Protein 8OXW (pdb70)

Foldseek 3Di:
DWKAWDAKAQVQCVQCVVQVNNLAPDPFREHAAQAKGKMKIAIPWAADPQKWKKKKKADFDDGDVVLQRIDIETADCDDDAAWYKDFPDDDTRMTIIIIHGRLLHFWAKMWMKMWMCGPNDIDIGTRGMHTYFHGLCDPPHQLPDPDPLLCCQQQVDQKFWDWDDFPVDIDIAIEGLPLRFPCNLVLLRVLLCQFPVCVVPVHVSRSCNSDCFSSLQSLLFQLECPPGQHQADEDLPLDQPPAADQQFHRYQVCSSVVCVVVVNHYHGHHDFVNSARNSSSSCSNRPFRKFKKKWAFFKADDPLQLEFEWEAALLWHTDPDDPIFTFRMGMWMWTFGADPPPDHVQGGTFTWGSGQRDDFPNGRTWDRHRLQCQQQLVQVDDDDNSRVNSRAWGKYWYWYADVVVRDIDTFDIHRQRHTPQIWTADRPHRDTDGCSVSNYPHPPDPSRVVSSVVNSVVRDDDDDPDDQKDKEKAWDDAFAQQAKTKIKIKIWGQDQAKWKKKKRKWKFAGRRRRHTFGTQDIDIDIDIYHNGDMDIDMDIGGSVSCQVGHGLQQKMKMWMWMDTPPDGIDIYIDIDHGDYFDKEKDWPDAAAAQDKTKMKIKTWAQHQAKWAQKKKWKDKPQWARDIDIDGFHIAHHRGMDIDMDITHGHDADWIKMKMFIDTPRHGTDIYMDTHGYHD/DKAKAKDFADEEEAQAKTKMKIAIDDDQLLQFKKFKWWAAPPGDIHTAKIAGSPRPDIDGDPVQPPFKDWDADNVRNMIMIIGGRDAQVPFTFMKIFTFPDGPDPDGDGPDIHPGGGHGYAPDDADAWDKDWQAWDPPQDAVAKTKIKIKTDFGDDDDKDKDKPVPPDDPQKDWDDWDQDSNRGIITMIMGMGGSVCQVPDWIWMWMADVSVRDIDIDTHHHDPD/DWAWAWDQADEEAAQAKDKIKIATGDDALLPWKKWKWWDAPPDDIDTQDTRQFDGDPPHDPQWTKHADRVRSMIMIMGGRDDQVSQTKMKMWTADVPDIYIYPIYGYGHDDDDFDAKDKDWDWADVVQVVVQWTKIKIKIDDGPPQTKDKFKDQQNHTDDPQKDKDRWDADPVRHTMIMMMHIDGPCSQQPTQKMKIWIADPNDIDMDIDHPVPVD

Structure (mmCIF, N/CA/C/O backbone):
data_8OXW
#
_entry.id   8OXW
#
_cell.length_a   81.505
_cell.length_b   93.488
_cell.length_c   90.644
_cell.angle_alpha   90.000
_cell.angle_beta   92.632
_cell.angle_gamma   90.000
#
_symmetry.space_group_name_H-M   'P 1 21 1'
#
loop_
_entity.id
_entity.type
_entity.pdbx_description
1 polymer 'Protein-glutamine gamma-glutamyltransferase E 27 kDa non-catalytic chain'
2 polymer 'Antibody fab fragment heavy chain'
3 polymer 'Antibody fab fragment light chain'
4 non-polymer 1,2-ETHANEDIOL
5 non-polymer 'CALCIUM ION'
6 non-polymer 'CHLORIDE ION'
7 water water
#
loop_
_atom_site.group_PDB
_atom_site.id
_atom_site.type_symbol
_atom_site.label_atom_id
_atom_site.label_alt_id
_atom_site.label_comp_id
_atom_site.label_asym_id
_atom_site.label_entity_id
_atom_site.label_seq_id
_atom_site.pdbx_PDB_ins_code
_atom_site.Cartn_x
_atom_site.Cartn_y
_atom_site.Cartn_z
_atom_site.occupancy
_atom_site.B_iso_or_equiv
_atom_site.auth_seq_id
_atom_site.auth_comp_id
_atom_site.auth_asym_id
_atom_site.auth_atom_id
_atom_site.pdbx_PDB_model_num
ATOM 1 N N . ALA A 1 2 ? -26.741 19.859 15.595 1.000 77.914 2 ALA A N 1
ATOM 2 C CA . ALA A 1 2 ? -25.793 20.694 16.375 1.000 84.053 2 ALA A CA 1
ATOM 3 C C . ALA A 1 2 ? -24.789 21.387 15.437 1.000 82.488 2 ALA A C 1
ATOM 4 O O . ALA A 1 2 ? -24.831 21.237 14.211 1.000 66.929 2 ALA A O 1
ATOM 11 N N . ALA A 1 3 ? -23.885 22.198 16.011 1.000 86.444 3 ALA A N 1
ATOM 12 C CA . ALA A 1 3 ? -22.642 22.510 15.314 1.000 76.885 3 ALA A CA 1
ATOM 13 C C . ALA A 1 3 ? -21.879 21.189 15.158 1.000 60.787 3 ALA A C 1
ATOM 14 O O . ALA A 1 3 ? -22.144 20.220 15.885 1.000 48.572 3 ALA A O 1
ATOM 21 N N . LEU A 1 4 ? -21.009 21.097 14.152 1.000 59.129 4 LEU A N 1
ATOM 22 C CA . LEU A 1 4 ? -20.245 19.871 14.003 1.000 56.889 4 LEU A CA 1
ATOM 23 C C . LEU A 1 4 ? -19.379 19.700 15.251 1.000 49.803 4 LEU A C 1
ATOM 24 O O . LEU A 1 4 ? -18.696 20.642 15.639 1.000 55.168 4 LEU A O 1
ATOM 40 N N . GLY A 1 5 ? -19.471 18.534 15.898 1.000 44.095 5 GLY A N 1
ATOM 41 C CA . GLY A 1 5 ? -18.621 18.189 17.022 1.000 49.213 5 GLY A CA 1
ATOM 42 C C . GLY A 1 5 ? -18.197 16.727 16.972 1.000 47.351 5 GLY A C 1
ATOM 43 O O . GLY A 1 5 ? -18.865 15.908 16.359 1.000 49.311 5 GLY A O 1
ATOM 47 N N . VAL A 1 6 ? -17.060 16.410 17.606 1.000 48.181 6 VAL A N 1
ATOM 48 C CA . VAL A 1 6 ? -16.531 15.056 17.549 1.000 44.670 6 VAL A CA 1
ATOM 49 C C . VAL A 1 6 ? -17.104 14.308 18.727 1.000 40.198 6 VAL A C 1
ATOM 50 O O . VAL A 1 6 ? -17.111 14.827 19.841 1.000 46.396 6 VAL A O 1
ATOM 63 N N . GLN A 1 7 ? -17.527 13.072 18.482 1.000 39.366 7 GLN A N 1
ATOM 64 C CA . GLN A 1 7 ? -18.125 12.270 19.530 1.000 45.457 7 GLN A CA 1
ATOM 65 C C . GLN A 1 7 ? -17.100 11.321 20.120 1.000 50.427 7 GLN A C 1
ATOM 66 O O . GLN A 1 7 ? -17.001 11.246 21.345 1.000 42.410 7 GLN A O 1
ATOM 80 N N . SER A 1 8 ? -16.400 10.554 19.255 1.000 42.940 8 SER A N 1
ATOM 81 C CA . SER A 1 8 ? -15.387 9.630 19.744 1.000 34.553 8 SER A CA 1
ATOM 82 C C . SER A 1 8 ? -14.258 9.424 18.736 1.000 38.820 8 SER A C 1
ATOM 83 O O . SER A 1 8 ? -14.384 9.809 17.574 1.000 33.738 8 SER A O 1
ATOM 91 N N . ILE A 1 9 ? -13.125 8.892 19.235 1.000 38.902 9 ILE A N 1
ATOM 92 C CA . ILE A 1 9 ? -11.969 8.626 18.381 1.000 38.928 9 ILE A CA 1
ATOM 93 C C . ILE A 1 9 ? -11.519 7.214 18.683 1.000 34.904 9 ILE A C 1
ATOM 94 O O . ILE A 1 9 ? -11.404 6.822 19.834 1.000 39.639 9 ILE A O 1
ATOM 110 N N . ASN A 1 10 ? -11.254 6.459 17.638 1.000 35.020 10 ASN A N 1
ATOM 111 C CA . ASN A 1 10 ? -10.611 5.171 17.750 1.000 35.956 10 ASN A CA 1
ATOM 112 C C . ASN A 1 10 ? -9.191 5.303 17.182 1.000 38.238 10 ASN A C 1
ATOM 113 O O . ASN A 1 10 ? -8.992 5.563 15.968 1.000 30.626 10 ASN A O 1
ATOM 124 N N . TRP A 1 11 ? -8.191 5.062 18.066 1.000 31.330 11 TRP A N 1
ATOM 125 C CA . TRP A 1 11 ? -6.792 5.167 17.673 1.000 29.802 11 TRP A CA 1
ATOM 126 C C . TRP A 1 11 ? -6.232 3.940 16.988 1.000 30.029 11 TRP A C 1
ATOM 127 O O . TRP A 1 11 ? -5.058 3.952 16.591 1.000 30.084 11 TRP A O 1
ATOM 148 N N . GLN A 1 12 ? -7.001 2.843 16.972 1.000 27.434 12 GLN A N 1
ATOM 149 C CA . GLN A 1 12 ? -6.524 1.606 16.396 1.000 27.358 12 GLN A CA 1
ATOM 150 C C . GLN A 1 12 ? -5.073 1.327 16.810 1.000 27.299 12 GLN A C 1
ATOM 151 O O . GLN A 1 12 ? -4.220 0.863 16.031 1.000 24.872 12 GLN A O 1
ATOM 165 N N . THR A 1 13 ? -4.887 1.342 18.129 1.000 27.248 13 THR A N 1
ATOM 166 C CA . THR A 1 13 ? -3.561 1.314 18.731 1.000 25.340 13 THR A CA 1
ATOM 167 C C . THR A 1 13 ? -2.791 0.064 18.346 1.000 26.072 13 THR A C 1
ATOM 168 O O . THR A 1 13 ? -1.616 0.111 17.959 1.000 27.252 13 THR A O 1
ATOM 179 N N . ALA A 1 14 ? -3.401 -1.113 18.500 1.000 24.069 14 ALA A N 1
ATOM 180 C CA . ALA A 1 14 ? -2.673 -2.338 18.298 1.000 24.945 14 ALA A CA 1
ATOM 181 C C . ALA A 1 14 ? -2.250 -2.488 16.830 1.000 26.482 14 ALA A C 1
ATOM 182 O O . ALA A 1 14 ? -1.141 -2.899 16.521 1.000 29.112 14 ALA A O 1
ATOM 189 N N . PHE A 1 15 ? -3.175 -2.163 15.899 1.000 29.108 15 PHE A N 1
ATOM 190 C CA . PHE A 1 15 ? -2.848 -2.168 14.482 1.000 28.500 15 PHE A CA 1
ATOM 191 C C . PHE A 1 15 ? -1.694 -1.201 14.184 1.000 24.483 15 PHE A C 1
ATOM 192 O O . PHE A 1 15 ? -0.773 -1.557 13.500 1.000 24.235 15 PHE A O 1
ATOM 209 N N . ASN A 1 16 ? -1.783 0.053 14.608 1.000 23.755 16 ASN A N 1
ATOM 210 C CA . ASN A 1 16 ? -0.795 1.059 14.310 1.000 22.993 16 ASN A CA 1
ATOM 211 C C . ASN A 1 16 ? 0.551 0.677 14.936 1.000 22.765 16 ASN A C 1
ATOM 212 O O . ASN A 1 16 ? 1.542 0.721 14.241 1.000 25.325 16 ASN A O 1
ATOM 223 N N . ARG A 1 17 ? 0.560 0.139 16.180 1.000 23.660 17 ARG A N 1
ATOM 224 C CA . ARG A 1 17 ? 1.817 -0.250 16.826 1.000 24.949 17 ARG A CA 1
ATOM 225 C C . ARG A 1 17 ? 2.531 -1.353 16.049 1.000 27.060 17 ARG A C 1
ATOM 226 O O . ARG A 1 17 ? 3.769 -1.366 15.914 1.000 23.583 17 ARG A O 1
ATOM 247 N N . GLN A 1 18 ? 1.760 -2.311 15.538 1.000 26.509 18 GLN A N 1
ATOM 248 C CA . GLN A 1 18 ? 2.351 -3.380 14.771 1.000 26.991 18 GLN A CA 1
ATOM 249 C C . GLN A 1 18 ? 2.969 -2.827 13.475 1.000 24.628 18 GLN A C 1
ATOM 250 O O . GLN A 1 18 ? 4.099 -3.139 13.137 1.000 24.863 18 GLN A O 1
ATOM 264 N N . ALA A 1 19 ? 2.262 -1.907 12.826 1.000 24.853 19 ALA A N 1
ATOM 265 C CA . ALA A 1 19 ? 2.778 -1.342 11.607 1.000 25.035 19 ALA A CA 1
ATOM 266 C C . ALA A 1 19 ? 4.001 -0.451 11.847 1.000 25.065 19 ALA A C 1
ATOM 267 O O . ALA A 1 19 ? 4.915 -0.417 10.991 1.000 23.827 19 ALA A O 1
ATOM 274 N N . HIS A 1 20 ? 4.015 0.212 13.023 1.000 22.751 20 HIS A N 1
ATOM 275 C CA . HIS A 1 20 ? 5.138 1.085 13.398 1.000 21.549 20 HIS A CA 1
ATOM 276 C C . HIS A 1 20 ? 6.270 0.360 14.133 1.000 22.712 20 HIS A C 1
ATOM 277 O O . HIS A 1 20 ? 7.240 1.011 14.569 1.000 23.292 20 HIS A O 1
ATOM 292 N N . HIS A 1 21 ? 6.182 -0.960 14.284 1.000 22.014 21 HIS A N 1
ATOM 293 C CA . HIS A 1 21 ? 7.246 -1.715 14.913 1.000 22.948 21 HIS A CA 1
ATOM 294 C C . HIS A 1 21 ? 7.479 -1.195 16.351 1.000 21.800 21 HIS A C 1
ATOM 295 O O . HIS A 1 21 ? 8.610 -1.076 16.782 1.000 20.286 21 HIS A O 1
ATOM 310 N N . THR A 1 22 ? 6.386 -0.914 17.056 1.000 22.593 22 THR A N 1
ATOM 311 C CA . THR A 1 22 ? 6.435 -0.459 18.432 1.000 20.799 22 THR A CA 1
ATOM 312 C C . THR A 1 22 ? 5.536 -1.355 19.273 1.000 23.065 22 THR A C 1
ATOM 313 O O . THR A 1 22 ? 5.276 -1.026 20.436 1.000 21.602 22 THR A O 1
ATOM 324 N N . ASP A 1 23 ? 5.134 -2.519 18.746 1.000 22.976 23 ASP A N 1
ATOM 325 C CA . ASP A 1 23 ? 4.156 -3.337 19.459 1.000 22.426 23 ASP A CA 1
ATOM 326 C C . ASP A 1 23 ? 4.798 -4.056 20.658 1.000 24.223 23 ASP A C 1
ATOM 327 O O . ASP A 1 23 ? 4.064 -4.583 21.485 1.000 24.905 23 ASP A O 1
ATOM 336 N N . LYS A 1 24 ? 6.134 -4.119 20.784 1.000 23.177 24 LYS A N 1
ATOM 337 C CA . LYS A 1 24 ? 6.725 -4.910 21.872 1.000 23.953 24 LYS A CA 1
ATOM 338 C C . LYS A 1 24 ? 6.699 -4.194 23.224 1.000 22.602 24 LYS A C 1
ATOM 339 O O . LYS A 1 24 ? 6.764 -4.843 24.286 1.000 20.512 24 LYS A O 1
ATOM 358 N N . PHE A 1 25 ? 6.686 -2.850 23.213 1.000 21.428 25 PHE A N 1
ATOM 359 C CA . PHE A 1 25 ? 6.688 -2.126 24.481 1.000 20.940 25 PHE A CA 1
ATOM 360 C C . PHE A 1 25 ? 5.509 -2.542 25.365 1.000 24.350 25 PHE A C 1
ATOM 361 O O . PHE A 1 25 ? 4.334 -2.550 24.950 1.000 22.903 25 PHE A O 1
ATOM 378 N N . SER A 1 26 ? 5.799 -2.807 26.638 1.000 22.861 26 SER A N 1
ATOM 379 C CA . SER A 1 26 ? 4.739 -3.058 27.590 1.000 24.414 26 SER A CA 1
ATOM 380 C C . SER A 1 26 ? 4.153 -1.718 28.002 1.000 27.107 26 SER A C 1
ATOM 381 O O . SER A 1 26 ? 4.704 -0.990 28.845 1.000 34.058 26 SER A O 1
ATOM 389 N N . SER A 1 27 ? 3.004 -1.416 27.448 1.000 26.606 27 SER A N 1
ATOM 390 C CA . SER A 1 27 ? 2.405 -0.112 27.528 1.000 28.268 27 SER A CA 1
ATOM 391 C C . SER A 1 27 ? 1.076 -0.177 26.825 1.000 26.528 27 SER A C 1
ATOM 392 O O . SER A 1 27 ? 1.000 -0.864 25.807 1.000 30.149 27 SER A O 1
ATOM 400 N N . GLN A 1 28 ? 0.203 0.661 27.314 1.000 27.638 28 GLN A N 1
ATOM 401 C CA . GLN A 1 28 ? -1.114 0.941 26.782 1.000 38.057 28 GLN A CA 1
ATOM 402 C C . GLN A 1 28 ? -1.073 2.084 25.756 1.000 31.677 28 GLN A C 1
ATOM 403 O O . GLN A 1 28 ? -2.050 2.323 25.075 1.000 39.843 28 GLN A O 1
ATOM 417 N N . GLU A 1 29 ? -0.003 2.875 25.730 1.000 27.923 29 GLU A N 1
ATOM 418 C CA . GLU A 1 29 ? -0.005 4.123 24.993 1.000 26.512 29 GLU A CA 1
ATOM 419 C C . GLU A 1 29 ? 0.122 3.851 23.490 1.000 24.054 29 GLU A C 1
ATOM 420 O O . GLU A 1 29 ? 0.524 2.777 23.071 1.000 22.521 29 GLU A O 1
ATOM 432 N N . LEU A 1 30 ? -0.275 4.877 22.719 1.000 24.923 30 LEU A N 1
ATOM 433 C CA . LEU A 1 30 ? -0.070 4.844 21.282 1.000 23.134 30 LEU A CA 1
ATOM 434 C C . LEU A 1 30 ? 1.380 5.284 21.060 1.000 20.504 30 LEU A C 1
ATOM 435 O O . LEU A 1 30 ? 1.702 6.422 21.369 1.000 23.781 30 LEU A O 1
ATOM 451 N N . ILE A 1 31 ? 2.223 4.364 20.616 1.000 19.803 31 ILE A N 1
ATOM 452 C CA . ILE A 1 31 ? 3.637 4.582 20.332 1.000 20.689 31 ILE A CA 1
ATOM 453 C C . ILE A 1 31 ? 3.820 4.438 18.823 1.000 20.877 31 ILE A C 1
ATOM 454 O O . ILE A 1 31 ? 3.518 3.417 18.221 1.000 22.253 31 ILE A O 1
ATOM 470 N N . LEU A 1 32 ? 4.361 5.497 18.228 1.000 22.502 32 LEU A N 1
ATOM 471 C CA . LEU A 1 32 ? 4.455 5.603 16.769 1.000 20.606 32 LEU A CA 1
ATOM 472 C C . LEU A 1 32 ? 5.889 5.981 16.390 1.000 21.760 32 LEU A C 1
ATOM 473 O O . LEU A 1 32 ? 6.651 6.443 17.255 1.000 18.615 32 LEU A O 1
ATOM 489 N N . ARG A 1 33 ? 6.238 5.824 15.094 1.000 20.913 33 ARG A N 1
ATOM 490 C CA . ARG A 1 33 ? 7.531 6.265 14.582 1.000 19.372 33 ARG A CA 1
ATOM 491 C C . ARG A 1 33 ? 7.323 7.367 13.553 1.000 19.968 33 ARG A C 1
ATOM 492 O O . ARG A 1 33 ? 6.334 7.439 12.826 1.000 21.185 33 ARG A O 1
ATOM 513 N N . ARG A 1 34 ? 8.196 8.371 13.581 1.000 19.906 34 ARG A N 1
ATOM 514 C CA . ARG A 1 34 ? 8.024 9.554 12.764 1.000 20.344 34 ARG A CA 1
ATOM 515 C C . ARG A 1 34 ? 8.140 9.197 11.276 1.000 20.999 34 ARG A C 1
ATOM 516 O O . ARG A 1 34 ? 8.776 8.249 10.866 1.000 20.086 34 ARG A O 1
ATOM 537 N N . GLY A 1 35 ? 7.529 10.039 10.457 1.000 21.535 35 GLY A N 1
ATOM 538 C CA . GLY A 1 35 ? 7.669 9.938 9.003 1.000 23.694 35 GLY A CA 1
ATOM 539 C C . GLY A 1 35 ? 6.782 8.873 8.366 1.000 22.580 35 GLY A C 1
ATOM 540 O O . GLY A 1 35 ? 6.894 8.603 7.159 1.000 22.508 35 GLY A O 1
ATOM 544 N N . GLN A 1 36 ? 5.902 8.293 9.159 1.000 21.556 36 GLN A N 1
ATOM 545 C CA . GLN A 1 36 ? 5.073 7.159 8.807 1.000 22.549 36 GLN A CA 1
ATOM 546 C C . GLN A 1 36 ? 3.611 7.379 9.219 1.000 23.735 36 GLN A C 1
ATOM 547 O O . GLN A 1 36 ? 3.310 7.782 10.320 1.000 24.017 36 GLN A O 1
ATOM 561 N N . ASN A 1 37 ? 2.634 7.075 8.333 1.000 21.748 37 ASN A N 1
ATOM 562 C CA . ASN A 1 37 ? 1.246 7.356 8.609 1.000 24.164 37 ASN A CA 1
ATOM 563 C C . ASN A 1 37 ? 0.674 6.385 9.646 1.000 23.377 37 ASN A C 1
ATOM 564 O O . ASN A 1 37 ? 1.128 5.232 9.773 1.000 24.299 37 ASN A O 1
ATOM 575 N N . PHE A 1 38 ? -0.358 6.877 10.339 1.000 22.294 38 PHE A N 1
ATOM 576 C CA . PHE A 1 38 ? -1.192 6.020 11.147 1.000 22.896 38 PHE A CA 1
ATOM 577 C C . PHE A 1 38 ? -2.656 6.358 10.860 1.000 23.694 38 PHE A C 1
ATOM 578 O O . PHE A 1 38 ? -2.966 7.504 10.568 1.000 28.278 38 PHE A O 1
ATOM 595 N N . GLN A 1 39 ? -3.498 5.358 11.002 1.000 23.304 39 GLN A N 1
ATOM 596 C CA . GLN A 1 39 ? -4.911 5.430 10.659 1.000 23.490 39 GLN A CA 1
ATOM 597 C C . GLN A 1 39 ? -5.752 5.464 11.933 1.000 25.641 39 GLN A C 1
ATOM 598 O O . GLN A 1 39 ? -5.591 4.594 12.789 1.000 26.392 39 GLN A O 1
ATOM 612 N N . VAL A 1 40 ? -6.692 6.436 11.982 1.000 24.986 40 VAL A N 1
ATOM 613 C CA . VAL A 1 40 ? -7.660 6.557 13.067 1.000 27.706 40 VAL A CA 1
ATOM 614 C C . VAL A 1 40 ? -9.070 6.616 12.463 1.000 31.960 40 VAL A C 1
ATOM 615 O O . VAL A 1 40 ? -9.219 6.999 11.297 1.000 29.856 40 VAL A O 1
ATOM 628 N N . LEU A 1 41 ? -10.064 6.288 13.295 1.000 30.301 41 LEU A N 1
ATOM 629 C CA . LEU A 1 41 ? -11.485 6.449 12.973 1.000 29.774 41 LEU A CA 1
ATOM 630 C C . LEU A 1 41 ? -12.085 7.489 13.923 1.000 31.997 41 LEU A C 1
ATOM 631 O O . LEU A 1 41 ? -11.920 7.415 15.149 1.000 34.754 41 LEU A O 1
ATOM 647 N N . MET A 1 42 ? -12.679 8.533 13.392 1.000 30.761 42 MET A N 1
ATOM 648 C CA . MET A 1 42 ? -13.200 9.586 14.233 1.000 30.378 42 MET A CA 1
ATOM 649 C C . MET A 1 42 ? -14.701 9.770 13.949 1.000 38.058 42 MET A C 1
ATOM 650 O O . MET A 1 42 ? -15.125 10.055 12.812 1.000 34.284 42 MET A O 1
ATOM 664 N N . ILE A 1 43 ? -15.509 9.597 15.013 1.000 34.249 43 ILE A N 1
ATOM 665 C CA . ILE A 1 43 ? -16.973 9.617 14.883 1.000 36.331 43 ILE A CA 1
ATOM 666 C C . ILE A 1 43 ? -17.500 11.001 15.269 1.000 38.836 43 ILE A C 1
ATOM 667 O O . ILE A 1 43 ? -17.260 11.496 16.392 1.000 39.011 43 ILE A O 1
ATOM 683 N N . MET A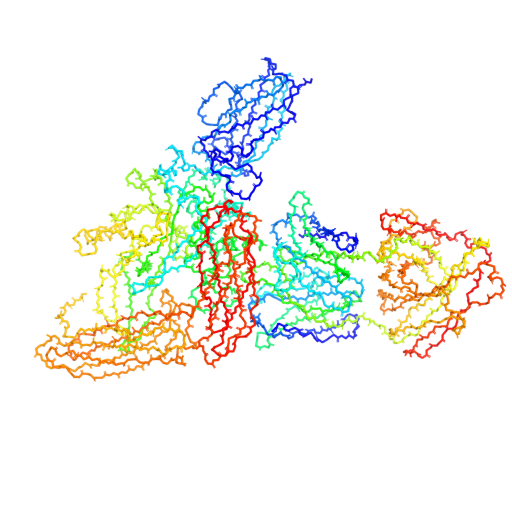 1 44 ? -18.181 11.652 14.319 1.000 34.722 44 MET A N 1
ATOM 684 C CA . MET A 1 44 ? -18.680 12.995 14.543 1.000 34.666 44 MET A CA 1
ATOM 685 C C . MET A 1 44 ? -20.186 12.910 14.904 1.000 40.016 44 MET A C 1
ATOM 686 O O . MET A 1 44 ? -20.745 11.815 14.988 1.000 41.461 44 MET A O 1
ATOM 700 N N . ASN A 1 45 ? -20.802 14.072 15.190 1.000 40.811 45 ASN A N 1
ATOM 701 C CA . ASN A 1 45 ? -22.207 14.169 15.577 1.000 44.231 45 ASN A CA 1
ATOM 702 C C . ASN A 1 45 ? -23.095 14.157 14.329 1.000 47.352 45 ASN A C 1
ATOM 703 O O . ASN A 1 45 ? -24.290 13.891 14.439 1.000 46.759 45 ASN A O 1
ATOM 714 N N . LYS A 1 46 ? -22.511 14.483 13.162 1.000 45.594 46 LYS A N 1
ATOM 715 C CA . LYS A 1 46 ? -23.208 14.476 11.882 1.000 48.784 46 LYS A CA 1
ATOM 716 C C . LYS A 1 46 ? -22.191 14.311 10.745 1.000 51.921 46 LYS A C 1
ATOM 717 O O . LYS A 1 46 ? -20.994 14.196 10.991 1.000 49.055 46 LYS A O 1
ATOM 736 N N . GLY A 1 47 ? -22.659 14.328 9.499 1.000 41.909 47 GLY A N 1
ATOM 737 C CA . GLY A 1 47 ? -21.790 14.351 8.337 1.000 47.789 47 GLY A CA 1
ATOM 738 C C . GLY A 1 47 ? -21.233 15.751 8.146 1.000 46.699 47 GLY A C 1
ATOM 739 O O . GLY A 1 47 ? -21.836 16.704 8.608 1.000 48.238 47 GLY A O 1
ATOM 743 N N . LEU A 1 48 ? -20.063 15.858 7.510 1.000 50.192 48 LEU A N 1
ATOM 744 C CA . LEU A 1 48 ? -19.432 17.159 7.313 1.000 50.664 48 LEU A CA 1
ATOM 745 C C . LEU A 1 48 ? -20.283 18.037 6.396 1.000 54.596 48 LEU A C 1
ATOM 746 O O . LEU A 1 48 ? -20.555 17.661 5.253 1.000 55.902 48 LEU A O 1
ATOM 762 N N . GLY A 1 49 ? -20.614 19.246 6.850 1.000 61.178 49 GLY A N 1
ATOM 763 C CA . GLY A 1 49 ? -21.245 20.241 5.987 1.000 65.268 49 GLY A CA 1
ATOM 764 C C . GLY A 1 49 ? -20.223 20.879 5.046 1.000 66.596 49 GLY A C 1
ATOM 765 O O . GLY A 1 49 ? -19.023 20.823 5.300 1.000 61.895 49 GLY A O 1
ATOM 769 N N . SER A 1 50 ? -20.684 21.525 3.974 1.000 66.456 50 SER A N 1
ATOM 770 C CA . SER A 1 50 ? -19.757 22.039 2.978 1.000 63.624 50 SER A CA 1
ATOM 771 C C . SER A 1 50 ? -19.209 23.409 3.389 1.000 60.958 50 SER A C 1
ATOM 772 O O . SER A 1 50 ? -18.283 23.906 2.745 1.000 68.155 50 SER A O 1
ATOM 780 N N . ASN A 1 51 ? -19.746 24.024 4.457 1.000 58.757 51 ASN A N 1
ATOM 781 C CA . ASN A 1 51 ? -19.083 25.198 5.032 1.000 74.076 51 ASN A CA 1
ATOM 782 C C . ASN A 1 51 ? -18.437 24.825 6.378 1.000 74.211 51 ASN A C 1
ATOM 783 O O . ASN A 1 51 ? -18.426 25.611 7.331 1.000 73.057 51 ASN A O 1
ATOM 794 N N . GLU A 1 52 ? -17.866 23.615 6.429 1.000 62.706 52 GLU A N 1
ATOM 795 C CA . GLU A 1 52 ? -17.324 23.052 7.658 1.000 63.684 52 GLU A CA 1
ATOM 796 C C . GLU A 1 52 ? -15.939 22.471 7.373 1.000 64.623 52 GLU A C 1
ATOM 797 O O . GLU A 1 52 ? -15.675 21.952 6.280 1.000 56.420 52 GLU A O 1
ATOM 809 N N . ARG A 1 53 ? -15.057 22.594 8.372 1.000 60.507 53 ARG A N 1
ATOM 810 C CA . ARG A 1 53 ? -13.664 22.210 8.222 1.000 59.341 53 ARG A CA 1
ATOM 811 C C . ARG A 1 53 ? -13.107 21.738 9.558 1.000 48.743 53 ARG A C 1
ATOM 812 O O . ARG A 1 53 ? -13.521 22.198 10.618 1.000 44.118 53 ARG A O 1
ATOM 833 N N . LEU A 1 54 ? -12.116 20.856 9.477 1.000 42.757 54 LEU A N 1
ATOM 834 C CA . LEU A 1 54 ? -11.413 20.395 10.658 1.000 41.474 54 LEU A CA 1
ATOM 835 C C . LEU A 1 54 ? -9.932 20.720 10.499 1.000 42.169 54 LEU A C 1
ATOM 836 O O . LEU A 1 54 ? -9.371 20.628 9.400 1.000 37.206 54 LEU A O 1
ATOM 852 N N . GLU A 1 55 ? -9.295 21.033 11.627 1.000 40.668 55 GLU A N 1
ATOM 853 C CA . GLU A 1 55 ? -7.853 21.119 11.660 1.000 38.309 55 GLU A CA 1
ATOM 854 C C . GLU A 1 55 ? -7.398 20.231 12.813 1.000 39.011 55 GLU A C 1
ATOM 855 O O . GLU A 1 55 ? -8.022 20.233 13.879 1.000 41.337 55 GLU A O 1
ATOM 867 N N . PHE A 1 56 ? -6.301 19.519 12.582 1.000 33.470 56 PHE A N 1
ATOM 868 C CA . PHE A 1 56 ? -5.598 18.852 13.671 1.000 31.536 56 PHE A CA 1
ATOM 869 C C . PHE A 1 56 ? -4.517 19.764 14.232 1.000 29.471 56 PHE A C 1
ATOM 870 O O . PHE A 1 56 ? -3.840 20.438 13.484 1.000 28.726 56 PHE A O 1
ATOM 887 N N . ILE A 1 57 ? -4.266 19.688 15.551 1.000 30.224 57 ILE A N 1
ATOM 888 C CA . ILE A 1 57 ? -3.135 20.383 16.135 1.000 30.939 57 ILE A CA 1
ATOM 889 C C . ILE A 1 57 ? -2.330 19.386 16.966 1.000 27.436 57 ILE A C 1
ATOM 890 O O . ILE A 1 57 ? -2.885 18.765 17.874 1.000 30.330 57 ILE A O 1
ATOM 906 N N . VAL A 1 58 ? -1.030 19.302 16.682 1.000 25.847 58 VAL A N 1
ATOM 907 C CA . VAL A 1 58 ? -0.152 18.483 17.498 1.000 27.256 58 VAL A CA 1
ATOM 908 C C . VAL A 1 58 ? 0.899 19.391 18.129 1.000 26.735 58 VAL A C 1
ATOM 909 O O . VAL A 1 58 ? 1.272 20.400 17.544 1.000 26.290 58 VAL A O 1
ATOM 922 N N . SER A 1 59 ? 1.312 19.026 19.357 1.000 27.249 59 SER A N 1
ATOM 923 C CA . SER A 1 59 ? 2.361 19.754 20.052 1.000 27.587 59 SER A CA 1
ATOM 924 C C . SER A 1 59 ? 3.130 18.818 20.995 1.000 24.031 59 SER A C 1
ATOM 925 O O . SER A 1 59 ? 2.624 17.810 21.488 1.000 24.111 59 SER A O 1
ATOM 933 N N . THR A 1 60 ? 4.397 19.174 21.186 1.000 26.917 60 THR A N 1
ATOM 934 C CA . THR A 1 60 ? 5.250 18.478 22.124 1.000 25.355 60 THR A CA 1
ATOM 935 C C . THR A 1 60 ? 6.016 19.514 22.923 1.000 24.727 60 THR A C 1
ATOM 936 O O . THR A 1 60 ? 6.461 20.565 22.412 1.000 24.932 60 THR A O 1
ATOM 947 N N . GLY A 1 61 ? 6.165 19.147 24.196 1.000 26.892 61 GLY A N 1
ATOM 948 C CA . GLY A 1 61 ? 6.988 19.913 25.120 1.000 24.747 61 GLY A CA 1
ATOM 949 C C . GLY A 1 61 ? 6.234 21.113 25.700 1.000 24.013 61 GLY A C 1
ATOM 950 O O . GLY A 1 61 ? 5.071 21.376 25.361 1.000 24.420 61 GLY A O 1
ATOM 954 N N . PRO A 1 62 ? 6.873 21.900 26.596 1.000 25.025 62 PRO A N 1
ATOM 955 C CA . PRO A 1 62 ? 6.202 23.003 27.297 1.000 25.435 62 PRO A CA 1
ATOM 956 C C . PRO A 1 62 ? 6.021 24.319 26.539 1.000 26.683 62 PRO A C 1
ATOM 957 O O . PRO A 1 62 ? 5.231 25.156 27.008 1.000 27.577 62 PRO A O 1
ATOM 968 N N . TYR A 1 63 ? 6.751 24.521 25.427 1.000 25.653 63 TYR A N 1
ATOM 969 C CA . TYR A 1 63 ? 6.792 25.765 24.682 1.000 27.349 63 TYR A CA 1
ATOM 970 C C . TYR A 1 63 ? 6.668 25.466 23.172 1.000 28.825 63 TYR A C 1
ATOM 971 O O . TYR A 1 63 ? 7.536 25.790 22.360 1.000 29.890 63 TYR A O 1
ATOM 989 N N . PRO A 1 64 ? 5.550 24.863 22.742 1.000 29.749 64 PRO A N 1
ATOM 990 C CA . PRO A 1 64 ? 5.412 24.418 21.356 1.000 30.960 64 PRO A CA 1
ATOM 991 C C . PRO A 1 64 ? 5.328 25.602 20.397 1.000 33.016 64 PRO A C 1
ATOM 992 O O . PRO A 1 64 ? 4.796 26.614 20.768 1.000 35.070 64 PRO A O 1
ATOM 1003 N N . SER A 1 65 ? 5.973 25.498 19.228 1.000 31.564 65 SER A N 1
ATOM 1004 C CA . SER A 1 65 ? 6.163 26.581 18.269 1.000 32.568 65 SER A CA 1
ATOM 1005 C C . SER A 1 65 ? 6.135 25.961 16.871 1.0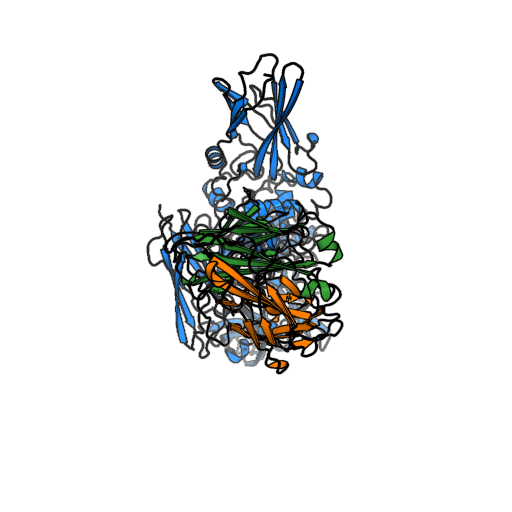00 31.558 65 SER A C 1
ATOM 1006 O O . SER A 1 65 ? 6.803 24.973 16.626 1.000 26.027 65 SER A O 1
ATOM 1014 N N . GLU A 1 66 ? 5.309 26.520 15.971 1.000 31.185 66 GLU A N 1
ATOM 1015 C CA . GLU A 1 66 ? 5.226 26.048 14.602 1.000 30.748 66 GLU A CA 1
ATOM 1016 C C . GLU A 1 66 ? 6.554 26.204 13.900 1.000 31.264 66 GLU A C 1
ATOM 1017 O O . GLU A 1 66 ? 6.975 25.283 13.189 1.000 35.144 66 GLU A O 1
ATOM 1029 N N . SER A 1 67 ? 7.250 27.324 14.114 1.000 30.910 67 SER A N 1
ATOM 1030 C CA . SER A 1 67 ? 8.503 27.523 13.417 1.000 35.171 67 SER A CA 1
ATOM 1031 C C . SER A 1 67 ? 9.585 26.562 13.892 1.000 36.441 67 SER A C 1
ATOM 1032 O O . SER A 1 67 ? 10.437 26.174 13.097 1.000 39.184 67 SER A O 1
ATOM 1040 N N . ALA A 1 68 ? 9.565 26.183 15.177 1.000 33.359 68 ALA A N 1
ATOM 1041 C CA . ALA A 1 68 ? 10.546 25.232 15.684 1.000 33.634 68 ALA A CA 1
ATOM 1042 C C . ALA A 1 68 ? 10.108 23.797 15.408 1.000 30.772 68 ALA A C 1
ATOM 1043 O O . ALA A 1 68 ? 10.826 22.896 15.816 1.000 31.560 68 ALA A O 1
ATOM 1050 N N . MET A 1 69 ? 8.927 23.616 14.794 1.000 30.155 69 MET A N 1
ATOM 1051 C CA . MET A 1 69 ? 8.321 22.325 14.458 1.000 30.747 69 MET A CA 1
ATOM 1052 C C . MET A 1 69 ? 7.980 21.476 15.697 1.000 28.516 69 MET A C 1
ATOM 1053 O O . MET A 1 69 ? 7.820 20.261 15.615 1.000 24.499 69 MET A O 1
ATOM 1067 N N . THR A 1 70 ? 7.692 22.132 16.836 1.000 25.104 70 THR A N 1
ATOM 1068 C CA . THR A 1 70 ? 7.173 21.421 17.985 1.000 25.243 70 THR A CA 1
ATOM 1069 C C . THR A 1 70 ? 5.692 21.681 18.140 1.000 28.441 70 THR A C 1
ATOM 1070 O O . THR A 1 70 ? 5.087 21.198 19.099 1.000 27.216 70 THR A O 1
ATOM 1081 N N . LYS A 1 71 ? 5.102 22.377 17.148 1.000 28.089 71 LYS A N 1
ATOM 1082 C CA . LYS A 1 71 ? 3.659 22.465 17.007 1.000 28.341 71 LYS A CA 1
ATOM 1083 C C . LYS A 1 71 ? 3.362 22.412 15.516 1.000 27.407 71 LYS A C 1
ATOM 1084 O O . LYS A 1 71 ? 4.147 22.926 14.723 1.000 26.917 71 LYS A O 1
ATOM 1103 N N . ALA A 1 72 ? 2.285 21.738 15.166 1.000 26.005 72 ALA A N 1
ATOM 1104 C CA . ALA A 1 72 ? 1.829 21.769 13.795 1.000 29.610 72 ALA A CA 1
ATOM 1105 C C . ALA A 1 72 ? 0.311 21.845 13.798 1.000 29.445 72 ALA A C 1
ATOM 1106 O O . ALA A 1 72 ? -0.372 21.185 14.606 1.000 29.330 72 ALA A O 1
ATOM 1113 N N . VAL A 1 73 ? -0.189 22.618 12.815 1.000 34.124 73 VAL A N 1
ATOM 1114 C CA . VAL A 1 73 ? -1.612 22.816 12.589 1.000 34.108 73 VAL A CA 1
ATOM 1115 C C . VAL A 1 73 ? -1.868 22.425 11.137 1.000 30.423 73 VAL A C 1
ATOM 1116 O O . VAL A 1 73 ? -1.273 23.017 10.244 1.000 29.602 73 VAL A O 1
ATOM 1129 N N . PHE A 1 74 ? -2.723 21.422 10.912 1.000 31.027 74 PHE A N 1
ATOM 1130 C CA . PHE A 1 74 ? -2.857 20.869 9.566 1.000 32.009 74 PHE A CA 1
ATOM 1131 C C . PHE A 1 74 ? -4.306 20.479 9.294 1.000 33.304 74 PHE A C 1
ATOM 1132 O O . PHE A 1 74 ? -5.014 19.971 10.156 1.000 30.749 74 PHE A O 1
ATOM 1149 N N . PRO A 1 75 ? -4.829 20.828 8.095 1.000 36.204 75 PRO A N 1
ATOM 1150 C CA . PRO A 1 75 ? -6.248 20.614 7.822 1.000 38.611 75 PRO A CA 1
ATOM 1151 C C . PRO A 1 75 ? -6.444 19.150 7.476 1.000 35.223 75 PRO A C 1
ATOM 1152 O O . PRO A 1 75 ? -5.508 18.486 7.026 1.000 36.377 75 PRO A O 1
ATOM 1163 N N . LEU A 1 76 ? -7.663 18.666 7.705 1.000 37.262 76 LEU A N 1
ATOM 1164 C CA . LEU A 1 76 ? -8.085 17.395 7.162 1.000 37.776 76 LEU A CA 1
ATOM 1165 C C . LEU A 1 76 ? -8.361 17.574 5.706 1.000 44.105 76 LEU A C 1
ATOM 1166 O O . LEU A 1 76 ? -9.375 18.164 5.380 1.000 45.589 76 LEU A O 1
ATOM 1182 N N . SER A 1 77 ? -7.499 17.056 4.846 1.000 49.219 77 SER A N 1
ATOM 1183 C CA . SER A 1 77 ? -7.579 17.408 3.440 1.000 56.711 77 SER A CA 1
ATOM 1184 C C . SER A 1 77 ? -7.764 16.151 2.582 1.000 69.842 77 SER A C 1
ATOM 1185 O O . SER A 1 77 ? -8.127 15.058 3.060 1.000 47.724 77 SER A O 1
ATOM 1193 N N . ASN A 1 78 ? -7.587 16.356 1.272 1.000 90.379 78 ASN A N 1
ATOM 1194 C CA . ASN A 1 78 ? -7.551 15.270 0.307 1.000 95.196 78 ASN A CA 1
ATOM 1195 C C . ASN A 1 78 ? -6.077 14.904 0.068 1.000 79.034 78 ASN A C 1
ATOM 1196 O O . ASN A 1 78 ? -5.794 13.863 -0.509 1.000 76.442 78 ASN A O 1
ATOM 1207 N N . GLY A 1 79 ? -5.138 15.728 0.566 1.000 70.544 79 GLY A N 1
ATOM 1208 C CA . GLY A 1 79 ? -3.756 15.659 0.126 1.000 71.221 79 GLY A CA 1
ATOM 1209 C C . GLY A 1 79 ? -2.753 15.721 1.276 1.000 88.725 79 GLY A C 1
ATOM 1210 O O . GLY A 1 79 ? -3.059 16.219 2.365 1.000 101.330 79 GLY A O 1
ATOM 1214 N N . SER A 1 80 ? -1.563 15.171 0.987 1.000 89.949 80 SER A N 1
ATOM 1215 C CA . SER A 1 80 ? -0.353 15.305 1.785 1.000 89.314 80 SER A CA 1
ATOM 1216 C C . SER A 1 80 ? 0.525 16.410 1.186 1.000 97.910 80 SER A C 1
ATOM 1217 O O . SER A 1 80 ? 0.757 16.429 -0.021 1.000 94.388 80 SER A O 1
ATOM 1225 N N . SER A 1 81 ? 1.015 17.333 2.024 1.000 108.117 81 SER A N 1
ATOM 1226 C CA . SER A 1 81 ? 1.640 18.557 1.536 1.000 105.949 81 SER A CA 1
ATOM 1227 C C . SER A 1 81 ? 2.920 18.861 2.317 1.000 104.971 81 SER A C 1
ATOM 1228 O O . SER A 1 81 ? 3.089 19.973 2.816 1.000 109.104 81 SER A O 1
ATOM 1236 N N . GLY A 1 82 ? 3.823 17.868 2.401 1.000 89.451 82 GLY A N 1
ATOM 1237 C CA . GLY A 1 82 ? 4.954 17.910 3.321 1.000 80.973 82 GLY A CA 1
ATOM 1238 C C . GLY A 1 82 ? 4.480 17.913 4.779 1.000 76.146 82 GLY A C 1
ATOM 1239 O O . GLY A 1 82 ? 3.295 17.670 5.028 1.000 74.536 82 GLY A O 1
ATOM 1243 N N . GLY A 1 83 ? 5.403 18.188 5.729 1.000 54.182 83 GLY A N 1
ATOM 1244 C CA . GLY A 1 83 ? 5.049 18.393 7.122 1.000 37.334 83 GLY A CA 1
ATOM 1245 C C . GLY A 1 83 ? 4.139 17.291 7.659 1.000 30.322 83 GLY A C 1
ATOM 1246 O O . GLY A 1 83 ? 4.214 16.110 7.297 1.000 34.344 83 GLY A O 1
ATOM 1250 N N . TRP A 1 84 ? 3.295 17.688 8.589 1.000 27.387 84 TRP A N 1
ATOM 1251 C CA . TRP A 1 84 ? 2.242 16.845 9.108 1.000 27.096 84 TRP A CA 1
ATOM 1252 C C . TRP A 1 84 ? 1.055 16.929 8.144 1.000 29.891 84 TRP A C 1
ATOM 1253 O O . TRP A 1 84 ? 0.789 18.032 7.625 1.000 32.887 84 TRP A O 1
ATOM 1274 N N . SER A 1 85 ? 0.282 15.850 8.063 1.000 28.098 85 SER A N 1
ATOM 1275 C CA . SER A 1 85 ? -0.897 15.837 7.205 1.000 29.719 85 SER A CA 1
ATOM 1276 C C . SER A 1 85 ? -1.935 14.876 7.733 1.000 30.166 85 SER A C 1
ATOM 1277 O O . SER A 1 85 ? -1.650 13.991 8.532 1.000 26.199 85 SER A O 1
ATOM 1285 N N . ALA A 1 86 ? -3.187 15.084 7.292 1.000 30.752 86 ALA A N 1
ATOM 1286 C CA . ALA A 1 86 ? -4.331 14.235 7.603 1.000 27.947 86 ALA A CA 1
ATOM 1287 C C . ALA A 1 86 ? -5.136 14.101 6.321 1.000 31.892 86 ALA A C 1
ATOM 1288 O O . ALA A 1 86 ? -5.544 15.125 5.784 1.000 35.089 86 ALA A O 1
ATOM 1295 N N . VAL A 1 87 ? -5.314 12.869 5.879 1.000 29.541 87 VAL A N 1
ATOM 1296 C CA . VAL A 1 87 ? -6.076 12.569 4.672 1.000 30.545 87 VAL A CA 1
ATOM 1297 C C . VAL A 1 87 ? -7.343 11.816 5.054 1.000 26.351 87 VAL A C 1
ATOM 1298 O O . VAL A 1 87 ? -7.300 10.755 5.712 1.000 25.693 87 VAL A O 1
ATOM 1311 N N . LEU A 1 88 ? -8.479 12.353 4.588 1.000 27.280 88 LEU A N 1
ATOM 1312 C CA . LEU A 1 88 ? -9.740 11.677 4.783 1.000 26.945 88 LEU A CA 1
ATOM 1313 C C . LEU A 1 88 ? -9.752 10.548 3.773 1.000 29.420 88 LEU A C 1
ATOM 1314 O O . LEU A 1 88 ? -9.821 10.812 2.562 1.000 29.148 88 LEU A O 1
ATOM 1330 N N . GLN A 1 89 ? -9.653 9.324 4.265 1.000 28.046 89 GLN A N 1
ATOM 1331 C CA . GLN A 1 89 ? -9.674 8.171 3.382 1.000 27.954 89 GLN A CA 1
ATOM 1332 C C . GLN A 1 89 ? -11.097 7.717 3.041 1.00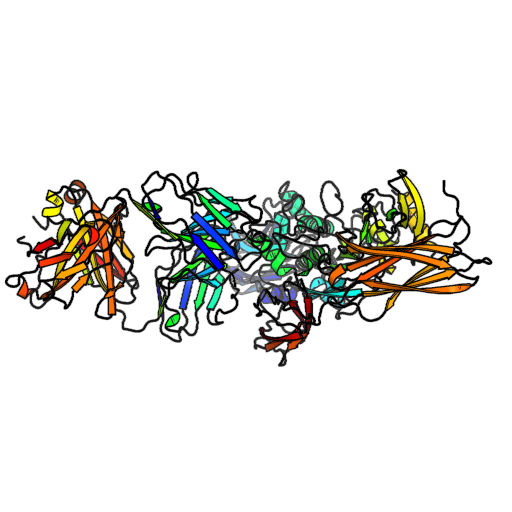0 32.900 89 GLN A C 1
ATOM 1333 O O . GLN A 1 89 ? -11.308 7.164 1.967 1.000 33.255 89 GLN A O 1
ATOM 1347 N N . ALA A 1 90 ? -12.050 7.896 3.967 1.000 28.243 90 ALA A N 1
ATOM 1348 C CA . ALA A 1 90 ? -13.437 7.510 3.700 1.000 31.235 90 ALA A CA 1
ATOM 1349 C C . ALA A 1 90 ? -14.359 8.156 4.734 1.000 31.818 90 ALA A C 1
ATOM 1350 O O . ALA A 1 90 ? -13.965 8.355 5.889 1.000 28.408 90 ALA A O 1
ATOM 1357 N N . SER A 1 91 ? -15.579 8.489 4.297 1.000 31.644 91 SER A N 1
ATOM 1358 C CA . SER A 1 91 ? -16.702 8.862 5.136 1.000 33.356 91 SER A CA 1
ATOM 1359 C C . SER A 1 91 ? -17.719 7.739 5.055 1.000 37.785 91 SER A C 1
ATOM 1360 O O . SER A 1 91 ? -18.029 7.266 3.955 1.000 35.661 91 SER A O 1
ATOM 1368 N N . ASN A 1 92 ? -18.289 7.385 6.195 1.000 34.948 92 ASN A N 1
ATOM 1369 C CA . ASN A 1 92 ? -19.348 6.402 6.248 1.000 37.132 92 ASN A CA 1
ATOM 1370 C C . ASN A 1 92 ? -20.230 6.811 7.405 1.000 38.559 92 ASN A C 1
ATOM 1371 O O . ASN A 1 92 ? -19.763 6.783 8.530 1.000 34.922 92 ASN A O 1
ATOM 1382 N N . GLY A 1 93 ? -21.432 7.309 7.107 1.000 36.795 93 GLY A N 1
ATOM 1383 C CA . GLY A 1 93 ? -22.252 7.926 8.121 1.000 38.574 93 GLY A CA 1
ATOM 1384 C C . GLY A 1 93 ? -21.622 9.184 8.721 1.000 41.894 93 GLY A C 1
ATOM 1385 O O . GLY A 1 93 ? -21.281 10.157 8.028 1.000 38.641 93 GLY A O 1
ATOM 1389 N N . ASN A 1 94 ? -21.462 9.148 10.036 1.000 36.293 94 ASN A N 1
ATOM 1390 C CA . ASN A 1 94 ? -20.749 10.208 10.706 1.000 41.155 94 ASN A CA 1
ATOM 1391 C C . ASN A 1 94 ? -19.286 9.828 10.993 1.000 35.131 94 ASN A C 1
ATOM 1392 O O . ASN A 1 94 ? -18.591 10.687 11.491 1.000 38.903 94 ASN A O 1
ATOM 1403 N N . THR A 1 95 ? -18.843 8.618 10.645 1.000 33.647 95 THR A N 1
ATOM 1404 C CA . THR A 1 95 ? -17.460 8.161 10.858 1.000 36.294 95 THR A CA 1
ATOM 1405 C C . THR A 1 95 ? -16.481 8.571 9.752 1.000 36.927 95 THR A C 1
ATOM 1406 O O . THR A 1 95 ? -16.706 8.246 8.579 1.000 33.882 95 THR A O 1
ATOM 1417 N N . LEU A 1 96 ? -15.347 9.205 10.154 1.000 32.473 96 LEU A N 1
ATOM 1418 C CA . LEU A 1 96 ? -14.255 9.521 9.251 1.000 29.224 96 LEU A CA 1
ATOM 1419 C C . LEU A 1 96 ? -13.109 8.538 9.435 1.000 31.425 96 LEU A C 1
ATOM 1420 O O . LEU A 1 96 ? -12.682 8.282 10.569 1.000 30.259 96 LEU A O 1
ATOM 1436 N N . THR A 1 97 ? -12.612 7.952 8.335 1.000 29.739 97 THR A N 1
ATOM 1437 C CA . THR A 1 97 ? -11.414 7.135 8.343 1.000 30.745 97 THR A CA 1
ATOM 1438 C C . THR A 1 97 ? -10.272 8.029 7.896 1.000 30.490 97 THR A C 1
ATOM 1439 O O . THR A 1 97 ? -10.310 8.563 6.783 1.000 29.361 97 THR A O 1
ATOM 1450 N N . ILE A 1 98 ? -9.258 8.187 8.763 1.000 27.667 98 ILE A N 1
ATOM 1451 C CA . ILE A 1 98 ? -8.279 9.246 8.592 1.000 29.402 98 ILE A CA 1
ATOM 1452 C C . ILE A 1 98 ? -6.872 8.686 8.734 1.000 26.718 98 ILE A C 1
ATOM 1453 O O . ILE A 1 98 ? -6.639 7.934 9.665 1.000 29.153 98 ILE A O 1
ATOM 1469 N N . SER A 1 99 ? -6.000 9.023 7.774 1.000 24.781 99 SER A N 1
ATOM 1470 C CA . SER A 1 99 ? -4.598 8.672 7.773 1.000 24.613 99 SER A CA 1
ATOM 1471 C C . SER A 1 99 ? -3.788 9.915 8.140 1.000 25.293 99 SER A C 1
ATOM 1472 O O . SER A 1 99 ? -3.801 10.891 7.377 1.000 23.320 99 SER A O 1
ATOM 1480 N N . ILE A 1 100 ? -3.105 9.912 9.309 1.000 23.400 100 ILE A N 1
ATOM 1481 C CA . ILE A 1 100 ? -2.315 11.057 9.767 1.000 24.462 100 ILE A CA 1
ATOM 1482 C C . ILE A 1 100 ? -0.827 10.733 9.630 1.000 22.893 100 ILE A C 1
ATOM 1483 O O . ILE A 1 100 ? -0.430 9.616 9.870 1.000 20.862 100 ILE A O 1
ATOM 1499 N N A SER A 1 101 ? -0.009 11.724 9.284 0.500 25.070 101 SER A N 1
ATOM 1500 N N B SER A 1 101 ? -0.023 11.683 9.118 0.500 25.416 101 SER A N 1
ATOM 1501 C CA A SER A 1 101 ? 1.405 11.427 9.161 0.500 22.603 101 SER A CA 1
ATOM 1502 C CA B SER A 1 101 ? 1.421 11.484 8.998 0.500 23.169 101 SER A CA 1
ATOM 1503 C C A SER A 1 101 ? 2.227 12.633 9.572 0.500 23.441 101 SER A C 1
ATOM 1504 C C B SER A 1 101 ? 2.133 12.614 9.720 0.500 23.213 101 SER A C 1
ATOM 1505 O O A SER A 1 101 ? 1.827 13.798 9.442 0.500 25.452 101 SER A O 1
ATOM 1506 O O B SER A 1 101 ? 1.553 13.706 9.900 0.500 22.123 101 SER A O 1
ATOM 1521 N N . SER A 1 102 ? 3.363 12.287 10.169 1.000 22.945 102 SER A N 1
ATOM 1522 C CA . SER A 1 102 ? 4.321 13.236 10.668 1.000 23.532 102 SER A CA 1
ATOM 1523 C C . SER A 1 102 ? 5.483 13.282 9.692 1.000 24.257 102 SER A C 1
ATOM 1524 O O . SER A 1 102 ? 5.763 12.336 8.966 1.000 23.718 102 SER A O 1
ATOM 1532 N N . PRO A 1 103 ? 6.288 14.345 9.738 1.000 24.232 103 PRO A N 1
ATOM 1533 C CA . PRO A 1 103 ? 7.491 14.413 8.917 1.000 26.033 103 PRO A CA 1
ATOM 1534 C C . PRO A 1 103 ? 8.649 13.620 9.525 1.000 26.424 103 PRO A C 1
ATOM 1535 O O . PRO A 1 103 ? 8.710 13.355 10.729 1.000 24.084 103 PRO A O 1
ATOM 1546 N N . ALA A 1 104 ? 9.525 13.160 8.649 1.000 24.189 104 ALA A N 1
ATOM 1547 C CA . ALA A 1 104 ? 10.648 12.335 9.037 1.000 24.003 104 ALA A CA 1
ATOM 1548 C C . ALA A 1 104 ? 11.629 13.104 9.915 1.000 22.923 104 ALA A C 1
ATOM 1549 O O . ALA A 1 104 ? 12.478 12.484 10.535 1.000 23.318 104 ALA A O 1
ATOM 1556 N N . SER A 1 105 ? 11.534 14.437 9.893 1.000 23.796 105 SER A N 1
ATOM 1557 C CA . SER A 1 105 ? 12.377 15.323 10.665 1.000 24.722 105 SER A CA 1
ATOM 1558 C C . SER A 1 105 ? 11.651 15.771 11.956 1.000 24.548 105 SER A C 1
ATOM 1559 O O . SER A 1 105 ? 12.114 16.692 12.642 1.000 27.570 105 SER A O 1
ATOM 1567 N N . ALA A 1 106 ? 10.512 15.162 12.316 1.000 24.166 106 ALA A N 1
ATOM 1568 C CA . ALA A 1 106 ? 9.806 15.562 13.538 1.000 24.332 106 ALA A CA 1
ATOM 1569 C C . ALA A 1 106 ? 10.644 15.319 14.795 1.000 23.916 106 ALA A C 1
ATOM 1570 O O . ALA A 1 106 ? 11.330 14.300 14.902 1.000 24.550 106 ALA A O 1
ATOM 1577 N N . PRO A 1 107 ? 10.538 16.204 15.825 1.000 24.558 107 PRO A N 1
ATOM 1578 C CA . PRO A 1 107 ? 11.144 15.901 17.129 1.000 24.761 107 PRO A CA 1
ATOM 1579 C C . PRO A 1 107 ? 10.478 14.682 17.754 1.000 21.543 107 PRO A C 1
ATOM 1580 O O . PRO A 1 107 ? 9.236 14.565 17.728 1.000 22.916 107 PRO A O 1
ATOM 1591 N N . ILE A 1 108 ? 11.298 13.829 18.389 1.000 20.432 108 ILE A N 1
ATOM 1592 C CA . ILE A 1 108 ? 10.734 12.702 19.102 1.000 21.286 108 ILE A CA 1
ATOM 1593 C C . ILE A 1 108 ? 10.213 13.149 20.471 1.000 20.902 108 ILE A C 1
ATOM 1594 O O . ILE A 1 108 ? 10.546 14.251 20.970 1.000 22.214 108 ILE A O 1
ATOM 1610 N N . GLY A 1 109 ? 9.307 12.346 20.999 1.000 21.063 109 GLY A N 1
ATOM 1611 C CA . GLY A 1 109 ? 8.810 12.571 22.355 1.000 21.376 109 GLY A CA 1
ATOM 1612 C C . GLY A 1 109 ? 7.315 12.389 22.468 1.000 22.455 109 GLY A C 1
ATOM 1613 O O . GLY A 1 109 ? 6.666 11.815 21.586 1.000 22.716 109 GLY A O 1
ATOM 1617 N N . ARG A 1 110 ? 6.765 12.883 23.592 1.000 19.375 110 ARG A N 1
ATOM 1618 C CA . ARG A 1 110 ? 5.338 12.813 23.809 1.000 22.653 110 ARG A CA 1
ATOM 1619 C C . ARG A 1 110 ? 4.629 14.016 23.210 1.000 21.903 110 ARG A C 1
ATOM 1620 O O . ARG A 1 110 ? 5.070 15.177 23.361 1.000 23.585 110 ARG A O 1
ATOM 1641 N N . TYR A 1 111 ? 3.548 13.723 22.478 1.000 20.924 111 TYR A N 1
ATOM 1642 C CA . TYR A 1 111 ? 2.761 14.724 21.818 1.000 22.559 111 TYR A CA 1
ATOM 1643 C C . TYR A 1 111 ? 1.322 14.700 22.346 1.000 22.189 111 TYR A C 1
ATOM 1644 O O . TYR A 1 111 ? 0.873 13.663 22.799 1.000 21.596 111 TYR A O 1
ATOM 1662 N N . THR A 1 112 ? 0.649 15.873 22.352 1.000 23.903 112 THR A N 1
ATOM 1663 C CA . THR A 1 112 ? -0.801 15.986 22.488 1.000 26.724 112 THR A CA 1
ATOM 1664 C C . THR A 1 112 ? -1.403 16.297 21.104 1.000 26.641 112 THR A C 1
ATOM 1665 O O . THR A 1 112 ? -0.790 17.050 20.334 1.000 26.718 112 THR A O 1
ATOM 1676 N N . MET A 1 113 ? -2.579 15.745 20.846 1.000 27.988 113 MET A N 1
ATOM 1677 C CA . MET A 1 113 ? -3.330 16.011 19.611 1.000 28.793 113 MET A CA 1
ATOM 1678 C C . MET A 1 113 ? -4.683 16.611 19.971 1.000 27.787 113 MET A C 1
ATOM 1679 O O . MET A 1 113 ? -5.376 16.056 20.813 1.000 28.836 113 MET A O 1
ATOM 1693 N N . ALA A 1 114 ? -5.000 17.750 19.352 1.000 29.472 114 ALA A N 1
ATOM 1694 C CA . ALA A 1 114 ? -6.311 18.362 19.489 1.000 29.326 114 ALA A CA 1
ATOM 1695 C C . ALA A 1 114 ? -6.941 18.494 18.116 1.000 32.998 114 ALA A C 1
ATOM 1696 O O . ALA A 1 114 ? -6.215 18.457 17.111 1.000 28.869 114 ALA A O 1
ATOM 1703 N N . LEU A 1 115 ? -8.284 18.681 18.111 1.000 33.326 115 LEU A N 1
ATOM 1704 C CA . LEU A 1 115 ? -9.071 18.958 16.911 1.000 32.681 115 LEU A CA 1
ATOM 1705 C C . LEU A 1 115 ? -9.762 20.312 17.078 1.000 41.854 115 LEU A C 1
ATOM 1706 O O . LEU A 1 115 ? -10.387 20.586 18.106 1.000 38.144 115 LEU A O 1
ATOM 1722 N N . GLN A 1 116 ? -9.606 21.144 16.047 1.000 40.879 116 GLN A N 1
ATOM 1723 C CA . GLN A 1 116 ? -10.221 22.456 15.944 1.000 46.010 116 GLN A CA 1
ATOM 1724 C C . GLN A 1 116 ? -11.306 22.370 14.856 1.000 41.947 116 GLN A C 1
ATOM 1725 O O . GLN A 1 116 ? -11.016 21.914 13.755 1.000 41.924 116 GLN A O 1
ATOM 1739 N N . ILE A 1 117 ? -12.551 22.735 15.191 1.000 44.395 117 ILE A N 1
ATOM 1740 C CA . ILE A 1 117 ? -13.684 22.634 14.282 1.000 48.425 117 ILE A CA 1
ATOM 1741 C C . ILE A 1 117 ? -14.203 24.034 13.926 1.000 50.952 117 ILE A C 1
ATOM 1742 O O . ILE A 1 117 ? -14.435 24.884 14.786 1.000 43.049 117 ILE A O 1
ATOM 1758 N N . PHE A 1 118 ? -14.341 24.276 12.620 1.000 51.072 118 PHE A N 1
ATOM 1759 C CA . PHE A 1 118 ? -14.954 25.489 12.102 1.000 61.461 118 PHE A CA 1
ATOM 1760 C C . PHE A 1 118 ? -16.346 25.120 11.610 1.000 56.592 118 PHE A C 1
ATOM 1761 O O . PHE A 1 118 ? -16.464 24.287 10.716 1.000 54.698 118 PHE A O 1
ATOM 1778 N N . SER A 1 119 ? -17.385 25.693 12.230 1.000 68.740 119 SER A N 1
ATOM 1779 C CA . SER A 1 119 ? -18.760 25.272 11.965 1.000 70.822 119 SER A CA 1
ATOM 1780 C C . SER A 1 119 ? -19.746 26.355 12.379 1.000 69.067 119 SER A C 1
ATOM 1781 O O . SER A 1 119 ? -19.779 26.737 13.548 1.000 67.125 119 SER A O 1
ATOM 1789 N N . GLN A 1 120 ? -20.587 26.767 11.419 1.000 72.824 120 GLN A N 1
ATOM 1790 C CA . GLN A 1 120 ? -21.618 27.764 11.663 1.000 68.042 120 GLN A CA 1
ATOM 1791 C C . GLN A 1 120 ? -20.951 29.066 12.100 1.000 62.210 120 GLN A C 1
ATOM 1792 O O . GLN A 1 120 ? -21.325 29.617 13.125 1.000 61.803 120 GLN A O 1
ATOM 1806 N N . GLY A 1 121 ? -19.885 29.481 11.395 1.000 69.705 121 GLY A N 1
ATOM 1807 C CA . GLY A 1 121 ? -19.135 30.682 11.748 1.000 77.567 121 GLY A CA 1
ATOM 1808 C C . GLY A 1 121 ? -18.272 30.576 13.018 1.000 76.079 121 GLY A C 1
ATOM 1809 O O . GLY A 1 121 ? -17.454 31.463 13.272 1.000 78.212 121 GLY A O 1
ATOM 1813 N N . GLY A 1 122 ? -18.436 29.507 13.810 1.000 63.090 122 GLY A N 1
ATOM 1814 C CA . GLY A 1 122 ? -17.782 29.376 15.106 1.000 64.970 122 GLY A CA 1
ATOM 1815 C C . GLY A 1 122 ? -16.489 28.556 15.013 1.000 63.961 122 GLY A C 1
ATOM 1816 O O . GLY A 1 122 ? -16.259 27.856 14.024 1.000 60.290 122 GLY A O 1
ATOM 1820 N N . ILE A 1 123 ? -15.623 28.684 16.031 1.000 64.887 123 ILE A N 1
ATOM 1821 C CA . ILE A 1 123 ? -14.444 27.833 16.173 1.000 58.969 123 ILE A CA 1
ATOM 1822 C C . ILE A 1 123 ? -14.477 27.186 17.555 1.000 57.115 123 ILE A C 1
ATOM 1823 O O . ILE A 1 123 ? -14.613 27.888 18.557 1.000 57.974 123 ILE A O 1
ATOM 1839 N N . SER A 1 124 ? -14.407 25.839 17.608 1.000 55.404 124 SER A N 1
ATOM 1840 C CA . SER A 1 124 ? -14.214 25.115 18.864 1.000 50.739 124 SER A CA 1
ATOM 1841 C C . SER A 1 124 ? -12.953 24.246 18.787 1.000 49.489 124 SER A C 1
ATOM 1842 O O . SER A 1 124 ? -12.479 23.946 17.696 1.000 48.876 124 SER A O 1
ATOM 1850 N N . SER A 1 125 ? -12.415 23.853 19.945 1.000 54.177 125 SER A N 1
ATOM 1851 C CA . SER A 1 125 ? -11.194 23.051 20.060 1.000 54.637 125 SER A CA 1
ATOM 1852 C C . SER A 1 125 ? -11.420 21.986 21.120 1.000 48.831 125 SER A C 1
ATOM 1853 O O . SER A 1 125 ? -11.959 22.329 22.158 1.000 48.948 125 SER A O 1
ATOM 1861 N N . VAL A 1 126 ? -11.013 20.736 20.855 1.000 40.497 126 VAL A N 1
ATOM 1862 C CA . VAL A 1 126 ? -11.142 19.635 21.799 1.000 41.393 126 VAL A CA 1
ATOM 1863 C C . VAL A 1 126 ? -9.853 18.780 21.793 1.000 39.467 126 VAL A C 1
ATOM 1864 O O . VAL A 1 126 ? -9.366 18.370 20.742 1.000 33.705 126 VAL A O 1
ATOM 1877 N N . LYS A 1 127 ? -9.247 18.549 22.964 1.000 37.565 127 LYS A N 1
ATOM 1878 C CA . LYS A 1 127 ? -8.149 17.587 23.088 1.000 38.009 127 LYS A CA 1
ATOM 1879 C C . LYS A 1 127 ? -8.624 16.183 22.688 1.000 32.969 127 LYS A C 1
ATOM 1880 O O . LYS A 1 127 ? -9.616 15.666 23.211 1.000 30.327 127 LYS A O 1
ATOM 1899 N N . LEU A 1 128 ? -7.948 15.563 21.710 1.000 28.157 128 LEU A N 1
ATOM 1900 C CA . LEU A 1 128 ? -8.251 14.197 21.297 1.000 29.344 128 LEU A CA 1
ATOM 1901 C C . LEU A 1 128 ? -7.506 13.136 22.102 1.000 32.465 128 LEU A C 1
ATOM 1902 O O . LEU A 1 128 ? -8.036 12.064 22.381 1.000 31.662 128 LEU A O 1
ATOM 1918 N N . GLY A 1 129 ? -6.194 13.353 22.318 1.000 32.230 129 GLY A N 1
ATOM 1919 C CA . GLY A 1 129 ? -5.412 12.357 23.038 1.000 32.125 129 GLY A CA 1
ATOM 1920 C C . GLY A 1 129 ? -3.917 12.642 22.955 1.000 28.576 129 GLY A C 1
ATOM 1921 O O . GLY A 1 129 ? -3.520 13.781 22.657 1.000 29.013 129 GLY A O 1
ATOM 1925 N N . THR A 1 130 ? -3.107 11.648 23.327 1.000 27.527 130 THR A N 1
ATOM 1926 C CA . THR A 1 130 ? -1.662 11.866 23.365 1.000 25.857 130 THR A CA 1
ATOM 1927 C C . THR A 1 130 ? -0.995 10.666 22.709 1.000 27.464 130 THR A C 1
ATOM 1928 O O . THR A 1 130 ? -1.572 9.577 22.673 1.000 25.803 130 THR A O 1
ATOM 1939 N N . PHE A 1 131 ? 0.262 10.833 22.279 1.000 24.973 131 PHE A N 1
ATOM 1940 C CA . PHE A 1 131 ? 0.964 9.698 21.721 1.000 25.886 131 PHE A CA 1
ATOM 1941 C C . PHE A 1 131 ? 2.459 9.925 21.941 1.000 23.728 131 PHE A C 1
ATOM 1942 O O . PHE A 1 131 ? 2.882 11.031 22.300 1.000 25.007 131 PHE A O 1
ATOM 1959 N N . ILE A 1 132 ? 3.222 8.868 21.726 1.000 21.907 132 ILE A N 1
ATOM 1960 C CA . ILE A 1 132 ? 4.691 8.962 21.750 1.000 20.496 132 ILE A CA 1
ATOM 1961 C C . ILE A 1 132 ? 5.177 8.764 20.307 1.000 20.933 132 ILE A C 1
ATOM 1962 O O . ILE A 1 132 ? 4.699 7.843 19.631 1.000 20.787 132 ILE A O 1
ATOM 1978 N N . LEU A 1 133 ? 6.115 9.622 19.877 1.000 20.167 133 LEU A N 1
ATOM 1979 C CA . LEU A 1 133 ? 6.729 9.526 18.561 1.000 19.394 133 LEU A CA 1
ATOM 1980 C C . LEU A 1 133 ? 8.209 9.260 18.707 1.000 20.484 133 LEU A C 1
ATOM 1981 O O . LEU A 1 133 ? 8.892 9.996 19.420 1.000 22.768 133 LEU A O 1
ATOM 1997 N N . LEU A 1 134 ? 8.706 8.201 18.073 1.000 20.540 134 LEU A N 1
ATOM 1998 C CA . LEU A 1 134 ? 10.088 7.802 18.161 1.000 18.050 134 LEU A CA 1
ATOM 1999 C C . LEU A 1 134 ? 10.820 7.934 16.813 1.000 19.891 134 LEU A C 1
ATOM 2000 O O . LEU A 1 134 ? 10.216 8.161 15.784 1.000 18.727 134 LEU A O 1
ATOM 2016 N N . PHE A 1 135 ? 12.140 7.697 16.822 1.000 19.828 135 PHE A N 1
ATOM 2017 C CA . PHE A 1 135 ? 12.889 7.643 15.582 1.000 20.018 135 PHE A CA 1
ATOM 2018 C C . PHE A 1 135 ? 12.494 6.402 14.774 1.000 20.916 135 PHE A C 1
ATOM 2019 O O . PHE A 1 135 ? 11.977 5.426 15.315 1.000 22.628 135 PHE A O 1
ATOM 2036 N N . ASN A 1 136 ? 12.740 6.444 13.449 1.000 20.902 136 ASN A N 1
ATOM 2037 C CA . ASN A 1 136 ? 12.199 5.431 12.555 1.000 18.869 136 ASN A CA 1
ATOM 2038 C C . ASN A 1 136 ? 13.299 4.792 11.718 1.000 22.855 136 ASN A C 1
ATOM 2039 O O . ASN A 1 136 ? 13.511 5.157 10.568 1.000 23.310 136 ASN A O 1
ATOM 2050 N N . PRO A 1 137 ? 13.999 3.777 12.260 1.000 22.277 137 PRO A N 1
ATOM 2051 C CA . PRO A 1 137 ? 15.039 3.070 11.519 1.000 23.661 137 PRO A CA 1
ATOM 2052 C C . PRO A 1 137 ? 14.577 2.195 10.342 1.000 23.722 137 PRO A C 1
ATOM 2053 O O . PRO A 1 137 ? 15.433 1.727 9.591 1.000 24.171 137 PRO A O 1
ATOM 2064 N N . TRP A 1 138 ? 13.255 2.122 10.133 1.000 23.667 138 TRP A N 1
ATOM 2065 C CA . TRP A 1 138 ? 12.659 1.371 9.036 1.000 25.329 138 TRP A CA 1
ATOM 2066 C C . TRP A 1 138 ? 12.485 2.292 7.824 1.000 26.797 138 TRP A C 1
ATOM 2067 O O . TRP A 1 138 ? 12.178 1.837 6.718 1.000 26.763 138 TRP A O 1
ATOM 2088 N N . LEU A 1 139 ? 12.578 3.610 8.023 1.000 25.441 139 LEU A N 1
ATOM 2089 C CA . LEU A 1 139 ? 12.170 4.596 7.020 1.000 24.556 139 LEU A CA 1
ATOM 2090 C C . LEU A 1 139 ? 13.375 5.160 6.289 1.000 23.800 139 LEU A C 1
ATOM 2091 O O . LEU A 1 139 ? 14.234 5.805 6.878 1.000 22.572 139 LEU A O 1
ATOM 2107 N N . ASN A 1 140 ? 13.383 5.066 4.950 1.000 23.599 140 ASN A N 1
ATOM 2108 C CA . ASN A 1 140 ? 14.606 5.269 4.210 1.000 25.555 140 ASN A CA 1
ATOM 2109 C C . ASN A 1 140 ? 15.075 6.707 4.348 1.000 25.404 140 ASN A C 1
ATOM 2110 O O . ASN A 1 140 ? 16.281 6.948 4.281 1.000 28.187 140 ASN A O 1
ATOM 2121 N N . VAL A 1 141 ? 14.138 7.651 4.560 1.000 25.409 141 VAL A N 1
ATOM 2122 C CA . VAL A 1 141 ? 14.564 9.053 4.662 1.000 26.805 141 VAL A CA 1
ATOM 2123 C C . VAL A 1 141 ? 14.858 9.494 6.115 1.000 27.161 141 VAL A C 1
ATOM 2124 O O . VAL A 1 141 ? 15.219 10.639 6.353 1.000 27.351 141 VAL A O 1
ATOM 2137 N N . ASP A 1 142 ? 14.682 8.627 7.093 1.000 25.086 142 ASP A N 1
ATOM 2138 C CA . ASP A 1 142 ? 15.033 8.980 8.473 1.000 24.676 142 ASP A CA 1
ATOM 2139 C C . ASP A 1 142 ? 16.555 8.923 8.622 1.000 26.765 142 ASP A C 1
ATOM 2140 O O . ASP A 1 142 ? 17.226 8.038 8.085 1.000 24.364 142 ASP A O 1
ATOM 2149 N N . SER A 1 143 ? 17.118 9.913 9.331 1.000 24.814 143 SER A N 1
ATOM 2150 C CA . SER A 1 143 ? 18.559 9.898 9.609 1.000 24.368 143 SER A CA 1
ATOM 2151 C C . SER A 1 143 ? 19.021 8.611 10.274 1.000 25.036 143 SER A C 1
ATOM 2152 O O . SER A 1 143 ? 20.202 8.266 10.152 1.000 24.374 143 SER A O 1
ATOM 2160 N N . VAL A 1 144 ? 18.156 7.906 11.011 1.000 22.816 144 VAL A N 1
ATOM 2161 C CA . VAL A 1 144 ? 18.613 6.701 11.684 1.000 20.527 144 VAL A CA 1
ATOM 2162 C C . VAL A 1 144 ? 18.354 5.454 10.845 1.000 23.451 144 VAL A C 1
ATOM 2163 O O . VAL A 1 144 ? 18.471 4.335 11.308 1.000 20.947 144 VAL A O 1
ATOM 2176 N N . PHE A 1 145 ? 17.975 5.629 9.581 1.000 26.091 145 PHE A N 1
ATOM 2177 C CA . PHE A 1 145 ? 17.581 4.513 8.740 1.000 24.565 145 PHE A CA 1
ATOM 2178 C C . PHE A 1 145 ? 18.653 3.441 8.755 1.000 22.097 145 PHE A C 1
ATOM 2179 O O . PHE A 1 145 ? 19.835 3.730 8.609 1.000 24.824 145 PHE A O 1
ATOM 2196 N N . MET A 1 146 ? 18.218 2.191 8.925 1.000 23.559 146 MET A N 1
ATOM 2197 C CA . MET A 1 146 ? 19.085 1.038 8.869 1.000 24.531 146 MET A CA 1
ATOM 2198 C C . MET A 1 146 ? 18.395 0.024 7.966 1.000 26.172 146 MET A C 1
ATOM 2199 O O . MET A 1 146 ? 17.369 -0.535 8.333 1.000 24.510 146 MET A O 1
ATOM 2213 N N . GLY A 1 147 ? 18.953 -0.221 6.786 1.000 29.169 147 GLY A N 1
ATOM 2214 C CA . GLY A 1 147 ? 18.204 -0.905 5.736 1.000 33.209 147 GLY A CA 1
ATOM 2215 C C . GLY A 1 147 ? 18.108 -2.430 5.900 1.000 33.961 147 GLY A C 1
ATOM 2216 O O . GLY A 1 147 ? 17.208 -3.085 5.402 1.000 36.981 147 GLY A O 1
ATOM 2220 N N . ASN A 1 148 ? 19.040 -3.027 6.585 1.000 30.718 148 ASN A N 1
ATOM 2221 C CA . ASN A 1 148 ? 19.082 -4.475 6.692 1.000 29.772 148 ASN A CA 1
ATOM 2222 C C . ASN A 1 148 ? 18.137 -4.960 7.778 1.000 34.713 148 ASN A C 1
ATOM 2223 O O . ASN A 1 148 ? 18.267 -4.487 8.915 1.000 30.881 148 ASN A O 1
ATOM 2234 N N . HIS A 1 149 ? 17.220 -5.901 7.458 1.000 30.537 149 HIS A N 1
ATOM 2235 C CA . HIS A 1 149 ? 16.192 -6.375 8.379 1.000 33.230 149 HIS A CA 1
ATOM 2236 C C . HIS A 1 149 ? 16.817 -7.027 9.617 1.000 34.135 149 HIS A C 1
ATOM 2237 O O . HIS A 1 149 ? 16.478 -6.670 10.762 1.000 30.988 149 HIS A O 1
ATOM 2252 N N . ALA A 1 150 ? 17.780 -7.927 9.382 1.000 31.322 150 ALA A N 1
ATOM 2253 C CA . ALA A 1 150 ? 18.347 -8.726 10.465 1.000 36.005 150 ALA A CA 1
ATOM 2254 C C . ALA A 1 150 ? 19.080 -7.833 11.470 1.000 30.389 150 ALA A C 1
ATOM 2255 O O . ALA A 1 150 ? 19.041 -8.100 12.671 1.000 27.938 150 ALA A O 1
ATOM 2262 N N . GLU A 1 151 ? 19.830 -6.871 10.947 1.000 30.934 151 GLU A N 1
ATOM 2263 C CA . GLU A 1 151 ? 20.590 -5.927 11.746 1.000 32.509 151 GLU A CA 1
ATOM 2264 C C . GLU A 1 151 ? 19.634 -5.011 12.526 1.000 32.941 151 GLU A C 1
ATOM 2265 O O . GLU A 1 151 ? 19.900 -4.757 13.691 1.000 27.035 151 GLU A O 1
ATOM 2277 N N . ARG A 1 152 ? 18.558 -4.474 11.916 1.000 31.229 152 ARG A N 1
ATOM 2278 C CA . ARG A 1 152 ? 17.570 -3.720 12.686 1.000 28.848 152 ARG A CA 1
ATOM 2279 C C . ARG A 1 152 ? 16.994 -4.518 13.837 1.000 28.994 152 ARG A C 1
ATOM 2280 O O . ARG A 1 152 ? 16.817 -3.971 14.946 1.000 30.289 152 ARG A O 1
ATOM 2301 N N . GLU A 1 153 ? 16.704 -5.804 13.591 1.000 24.126 153 GLU A N 1
ATOM 2302 C CA . GLU A 1 153 ? 16.214 -6.691 14.643 1.000 26.945 153 GLU A CA 1
ATOM 2303 C C . GLU A 1 153 ? 17.227 -6.755 15.805 1.000 26.955 153 GLU A C 1
ATOM 2304 O O . GLU A 1 153 ? 16.810 -6.768 16.969 1.000 28.565 153 GLU A O 1
ATOM 2316 N N . GLU A 1 154 ? 18.517 -6.854 15.510 1.000 26.824 154 GLU A N 1
ATOM 2317 C CA . GLU A 1 154 ? 19.495 -6.942 16.589 1.000 24.999 154 GLU A CA 1
ATOM 2318 C C . GLU A 1 154 ? 19.601 -5.575 17.276 1.000 27.269 154 GLU A C 1
ATOM 2319 O O . GLU A 1 154 ? 19.592 -5.505 18.503 1.000 25.297 154 GLU A O 1
ATOM 2331 N N . TYR A 1 155 ? 19.801 -4.521 16.473 1.000 22.556 155 TYR A N 1
ATOM 2332 C CA . TYR A 1 155 ? 20.254 -3.266 16.987 1.000 23.106 155 TYR A CA 1
ATOM 2333 C C . TYR A 1 155 ? 19.136 -2.331 17.492 1.000 22.190 155 TYR A C 1
ATOM 2334 O O . TYR A 1 155 ? 19.442 -1.313 18.115 1.000 21.926 155 TYR A O 1
ATOM 2352 N N . VAL A 1 156 ? 17.876 -2.707 17.283 1.000 23.352 156 VAL A N 1
ATOM 2353 C CA . VAL A 1 156 ? 16.719 -1.977 17.781 1.000 22.071 156 VAL A CA 1
ATOM 2354 C C . VAL A 1 156 ? 15.844 -2.886 18.612 1.000 23.540 156 VAL A C 1
ATOM 2355 O O . VAL A 1 156 ? 15.385 -2.493 19.684 1.000 24.396 156 VAL A O 1
ATOM 2368 N N . GLN A 1 157 ? 15.525 -4.086 18.108 1.000 22.464 157 GLN A N 1
ATOM 2369 C CA . GLN A 1 157 ? 14.462 -4.894 18.680 1.000 23.379 157 GLN A CA 1
ATOM 2370 C C . GLN A 1 157 ? 14.930 -5.902 19.725 1.000 21.970 157 GLN A C 1
ATOM 2371 O O . GLN A 1 157 ? 14.069 -6.443 20.431 1.000 24.729 157 GLN A O 1
ATOM 2385 N N . GLU A 1 158 ? 16.216 -6.146 19.868 1.000 22.938 158 GLU A N 1
ATOM 2386 C CA . GLU A 1 158 ? 16.672 -7.189 20.786 1.000 23.424 158 GLU A CA 1
ATOM 2387 C C . GLU A 1 158 ? 16.878 -6.569 22.184 1.000 23.172 158 GLU A C 1
ATOM 2388 O O . GLU A 1 158 ? 17.565 -5.541 22.329 1.000 21.233 158 GLU A O 1
ATOM 2400 N N . ASP A 1 159 ? 16.262 -7.200 23.187 1.000 21.928 159 ASP A N 1
ATOM 2401 C CA . ASP A 1 159 ? 16.272 -6.689 24.567 1.000 22.371 159 ASP A CA 1
ATOM 2402 C C . ASP A 1 159 ? 17.174 -7.510 25.480 1.000 26.421 159 ASP A C 1
ATOM 2403 O O . ASP A 1 159 ? 17.284 -7.160 26.668 1.000 23.735 159 ASP A O 1
ATOM 2412 N N . ALA A 1 160 ? 17.902 -8.507 24.919 1.000 24.438 160 ALA A N 1
ATOM 2413 C CA . ALA A 1 160 ? 18.935 -9.215 25.672 1.000 25.888 160 ALA A CA 1
ATOM 2414 C C . ALA A 1 160 ? 20.252 -9.114 24.919 1.000 23.293 160 ALA A C 1
ATOM 2415 O O . ALA A 1 160 ? 20.267 -9.191 23.689 1.000 25.894 160 ALA A O 1
ATOM 2422 N N . GLY A 1 161 ? 21.389 -8.957 25.635 1.000 25.481 161 GLY A N 1
ATOM 2423 C CA . GLY A 1 161 ? 22.654 -8.841 24.955 1.000 23.390 161 GLY A CA 1
ATOM 2424 C C . GLY A 1 161 ? 23.811 -9.420 25.764 1.000 23.732 161 GLY A C 1
ATOM 2425 O O . GLY A 1 161 ? 23.617 -10.034 26.811 1.000 26.944 161 GLY A O 1
ATOM 2429 N N . ILE A 1 162 ? 24.986 -9.179 25.232 1.000 23.245 162 ILE A N 1
ATOM 2430 C CA . ILE A 1 162 ? 26.229 -9.778 25.703 1.000 28.201 162 ILE A CA 1
ATOM 2431 C C . ILE A 1 162 ? 27.223 -8.638 25.685 1.000 28.635 162 ILE A C 1
ATOM 2432 O O . ILE A 1 162 ? 27.204 -7.920 24.689 1.000 27.032 162 ILE A O 1
ATOM 2448 N N . ILE A 1 163 ? 28.064 -8.509 26.736 1.000 25.055 163 ILE A N 1
ATOM 2449 C CA . ILE A 1 163 ? 29.122 -7.520 26.795 1.000 23.355 163 ILE A CA 1
ATOM 2450 C C . ILE A 1 163 ? 30.426 -8.269 27.104 1.000 25.933 163 ILE A C 1
ATOM 2451 O O . ILE A 1 163 ? 30.466 -9.082 28.015 1.000 28.548 163 ILE A O 1
ATOM 2467 N N . PHE A 1 164 ? 31.417 -8.090 26.242 1.000 25.641 164 PHE A N 1
ATOM 2468 C CA . PHE A 1 164 ? 32.689 -8.766 26.359 1.000 28.164 164 PHE A CA 1
ATOM 2469 C C . PHE A 1 164 ? 33.442 -8.058 27.480 1.000 28.472 164 PHE A C 1
ATOM 2470 O O . PHE A 1 164 ? 33.469 -6.823 27.533 1.000 30.079 164 PHE A O 1
ATOM 2487 N N . VAL A 1 165 ? 34.134 -8.867 28.316 1.000 30.052 165 VAL A N 1
ATOM 2488 C CA . VAL A 1 165 ? 34.893 -8.343 29.434 1.000 29.840 165 VAL A CA 1
ATOM 2489 C C . VAL A 1 165 ? 36.176 -9.192 29.541 1.000 31.558 165 VAL A C 1
ATOM 2490 O O . VAL A 1 165 ? 36.443 -10.021 28.676 1.000 29.974 165 VAL A O 1
ATOM 2503 N N . GLY A 1 166 ? 36.925 -9.010 30.615 1.000 36.405 166 GLY A N 1
ATOM 2504 C CA . GLY A 1 166 ? 38.120 -9.804 30.873 1.000 36.370 166 GLY A CA 1
ATOM 2505 C C . GLY A 1 166 ? 39.382 -8.988 30.581 1.000 36.559 166 GLY A C 1
ATOM 2506 O O . GLY A 1 166 ? 39.553 -7.865 31.065 1.000 36.491 166 GLY A O 1
ATOM 2510 N N . SER A 1 167 ? 40.252 -9.575 29.744 1.000 36.862 167 SER A N 1
ATOM 2511 C CA . SER A 1 167 ? 41.504 -8.960 29.328 1.000 35.742 167 SER A CA 1
ATOM 2512 C C . SER A 1 167 ? 41.888 -9.561 27.983 1.000 34.213 167 SER A C 1
ATOM 2513 O O . SER A 1 167 ? 41.287 -10.559 27.546 1.000 39.014 167 SER A O 1
ATOM 2521 N N . THR A 1 168 ? 42.929 -8.998 27.383 1.000 34.099 168 THR A N 1
ATOM 2522 C CA . THR A 1 168 ? 43.515 -9.606 26.205 1.000 39.234 168 THR A CA 1
ATOM 2523 C C . THR A 1 168 ? 43.984 -11.049 26.417 1.000 43.856 168 THR A C 1
ATOM 2524 O O . THR A 1 168 ? 44.178 -11.732 25.425 1.000 45.282 168 THR A O 1
ATOM 2535 N N . ASN A 1 169 ? 44.179 -11.535 27.654 1.000 38.565 169 ASN A N 1
ATOM 2536 C CA . ASN A 1 169 ? 44.638 -12.906 27.816 1.000 38.653 169 ASN A CA 1
ATOM 2537 C C . ASN A 1 169 ? 43.452 -13.851 27.867 1.000 43.998 169 ASN A C 1
ATOM 2538 O O . ASN A 1 169 ? 43.589 -15.011 27.481 1.000 44.107 169 ASN A O 1
ATOM 2549 N N . ARG A 1 170 ? 42.309 -13.353 28.369 1.000 40.288 170 ARG A N 1
ATOM 2550 C CA . ARG A 1 170 ? 41.122 -14.182 28.478 1.000 46.249 170 ARG A CA 1
ATOM 2551 C C . ARG A 1 170 ? 39.868 -13.319 28.349 1.000 38.606 170 ARG A C 1
ATOM 2552 O O . ARG A 1 170 ? 39.521 -12.613 29.300 1.000 35.729 170 ARG A O 1
ATOM 2573 N N . ILE A 1 171 ? 39.221 -13.378 27.175 1.000 38.003 171 ILE A N 1
ATOM 2574 C CA . ILE A 1 171 ? 38.063 -12.553 26.897 1.000 31.506 171 ILE A CA 1
ATOM 2575 C C . ILE A 1 171 ? 36.869 -13.320 27.400 1.000 36.316 171 ILE A C 1
ATOM 2576 O O . ILE A 1 171 ? 36.665 -14.459 27.024 1.000 40.387 171 ILE A O 1
ATOM 2592 N N . GLY A 1 172 ? 36.067 -12.695 28.254 1.000 31.804 172 GLY A N 1
ATOM 2593 C CA . GLY A 1 172 ? 34.882 -13.389 28.714 1.000 35.673 172 GLY A CA 1
ATOM 2594 C C . GLY A 1 172 ? 33.657 -12.560 28.357 1.000 32.211 172 GLY A C 1
ATOM 2595 O O . GLY A 1 172 ? 33.774 -11.599 27.600 1.000 31.192 172 GLY A O 1
ATOM 2599 N N . MET A 1 173 ? 32.509 -12.981 28.869 1.000 32.794 173 MET A N 1
ATOM 2600 C CA . MET A 1 173 ? 31.305 -12.248 28.540 1.000 34.150 173 MET A CA 1
ATOM 2601 C C . MET A 1 173 ? 30.369 -12.261 29.740 1.000 34.900 173 MET A C 1
ATOM 2602 O O . MET A 1 173 ? 30.388 -13.201 30.519 1.000 33.193 173 MET A O 1
ATOM 2616 N N . ILE A 1 174 ? 29.535 -11.216 29.843 1.000 32.030 174 ILE A N 1
ATOM 2617 C CA . ILE A 1 174 ? 28.394 -11.203 30.734 1.000 31.336 174 ILE A CA 1
ATOM 2618 C C . ILE A 1 174 ? 27.173 -10.945 29.864 1.000 28.550 174 ILE A C 1
ATOM 2619 O O . ILE A 1 174 ? 27.228 -10.220 28.875 1.000 26.096 174 ILE A O 1
ATOM 2635 N N . GLY A 1 175 ? 26.069 -11.536 30.295 1.000 29.167 175 GLY A N 1
ATOM 2636 C CA . GLY A 1 175 ? 24.772 -11.156 29.766 1.000 29.854 175 GLY A CA 1
ATOM 2637 C C . GLY A 1 175 ? 24.336 -9.814 30.335 1.000 27.524 175 GLY A C 1
ATOM 2638 O O . GLY A 1 175 ? 24.726 -9.424 31.439 1.000 25.010 175 GLY A O 1
ATOM 2642 N N . TRP A 1 176 ? 23.452 -9.129 29.587 1.000 27.458 176 TRP A N 1
ATOM 2643 C CA . TRP A 1 176 ? 22.875 -7.883 30.038 1.000 25.919 176 TRP A CA 1
ATOM 2644 C C . TRP A 1 176 ? 21.424 -7.863 29.573 1.000 23.574 176 TRP A C 1
ATOM 2645 O O . TRP A 1 176 ? 21.155 -8.120 28.395 1.000 23.709 176 TRP A O 1
ATOM 2666 N N . ASN A 1 177 ? 20.501 -7.593 30.502 1.000 21.361 177 ASN A N 1
ATOM 2667 C CA . ASN A 1 177 ? 19.104 -7.374 30.160 1.000 20.060 177 ASN A CA 1
ATOM 2668 C C . ASN A 1 177 ? 18.886 -5.885 29.840 1.000 20.277 177 ASN A C 1
ATOM 2669 O O . ASN A 1 177 ? 18.782 -5.047 30.739 1.000 18.744 177 ASN A O 1
ATOM 2680 N N . PHE A 1 178 ? 18.896 -5.531 28.562 1.000 20.716 178 PHE A N 1
ATOM 2681 C CA . PHE A 1 178 ? 18.567 -4.174 28.159 1.000 22.937 178 PHE A CA 1
ATOM 2682 C C . PHE A 1 178 ? 17.167 -3.761 28.589 1.000 19.333 178 PHE A C 1
ATOM 2683 O O . PHE A 1 178 ? 16.939 -2.612 29.006 1.000 20.132 178 PHE A O 1
ATOM 2700 N N . GLY A 1 179 ? 16.205 -4.649 28.362 1.000 18.824 179 GLY A N 1
ATOM 2701 C CA . GLY A 1 179 ? 14.827 -4.531 28.812 1.000 18.980 179 GLY A CA 1
ATOM 2702 C C . GLY A 1 179 ? 14.086 -3.266 28.383 1.000 19.665 179 GLY A C 1
ATOM 2703 O O . GLY A 1 179 ? 13.267 -2.717 29.141 1.000 21.271 179 GLY A O 1
ATOM 2707 N N . GLN A 1 180 ? 14.345 -2.830 27.153 1.000 19.769 180 GLN A N 1
ATOM 2708 C CA . GLN A 1 180 ? 13.679 -1.649 26.648 1.000 18.829 180 GLN A CA 1
ATOM 2709 C C . GLN A 1 180 ? 12.181 -1.786 26.568 1.000 20.481 180 GLN A C 1
ATOM 2710 O O . GLN A 1 180 ? 11.544 -0.743 26.520 1.000 22.141 180 GLN A O 1
ATOM 2724 N N . PHE A 1 181 ? 11.604 -2.992 26.572 1.000 19.990 181 PHE A N 1
ATOM 2725 C CA . PHE A 1 181 ? 10.156 -3.172 26.437 1.000 21.320 181 PHE A CA 1
ATOM 2726 C C . PHE A 1 181 ? 9.475 -3.290 27.780 1.000 19.296 181 PHE A C 1
ATOM 2727 O O . PHE A 1 181 ? 8.246 -3.453 27.842 1.000 19.845 181 PHE A O 1
ATOM 2744 N N . GLU A 1 182 ? 10.274 -3.297 28.842 1.000 20.621 182 GLU A N 1
ATOM 2745 C CA . GLU A 1 182 ? 9.681 -3.567 30.134 1.000 20.368 182 GLU A CA 1
ATOM 2746 C C . GLU A 1 182 ? 8.884 -2.355 30.623 1.000 20.440 182 GLU A C 1
ATOM 2747 O O . GLU A 1 182 ? 9.132 -1.203 30.231 1.000 20.252 182 GLU A O 1
ATOM 2759 N N . GLU A 1 183 ? 7.966 -2.632 31.566 1.000 22.185 183 GLU A N 1
ATOM 2760 C CA . GLU A 1 183 ? 7.044 -1.623 32.071 1.000 21.893 183 GLU A CA 1
ATOM 2761 C C . GLU A 1 183 ? 7.771 -0.362 32.549 1.000 19.939 183 GLU A C 1
ATOM 2762 O O . GLU A 1 183 ? 8.762 -0.460 33.253 1.000 21.474 183 GLU A O 1
ATOM 2774 N N . ASP A 1 184 ? 7.348 0.790 32.026 1.000 22.248 184 ASP A N 1
ATOM 2775 C CA . ASP A 1 184 ? 7.825 2.138 32.367 1.000 24.250 184 ASP A CA 1
ATOM 2776 C C . ASP A 1 184 ? 9.191 2.450 31.753 1.000 19.575 184 ASP A C 1
ATOM 2777 O O . ASP A 1 184 ? 9.619 3.607 31.836 1.000 19.523 184 ASP A O 1
ATOM 2786 N N . ILE A 1 185 ? 9.898 1.511 31.117 1.000 19.368 185 ILE A N 1
ATOM 2787 C CA . ILE A 1 185 ? 11.265 1.837 30.714 1.000 19.993 185 ILE A CA 1
ATOM 2788 C C . ILE A 1 185 ? 11.290 2.878 29.576 1.000 19.692 185 ILE A C 1
ATOM 2789 O O . ILE A 1 185 ? 12.121 3.818 29.642 1.000 18.698 185 ILE A O 1
ATOM 2805 N N . LEU A 1 186 ? 10.425 2.691 28.538 1.000 19.418 186 LEU A N 1
ATOM 2806 C CA . LEU A 1 186 ? 10.383 3.705 27.501 1.000 18.282 186 LEU A CA 1
ATOM 2807 C C . LEU A 1 186 ? 10.024 5.070 28.107 1.000 18.019 186 LEU A C 1
ATOM 2808 O O . LEU A 1 186 ? 10.653 6.068 27.790 1.000 19.491 186 LEU A O 1
ATOM 2824 N N . SER A 1 187 ? 9.036 5.129 28.981 1.000 20.069 187 SER A N 1
ATOM 2825 C CA . SER A 1 187 ? 8.623 6.341 29.654 1.000 20.347 187 SER A CA 1
ATOM 2826 C C . SER A 1 187 ? 9.780 6.970 30.438 1.000 19.076 187 SER A C 1
ATOM 2827 O O . SER A 1 187 ? 9.999 8.185 30.395 1.000 19.488 187 SER A O 1
ATOM 2835 N N . ILE A 1 188 ? 10.526 6.150 31.182 1.000 19.509 188 ILE A N 1
ATOM 2836 C CA . ILE A 1 188 ? 11.690 6.668 31.908 1.000 19.408 188 ILE A CA 1
ATOM 2837 C C . ILE A 1 188 ? 12.743 7.220 30.960 1.000 18.789 188 ILE A C 1
ATOM 2838 O O . ILE A 1 188 ? 13.258 8.332 31.209 1.000 18.915 188 ILE A O 1
ATOM 2854 N N . CYS A 1 189 ? 12.988 6.528 29.845 1.000 17.004 189 CYS A N 1
ATOM 2855 C CA . CYS A 1 189 ? 13.967 7.003 28.868 1.000 20.209 189 CYS A CA 1
ATOM 2856 C C . CYS A 1 189 ? 13.548 8.348 28.263 1.000 20.148 189 CYS A C 1
ATOM 2857 O O . CYS A 1 189 ? 14.400 9.231 28.081 1.000 20.043 189 CYS A O 1
ATOM 2865 N N . LEU A 1 190 ? 12.242 8.577 28.041 1.000 21.372 190 LEU A N 1
ATOM 2866 C CA . LEU A 1 190 ? 11.811 9.878 27.585 1.000 22.229 190 LEU A CA 1
ATOM 2867 C C . LEU A 1 190 ? 11.964 10.938 28.659 1.000 23.815 190 LEU A C 1
ATOM 2868 O O . LEU A 1 190 ? 12.239 12.064 28.333 1.000 24.152 190 LEU A O 1
ATOM 2884 N N . SER A 1 191 ? 11.664 10.594 29.933 1.000 22.555 191 SER A N 1
ATOM 2885 C CA . SER A 1 191 ? 11.889 11.466 31.069 1.000 23.179 191 SER A CA 1
ATOM 2886 C C . SER A 1 191 ? 13.317 11.953 31.161 1.000 21.780 191 SER A C 1
ATOM 2887 O O . SER A 1 191 ? 13.510 13.063 31.686 1.000 21.912 191 SER A O 1
ATOM 2895 N N . ILE A 1 192 ? 14.279 11.092 30.813 1.000 19.724 192 ILE A N 1
ATOM 2896 C CA . ILE A 1 192 ? 15.672 11.510 30.801 1.000 22.268 192 ILE A CA 1
ATOM 2897 C C . ILE A 1 192 ? 15.828 12.816 30.030 1.000 23.236 192 ILE A C 1
ATOM 2898 O O . ILE A 1 192 ? 16.528 13.725 30.513 1.000 21.433 192 ILE A O 1
ATOM 2914 N N . LEU A 1 193 ? 15.162 12.926 28.897 1.000 22.360 193 LEU A N 1
ATOM 2915 C CA . LEU A 1 193 ? 15.327 14.100 28.047 1.000 21.674 193 LEU A CA 1
ATOM 2916 C C . LEU A 1 193 ? 14.762 15.346 28.709 1.000 24.142 193 LEU A C 1
ATOM 2917 O O . LEU A 1 193 ? 15.253 16.471 28.449 1.000 23.244 193 LEU A O 1
ATOM 2933 N N . ASP A 1 194 ? 13.699 15.157 29.514 1.000 23.401 194 ASP A N 1
ATOM 2934 C CA . ASP A 1 194 ? 13.057 16.222 30.238 1.000 24.769 194 ASP A CA 1
ATOM 2935 C C . ASP A 1 194 ? 13.796 16.651 31.512 1.000 24.450 194 ASP A C 1
ATOM 2936 O O . ASP A 1 194 ? 13.252 17.450 32.292 1.000 24.692 194 ASP A O 1
ATOM 2945 N N . ARG A 1 195 ? 14.935 16.065 31.788 1.000 22.686 195 ARG A N 1
ATOM 2946 C CA . ARG A 1 195 ? 15.686 16.361 32.990 1.000 24.737 195 ARG A CA 1
ATOM 2947 C C . ARG A 1 195 ? 17.130 16.786 32.725 1.000 21.916 195 ARG A C 1
ATOM 2948 O O . ARG A 1 195 ? 17.845 17.024 33.678 1.000 20.577 195 ARG A O 1
ATOM 2969 N N . SER A 1 196 ? 17.587 16.884 31.468 1.000 21.869 196 SER A N 1
ATOM 2970 C CA . SER A 1 196 ? 18.937 17.276 31.192 1.000 23.501 196 SER A CA 1
ATOM 2971 C C . SER A 1 196 ? 19.198 18.730 31.616 1.000 25.839 196 SER A C 1
ATOM 2972 O O . SER A 1 196 ? 18.284 19.525 31.710 1.000 23.391 196 SER A O 1
ATOM 2980 N N . LEU A 1 197 ? 20.474 19.094 31.760 1.000 23.626 197 LEU A N 1
ATOM 2981 C CA . LEU A 1 197 ? 20.787 20.503 31.941 1.000 26.002 197 LEU A CA 1
ATOM 2982 C C . LEU A 1 197 ? 20.255 21.335 30.763 1.000 27.644 197 LEU A C 1
ATOM 2983 O O . LEU A 1 197 ? 19.845 22.444 30.992 1.000 26.812 197 LEU A O 1
ATOM 2999 N N A ASN A 1 198 ? 20.266 20.798 29.526 0.500 24.001 198 ASN A N 1
ATOM 3000 N N B ASN A 1 198 ? 20.280 20.784 29.533 0.500 26.167 198 ASN A N 1
ATOM 3001 C CA A ASN A 1 198 ? 19.807 21.575 28.381 0.500 24.895 198 ASN A CA 1
ATOM 3002 C CA B ASN A 1 198 ? 19.803 21.517 28.370 0.500 29.011 198 ASN A CA 1
ATOM 3003 C C A ASN A 1 198 ? 18.313 21.874 28.519 0.500 25.856 198 ASN A C 1
ATOM 3004 C C B ASN A 1 198 ? 18.332 21.871 28.558 0.500 28.118 198 ASN A C 1
ATOM 3005 O O A ASN A 1 198 ? 17.844 22.985 28.222 0.500 25.459 198 ASN A O 1
ATOM 3006 O O B ASN A 1 198 ? 17.907 23.013 28.336 0.500 28.481 198 ASN A O 1
ATOM 3027 N N . PHE A 1 199 ? 17.535 20.872 28.930 1.000 22.978 199 PHE A N 1
ATOM 3028 C CA . PHE A 1 199 ? 16.096 21.067 29.067 1.000 22.962 199 PHE A CA 1
ATOM 3029 C C . PHE A 1 199 ? 15.779 22.095 30.160 1.000 25.082 199 PHE A C 1
ATOM 3030 O O . PHE A 1 199 ? 14.837 22.910 30.067 1.000 25.642 199 PHE A O 1
ATOM 3047 N N . ARG A 1 200 ? 16.497 21.986 31.279 1.000 24.345 200 ARG A N 1
ATOM 3048 C CA . ARG A 1 200 ? 16.287 22.903 32.401 1.000 24.292 200 ARG A CA 1
ATOM 3049 C C . ARG A 1 200 ? 16.624 24.348 32.022 1.000 27.159 200 ARG A C 1
ATOM 3050 O O . ARG A 1 200 ? 15.977 25.285 32.463 1.000 29.980 200 ARG A O 1
ATOM 3071 N N A ARG A 1 201 ? 17.644 24.524 31.194 0.500 28.363 201 ARG A N 1
ATOM 3072 N N B ARG A 1 201 ? 17.615 24.531 31.174 0.500 27.136 201 ARG A N 1
ATOM 3073 C CA A ARG A 1 201 ? 18.131 25.838 30.790 0.500 30.799 201 ARG A CA 1
ATOM 3074 C CA B ARG A 1 201 ? 18.093 25.860 30.830 0.500 28.659 201 ARG A CA 1
ATOM 3075 C C A ARG A 1 201 ? 17.162 26.481 29.802 0.500 29.849 201 ARG A C 1
ATOM 3076 C C B ARG A 1 201 ? 17.181 26.496 29.784 0.500 28.683 201 ARG A C 1
ATOM 3077 O O A ARG A 1 201 ? 16.794 27.660 29.933 0.500 27.228 201 ARG A O 1
ATOM 3078 O O B ARG A 1 201 ? 16.859 27.692 29.866 0.500 26.094 201 ARG A O 1
ATOM 3119 N N . ASP A 1 202 ? 16.771 25.686 28.797 1.000 27.873 202 ASP A N 1
ATOM 3120 C CA . ASP A 1 202 ? 15.967 26.181 27.677 1.000 26.071 202 ASP A CA 1
ATOM 3121 C C . ASP A 1 202 ? 15.201 25.013 27.058 1.000 24.846 202 ASP A C 1
ATOM 3122 O O . ASP A 1 202 ? 15.648 24.442 26.063 1.000 24.840 202 ASP A O 1
ATOM 3131 N N . ALA A 1 203 ? 14.035 24.725 27.622 1.000 25.522 203 ALA A N 1
ATOM 3132 C CA . ALA A 1 203 ? 13.212 23.605 27.189 1.000 25.388 203 ALA A CA 1
ATOM 3133 C C . ALA A 1 203 ? 12.801 23.723 25.725 1.000 26.941 203 ALA A C 1
ATOM 3134 O O . ALA A 1 203 ? 12.787 22.707 25.013 1.000 24.951 203 ALA A O 1
ATOM 3141 N N . ALA A 1 204 ? 12.552 24.963 25.274 1.000 24.585 204 ALA A N 1
ATOM 3142 C CA . ALA A 1 204 ? 12.015 25.146 23.922 1.000 27.051 204 ALA A CA 1
ATOM 3143 C C . ALA A 1 204 ? 13.029 24.670 22.901 1.000 25.890 204 ALA A C 1
ATOM 3144 O O . ALA A 1 204 ? 12.649 23.975 21.957 1.000 24.731 204 ALA A O 1
ATOM 3151 N N . THR A 1 205 ? 14.303 25.056 23.103 1.000 25.660 205 THR A N 1
ATOM 3152 C CA . THR A 1 205 ? 15.371 24.703 22.181 1.000 26.777 205 THR A CA 1
ATOM 3153 C C . THR A 1 205 ? 15.692 23.214 22.281 1.000 28.153 205 THR A C 1
ATOM 3154 O O . THR A 1 205 ? 15.955 22.565 21.271 1.000 24.189 205 THR A O 1
ATOM 3165 N N . ASP A 1 206 ? 15.683 22.698 23.517 1.000 24.545 206 ASP A N 1
ATOM 3166 C CA . ASP A 1 206 ? 15.977 21.290 23.724 1.000 24.822 206 ASP A CA 1
ATOM 3167 C C . ASP A 1 206 ? 14.957 20.439 22.988 1.000 24.480 206 ASP A C 1
ATOM 3168 O O . ASP A 1 206 ? 15.290 19.499 22.264 1.000 24.359 206 ASP A O 1
ATOM 3177 N N . VAL A 1 207 ? 13.679 20.775 23.167 1.000 23.515 207 VAL A N 1
ATOM 3178 C CA . VAL A 1 207 ? 12.676 19.927 22.551 1.000 21.254 207 VAL A CA 1
ATOM 3179 C C . VAL A 1 207 ? 12.790 19.973 21.040 1.000 23.015 207 VAL A C 1
ATOM 3180 O O . VAL A 1 207 ? 12.564 18.963 20.381 1.000 22.251 207 VAL A O 1
ATOM 3193 N N . ALA A 1 208 ? 12.946 21.183 20.472 1.000 26.108 208 ALA A N 1
ATOM 3194 C CA . ALA A 1 208 ? 13.124 21.350 19.038 1.000 26.697 208 ALA A CA 1
ATOM 3195 C C . ALA A 1 208 ? 14.287 20.500 18.487 1.000 28.503 208 ALA A C 1
ATOM 3196 O O . ALA A 1 208 ? 14.227 20.038 17.353 1.000 26.970 208 ALA A O 1
ATOM 3203 N N . SER A 1 209 ? 15.372 20.341 19.264 1.000 24.647 209 SER A N 1
ATOM 3204 C CA . SER A 1 209 ? 16.585 19.611 18.934 1.000 24.842 209 SER A CA 1
ATOM 3205 C C . SER A 1 209 ? 16.405 18.090 19.005 1.000 22.098 209 SER A C 1
ATOM 3206 O O . SER A 1 209 ? 17.283 17.360 18.569 1.000 23.110 209 SER A O 1
ATOM 3214 N N . ARG A 1 210 ? 15.262 17.604 19.512 1.000 22.010 210 ARG A N 1
ATOM 3215 C CA . ARG A 1 210 ? 14.984 16.166 19.625 1.000 22.973 210 ARG A CA 1
ATOM 3216 C C . ARG A 1 210 ? 14.583 15.525 18.299 1.000 23.583 210 ARG A C 1
ATOM 3217 O O . ARG A 1 210 ? 14.412 14.312 18.229 1.000 24.473 210 ARG A O 1
ATOM 3238 N N . ASN A 1 211 ? 14.610 16.312 17.229 1.000 24.833 211 ASN A N 1
ATOM 3239 C CA . ASN A 1 211 ? 14.619 15.751 15.880 1.000 25.223 211 ASN A CA 1
ATOM 3240 C C . ASN A 1 211 ? 15.951 15.160 15.444 1.000 24.198 211 ASN A C 1
ATOM 3241 O O . ASN A 1 211 ? 16.015 14.468 14.401 1.000 24.890 211 ASN A O 1
ATOM 3252 N N . ASP A 1 212 ? 17.013 15.419 16.197 1.000 23.413 212 ASP A N 1
ATOM 3253 C CA . ASP A 1 212 ? 18.374 15.116 15.769 1.000 21.776 212 ASP A CA 1
ATOM 3254 C C . ASP A 1 212 ? 18.991 13.990 16.593 1.000 24.538 212 ASP A C 1
ATOM 3255 O O . ASP A 1 212 ? 19.200 14.146 17.782 1.000 23.854 212 ASP A O 1
ATOM 3264 N N . PRO A 1 213 ? 19.263 12.810 16.031 1.000 22.035 213 PRO A N 1
ATOM 3265 C CA . PRO A 1 213 ? 19.869 11.736 16.792 1.000 22.279 213 PRO A CA 1
ATOM 3266 C C . PRO A 1 213 ? 21.275 12.076 17.301 1.000 24.438 213 PRO A C 1
ATOM 3267 O O . PRO A 1 213 ? 21.679 11.557 18.354 1.000 19.881 213 PRO A O 1
ATOM 3278 N N . LYS A 1 214 ? 21.986 13.009 16.644 1.000 22.330 214 LYS A N 1
ATOM 3279 C CA . LYS A 1 214 ? 23.276 13.429 17.181 1.000 25.048 214 LYS A CA 1
ATOM 3280 C C . LYS A 1 214 ? 23.071 14.075 18.557 1.000 22.964 214 LYS A C 1
ATOM 3281 O O . LYS A 1 214 ? 23.846 13.862 19.493 1.000 23.347 214 LYS A O 1
ATOM 3300 N N . TYR A 1 215 ? 22.077 14.945 18.622 1.000 21.614 215 TYR A N 1
ATOM 3301 C CA . TYR A 1 215 ? 21.760 15.702 19.818 1.000 24.872 215 TYR A CA 1
ATOM 3302 C C . TYR A 1 215 ? 21.220 14.775 20.921 1.000 25.763 215 TYR A C 1
ATOM 3303 O O . TYR A 1 215 ? 21.642 14.835 22.057 1.000 24.251 215 TYR A O 1
ATOM 3321 N N . VAL A 1 216 ? 20.238 13.932 20.591 1.000 23.011 216 VAL A N 1
ATOM 3322 C CA . VAL A 1 216 ? 19.657 13.045 21.598 1.000 23.072 216 VAL A CA 1
ATOM 3323 C C . VAL A 1 216 ? 20.732 12.109 22.131 1.000 21.746 216 VAL A C 1
ATOM 3324 O O . VAL A 1 216 ? 20.828 11.848 23.345 1.000 21.706 216 VAL A O 1
ATOM 3337 N N . GLY A 1 217 ? 21.568 11.631 21.224 1.000 19.920 217 GLY A N 1
ATOM 3338 C CA . GLY A 1 217 ? 22.641 10.721 21.594 1.000 18.008 217 GLY A CA 1
ATOM 3339 C C . GLY A 1 217 ? 23.641 11.357 22.553 1.000 19.517 217 GLY A C 1
ATOM 3340 O O . GLY A 1 217 ? 24.032 10.771 23.575 1.000 21.575 217 GLY A O 1
ATOM 3344 N N . ARG A 1 218 ? 24.004 12.625 22.293 1.000 22.525 218 ARG A N 1
ATOM 3345 C CA . ARG A 1 218 ? 24.975 13.321 23.131 1.000 22.449 218 ARG A CA 1
ATOM 3346 C C . ARG A 1 218 ? 24.345 13.613 24.517 1.000 23.828 218 ARG A C 1
ATOM 3347 O O . ARG A 1 218 ? 25.038 13.499 25.516 1.000 23.128 218 ARG A O 1
ATOM 3368 N N . VAL A 1 219 ? 23.043 13.982 24.562 1.000 21.617 219 VAL A N 1
ATOM 3369 C CA . VAL A 1 219 ? 22.284 14.262 25.792 1.000 21.897 219 VAL A CA 1
ATOM 3370 C C . VAL A 1 219 ? 22.260 12.990 26.641 1.000 21.437 219 VAL A C 1
ATOM 3371 O O . VAL A 1 219 ? 22.578 13.021 27.854 1.000 20.381 219 VAL A O 1
ATOM 3384 N N . LEU A 1 220 ? 22.018 11.853 25.989 1.000 19.823 220 LEU A N 1
ATOM 3385 C CA . LEU A 1 220 ? 21.987 10.626 26.747 1.000 19.355 220 LEU A CA 1
ATOM 3386 C C . LEU A 1 220 ? 23.365 10.273 27.288 1.000 22.020 220 LEU A C 1
ATOM 3387 O O . LEU A 1 220 ? 23.433 9.748 28.410 1.000 21.720 220 LEU A O 1
ATOM 3403 N N . SER A 1 221 ? 24.447 10.527 26.536 1.000 22.023 221 SER A N 1
ATOM 3404 C CA . SER A 1 221 ? 25.794 10.267 27.021 1.000 21.590 221 SER A CA 1
ATOM 3405 C C . SER A 1 221 ? 26.056 11.077 28.295 1.000 23.455 221 SER A C 1
ATOM 3406 O O . SER A 1 221 ? 26.812 10.636 29.128 1.000 23.658 221 SER A O 1
ATOM 3414 N N . ALA A 1 222 ? 25.493 12.256 28.453 1.000 21.774 222 ALA A N 1
ATOM 3415 C CA . ALA A 1 222 ? 25.618 13.007 29.697 1.000 23.170 222 ALA A CA 1
ATOM 3416 C C . ALA A 1 222 ? 24.679 12.453 30.766 1.000 23.117 222 ALA A C 1
ATOM 3417 O O . ALA A 1 222 ? 25.092 12.298 31.918 1.000 22.824 222 ALA A O 1
ATOM 3424 N N . MET A 1 223 ? 23.385 12.209 30.432 1.000 20.217 223 MET A N 1
ATOM 3425 C CA . MET A 1 223 ? 22.363 12.027 31.445 1.000 18.880 223 MET A CA 1
ATOM 3426 C C . MET A 1 223 ? 22.393 10.637 32.063 1.000 20.839 223 MET A C 1
ATOM 3427 O O . MET A 1 223 ? 21.863 10.451 33.167 1.000 20.142 223 MET A O 1
ATOM 3441 N N . ILE A 1 224 ? 23.081 9.706 31.424 1.000 18.568 224 ILE A N 1
ATOM 3442 C CA . ILE A 1 224 ? 23.216 8.379 32.004 1.000 20.219 224 ILE A CA 1
ATOM 3443 C C . ILE A 1 224 ? 24.249 8.378 33.140 1.000 20.340 224 ILE A C 1
ATOM 3444 O O . ILE A 1 224 ? 24.160 7.526 34.031 1.000 21.591 224 ILE A O 1
ATOM 3460 N N . ASN A 1 225 ? 25.097 9.400 33.215 1.000 22.076 225 ASN A N 1
ATOM 3461 C CA . ASN A 1 225 ? 25.961 9.522 34.385 1.000 22.070 225 ASN A CA 1
ATOM 3462 C C . ASN A 1 225 ? 25.432 10.593 35.331 1.000 22.220 225 ASN A C 1
ATOM 3463 O O . ASN A 1 225 ? 24.826 11.566 34.895 1.000 22.318 225 ASN A O 1
ATOM 3474 N N . SER A 1 226 ? 25.658 10.383 36.645 1.000 20.914 226 SER A N 1
ATOM 3475 C CA . SER A 1 226 ? 25.159 11.255 37.715 1.000 21.896 226 SER A CA 1
ATOM 3476 C C . SER A 1 226 ? 25.809 12.635 37.679 1.000 22.821 226 SER A C 1
ATOM 3477 O O . SER A 1 226 ? 25.214 13.590 38.130 1.000 23.624 226 SER A O 1
ATOM 3485 N N . ASN A 1 227 ? 27.057 12.693 37.233 1.000 25.378 227 ASN A N 1
ATOM 3486 C CA . ASN A 1 227 ? 27.840 13.928 37.267 1.000 26.670 227 ASN A CA 1
ATOM 3487 C C . ASN A 1 227 ? 27.111 15.076 36.589 1.000 27.850 227 ASN A C 1
ATOM 3488 O O . ASN A 1 227 ? 26.557 14.862 35.521 1.000 22.489 227 ASN A O 1
ATOM 3499 N N . ASP A 1 228 ? 27.100 16.266 37.209 1.000 23.178 228 ASP A N 1
ATOM 3500 C CA . ASP A 1 228 ? 26.592 17.504 36.672 1.000 24.377 228 ASP A CA 1
ATOM 3501 C C . ASP A 1 228 ? 25.086 17.640 36.839 1.000 25.894 228 ASP A C 1
ATOM 3502 O O . ASP A 1 228 ? 24.646 18.767 36.845 1.000 25.030 228 ASP A O 1
ATOM 3511 N N . ASP A 1 229 ? 24.298 16.557 36.725 1.000 21.719 229 ASP A N 1
ATOM 3512 C CA . ASP A 1 229 ? 22.896 16.699 36.392 1.000 21.555 229 ASP A CA 1
ATOM 3513 C C . ASP A 1 229 ? 21.985 15.735 37.175 1.000 23.084 229 ASP A C 1
ATOM 3514 O O . ASP A 1 229 ? 20.787 15.624 36.887 1.000 25.233 229 ASP A O 1
ATOM 3523 N N . ASN A 1 230 ? 22.512 15.070 38.192 1.000 24.325 230 ASN A N 1
ATOM 3524 C CA . ASN A 1 230 ? 21.823 13.983 38.897 1.000 25.845 230 ASN A CA 1
ATOM 3525 C C . ASN A 1 230 ? 21.251 12.923 37.947 1.000 24.297 230 ASN A C 1
ATOM 3526 O O . ASN A 1 230 ? 20.118 12.466 38.085 1.000 24.050 230 ASN A O 1
ATOM 3537 N N . GLY A 1 231 ? 22.007 12.626 36.913 1.000 22.655 231 GLY A N 1
ATOM 3538 C CA . GLY A 1 231 ? 21.578 11.591 36.017 1.000 20.621 231 GLY A CA 1
ATOM 3539 C C . GLY A 1 231 ? 21.702 10.216 36.650 1.000 23.434 231 GLY A C 1
ATOM 3540 O O . GLY A 1 231 ? 21.750 10.082 37.876 1.000 22.014 231 GLY A O 1
ATOM 3544 N N . VAL A 1 232 ? 21.613 9.189 35.798 1.000 22.162 232 VAL A N 1
ATOM 3545 C CA . VAL A 1 232 ? 21.111 7.876 36.223 1.000 21.762 232 VAL A CA 1
ATOM 3546 C C . VAL A 1 232 ? 22.067 7.201 37.212 1.000 22.001 232 VAL A C 1
ATOM 3547 O O . VAL A 1 232 ? 21.574 6.632 38.176 1.000 19.697 232 VAL A O 1
ATOM 3560 N N . LEU A 1 233 ? 23.358 7.088 36.857 1.000 21.116 233 LEU A N 1
ATOM 3561 C CA . LEU A 1 233 ? 24.307 6.198 37.509 1.000 21.832 233 LEU A CA 1
ATOM 3562 C C . LEU A 1 233 ? 25.498 6.968 38.068 1.000 24.436 233 LEU A C 1
ATOM 3563 O O . LEU A 1 233 ? 26.172 7.678 37.352 1.000 21.917 233 LEU A O 1
ATOM 3579 N N . ALA A 1 234 ? 25.823 6.662 39.326 1.000 22.311 234 ALA A N 1
ATOM 3580 C CA . ALA A 1 234 ? 27.003 7.176 40.022 1.000 24.860 234 ALA A CA 1
ATOM 3581 C C . ALA A 1 234 ? 28.147 6.180 39.877 1.000 22.868 234 ALA A C 1
ATOM 3582 O O . ALA A 1 234 ? 28.055 4.991 40.223 1.000 24.407 234 ALA A O 1
ATOM 3589 N N . GLY A 1 235 ? 29.219 6.665 39.251 1.000 22.242 235 GLY A N 1
ATOM 3590 C CA . GLY A 1 235 ? 30.388 5.835 39.010 1.000 22.648 235 GLY A CA 1
ATOM 3591 C C . GLY A 1 235 ? 31.227 5.600 40.278 1.000 23.899 235 GLY A C 1
ATOM 3592 O O . GLY A 1 235 ? 31.293 6.497 41.093 1.000 26.119 235 GLY A O 1
ATOM 3596 N N . ASN A 1 236 ? 31.900 4.440 40.362 1.000 25.037 236 ASN A N 1
ATOM 3597 C CA . ASN A 1 236 ? 32.805 4.148 41.474 1.000 24.999 236 ASN A CA 1
ATOM 3598 C C . ASN A 1 236 ? 33.784 3.069 41.058 1.000 24.998 236 ASN A C 1
ATOM 3599 O O . ASN A 1 236 ? 33.374 1.955 40.785 1.000 24.113 236 ASN A O 1
ATOM 3610 N N . TRP A 1 237 ? 35.092 3.412 41.021 1.000 22.886 237 TRP A N 1
ATOM 3611 C CA . TRP A 1 237 ? 36.141 2.480 40.688 1.000 24.474 237 TRP A CA 1
ATOM 3612 C C . TRP A 1 237 ? 37.115 2.359 41.874 1.000 29.982 237 TRP A C 1
ATOM 3613 O O . TRP A 1 237 ? 38.247 2.004 41.659 1.000 30.006 237 TRP A O 1
ATOM 3634 N N . SER A 1 238 ? 36.632 2.556 43.111 1.000 31.324 238 SER A N 1
ATOM 3635 C CA . SER A 1 238 ? 37.497 2.617 44.304 1.000 29.143 238 SER A CA 1
ATOM 3636 C C . SER A 1 238 ? 37.757 1.242 44.923 1.000 33.575 238 SER A C 1
ATOM 3637 O O . SER A 1 238 ? 38.713 1.024 45.652 1.000 35.594 238 SER A O 1
ATOM 3645 N N . GLY A 1 239 ? 36.971 0.252 44.597 1.000 27.082 239 GLY A N 1
ATOM 3646 C CA . GLY A 1 239 ? 36.959 -1.032 45.272 1.000 27.948 239 GLY A CA 1
ATOM 3647 C C . GLY A 1 239 ? 36.191 -1.048 46.598 1.000 28.865 239 GLY A C 1
ATOM 3648 O O . GLY A 1 239 ? 36.034 -2.114 47.192 1.000 34.532 239 GLY A O 1
ATOM 3652 N N . THR A 1 240 ? 35.674 0.099 46.991 1.000 26.790 240 THR A N 1
ATOM 3653 C CA . THR A 1 240 ? 34.815 0.212 48.153 1.000 31.351 240 THR A CA 1
ATOM 3654 C C . THR A 1 240 ? 33.431 0.727 47.707 1.000 24.145 240 THR A C 1
ATOM 3655 O O . THR A 1 240 ? 33.306 1.882 47.310 1.000 29.072 240 THR A O 1
ATOM 3666 N N . TYR A 1 241 ? 32.419 -0.103 47.896 1.000 23.778 241 TYR A N 1
ATOM 3667 C CA . TYR A 1 241 ? 31.071 0.186 47.368 1.000 24.775 241 TYR A CA 1
ATOM 3668 C C . TYR A 1 241 ? 30.062 0.283 48.506 1.000 26.127 241 TYR A C 1
ATOM 3669 O O . TYR A 1 241 ? 28.870 0.119 48.298 1.000 24.248 241 TYR A O 1
ATOM 3687 N N . THR A 1 242 ? 30.517 0.727 49.680 1.000 26.546 242 THR A N 1
ATOM 3688 C CA . THR A 1 242 ? 29.600 1.021 50.780 1.000 28.823 242 THR A CA 1
ATOM 3689 C C . THR A 1 242 ? 28.509 2.012 50.342 1.000 25.028 242 THR A C 1
ATOM 3690 O O . THR A 1 242 ? 28.775 3.043 49.727 1.000 25.171 242 THR A O 1
ATOM 3701 N N . GLY A 1 243 ? 27.277 1.719 50.756 1.000 24.261 243 GLY A N 1
ATOM 3702 C CA . GLY A 1 243 ? 26.125 2.531 50.424 1.000 24.944 243 GLY A CA 1
ATOM 3703 C C . GLY A 1 243 ? 25.461 2.153 49.083 1.000 24.442 243 GLY A C 1
ATOM 3704 O O . GLY A 1 243 ? 24.459 2.769 48.737 1.000 25.118 243 GLY A O 1
ATOM 3708 N N . GLY A 1 244 ? 25.972 1.135 48.394 1.000 25.442 244 GLY A N 1
ATOM 3709 C CA . GLY A 1 244 ? 25.380 0.712 47.132 1.000 27.243 244 GLY A CA 1
ATOM 3710 C C . GLY A 1 244 ? 25.760 -0.698 46.706 1.000 25.856 244 GLY A C 1
ATOM 3711 O O . GLY A 1 244 ? 26.255 -1.530 47.483 1.000 24.731 244 GLY A O 1
ATOM 3715 N N . ARG A 1 245 ? 25.384 -1.015 45.471 1.000 22.702 245 ARG A N 1
ATOM 3716 C CA A ARG A 1 245 ? 25.672 -2.305 44.885 0.500 22.678 245 ARG A CA 1
ATOM 3717 C CA B ARG A 1 245 ? 25.675 -2.310 44.894 0.500 24.926 245 ARG A CA 1
ATOM 3718 C C . ARG A 1 245 ? 27.074 -2.228 44.324 1.000 23.422 245 ARG A C 1
ATOM 3719 O O . ARG A 1 245 ? 27.470 -1.188 43.743 1.000 24.305 245 ARG A O 1
ATOM 3759 N N . ASP A 1 246 ? 27.813 -3.330 44.519 1.000 24.302 246 ASP A N 1
ATOM 3760 C CA . ASP A 1 246 ? 29.017 -3.621 43.775 1.000 23.673 246 ASP A CA 1
ATOM 3761 C C . ASP A 1 246 ? 28.641 -3.473 42.291 1.000 24.049 246 ASP A C 1
ATOM 3762 O O . ASP A 1 246 ? 27.696 -4.128 41.854 1.000 24.183 246 ASP A O 1
ATOM 3771 N N . PRO A 1 247 ? 29.337 -2.630 41.494 1.000 22.480 247 PRO A N 1
ATOM 3772 C CA . PRO A 1 247 ? 29.072 -2.526 40.051 1.000 22.054 247 PRO A CA 1
ATOM 3773 C C . PRO A 1 247 ? 28.930 -3.847 39.303 1.000 24.290 247 PRO A C 1
ATOM 3774 O O . PRO A 1 247 ? 28.076 -3.972 38.443 1.000 24.002 247 PRO A O 1
ATOM 3785 N N . ARG A 1 248 ? 29.658 -4.907 39.717 1.000 22.734 248 ARG A N 1
ATOM 3786 C CA . ARG A 1 248 ? 29.523 -6.197 39.052 1.000 23.248 248 ARG A CA 1
ATOM 3787 C C . ARG A 1 248 ? 28.227 -6.939 39.366 1.000 23.622 248 ARG A C 1
ATOM 3788 O O . ARG A 1 248 ? 27.941 -7.932 38.707 1.000 26.855 248 ARG A O 1
ATOM 3809 N N . SER A 1 249 ? 27.449 -6.534 40.357 1.000 22.222 249 SER A N 1
ATOM 3810 C CA . SER A 1 249 ? 26.292 -7.355 40.670 1.000 24.466 249 SER A CA 1
ATOM 3811 C C . SER A 1 249 ? 25.093 -7.094 39.725 1.000 22.145 249 SER A C 1
ATOM 3812 O O . SER A 1 249 ? 24.273 -7.977 39.619 1.000 22.172 249 SER A O 1
ATOM 3820 N N . TRP A 1 250 ? 24.976 -5.896 39.120 1.000 20.508 250 TRP A N 1
ATOM 3821 C CA . TRP A 1 250 ? 23.900 -5.590 38.220 1.000 19.712 250 TRP A CA 1
ATOM 3822 C C . TRP A 1 250 ? 23.901 -6.647 37.109 1.000 20.894 250 TRP A C 1
ATOM 3823 O O . TRP A 1 250 ? 24.967 -7.019 36.633 1.000 23.729 250 TRP A O 1
ATOM 3844 N N . ASN A 1 251 ? 22.689 -6.968 36.598 1.000 22.290 251 ASN A N 1
ATOM 3845 C CA . ASN A 1 251 ? 22.496 -7.805 35.439 1.000 21.906 251 ASN A CA 1
ATOM 3846 C C . ASN A 1 251 ? 21.703 -7.098 34.309 1.000 22.409 251 ASN A C 1
ATOM 3847 O O . ASN A 1 251 ? 21.524 -7.657 33.219 1.000 23.262 251 ASN A O 1
ATOM 3858 N N . GLY A 1 252 ? 21.288 -5.856 34.507 1.000 22.664 252 GLY A N 1
ATOM 3859 C CA . GLY A 1 252 ? 20.650 -5.144 33.421 1.000 22.225 252 GLY A CA 1
ATOM 3860 C C . GLY A 1 252 ? 20.369 -3.691 33.712 1.000 21.569 252 GLY A C 1
ATOM 3861 O O . GLY A 1 252 ? 20.730 -3.164 34.762 1.000 21.303 252 GLY A O 1
ATOM 3865 N N . SER A 1 253 ? 19.662 -3.053 32.756 1.000 20.655 253 SER A N 1
ATOM 3866 C CA . SER A 1 253 ? 19.386 -1.641 32.807 1.000 21.445 253 SER A CA 1
ATOM 3867 C C . SER A 1 253 ? 18.069 -1.338 33.509 1.000 22.030 253 SER A C 1
ATOM 3868 O O . SER A 1 253 ? 17.804 -0.166 33.832 1.000 19.590 253 SER A O 1
ATOM 3876 N N . VAL A 1 254 ? 17.193 -2.348 33.590 1.000 19.783 254 VAL A N 1
ATOM 3877 C CA . VAL A 1 254 ? 15.825 -2.157 34.050 1.000 19.523 254 VAL A CA 1
ATOM 3878 C C . VAL A 1 254 ? 15.758 -1.630 35.473 1.000 19.782 254 VAL A C 1
ATOM 3879 O O . VAL A 1 254 ? 15.070 -0.624 35.735 1.000 18.973 254 VAL A O 1
ATOM 3892 N N . GLU A 1 255 ? 16.396 -2.348 36.406 1.000 19.092 255 GLU A N 1
ATOM 3893 C CA . GLU A 1 255 ? 16.323 -1.942 37.805 1.000 21.580 255 GLU A CA 1
ATOM 3894 C C . GLU A 1 255 ? 17.051 -0.621 38.049 1.000 21.109 255 GLU A C 1
ATOM 3895 O O . GLU A 1 255 ? 16.622 0.141 38.907 1.000 22.048 255 GLU A O 1
ATOM 3907 N N . ILE A 1 256 ? 18.108 -0.351 37.284 1.000 19.017 256 ILE A N 1
ATOM 3908 C CA . ILE A 1 256 ? 18.854 0.901 37.379 1.000 20.898 256 ILE A CA 1
ATOM 3909 C C . ILE A 1 256 ? 17.929 2.059 37.018 1.000 20.823 256 ILE A C 1
ATOM 3910 O O . ILE A 1 256 ? 17.837 3.032 37.775 1.000 19.948 256 ILE A O 1
ATOM 3926 N N . LEU A 1 257 ? 17.297 1.965 35.856 1.000 18.607 257 LEU A N 1
ATOM 3927 C CA . LEU A 1 257 ? 16.446 3.072 35.405 1.000 18.882 257 LEU A CA 1
ATOM 3928 C C . LEU A 1 257 ? 15.239 3.235 36.331 1.000 18.945 257 LEU A C 1
ATOM 3929 O O . LEU A 1 257 ? 14.874 4.372 36.654 1.000 19.408 257 LEU A O 1
ATOM 3945 N N . LYS A 1 258 ? 14.582 2.154 36.738 1.000 17.501 258 LYS A N 1
ATOM 3946 C CA . LYS A 1 258 ? 13.473 2.237 37.698 1.000 20.320 258 LYS A CA 1
ATOM 3947 C C . LYS A 1 258 ? 13.910 2.807 39.038 1.000 18.335 258 LYS A C 1
ATOM 3948 O O . LYS A 1 258 ? 13.212 3.646 39.602 1.000 19.475 258 LYS A O 1
ATOM 3967 N N . ASN A 1 259 ? 15.040 2.339 39.541 1.000 18.628 259 ASN A N 1
ATOM 3968 C CA . ASN A 1 259 ? 15.558 2.834 40.822 1.000 19.355 259 ASN A CA 1
ATOM 3969 C C . ASN A 1 259 ? 15.863 4.340 40.762 1.000 20.716 259 ASN A C 1
ATOM 3970 O O . ASN A 1 259 ? 15.609 5.064 41.719 1.000 19.647 259 ASN A O 1
ATOM 3981 N N . TRP A 1 260 ? 16.355 4.817 39.627 1.000 18.516 260 TRP A N 1
ATOM 3982 C CA . TRP A 1 260 ? 16.549 6.247 39.417 1.000 18.885 260 TRP A CA 1
ATOM 3983 C C . TRP A 1 260 ? 15.238 7.008 39.472 1.000 19.245 260 TRP A C 1
ATOM 3984 O O . TRP A 1 260 ? 15.040 7.961 40.238 1.000 20.874 260 TRP A O 1
ATOM 4005 N N . LYS A 1 261 ? 14.310 6.620 38.636 1.000 17.641 261 LYS A N 1
ATOM 4006 C CA . LYS A 1 261 ? 13.047 7.314 38.617 1.000 19.463 261 LYS A CA 1
ATOM 4007 C C . LYS A 1 261 ? 12.386 7.304 40.002 1.000 19.308 261 LYS A C 1
ATOM 4008 O O . LYS A 1 261 ? 11.991 8.352 40.495 1.000 19.332 261 LYS A O 1
ATOM 4027 N N . LYS A 1 262 ? 12.318 6.140 40.644 1.000 19.580 262 LYS A N 1
ATOM 4028 C CA . LYS A 1 262 ? 11.438 5.994 41.824 1.000 19.490 262 LYS A CA 1
ATOM 4029 C C . LYS A 1 262 ? 11.999 6.689 43.066 1.000 20.242 262 LYS A C 1
ATOM 4030 O O . LYS A 1 262 ? 11.270 6.949 44.054 1.000 22.437 262 LYS A O 1
ATOM 4049 N N . SER A 1 263 ? 13.313 6.934 43.065 1.000 19.455 263 SER A N 1
ATOM 4050 C CA . SER A 1 263 ? 14.017 7.670 44.085 1.000 20.653 263 SER A CA 1
ATOM 4051 C C . SER A 1 263 ? 13.862 9.173 43.917 1.000 22.838 263 SER A C 1
ATOM 4052 O O . SER A 1 263 ? 14.542 9.937 44.624 1.000 23.265 263 SER A O 1
ATOM 4060 N N . GLY A 1 264 ? 13.000 9.599 43.007 1.000 21.971 264 GLY A N 1
ATOM 4061 C CA . GLY A 1 264 ? 12.915 11.006 42.662 1.000 24.479 264 GLY A CA 1
ATOM 4062 C C . GLY A 1 264 ? 14.062 11.470 41.775 1.000 23.264 264 GLY A C 1
ATOM 4063 O O . GLY A 1 264 ? 14.474 12.620 41.901 1.000 21.895 264 GLY A O 1
ATOM 4067 N N . PHE A 1 265 ? 14.575 10.574 40.894 1.000 20.373 265 PHE A N 1
ATOM 4068 C CA . PHE A 1 265 ? 15.568 10.932 39.897 1.000 22.912 265 PHE A CA 1
ATOM 4069 C C . PHE A 1 265 ? 16.894 11.234 40.589 1.000 22.535 265 PHE A C 1
ATOM 4070 O O . PHE A 1 265 ? 17.565 12.221 40.305 1.000 25.454 265 PHE A O 1
ATOM 4087 N N . SER A 1 266 ? 17.231 10.387 41.562 1.000 22.649 266 SER A N 1
ATOM 4088 C CA . SER A 1 266 ? 18.470 10.536 42.309 1.000 21.554 266 SER A CA 1
ATOM 4089 C C . SER A 1 266 ? 19.423 9.433 41.855 1.000 20.551 266 SER A C 1
ATOM 4090 O O . SER A 1 266 ? 18.992 8.304 41.570 1.000 19.648 266 SER A O 1
ATOM 4098 N N . PRO A 1 267 ? 20.751 9.701 41.734 1.000 21.588 267 PRO A N 1
ATOM 4099 C CA . PRO A 1 267 ? 21.716 8.737 41.178 1.000 19.895 267 PRO A CA 1
ATOM 4100 C C . PRO A 1 267 ? 21.680 7.370 41.853 1.000 22.264 267 PRO A C 1
ATOM 4101 O O . PRO A 1 267 ? 21.510 7.248 43.078 1.000 20.162 267 PRO A O 1
ATOM 4112 N N . VAL A 1 268 ? 21.780 6.317 41.035 1.000 19.874 268 VAL A N 1
ATOM 4113 C CA . VAL A 1 268 ? 21.917 4.937 41.485 1.000 19.681 268 VAL A CA 1
ATOM 4114 C C . VAL A 1 268 ? 23.374 4.537 41.704 1.000 18.246 268 VAL A C 1
ATOM 4115 O O . VAL A 1 268 ? 24.283 4.835 40.918 1.000 21.222 268 VAL A O 1
ATOM 4128 N N . ARG A 1 269 ? 23.609 3.846 42.820 1.000 19.878 269 ARG A N 1
ATOM 4129 C CA . ARG A 1 269 ? 24.966 3.552 43.308 1.000 20.357 269 ARG A CA 1
ATOM 4130 C C . ARG A 1 269 ? 25.204 2.047 43.271 1.000 19.404 269 ARG A C 1
ATOM 4131 O O . ARG A 1 269 ? 24.487 1.294 43.951 1.000 21.805 269 ARG A O 1
ATOM 4152 N N . TYR A 1 270 ? 26.202 1.553 42.539 1.000 21.964 270 TYR A N 1
ATOM 4153 C CA . TYR A 1 270 ? 27.236 2.241 41.762 1.000 20.762 270 TYR A CA 1
ATOM 4154 C C . TYR A 1 270 ? 27.423 1.554 40.410 1.000 19.976 270 TYR A C 1
ATOM 4155 O O . TYR A 1 270 ? 27.129 0.360 40.266 1.000 22.962 270 TYR A O 1
ATOM 4173 N N . GLY A 1 271 ? 27.948 2.306 39.455 1.000 20.972 271 GLY A N 1
ATOM 4174 C CA . GLY A 1 271 ? 28.280 1.780 38.120 1.000 21.819 271 GLY A CA 1
ATOM 4175 C C . GLY A 1 271 ? 29.783 1.760 37.771 1.000 24.945 271 GLY A C 1
ATOM 4176 O O . GLY A 1 271 ? 30.547 2.580 38.325 1.000 23.093 271 GLY A O 1
ATOM 4180 N N . GLN A 1 272 ? 30.162 0.800 36.882 1.000 22.173 272 GLN A N 1
ATOM 4181 C CA . GLN A 1 272 ? 31.371 0.897 36.075 1.000 23.229 272 GLN A CA 1
ATOM 4182 C C . GLN A 1 272 ? 30.992 0.827 34.597 1.000 22.905 272 GLN A C 1
ATOM 4183 O O . GLN A 1 272 ? 29.794 0.892 34.256 1.000 21.547 272 GLN A O 1
ATOM 4197 N N . CYS A 1 273 ? 32.018 0.850 33.709 1.000 23.630 273 CYS A N 1
ATOM 4198 C CA . CYS A 1 273 ? 31.781 1.322 32.325 1.000 23.383 273 CYS A CA 1
ATOM 4199 C C . CYS A 1 273 ? 30.736 0.496 31.594 1.000 21.937 273 CYS A C 1
ATOM 4200 O O . CYS A 1 273 ? 29.920 1.079 30.853 1.000 23.427 273 CYS A O 1
ATOM 4208 N N . TRP A 1 274 ? 30.688 -0.824 31.801 1.000 24.113 274 TRP A N 1
ATOM 4209 C CA . TRP A 1 274 ? 29.746 -1.702 31.106 1.000 22.500 274 TRP A CA 1
ATOM 4210 C C . TRP A 1 274 ? 28.325 -1.438 31.587 1.000 22.384 274 TRP A C 1
ATOM 4211 O O . TRP A 1 274 ? 27.355 -1.715 30.854 1.000 23.571 274 TRP A O 1
ATOM 4232 N N . VAL A 1 275 ? 28.201 -0.981 32.847 1.000 20.544 275 VAL A N 1
ATOM 4233 C CA . VAL A 1 275 ? 26.935 -0.599 33.418 1.000 20.808 275 VAL A CA 1
ATOM 4234 C C . VAL A 1 275 ? 26.398 0.687 32.777 1.000 19.872 275 VAL A C 1
ATOM 4235 O O . VAL A 1 275 ? 25.231 0.764 32.322 1.000 23.529 275 VAL A O 1
ATOM 4248 N N . PHE A 1 276 ? 27.243 1.703 32.641 1.000 20.300 276 PHE A N 1
ATOM 4249 C CA . PHE A 1 276 ? 26.859 2.866 31.876 1.000 21.167 276 PHE A CA 1
ATOM 4250 C C . PHE A 1 276 ? 26.433 2.463 30.445 1.000 20.405 276 PHE A C 1
ATOM 4251 O O . PHE A 1 276 ? 25.425 2.977 29.890 1.000 20.477 276 PHE A O 1
ATOM 4268 N N . ALA A 1 277 ? 27.266 1.621 29.804 1.000 20.218 277 ALA A N 1
ATOM 4269 C CA . ALA A 1 277 ? 27.016 1.276 28.399 1.000 23.961 277 ALA A CA 1
ATOM 4270 C C . ALA A 1 277 ? 25.717 0.491 28.243 1.000 24.059 277 ALA A C 1
ATOM 4271 O O . ALA A 1 277 ? 24.972 0.706 27.276 1.000 21.110 277 ALA A O 1
ATOM 4278 N N . GLY A 1 278 ? 25.495 -0.508 29.140 1.000 20.709 278 GLY A N 1
ATOM 4279 C CA . GLY A 1 278 ? 24.278 -1.267 29.031 1.000 21.431 278 GLY A CA 1
ATOM 4280 C C . GLY A 1 278 ? 23.065 -0.347 29.107 1.000 20.229 278 GLY A C 1
ATOM 4281 O O . GLY A 1 278 ? 22.043 -0.531 28.427 1.000 21.098 278 GLY A O 1
ATOM 4285 N N . THR A 1 279 ? 23.128 0.596 30.066 1.000 20.486 279 THR A N 1
ATOM 4286 C CA . THR A 1 279 ? 22.031 1.512 30.339 1.000 19.496 279 THR A CA 1
ATOM 4287 C C . THR A 1 279 ? 21.833 2.496 29.172 1.000 18.705 279 THR A C 1
ATOM 4288 O O . THR A 1 279 ? 20.690 2.738 28.699 1.000 20.460 279 THR A O 1
ATOM 4299 N N . LEU A 1 280 ? 22.923 3.050 28.631 1.000 20.147 280 LEU A N 1
ATOM 4300 C CA . LEU A 1 280 ? 22.852 3.890 27.449 1.000 21.466 280 LEU A CA 1
ATOM 4301 C C . LEU A 1 280 ? 22.274 3.097 26.256 1.000 21.660 280 LEU A C 1
ATOM 4302 O O . LEU A 1 280 ? 21.441 3.635 25.518 1.000 21.013 280 LEU A O 1
ATOM 4318 N N . ASN A 1 281 ? 22.626 1.798 26.159 1.000 21.767 281 ASN A N 1
ATOM 4319 C CA . ASN A 1 281 ? 22.138 0.979 25.064 1.000 23.389 281 ASN A CA 1
ATOM 4320 C C . ASN A 1 281 ? 20.611 0.882 25.137 1.000 22.881 281 ASN A C 1
ATOM 4321 O O . ASN A 1 281 ? 19.878 0.953 24.131 1.000 20.679 281 ASN A O 1
ATOM 4332 N N . THR A 1 282 ? 20.086 0.726 26.362 1.000 20.704 282 THR A N 1
ATOM 4333 C CA . THR A 1 282 ? 18.653 0.594 26.547 1.000 17.702 282 THR A CA 1
ATOM 4334 C C . THR A 1 282 ? 17.992 1.863 26.041 1.000 16.917 282 THR A C 1
ATOM 4335 O O . THR A 1 282 ? 16.935 1.825 25.383 1.000 18.777 282 THR A O 1
ATOM 4346 N N . ALA A 1 283 ? 18.531 3.015 26.483 1.000 17.407 283 ALA A N 1
ATOM 4347 C CA . ALA A 1 283 ? 17.887 4.260 26.126 1.000 18.846 283 ALA A CA 1
ATOM 4348 C C . ALA A 1 283 ? 17.881 4.466 24.612 1.000 18.394 283 ALA A C 1
ATOM 4349 O O . ALA A 1 283 ? 16.849 4.918 24.066 1.000 18.576 283 ALA A O 1
ATOM 4356 N N . LEU A 1 284 ? 19.058 4.254 23.987 1.000 19.433 284 LEU A N 1
ATOM 4357 C CA . LEU A 1 284 ? 19.139 4.400 22.527 1.000 19.412 284 LEU A CA 1
ATOM 4358 C C . LEU A 1 284 ? 18.121 3.476 21.845 1.000 18.436 284 LEU A C 1
ATOM 4359 O O . LEU A 1 284 ? 17.372 3.910 20.947 1.000 19.891 284 LEU A O 1
ATOM 4375 N N . ARG A 1 285 ? 18.173 2.164 22.124 1.000 21.083 285 ARG A N 1
ATOM 4376 C CA . ARG A 1 285 ? 17.215 1.281 21.455 1.000 21.039 285 ARG A CA 1
ATOM 4377 C C . ARG A 1 285 ? 15.756 1.662 21.715 1.000 20.707 285 ARG A C 1
ATOM 4378 O O . ARG A 1 285 ? 14.934 1.527 20.806 1.000 20.047 285 ARG A O 1
ATOM 4399 N N A SER A 1 286 ? 15.413 2.087 22.952 0.500 18.669 286 SER A N 1
ATOM 4400 N N B SER A 1 286 ? 15.413 2.053 22.965 0.500 19.105 286 SER A N 1
ATOM 4401 C CA A SER A 1 286 ? 14.041 2.436 23.262 0.500 18.337 286 SER A CA 1
ATOM 4402 C CA B SER A 1 286 ? 14.070 2.496 23.291 0.500 19.122 286 SER A CA 1
ATOM 4403 C C A SER A 1 286 ? 13.574 3.618 22.416 0.500 19.105 286 SER A C 1
ATOM 4404 C C B SER A 1 286 ? 13.596 3.587 22.346 0.500 19.666 286 SER A C 1
ATOM 4405 O O A SER A 1 286 ? 12.387 3.690 22.054 0.500 18.619 286 SER A O 1
ATOM 4406 O O B SER A 1 286 ? 12.428 3.599 21.911 0.500 19.521 286 SER A O 1
ATOM 4421 N N . LEU A 1 287 ? 14.474 4.573 22.127 1.000 19.144 287 LEU A N 1
ATOM 4422 C CA . LEU A 1 287 ? 14.061 5.767 21.424 1.000 19.154 287 LEU A CA 1
ATOM 4423 C C . LEU A 1 287 ? 14.131 5.580 19.911 1.000 19.451 287 LEU A C 1
ATOM 4424 O O . LEU A 1 287 ? 13.633 6.426 19.137 1.000 21.856 287 LEU A O 1
ATOM 4440 N N . GLY A 1 288 ? 14.741 4.484 19.514 1.000 19.745 288 GLY A N 1
ATOM 4441 C CA . GLY A 1 288 ? 14.807 4.103 18.110 1.000 20.772 288 GLY A CA 1
ATOM 4442 C C . GLY A 1 288 ? 16.089 4.484 17.385 1.000 21.776 288 GLY A C 1
ATOM 4443 O O . GLY A 1 288 ? 16.102 4.483 16.132 1.000 23.173 288 GLY A O 1
ATOM 4447 N N . ILE A 1 289 ? 17.172 4.813 18.101 1.000 20.304 289 ILE A N 1
ATOM 4448 C CA . ILE A 1 289 ? 18.499 4.871 17.502 1.000 20.330 289 ILE A CA 1
ATOM 4449 C C . ILE A 1 289 ? 19.165 3.498 17.548 1.000 24.176 289 ILE A C 1
ATOM 4450 O O . ILE A 1 289 ? 19.429 2.969 18.627 1.000 19.855 289 ILE A O 1
ATOM 4466 N N . PRO A 1 290 ? 19.425 2.825 16.394 1.000 20.967 290 PRO A N 1
ATOM 4467 C CA . PRO A 1 290 ? 20.007 1.481 16.404 1.000 20.289 290 PRO A CA 1
ATOM 4468 C C . PRO A 1 290 ? 21.339 1.604 17.117 1.000 20.890 290 PRO A C 1
ATOM 4469 O O . PRO A 1 290 ? 21.997 2.617 16.932 1.000 22.314 290 PRO A O 1
ATOM 4480 N N . SER A 1 291 ? 21.673 0.670 18.032 1.000 21.746 291 SER A N 1
ATOM 4481 C CA . SER A 1 291 ? 22.868 0.859 18.825 1.000 20.644 291 SER A CA 1
ATOM 4482 C C . SER A 1 291 ? 23.394 -0.500 19.200 1.000 20.638 291 SER A C 1
ATOM 4483 O O . SER A 1 291 ? 22.649 -1.474 19.271 1.000 23.307 291 SER A O 1
ATOM 4491 N N . ARG A 1 292 ? 24.648 -0.480 19.649 1.000 22.671 292 ARG A N 1
ATOM 4492 C CA . ARG A 1 292 ? 25.274 -1.674 20.170 1.000 22.996 292 ARG A CA 1
ATOM 4493 C C . ARG A 1 292 ? 26.377 -1.287 21.131 1.000 22.817 292 ARG A C 1
ATOM 4494 O O . ARG A 1 292 ? 26.756 -0.114 21.216 1.000 22.793 292 ARG A O 1
ATOM 4515 N N . VAL A 1 293 ? 26.852 -2.330 21.836 1.000 23.710 293 VAL A N 1
ATOM 4516 C CA . VAL A 1 293 ? 27.830 -2.151 22.908 1.000 25.841 293 VAL A CA 1
ATOM 4517 C C . VAL A 1 293 ? 29.191 -2.634 22.371 1.000 25.780 293 VAL A C 1
ATOM 4518 O O . VAL A 1 293 ? 29.333 -3.803 21.941 1.000 27.269 293 VAL A O 1
ATOM 4531 N N . ILE A 1 294 ? 30.199 -1.797 22.609 1.000 24.376 294 ILE A N 1
ATOM 4532 C CA . ILE A 1 294 ? 31.561 -2.076 22.182 1.000 25.718 294 ILE A CA 1
ATOM 4533 C C . ILE A 1 294 ? 32.462 -2.220 23.423 1.000 26.372 294 ILE A C 1
ATOM 4534 O O . ILE A 1 294 ? 32.471 -1.311 24.270 1.000 26.034 294 ILE A O 1
ATOM 4550 N N . THR A 1 295 ? 33.349 -3.231 23.400 1.000 24.376 295 THR A N 1
ATOM 4551 C CA . THR A 1 295 ? 34.404 -3.349 24.382 1.000 24.679 295 THR A CA 1
ATOM 4552 C C . THR A 1 295 ? 35.777 -3.235 23.683 1.000 30.426 295 THR A C 1
ATOM 4553 O O . THR A 1 295 ? 36.065 -3.947 22.716 1.000 29.113 295 THR A O 1
ATOM 4564 N N . ASN A 1 296 ? 36.602 -2.290 24.161 1.000 29.749 296 ASN A N 1
ATOM 4565 C CA . ASN A 1 296 ? 37.977 -2.105 23.755 1.000 30.571 296 ASN A CA 1
ATOM 4566 C C . ASN A 1 296 ? 38.911 -2.683 24.832 1.000 30.152 296 ASN A C 1
ATOM 4567 O O . ASN A 1 296 ? 38.829 -2.249 25.961 1.000 27.948 296 ASN A O 1
ATOM 4578 N N . PHE A 1 297 ? 39.796 -3.643 24.496 1.000 30.802 297 PHE A N 1
ATOM 4579 C CA . PHE A 1 297 ? 40.772 -4.150 25.469 1.000 29.094 297 PHE A CA 1
ATOM 4580 C C . PHE A 1 297 ? 42.040 -3.325 25.411 1.000 29.957 297 PHE A C 1
ATOM 4581 O O . PHE A 1 297 ? 42.410 -2.852 24.333 1.000 31.588 297 PHE A O 1
ATOM 4598 N N . ASN A 1 298 ? 42.739 -3.222 26.558 1.000 32.738 298 ASN A N 1
ATOM 4599 C CA . ASN A 1 298 ? 43.811 -2.253 26.747 1.000 31.657 298 ASN A CA 1
ATOM 4600 C C . ASN A 1 298 ? 43.408 -0.876 26.232 1.000 32.180 298 ASN A C 1
ATOM 4601 O O . ASN A 1 298 ? 43.934 -0.391 25.226 1.000 35.751 298 ASN A O 1
ATOM 4612 N N . SER A 1 299 ? 42.573 -0.175 27.009 1.000 33.412 299 SER A N 1
ATOM 4613 C CA . SER A 1 299 ? 41.933 1.065 26.559 1.000 31.763 299 SER A CA 1
ATOM 4614 C C . SER A 1 299 ? 42.565 2.251 27.265 1.000 29.187 299 SER A C 1
ATOM 4615 O O . SER A 1 299 ? 42.585 2.334 28.496 1.000 31.578 299 SER A O 1
ATOM 4623 N N . ALA A 1 300 ? 43.025 3.215 26.501 1.000 31.767 300 ALA A N 1
ATOM 4624 C CA . ALA A 1 300 ? 43.880 4.259 27.032 1.000 30.375 300 ALA A CA 1
ATOM 4625 C C . ALA A 1 300 ? 43.080 5.474 27.417 1.000 33.739 300 ALA A C 1
ATOM 4626 O O . ALA A 1 300 ? 42.229 5.921 26.614 1.000 31.757 300 ALA A O 1
ATOM 4633 N N . HIS A 1 301 ? 43.335 5.969 28.638 1.000 28.310 301 HIS A N 1
ATOM 4634 C CA . HIS A 1 301 ? 42.830 7.277 29.043 1.000 29.327 301 HIS A CA 1
ATOM 4635 C C . HIS A 1 301 ? 43.905 8.344 28.947 1.000 33.020 301 HIS A C 1
ATOM 4636 O O . HIS A 1 301 ? 44.819 8.470 29.796 1.000 38.284 301 HIS A O 1
ATOM 4651 N N . ASP A 1 302 ? 43.786 9.094 27.867 1.000 38.220 302 ASP A N 1
ATOM 4652 C CA . ASP A 1 302 ? 44.661 10.207 27.576 1.000 38.866 302 ASP A CA 1
ATOM 4653 C C . ASP A 1 302 ? 43.998 11.454 28.121 1.000 36.996 302 ASP A C 1
ATOM 4654 O O . ASP A 1 302 ? 42.897 11.765 27.724 1.000 46.457 302 ASP A O 1
ATOM 4663 N N . THR A 1 303 ? 44.691 12.160 29.016 1.000 43.682 303 THR A N 1
ATOM 4664 C CA . THR A 1 303 ? 44.141 13.311 29.703 1.000 39.556 303 THR A CA 1
ATOM 4665 C C . THR A 1 303 ? 44.724 14.609 29.182 1.000 45.401 303 THR A C 1
ATOM 4666 O O . THR A 1 303 ? 44.225 15.663 29.575 1.000 47.125 303 THR A O 1
ATOM 4677 N N . ASP A 1 304 ? 45.767 14.528 28.333 1.000 45.668 304 ASP A N 1
ATOM 4678 C CA . ASP A 1 304 ? 46.488 15.724 27.917 1.000 47.407 304 ASP A CA 1
ATOM 4679 C C . ASP A 1 304 ? 46.688 15.718 26.402 1.000 52.016 304 ASP A C 1
ATOM 4680 O O . ASP A 1 304 ? 47.642 16.315 25.907 1.000 53.277 304 ASP A O 1
ATOM 4689 N N . ARG A 1 305 ? 45.793 15.050 25.656 1.000 49.504 305 ARG A N 1
ATOM 4690 C CA . ARG A 1 305 ? 45.669 15.307 24.235 1.000 54.814 305 ARG A CA 1
ATOM 4691 C C . ARG A 1 305 ? 47.024 15.197 23.527 1.000 52.998 305 ARG A C 1
ATOM 4692 O O . ARG A 1 305 ? 47.414 16.095 22.790 1.000 52.242 305 ARG A O 1
ATOM 4713 N N . ASN A 1 306 ? 47.742 14.093 23.695 1.000 43.241 306 ASN A N 1
ATOM 4714 C CA . ASN A 1 306 ? 48.912 13.880 22.858 1.000 45.806 306 ASN A CA 1
ATOM 4715 C C . ASN A 1 306 ? 48.996 12.430 22.385 1.000 43.213 306 ASN A C 1
ATOM 4716 O O . ASN A 1 306 ? 50.044 12.039 21.924 1.000 40.721 306 ASN A O 1
ATOM 4727 N N . LEU A 1 307 ? 47.943 11.628 22.536 1.000 39.436 307 LEU A N 1
ATOM 4728 C CA . LEU A 1 307 ? 47.885 10.272 21.982 1.000 37.711 307 LEU A CA 1
ATOM 4729 C C . LEU A 1 307 ? 49.020 9.381 22.475 1.000 34.426 307 LEU A C 1
ATOM 4730 O O . LEU A 1 307 ? 49.342 8.365 21.876 1.000 32.189 307 LEU A O 1
ATOM 4746 N N . SER A 1 308 ? 49.483 9.661 23.684 1.000 35.577 308 SER A N 1
ATOM 4747 C CA . SER A 1 308 ? 50.473 8.804 24.305 1.000 35.760 308 SER A CA 1
ATOM 4748 C C . SER A 1 308 ? 50.025 8.662 25.735 1.000 35.257 308 SER A C 1
ATOM 4749 O O . SER A 1 308 ? 49.626 9.673 26.271 1.000 38.497 308 SER A O 1
ATOM 4757 N N . VAL A 1 309 ? 50.109 7.485 26.361 1.000 32.003 309 VAL A N 1
ATOM 4758 C CA . VAL A 1 309 ? 49.876 7.390 27.798 1.000 39.387 309 VAL A CA 1
ATOM 4759 C C . VAL A 1 309 ? 51.156 6.887 28.484 1.000 40.133 309 VAL A C 1
ATOM 4760 O O . VAL A 1 309 ? 51.831 6.036 27.929 1.000 38.349 309 VAL A O 1
ATOM 4773 N N . ASP A 1 310 ? 51.361 7.319 29.726 1.000 38.941 310 ASP A N 1
ATOM 4774 C CA . ASP A 1 310 ? 52.495 6.922 30.566 1.000 44.514 310 ASP A CA 1
ATOM 4775 C C . ASP A 1 310 ? 52.101 5.908 31.650 1.000 41.884 310 ASP A C 1
ATOM 4776 O O . ASP A 1 310 ? 51.112 6.114 32.376 1.000 46.191 310 ASP A O 1
ATOM 4785 N N . VAL A 1 311 ? 52.914 4.845 31.790 1.000 33.749 311 VAL A N 1
ATOM 4786 C CA . VAL A 1 311 ? 52.762 3.915 32.889 1.000 34.075 311 VAL A CA 1
ATOM 4787 C C . VAL A 1 311 ? 54.131 3.845 33.570 1.000 35.926 311 VAL A C 1
ATOM 4788 O O . VAL A 1 311 ? 55.133 3.945 32.894 1.000 37.654 311 VAL A O 1
ATOM 4801 N N . TYR A 1 312 ? 54.122 3.640 34.880 1.000 35.595 312 TYR A N 1
ATOM 4802 C CA . TYR A 1 312 ? 55.310 3.791 35.700 1.000 40.459 312 TYR A CA 1
ATOM 4803 C C . TYR A 1 312 ? 55.474 2.594 36.622 1.000 42.743 312 TYR A C 1
ATOM 4804 O O . TYR A 1 312 ? 54.491 2.138 37.202 1.000 33.150 312 TYR A O 1
ATOM 4822 N N . TYR A 1 313 ? 56.745 2.160 36.765 1.000 37.050 313 TYR A N 1
ATOM 4823 C CA . TYR A 1 313 ? 57.143 1.138 37.696 1.000 38.430 313 TYR A CA 1
ATOM 4824 C C . TYR A 1 313 ? 58.311 1.675 38.533 1.000 38.068 313 TYR A C 1
ATOM 4825 O O . TYR A 1 313 ? 58.961 2.609 38.069 1.000 36.355 313 TYR A O 1
ATOM 4843 N N . ASP A 1 314 ? 58.504 1.163 39.765 1.000 35.730 314 ASP A N 1
ATOM 4844 C CA . ASP A 1 314 ? 59.740 1.449 40.531 1.000 32.058 314 ASP A CA 1
ATOM 4845 C C . ASP A 1 314 ? 60.742 0.321 40.255 1.000 35.917 314 ASP A C 1
ATOM 4846 O O . ASP A 1 314 ? 60.417 -0.718 39.698 1.000 35.902 314 ASP A O 1
ATOM 4855 N N . PRO A 1 315 ? 62.044 0.454 40.610 1.000 40.867 315 PRO A N 1
ATOM 4856 C CA . PRO A 1 315 ? 62.989 -0.642 40.344 1.000 39.054 315 PRO A CA 1
ATOM 4857 C C . PRO A 1 315 ? 62.699 -1.957 41.068 1.000 41.038 315 PRO A C 1
ATOM 4858 O O . PRO A 1 315 ? 63.221 -2.984 40.640 1.000 41.232 315 PRO A O 1
ATOM 4869 N N . MET A 1 316 ? 61.855 -1.924 42.116 1.000 41.601 316 MET A N 1
ATOM 4870 C CA . MET A 1 316 ? 61.477 -3.120 42.862 1.000 42.445 316 MET A CA 1
ATOM 4871 C C . MET A 1 316 ? 60.266 -3.812 42.214 1.000 43.043 316 MET A C 1
ATOM 4872 O O . MET A 1 316 ? 59.882 -4.896 42.664 1.000 40.323 316 MET A O 1
ATOM 4886 N N . GLY A 1 317 ? 59.752 -3.279 41.081 1.000 38.466 317 GLY A N 1
ATOM 4887 C CA . GLY A 1 317 ? 58.680 -3.939 40.345 1.000 40.416 317 GLY A CA 1
ATOM 4888 C C . GLY A 1 317 ? 57.262 -3.612 40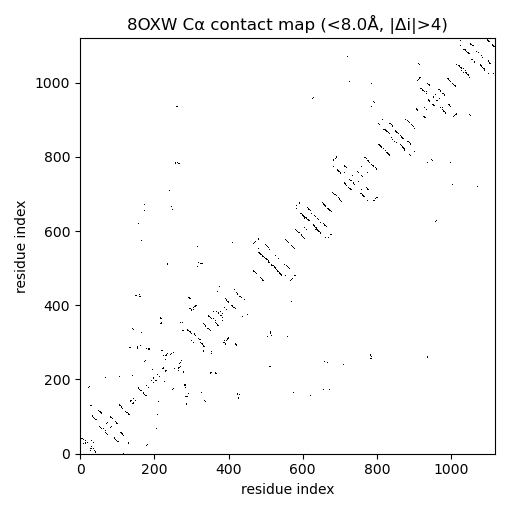.837 1.000 38.647 317 GLY A C 1
ATOM 4889 O O . GLY A 1 317 ? 56.298 -4.333 40.509 1.000 39.970 317 GLY A O 1
ATOM 4893 N N . ASN A 1 318 ? 57.122 -2.509 41.596 1.000 35.753 318 ASN A N 1
ATOM 4894 C CA . ASN A 1 318 ? 55.808 -1.997 41.946 1.000 39.941 318 ASN A CA 1
ATOM 4895 C C . ASN A 1 318 ? 55.243 -1.161 40.808 1.000 39.788 318 ASN A C 1
ATOM 4896 O O . ASN A 1 318 ? 55.858 -0.185 40.390 1.000 36.056 318 ASN A O 1
ATOM 4907 N N . PRO A 1 319 ? 53.974 -1.393 40.400 1.000 37.456 319 PRO A N 1
ATOM 4908 C CA . PRO A 1 319 ? 53.293 -0.406 39.572 1.000 37.769 319 PRO A CA 1
ATOM 4909 C C . PRO A 1 319 ? 53.156 0.873 40.388 1.000 34.724 319 PRO A C 1
ATOM 4910 O O . PRO A 1 319 ? 52.945 0.790 41.588 1.000 36.915 319 PRO A O 1
ATOM 4921 N N . LEU A 1 320 ? 53.237 2.045 39.738 1.000 35.536 320 LEU A N 1
ATOM 4922 C CA . LEU A 1 320 ? 53.044 3.284 40.466 1.000 38.526 320 LEU A CA 1
ATOM 4923 C C . LEU A 1 320 ? 51.801 4.001 39.944 1.000 46.193 320 LEU A C 1
ATOM 4924 O O . LEU A 1 320 ? 51.605 4.105 38.732 1.000 45.857 320 LEU A O 1
ATOM 4940 N N . ASP A 1 321 ? 51.007 4.557 40.868 1.000 53.206 321 ASP A N 1
ATOM 4941 C CA . ASP A 1 321 ? 49.943 5.480 40.495 1.000 55.257 321 ASP A CA 1
ATOM 4942 C C . ASP A 1 321 ? 50.570 6.849 40.303 1.000 46.167 321 ASP A C 1
ATOM 4943 O O . ASP A 1 321 ? 50.720 7.588 41.269 1.000 58.225 321 ASP A O 1
ATOM 4952 N N . LYS A 1 322 ? 50.895 7.203 39.058 1.000 41.896 322 LYS A N 1
ATOM 4953 C CA . LYS A 1 322 ? 51.607 8.444 38.805 1.000 50.221 322 LYS A CA 1
ATOM 4954 C C . LYS A 1 322 ? 51.231 8.918 37.416 1.000 48.116 322 LYS A C 1
ATOM 4955 O O . LYS A 1 322 ? 51.188 8.093 36.518 1.000 45.832 322 LYS A O 1
ATOM 4974 N N . GLY A 1 323 ? 50.973 10.225 37.276 1.000 49.400 323 GLY A N 1
ATOM 4975 C CA . GLY A 1 323 ? 50.435 10.787 36.049 1.000 55.098 323 GLY A CA 1
ATOM 4976 C C . GLY A 1 323 ? 48.932 10.521 35.901 1.000 53.194 323 GLY A C 1
ATOM 4977 O O . GLY A 1 323 ? 48.455 9.436 36.243 1.000 47.184 323 GLY A O 1
ATOM 4981 N N . SER A 1 324 ? 48.206 11.516 35.376 1.000 55.273 324 SER A N 1
ATOM 4982 C CA . SER A 1 324 ? 46.750 11.439 35.232 1.000 56.720 324 SER A CA 1
ATOM 4983 C C . SER A 1 324 ? 46.273 10.355 34.255 1.000 48.570 324 SER A C 1
ATOM 4984 O O . SER A 1 324 ? 45.112 9.932 34.310 1.000 44.048 324 SER A O 1
ATOM 4992 N N . ASP A 1 325 ? 47.148 9.938 33.337 1.000 43.291 325 ASP A N 1
ATOM 4993 C CA . ASP A 1 325 ? 46.772 9.016 32.269 1.000 38.535 325 ASP A CA 1
ATOM 4994 C C . ASP A 1 325 ? 46.684 7.607 32.852 1.000 39.157 325 ASP A C 1
ATOM 4995 O O . ASP A 1 325 ? 47.220 7.357 33.944 1.000 40.258 325 ASP A O 1
ATOM 5004 N N . SER A 1 326 ? 46.049 6.679 32.133 1.000 38.139 326 SER A N 1
ATOM 5005 C CA . SER A 1 326 ? 45.921 5.305 32.598 1.000 32.262 326 SER A CA 1
ATOM 5006 C C . SER A 1 326 ? 45.606 4.391 31.441 1.000 31.034 326 SER A C 1
ATOM 5007 O O . SER A 1 326 ? 45.318 4.814 30.344 1.000 34.726 326 SER A O 1
ATOM 5015 N N . VAL A 1 327 ? 45.665 3.092 31.720 1.000 36.745 327 VAL A N 1
ATOM 5016 C CA . VAL A 1 327 ? 45.345 2.101 30.739 1.000 35.730 327 VAL A CA 1
ATOM 5017 C C . VAL A 1 327 ? 44.449 1.133 31.471 1.000 37.596 327 VAL A C 1
ATOM 5018 O O . VAL A 1 327 ? 44.911 0.539 32.436 1.000 35.723 327 VAL A O 1
ATOM 5031 N N . TRP A 1 328 ? 43.227 0.929 30.937 1.000 30.975 328 TRP A N 1
ATOM 5032 C CA . TRP A 1 328 ? 42.268 0.002 31.508 1.000 28.280 328 TRP A CA 1
ATOM 5033 C C . TRP A 1 328 ? 42.423 -1.370 30.856 1.000 27.616 328 TRP A C 1
ATOM 5034 O O . TRP A 1 328 ? 42.571 -1.487 29.644 1.000 32.859 328 TRP A O 1
ATOM 5055 N N . ASN A 1 329 ? 42.262 -2.455 31.613 1.000 26.682 329 ASN A N 1
ATOM 5056 C CA . ASN A 1 329 ? 42.178 -3.776 30.987 1.000 32.544 329 ASN A CA 1
ATOM 5057 C C . ASN A 1 329 ? 41.117 -3.878 29.892 1.000 31.049 329 ASN A C 1
ATOM 5058 O O . ASN A 1 329 ? 41.297 -4.568 28.869 1.000 27.650 329 ASN A O 1
ATOM 5069 N N . PHE A 1 330 ? 39.996 -3.196 30.113 1.000 27.528 330 PHE A N 1
ATOM 5070 C CA . PHE A 1 330 ? 39.035 -2.968 29.024 1.000 26.658 330 PHE A CA 1
ATOM 5071 C C . PHE A 1 330 ? 38.243 -1.735 29.346 1.000 26.551 330 PHE A C 1
ATOM 5072 O O . PHE A 1 330 ? 38.128 -1.354 30.531 1.000 26.130 330 PHE A O 1
ATOM 5089 N N . HIS A 1 331 ? 37.589 -1.179 28.306 1.000 28.347 331 HIS A N 1
ATOM 5090 C CA . HIS A 1 331 ? 36.610 -0.140 28.519 1.000 27.408 331 HIS A CA 1
ATOM 5091 C C . HIS A 1 331 ? 35.468 -0.366 27.528 1.000 25.935 331 HIS A C 1
ATOM 5092 O O . HIS A 1 331 ? 35.741 -0.709 26.384 1.000 26.058 331 HIS A O 1
ATOM 5107 N N . VAL A 1 332 ? 34.239 -0.195 28.007 1.000 25.097 332 VAL A N 1
ATOM 5108 C CA . VAL A 1 332 ? 33.031 -0.420 27.247 1.000 22.359 332 VAL A CA 1
ATOM 5109 C C . VAL A 1 332 ? 32.384 0.930 26.919 1.000 27.318 332 VAL A C 1
ATOM 5110 O O . VAL A 1 332 ? 32.245 1.842 27.773 1.000 25.421 332 VAL A O 1
ATOM 5123 N N . TRP A 1 333 ? 31.902 1.026 25.676 1.000 25.314 333 TRP A N 1
ATOM 5124 C CA . TRP A 1 333 ? 31.088 2.163 25.273 1.000 24.076 333 TRP A CA 1
ATOM 5125 C C . TRP A 1 333 ? 30.028 1.719 24.264 1.000 21.077 333 TRP A C 1
ATOM 5126 O O . TRP A 1 333 ? 29.755 0.525 24.143 1.000 23.881 333 TRP A O 1
ATOM 5147 N N . ASN A 1 334 ? 29.455 2.658 23.567 1.000 23.159 334 ASN A N 1
ATOM 5148 C CA . ASN A 1 334 ? 28.384 2.361 22.617 1.000 23.721 334 ASN A CA 1
ATOM 5149 C C . ASN A 1 334 ? 28.685 2.936 21.230 1.000 22.743 334 ASN A C 1
ATOM 5150 O O . ASN A 1 334 ? 29.337 3.975 21.063 1.000 21.195 334 ASN A O 1
ATOM 5161 N N . GLU A 1 335 ? 27.961 2.344 20.251 1.000 22.505 335 GLU A N 1
ATOM 5162 C CA . GLU A 1 335 ? 27.771 2.952 18.966 1.000 22.089 335 GLU A CA 1
ATOM 5163 C C . GLU A 1 335 ? 26.285 3.125 18.669 1.000 20.078 335 GLU A C 1
ATOM 5164 O O . GLU A 1 335 ? 25.519 2.168 18.840 1.000 22.723 335 GLU A O 1
ATOM 5176 N N . GLY A 1 336 ? 25.966 4.297 18.162 1.000 22.644 336 GLY A N 1
ATOM 5177 C CA . GLY A 1 336 ? 24.663 4.603 17.560 1.000 23.102 336 GLY A CA 1
ATOM 5178 C C . GLY A 1 336 ? 24.734 4.720 16.032 1.000 22.383 336 GLY A C 1
ATOM 5179 O O . GLY A 1 336 ? 25.776 5.100 15.476 1.000 24.228 336 GLY A O 1
ATOM 5183 N N . TRP A 1 337 ? 23.657 4.340 15.352 1.000 22.622 337 TRP A N 1
ATOM 5184 C CA . TRP A 1 337 ? 23.623 4.351 13.877 1.000 24.773 337 TRP A CA 1
ATOM 5185 C C . TRP A 1 337 ? 22.852 5.548 13.342 1.000 22.966 337 TRP A C 1
ATOM 5186 O O . TRP A 1 337 ? 21.637 5.654 13.536 1.000 22.606 337 TRP A O 1
ATOM 5207 N N . PHE A 1 338 ? 23.559 6.464 12.697 1.000 23.253 338 PHE A N 1
ATOM 5208 C CA . PHE A 1 338 ? 22.909 7.564 12.014 1.000 23.958 338 PHE A CA 1
ATOM 5209 C C . PHE A 1 338 ? 23.824 8.293 11.047 1.000 26.432 338 PHE A C 1
ATOM 5210 O O . PHE A 1 338 ? 25.066 8.240 11.102 1.000 24.104 338 PHE A O 1
ATOM 5227 N N . VAL A 1 339 ? 23.186 9.018 10.125 1.000 25.846 339 VAL A N 1
ATOM 5228 C CA . VAL A 1 339 ? 23.923 9.850 9.186 1.000 26.484 339 VAL A CA 1
ATOM 5229 C C . VAL A 1 339 ? 24.410 11.056 9.956 1.000 29.218 339 VAL A C 1
ATOM 5230 O O . VAL A 1 339 ? 23.925 11.342 11.059 1.000 27.477 339 VAL A O 1
ATOM 5243 N N . ARG A 1 340 ? 25.424 11.718 9.381 1.000 29.341 340 ARG A N 1
ATOM 5244 C CA . ARG A 1 340 ? 26.024 12.861 10.034 1.000 30.056 340 ARG A CA 1
ATOM 5245 C C . ARG A 1 340 ? 25.937 14.085 9.155 1.000 31.694 340 ARG A C 1
ATOM 5246 O O . ARG A 1 340 ? 26.903 14.383 8.416 1.000 32.894 340 ARG A O 1
ATOM 5267 N N . SER A 1 341 ? 24.827 14.808 9.274 1.000 31.320 341 SER A N 1
ATOM 5268 C CA . SER A 1 341 ? 24.581 15.903 8.364 1.000 33.552 341 SER A CA 1
ATOM 5269 C C . SER A 1 341 ? 25.616 16.991 8.607 1.000 37.183 341 SER A C 1
ATOM 5270 O O . SER A 1 341 ? 25.833 17.808 7.731 1.000 35.820 341 SER A O 1
ATOM 5278 N N . ASP A 1 342 ? 26.267 16.977 9.777 1.000 36.993 342 ASP A N 1
ATOM 5279 C CA . ASP A 1 342 ? 27.237 17.985 10.189 1.000 36.110 342 ASP A CA 1
ATOM 5280 C C . ASP A 1 342 ? 28.602 17.709 9.573 1.000 33.475 342 ASP A C 1
ATOM 5281 O O . ASP A 1 342 ? 29.429 18.600 9.529 1.000 38.121 342 ASP A O 1
ATOM 5290 N N . LEU A 1 343 ? 28.894 16.454 9.220 1.000 32.864 343 LEU A N 1
ATOM 5291 C CA . LEU A 1 343 ? 30.212 16.042 8.793 1.000 32.443 343 LEU A CA 1
ATOM 5292 C C . LEU A 1 343 ? 30.219 15.745 7.290 1.000 38.616 343 LEU A C 1
ATOM 5293 O O . LEU A 1 343 ? 31.276 15.859 6.667 1.000 38.216 343 LEU A O 1
ATOM 5309 N N . GLY A 1 344 ? 29.128 15.154 6.782 1.000 37.236 344 GLY A N 1
ATOM 5310 C CA . GLY A 1 344 ? 29.003 14.792 5.389 1.000 34.975 344 GLY A CA 1
ATOM 5311 C C . GLY A 1 344 ? 28.925 13.286 5.192 1.000 39.192 344 GLY A C 1
ATOM 5312 O O . GLY A 1 344 ? 29.002 12.464 6.130 1.000 33.713 344 GLY A O 1
ATOM 5316 N N . PRO A 1 345 ? 28.677 12.891 3.929 1.000 35.441 345 PRO A N 1
ATOM 5317 C CA . PRO A 1 345 ? 28.196 11.547 3.652 1.000 34.260 345 PRO A CA 1
ATOM 5318 C C . PRO A 1 345 ? 29.182 10.413 3.878 1.000 30.972 345 PRO A C 1
ATOM 5319 O O . PRO A 1 345 ? 28.729 9.295 4.144 1.000 42.770 345 PRO A O 1
ATOM 5330 N N . SER A 1 346 ? 30.489 10.698 3.930 1.000 29.707 346 SER A N 1
ATOM 5331 C CA . SER A 1 346 ? 31.446 9.621 4.133 1.000 33.823 346 SER A CA 1
ATOM 5332 C C . SER A 1 346 ? 31.585 9.231 5.619 1.000 35.030 346 SER A C 1
ATOM 5333 O O . SER A 1 346 ? 32.194 8.197 5.930 1.000 35.833 346 SER A O 1
ATOM 5341 N N . TYR A 1 347 ? 30.958 10.013 6.508 1.000 35.981 347 TYR A N 1
ATOM 5342 C CA . TYR A 1 347 ? 31.124 9.854 7.970 1.000 33.036 347 TYR A CA 1
ATOM 5343 C C . TYR A 1 347 ? 29.864 9.343 8.711 1.000 38.048 347 TYR A C 1
ATOM 5344 O O . TYR A 1 347 ? 29.849 9.275 9.934 1.000 32.790 347 TYR A O 1
ATOM 5362 N N . GLY A 1 348 ? 28.824 8.933 8.009 1.000 33.818 348 GLY A N 1
ATOM 5363 C CA . GLY A 1 348 ? 27.646 8.366 8.641 1.000 32.679 348 GLY A CA 1
ATOM 5364 C C . GLY A 1 348 ? 27.933 6.937 9.081 1.000 32.212 348 GLY A C 1
ATOM 5365 O O . GLY A 1 348 ? 29.079 6.476 8.975 1.000 29.769 348 GLY A O 1
ATOM 5369 N N . GLY A 1 349 ? 26.893 6.269 9.594 1.000 27.689 349 GLY A N 1
ATOM 5370 C CA . GLY A 1 349 ? 27.012 4.894 10.059 1.000 26.929 349 GLY A CA 1
ATOM 5371 C C . GLY A 1 349 ? 27.202 4.906 11.579 1.000 26.251 349 GLY A C 1
ATOM 5372 O O . GLY A 1 349 ? 26.501 5.647 12.296 1.000 24.504 349 GLY A O 1
ATOM 5376 N N . TRP A 1 350 ? 28.213 4.197 12.036 1.000 25.795 350 TRP A N 1
ATOM 5377 C CA . TRP A 1 350 ? 28.375 3.964 13.463 1.000 25.743 350 TRP A CA 1
ATOM 5378 C C . TRP A 1 350 ? 29.053 5.168 14.080 1.000 27.328 350 TRP A C 1
ATOM 5379 O O . TRP A 1 350 ? 30.071 5.680 13.568 1.000 26.245 350 TRP A O 1
ATOM 5400 N N . GLN A 1 351 ? 28.525 5.582 15.257 1.000 24.977 351 GLN A N 1
ATOM 5401 C CA . GLN A 1 351 ? 28.995 6.783 15.917 1.000 23.999 351 GLN A CA 1
ATOM 5402 C C . GLN A 1 351 ? 29.205 6.430 17.398 1.000 26.326 351 GLN A C 1
ATOM 5403 O O . GLN A 1 351 ? 28.289 5.877 18.036 1.000 24.662 351 GLN A O 1
ATOM 5417 N N . VAL A 1 352 ? 30.397 6.735 17.941 1.000 24.814 352 VAL A N 1
ATOM 5418 C CA . VAL A 1 352 ? 30.717 6.439 19.317 1.000 22.615 352 VAL A CA 1
ATOM 5419 C C . VAL A 1 352 ? 29.950 7.363 20.245 1.000 22.731 352 VAL A C 1
ATOM 5420 O O . VAL A 1 352 ? 29.920 8.575 20.088 1.000 22.688 352 VAL A O 1
ATOM 5433 N N . LEU A 1 353 ? 29.352 6.721 21.244 1.000 21.915 353 LEU A N 1
ATOM 5434 C CA . LEU A 1 353 ? 28.743 7.460 22.347 1.000 21.962 353 LEU A CA 1
ATOM 5435 C C . LEU A 1 353 ? 29.162 6.759 23.634 1.000 19.586 353 LEU A C 1
ATOM 5436 O O . LEU A 1 353 ? 29.171 5.521 23.699 1.000 24.274 353 LEU A O 1
ATOM 5452 N N . ASP A 1 354 ? 29.565 7.545 24.632 1.000 22.393 354 ASP A N 1
ATOM 5453 C CA . ASP A 1 354 ? 30.105 7.012 25.890 1.000 21.101 354 ASP A CA 1
ATOM 5454 C C . ASP A 1 354 ? 29.574 7.822 27.082 1.000 22.655 354 ASP A C 1
ATOM 5455 O O . ASP A 1 354 ? 29.861 8.998 27.252 1.000 23.068 354 ASP A O 1
ATOM 5464 N N . ALA A 1 355 ? 28.811 7.149 27.941 1.000 22.207 355 ALA A N 1
ATOM 5465 C CA . ALA A 1 355 ? 28.222 7.759 29.127 1.000 22.883 355 ALA A CA 1
ATOM 5466 C C . ALA A 1 355 ? 29.129 7.630 30.336 1.000 23.170 355 ALA A C 1
ATOM 5467 O O . ALA A 1 355 ? 28.788 8.187 31.393 1.000 22.751 355 ALA A O 1
ATOM 5474 N N . THR A 1 356 ? 30.239 6.882 30.203 1.000 23.330 356 THR A N 1
ATOM 5475 C CA . THR A 1 356 ? 31.157 6.760 31.324 1.000 22.290 356 THR A CA 1
ATOM 5476 C C . THR A 1 356 ? 31.769 8.122 31.567 1.000 23.524 356 THR A C 1
ATOM 5477 O O . THR A 1 356 ? 32.322 8.675 30.639 1.000 23.913 356 THR A O 1
ATOM 5488 N N . PRO A 1 357 ? 31.718 8.717 32.789 1.000 23.985 357 PRO A N 1
ATOM 5489 C CA . PRO A 1 357 ? 32.293 10.047 33.018 1.000 23.888 357 PRO A CA 1
ATOM 5490 C C . PRO A 1 357 ? 33.827 9.951 33.127 1.000 29.960 357 PRO A C 1
ATOM 5491 O O . PRO A 1 357 ? 34.350 9.324 34.044 1.000 29.154 357 PRO A O 1
ATOM 5502 N N . GLN A 1 358 ? 34.500 10.314 32.029 1.000 30.231 358 GLN A N 1
ATOM 5503 C CA . GLN A 1 358 ? 35.946 10.417 31.974 1.000 33.590 358 GLN A CA 1
ATOM 5504 C C . GLN A 1 358 ? 36.366 11.865 31.786 1.000 30.926 358 GLN A C 1
ATOM 5505 O O . GLN A 1 358 ? 36.994 12.427 32.669 1.000 37.333 358 GLN A O 1
ATOM 5519 N N . GLU A 1 359 ? 36.119 12.437 30.630 1.000 32.588 359 GLU A N 1
ATOM 5520 C CA . GLU A 1 359 ? 36.564 13.789 30.361 1.000 34.369 359 GLU A CA 1
ATOM 5521 C C . GLU A 1 359 ? 35.381 14.712 30.244 1.000 33.560 359 GLU A C 1
ATOM 5522 O O . GLU A 1 359 ? 34.374 14.321 29.658 1.000 35.533 359 GLU A O 1
ATOM 5534 N N . ARG A 1 360 ? 35.558 15.970 30.680 1.000 30.570 360 ARG A N 1
ATOM 5535 C CA . ARG A 1 360 ? 34.564 16.962 30.371 1.000 31.993 360 ARG A CA 1
ATOM 5536 C C . ARG A 1 360 ? 34.695 17.320 28.891 1.000 36.531 360 ARG A C 1
ATOM 5537 O O . ARG A 1 360 ? 35.793 17.250 28.342 1.000 36.302 360 ARG A O 1
ATOM 5558 N N . SER A 1 361 ? 33.550 17.599 28.270 1.000 35.272 361 SER A N 1
ATOM 5559 C CA . SER A 1 361 ? 33.418 18.021 26.880 1.000 35.486 361 SER A CA 1
ATOM 5560 C C . SER A 1 361 ? 32.435 19.186 26.880 1.000 34.315 361 SER A C 1
ATOM 5561 O O . SER A 1 361 ? 31.299 19.031 27.308 1.000 33.060 361 SER A O 1
ATOM 5569 N N . GLN A 1 362 ? 32.898 20.404 26.572 1.000 37.204 362 GLN A N 1
ATOM 5570 C CA . GLN A 1 362 ? 32.056 21.598 26.639 1.000 33.386 362 GLN A CA 1
ATOM 5571 C C . GLN A 1 362 ? 31.488 21.765 28.052 1.000 38.377 362 GLN A C 1
ATOM 5572 O O . GLN A 1 362 ? 30.343 22.166 28.256 1.000 38.360 362 GLN A O 1
ATOM 5586 N N . GLY A 1 363 ? 32.316 21.502 29.063 1.000 35.724 363 GLY A N 1
ATOM 5587 C CA . GLY A 1 363 ? 31.876 21.772 30.414 1.000 40.364 363 GLY A CA 1
ATOM 5588 C C . GLY A 1 363 ? 31.293 20.548 31.127 1.000 35.578 363 GLY A C 1
ATOM 5589 O O . GLY A 1 363 ? 31.268 20.587 32.339 1.000 34.718 363 GLY A O 1
ATOM 5593 N N . VAL A 1 364 ? 30.937 19.465 30.390 1.000 35.943 364 VAL A N 1
ATOM 5594 C CA . VAL A 1 364 ? 30.023 18.417 30.858 1.000 31.369 364 VAL A CA 1
ATOM 5595 C C . VAL A 1 364 ? 30.612 17.038 30.617 1.000 27.638 364 VAL A C 1
ATOM 5596 O O . VAL A 1 364 ? 31.307 16.838 29.595 1.000 29.102 364 VAL A O 1
ATOM 5609 N N . PHE A 1 365 ? 30.411 16.109 31.583 1.000 23.567 365 PHE A N 1
ATOM 5610 C CA . PHE A 1 365 ? 30.825 14.728 31.402 1.000 24.236 365 PHE A CA 1
ATOM 5611 C C . PHE A 1 365 ? 29.865 14.101 30.374 1.000 30.983 365 PHE A C 1
ATOM 5612 O O . PHE A 1 365 ? 28.744 13.694 30.701 1.000 24.253 365 PHE A O 1
ATOM 5629 N N . GLN A 1 366 ? 30.307 14.173 29.125 1.000 28.119 366 GLN A N 1
ATOM 5630 C CA . GLN A 1 366 ? 29.589 13.593 27.987 1.000 29.795 366 GLN A CA 1
ATOM 5631 C C . GLN A 1 366 ? 30.645 13.267 26.934 1.000 29.347 366 GLN A C 1
ATOM 5632 O O . GLN A 1 366 ? 31.796 13.673 27.084 1.000 28.362 366 GLN A O 1
ATOM 5646 N N . CYS A 1 367 ? 30.267 12.418 25.973 1.000 28.225 367 CYS A N 1
ATOM 5647 C CA . CYS A 1 367 ? 31.181 11.926 24.963 1.000 28.260 367 CYS A CA 1
ATOM 5648 C C . CYS A 1 367 ? 30.433 11.449 23.714 1.000 26.282 367 CYS A C 1
ATOM 5649 O O . CYS A 1 367 ? 29.650 10.509 23.749 1.000 23.942 367 CYS A O 1
ATOM 5657 N N . GLY A 1 368 ? 30.754 12.098 22.587 1.000 25.627 368 GLY A N 1
ATOM 5658 C CA . GLY A 1 368 ? 30.237 11.702 21.296 1.000 24.810 368 GLY A CA 1
ATOM 5659 C C . GLY A 1 368 ? 29.044 12.550 20.880 1.000 24.612 368 GLY A C 1
ATOM 5660 O O . GLY A 1 368 ? 28.616 13.430 21.617 1.000 22.236 368 GLY A O 1
ATOM 5664 N N . PRO A 1 369 ? 28.525 12.366 19.649 1.000 22.152 369 PRO A N 1
ATOM 5665 C CA . PRO A 1 369 ? 28.909 11.269 18.762 1.000 24.120 369 PRO A CA 1
ATOM 5666 C C . PRO A 1 369 ? 30.193 11.486 17.952 1.000 25.844 369 PRO A C 1
ATOM 5667 O O . PRO A 1 369 ? 30.419 12.587 17.459 1.000 25.475 369 PRO A O 1
ATOM 5678 N N . ALA A 1 370 ? 30.974 10.417 17.821 1.000 26.333 370 ALA A N 1
ATOM 5679 C CA . ALA A 1 370 ? 32.189 10.387 16.999 1.000 26.936 370 ALA A CA 1
ATOM 5680 C C . ALA A 1 370 ? 32.060 9.382 15.893 1.000 25.203 370 ALA A C 1
ATOM 5681 O O . ALA A 1 370 ? 31.918 8.182 16.150 1.000 25.834 370 ALA A O 1
ATOM 5688 N N . SER A 1 371 ? 32.264 9.841 14.644 1.000 27.614 371 SER A N 1
ATOM 5689 C CA . SER A 1 371 ? 32.285 8.899 13.534 1.000 26.692 371 SER A CA 1
ATOM 5690 C C . SER A 1 371 ? 33.351 7.822 13.690 1.000 26.159 371 SER A C 1
ATOM 5691 O O . SER A 1 371 ? 34.526 8.096 13.718 1.000 31.542 371 SER A O 1
ATOM 5699 N N . VAL A 1 372 ? 32.969 6.536 13.659 1.000 28.766 372 VAL A N 1
ATOM 5700 C CA . VAL A 1 372 ? 33.946 5.467 13.732 1.000 25.686 372 VAL A CA 1
ATOM 5701 C C . VAL A 1 372 ? 34.852 5.505 12.510 1.000 30.471 372 VAL A C 1
ATOM 5702 O O . VAL A 1 372 ? 36.081 5.271 12.645 1.000 30.092 372 VAL A O 1
ATOM 5715 N N . ILE A 1 373 ? 34.223 5.810 11.365 1.000 29.232 373 ILE A N 1
ATOM 5716 C CA . ILE A 1 373 ? 34.994 5.900 10.127 1.000 36.321 373 ILE A CA 1
ATOM 5717 C C . ILE A 1 373 ? 36.020 7.015 10.283 1.000 30.753 373 ILE A C 1
ATOM 5718 O O . ILE A 1 373 ? 37.195 6.851 9.960 1.000 35.121 373 ILE A O 1
ATOM 5734 N N . GLY A 1 374 ? 35.580 8.168 10.790 1.000 32.594 374 GLY A N 1
ATOM 5735 C CA . GLY A 1 374 ? 36.509 9.271 11.011 1.000 32.502 374 GLY A CA 1
ATOM 5736 C C . GLY A 1 374 ? 37.666 8.932 11.972 1.000 39.815 374 GLY A C 1
ATOM 5737 O O . GLY A 1 374 ? 38.813 9.365 11.814 1.000 37.749 374 GLY A O 1
ATOM 5741 N N . VAL A 1 375 ? 37.388 8.115 12.974 1.000 33.288 375 VAL A N 1
ATOM 5742 C CA . VAL A 1 375 ? 38.434 7.768 13.908 1.000 31.326 375 VAL A CA 1
ATOM 5743 C C . VAL A 1 375 ? 39.467 6.932 13.171 1.000 33.351 375 VAL A C 1
ATOM 5744 O O . VAL A 1 375 ? 40.654 7.118 13.411 1.000 34.303 375 VAL A O 1
ATOM 5757 N N . ARG A 1 376 ? 39.018 5.925 12.399 1.000 29.793 376 ARG A N 1
ATOM 5758 C CA . ARG A 1 376 ? 39.957 5.039 11.723 1.000 35.412 376 ARG A CA 1
ATOM 5759 C C . ARG A 1 376 ? 40.869 5.827 10.784 1.000 40.064 376 ARG A C 1
ATOM 5760 O O . ARG A 1 376 ? 42.018 5.421 10.648 1.000 34.377 376 ARG A O 1
ATOM 5781 N N . GLU A 1 377 ? 40.343 6.918 10.176 1.000 37.118 377 GLU A N 1
ATOM 5782 C CA . GLU A 1 377 ? 41.092 7.716 9.194 1.000 40.835 377 GLU A CA 1
ATOM 5783 C C . GLU A 1 377 ? 41.830 8.832 9.931 1.000 40.893 377 GLU A C 1
ATOM 5784 O O . GLU A 1 377 ? 42.591 9.591 9.356 1.000 43.506 377 GLU A O 1
ATOM 5796 N N . GLY A 1 378 ? 41.642 8.917 11.234 1.000 31.639 378 GLY A N 1
ATOM 5797 C CA . GLY A 1 378 ? 42.338 9.921 12.041 1.000 32.986 378 GLY A CA 1
ATOM 5798 C C . GLY A 1 378 ? 41.921 11.377 11.804 1.000 30.206 378 GLY A C 1
ATOM 5799 O O . GLY A 1 378 ? 42.651 12.295 12.170 1.000 30.459 378 GLY A O 1
ATOM 5803 N N . ASP A 1 379 ? 40.690 11.616 11.367 1.000 36.260 379 ASP A N 1
ATOM 5804 C CA . ASP A 1 379 ? 40.148 12.963 11.207 1.000 34.672 379 ASP A CA 1
ATOM 5805 C C . ASP A 1 379 ? 39.611 13.498 12.538 1.000 37.671 379 ASP A C 1
ATOM 5806 O O . ASP A 1 379 ? 38.396 13.813 12.710 1.000 35.592 379 ASP A O 1
ATOM 5815 N N . VAL A 1 380 ? 40.549 13.717 13.453 1.000 35.617 380 VAL A N 1
ATOM 5816 C CA . VAL A 1 380 ? 40.207 14.024 14.839 1.000 35.013 380 VAL A CA 1
ATOM 5817 C C . VAL A 1 380 ? 39.853 15.499 15.042 1.000 35.186 380 VAL A C 1
ATOM 5818 O O . VAL A 1 380 ? 39.458 15.846 16.134 1.000 33.500 380 VAL A O 1
ATOM 5831 N N . GLN A 1 381 ? 39.837 16.326 13.988 1.000 33.547 381 GLN A N 1
ATOM 5832 C CA . GLN A 1 381 ? 39.247 17.660 14.145 1.000 33.989 381 GLN A CA 1
ATOM 5833 C C . GLN A 1 381 ? 37.705 17.666 14.045 1.000 39.443 381 GLN A C 1
ATOM 5834 O O . GLN A 1 381 ? 37.053 18.695 14.303 1.000 32.011 381 GLN A O 1
ATOM 5848 N N . LEU A 1 382 ? 37.066 16.557 13.637 1.000 36.813 382 LEU A N 1
ATOM 5849 C CA . LEU A 1 382 ? 35.610 16.606 13.540 1.000 37.604 382 LEU A CA 1
ATOM 5850 C C . LEU A 1 382 ? 34.937 16.375 14.900 1.000 38.204 382 LEU A C 1
ATOM 5851 O O . LEU A 1 382 ? 35.434 15.512 15.627 1.000 36.732 382 LEU A O 1
ATOM 5867 N N . ASN A 1 383 ? 33.796 17.077 15.142 1.000 37.259 383 ASN A N 1
ATOM 5868 C CA . ASN A 1 383 ? 32.894 16.799 16.278 1.000 35.348 383 ASN A CA 1
ATOM 5869 C C . ASN A 1 383 ? 32.498 15.319 16.301 1.000 34.712 383 ASN A C 1
ATOM 5870 O O . ASN A 1 383 ? 32.289 14.738 15.216 1.000 34.934 383 ASN A O 1
ATOM 5881 N N . PHE A 1 384 ? 32.413 14.664 17.488 1.000 34.355 384 PHE A N 1
ATOM 5882 C CA . PHE A 1 384 ? 32.647 15.189 18.846 1.000 34.391 384 PHE A CA 1
ATOM 5883 C C . PHE A 1 384 ? 33.619 14.276 19.584 1.000 29.138 384 PHE A C 1
ATOM 5884 O O . PHE A 1 384 ? 33.581 13.062 19.396 1.000 29.864 384 PHE A O 1
ATOM 5901 N N . ASP A 1 385 ? 34.558 14.857 20.327 1.000 32.025 385 ASP A N 1
ATOM 5902 C CA . ASP A 1 385 ? 35.463 14.154 21.238 1.000 29.831 385 ASP A CA 1
ATOM 5903 C C . ASP A 1 385 ? 36.408 13.139 20.595 1.000 30.049 385 ASP A C 1
ATOM 5904 O O . ASP A 1 385 ? 36.731 12.081 21.161 1.000 31.817 385 ASP A O 1
ATOM 5913 N N . MET A 1 386 ? 36.902 13.439 19.410 1.000 26.387 386 MET A N 1
ATOM 5914 C CA . MET A 1 386 ? 37.610 12.437 18.649 1.000 29.524 386 MET A CA 1
ATOM 5915 C C . MET A 1 386 ? 39.043 12.229 19.199 1.000 26.974 386 MET A C 1
ATOM 5916 O O . MET A 1 386 ? 39.550 11.084 19.302 1.000 28.654 386 MET A O 1
ATOM 5930 N N . PRO A 1 387 ? 39.713 13.277 19.689 1.000 27.623 387 PRO A N 1
ATOM 5931 C CA . PRO A 1 387 ? 41.044 13.062 20.301 1.000 32.915 387 PRO A CA 1
ATOM 5932 C C . PRO A 1 387 ? 41.087 12.023 21.419 1.000 31.376 387 PRO A C 1
ATOM 5933 O O . PRO A 1 387 ? 41.962 11.094 21.449 1.000 31.312 387 PRO A O 1
ATOM 5944 N N . PHE A 1 388 ? 40.067 12.133 22.292 1.000 33.586 388 PHE A N 1
ATOM 5945 C CA . PHE A 1 388 ? 39.957 11.248 23.437 1.000 26.811 388 PHE A CA 1
ATOM 5946 C C . PHE A 1 388 ? 39.698 9.818 22.937 1.000 31.074 388 PHE A C 1
ATOM 5947 O O . PHE A 1 388 ? 40.410 8.871 23.298 1.000 26.311 388 PHE A O 1
ATOM 5964 N N . ILE A 1 389 ? 38.750 9.675 21.981 1.000 29.497 389 ILE A N 1
ATOM 5965 C CA . ILE A 1 389 ? 38.366 8.366 21.479 1.000 28.440 389 ILE A CA 1
ATOM 5966 C C . ILE A 1 389 ? 39.516 7.739 20.694 1.000 27.787 389 ILE A C 1
ATOM 5967 O O . ILE A 1 389 ? 39.733 6.532 20.764 1.000 29.975 389 ILE A O 1
ATOM 5983 N N . PHE A 1 390 ? 40.202 8.530 19.883 1.000 30.064 390 PHE A N 1
ATOM 5984 C CA . PHE A 1 390 ? 41.326 8.018 19.098 1.000 30.955 390 PHE A CA 1
ATOM 5985 C C . PHE A 1 390 ? 42.422 7.477 20.027 1.000 28.744 390 PHE A C 1
ATOM 5986 O O . PHE A 1 390 ? 42.921 6.357 19.878 1.000 35.231 390 PHE A O 1
ATOM 6003 N N . ALA A 1 391 ? 42.727 8.212 21.083 1.000 32.895 391 ALA A N 1
ATOM 6004 C CA . ALA A 1 391 ? 43.671 7.703 22.091 1.000 30.197 391 ALA A CA 1
ATOM 6005 C C . ALA A 1 391 ? 43.184 6.403 22.762 1.000 36.546 391 ALA A C 1
ATOM 6006 O O . ALA A 1 391 ? 43.959 5.491 23.081 1.000 30.720 391 ALA A O 1
ATOM 6013 N N . GLU A 1 392 ? 41.879 6.286 23.002 1.000 29.518 392 GLU A N 1
ATOM 6014 C CA . GLU A 1 392 ? 41.404 5.103 23.702 1.000 29.782 392 GLU A CA 1
ATOM 6015 C C . GLU A 1 392 ? 41.762 3.843 22.907 1.000 31.625 392 GLU A C 1
ATOM 6016 O O . GLU A 1 392 ? 42.189 2.848 23.487 1.000 29.985 392 GLU A O 1
ATOM 6028 N N . VAL A 1 393 ? 41.596 3.897 21.573 1.000 30.779 393 VAL A N 1
ATOM 6029 C CA . VAL A 1 393 ? 41.801 2.744 20.714 1.000 29.090 393 VAL A CA 1
ATOM 6030 C C . VAL A 1 393 ? 43.223 2.681 20.144 1.000 33.445 393 VAL A C 1
ATOM 6031 O O . VAL A 1 393 ? 43.624 1.648 19.597 1.000 35.396 393 VAL A O 1
ATOM 6044 N N . ASN A 1 394 ? 43.960 3.776 20.192 1.000 30.005 394 ASN A N 1
ATOM 6045 C CA . ASN A 1 394 ? 45.212 3.745 19.492 1.000 35.718 394 ASN A CA 1
ATOM 6046 C C . ASN A 1 394 ? 46.281 4.669 20.077 1.000 37.512 394 ASN A C 1
ATOM 6047 O O . ASN A 1 394 ? 47.173 5.033 19.332 1.000 33.293 394 ASN A O 1
ATOM 6058 N N . ALA A 1 395 ? 46.238 5.039 21.358 1.000 31.444 395 ALA A N 1
ATOM 6059 C CA . ALA A 1 395 ? 47.394 5.731 21.923 1.000 35.436 395 ALA A CA 1
ATOM 6060 C C . ALA A 1 395 ? 48.625 4.846 21.843 1.000 35.443 395 ALA A C 1
ATOM 6061 O O . ALA A 1 395 ? 48.548 3.603 21.966 1.000 33.113 395 ALA A O 1
ATOM 6068 N N . ASP A 1 396 ? 49.786 5.511 21.741 1.000 37.344 396 ASP A N 1
ATOM 6069 C CA . ASP A 1 396 ? 51.055 4.875 22.105 1.000 44.099 396 ASP A CA 1
ATOM 6070 C C . ASP A 1 396 ? 51.241 4.860 23.627 1.000 38.480 396 ASP A C 1
ATOM 6071 O O . ASP A 1 396 ? 50.740 5.727 24.341 1.000 38.876 396 ASP A O 1
ATOM 6080 N N . ARG A 1 397 ? 51.926 3.826 24.123 1.000 41.773 397 ARG A N 1
ATOM 6081 C CA . ARG A 1 397 ? 52.084 3.608 25.559 1.000 37.643 397 ARG A CA 1
ATOM 6082 C C . ARG A 1 397 ? 53.572 3.676 25.902 1.000 40.511 397 ARG A C 1
ATOM 6083 O O . ARG A 1 397 ? 54.344 2.944 25.276 1.000 44.584 397 ARG A O 1
ATOM 6104 N N . ILE A 1 398 ? 53.922 4.544 26.849 1.000 39.630 398 ILE A N 1
ATOM 6105 C CA . ILE A 1 398 ? 55.297 4.736 27.280 1.000 45.072 398 ILE A CA 1
ATOM 6106 C C . ILE A 1 398 ? 55.405 4.191 28.696 1.000 43.232 398 ILE A C 1
ATOM 6107 O O . ILE A 1 398 ? 54.617 4.584 29.550 1.000 43.240 398 ILE A O 1
ATOM 6123 N N . THR A 1 399 ? 56.405 3.323 28.901 1.000 41.311 399 THR A N 1
ATOM 6124 C CA . THR A 1 399 ? 56.728 2.738 30.171 1.000 37.544 399 THR A CA 1
ATOM 6125 C C . THR A 1 399 ? 57.949 3.466 30.745 1.000 36.387 399 THR A C 1
ATOM 6126 O O . THR A 1 399 ? 58.952 3.649 30.042 1.000 38.328 399 THR A O 1
ATOM 6137 N N . TRP A 1 400 ? 57.799 3.919 31.982 1.000 33.949 400 TRP A N 1
ATOM 6138 C CA . TRP A 1 400 ? 58.786 4.704 32.718 1.000 39.156 400 TRP A CA 1
ATOM 6139 C C . TRP A 1 400 ? 59.219 3.957 33.976 1.000 41.538 400 TRP A C 1
ATOM 6140 O O . TRP A 1 400 ? 58.372 3.351 34.616 1.000 43.118 400 TRP A O 1
ATOM 6161 N N . LEU A 1 401 ? 60.527 4.038 34.358 1.000 40.441 401 LEU A N 1
ATOM 6162 C CA . LEU A 1 401 ? 60.995 3.724 35.693 1.000 44.754 401 LEU A CA 1
ATOM 6163 C C . LEU A 1 401 ? 61.059 5.031 36.483 1.000 45.522 401 LEU A C 1
ATOM 6164 O O . LEU A 1 401 ? 61.474 6.060 35.944 1.000 39.902 401 LEU A O 1
ATOM 6180 N N . TYR A 1 402 ? 60.636 4.957 37.745 1.000 44.470 402 TYR A N 1
ATOM 6181 C CA . TYR A 1 402 ? 60.770 6.053 38.679 1.000 49.248 402 TYR A CA 1
ATOM 6182 C C . TYR A 1 402 ? 61.181 5.504 40.049 1.000 50.796 402 TYR A C 1
ATOM 6183 O O . TYR A 1 402 ? 60.634 4.496 40.540 1.000 48.344 402 TYR A O 1
ATOM 6201 N N . ASP A 1 403 ? 62.182 6.196 40.621 1.000 48.068 403 ASP A N 1
ATOM 6202 C CA . ASP A 1 403 ? 62.796 5.900 41.912 1.000 51.633 403 ASP A CA 1
ATOM 6203 C C . ASP A 1 403 ? 62.643 7.196 42.712 1.000 57.418 403 ASP A C 1
ATOM 6204 O O . ASP A 1 403 ? 63.257 8.209 42.362 1.000 54.366 403 ASP A O 1
ATOM 6213 N N . ASN A 1 404 ? 61.756 7.186 43.723 1.000 62.042 404 ASN A N 1
ATOM 6214 C CA . ASN A 1 404 ? 61.469 8.392 44.493 1.000 71.246 404 ASN A CA 1
ATOM 6215 C C . ASN A 1 404 ? 62.594 8.659 45.502 1.000 72.563 404 ASN A C 1
ATOM 6216 O O . ASN A 1 404 ? 62.617 9.721 46.121 1.000 85.172 404 ASN A O 1
ATOM 6227 N N . THR A 1 405 ? 63.530 7.709 45.667 1.000 66.775 405 THR A N 1
ATOM 6228 C CA . THR A 1 405 ? 64.687 7.940 46.529 1.000 70.943 405 THR A CA 1
ATOM 6229 C C . THR A 1 405 ? 65.633 8.945 45.878 1.000 72.981 405 THR A C 1
ATOM 6230 O O . THR A 1 405 ? 66.203 9.771 46.579 1.000 84.761 405 THR A O 1
ATOM 6241 N N . THR A 1 406 ? 65.800 8.870 44.550 1.000 71.853 406 THR A N 1
ATOM 6242 C CA . THR A 1 406 ? 66.656 9.807 43.835 1.000 64.007 406 THR A CA 1
ATOM 6243 C C . THR A 1 406 ? 65.811 10.899 43.175 1.000 69.853 406 THR A C 1
ATOM 6244 O O . THR A 1 406 ? 66.290 12.011 42.962 1.000 69.635 406 THR A O 1
ATOM 6255 N N . GLY A 1 407 ? 64.546 10.589 42.867 1.000 62.887 407 GLY A N 1
ATOM 6256 C CA . GLY A 1 407 ? 63.684 11.529 42.166 1.000 64.610 407 GLY A CA 1
ATOM 6257 C C . GLY A 1 407 ? 63.857 11.441 40.650 1.000 65.906 407 GLY A C 1
ATOM 6258 O O . GLY A 1 407 ? 63.292 12.243 39.903 1.000 70.626 407 GLY A O 1
ATOM 6262 N N . LYS A 1 408 ? 64.629 10.438 40.214 1.000 60.969 408 LYS A N 1
ATOM 6263 C CA . LYS A 1 408 ? 64.925 10.225 38.811 1.000 65.988 408 LYS A CA 1
ATOM 6264 C C . LYS A 1 408 ? 63.841 9.359 38.152 1.000 60.228 408 LYS A C 1
ATOM 6265 O O . LYS A 1 408 ? 63.483 8.299 38.666 1.000 48.873 408 LYS A O 1
ATOM 6284 N N . GLN A 1 409 ? 63.344 9.799 36.989 1.000 55.080 409 GLN A N 1
ATOM 6285 C CA . GLN A 1 409 ? 62.532 8.930 36.153 1.000 60.356 409 GLN A CA 1
ATOM 6286 C C . GLN A 1 409 ? 63.270 8.726 34.842 1.000 50.128 409 GLN A C 1
ATOM 6287 O O . GLN A 1 409 ? 63.879 9.644 34.309 1.000 44.722 409 GLN A O 1
ATOM 6301 N N . TRP A 1 410 ? 63.184 7.513 34.307 1.000 48.032 410 TRP A N 1
ATOM 6302 C CA . TRP A 1 410 ? 63.778 7.274 33.009 1.000 43.595 410 TRP A CA 1
ATOM 6303 C C . TRP A 1 410 ? 62.862 6.428 32.128 1.000 43.540 410 TRP A C 1
ATOM 6304 O O . TRP A 1 410 ? 62.022 5.668 32.613 1.000 42.347 410 TRP A O 1
ATOM 6325 N N . LYS A 1 411 ? 62.971 6.631 30.813 1.000 38.286 411 LYS A N 1
ATOM 6326 C CA . LYS A 1 411 ? 62.063 5.984 29.893 1.000 42.955 411 LYS A CA 1
ATOM 6327 C C . LYS A 1 411 ? 62.535 4.564 29.606 1.000 46.080 411 LYS A C 1
ATOM 6328 O O . LYS A 1 411 ? 63.705 4.346 29.320 1.000 44.277 411 LYS A O 1
ATOM 6347 N N . ASN A 1 412 ? 61.644 3.583 29.758 1.000 42.788 412 ASN A N 1
ATOM 6348 C CA . ASN A 1 412 ? 61.995 2.183 29.528 1.000 41.112 412 ASN A CA 1
ATOM 6349 C C . ASN A 1 412 ? 61.664 1.742 28.103 1.000 40.372 412 ASN A C 1
ATOM 6350 O O . ASN A 1 412 ? 62.478 1.139 27.406 1.000 41.664 412 ASN A O 1
ATOM 6361 N N . SER A 1 413 ? 60.443 2.029 27.621 1.000 38.213 413 SER A N 1
ATOM 6362 C CA . SER A 1 413 ? 60.038 1.451 26.345 1.000 39.683 413 SER A CA 1
ATOM 6363 C C . SER A 1 413 ? 58.831 2.202 25.841 1.000 36.012 413 SER A C 1
ATOM 6364 O O . SER A 1 413 ? 58.178 2.860 26.646 1.000 42.736 413 SER A O 1
ATOM 6372 N N . VAL A 1 414 ? 58.612 2.071 24.529 1.000 35.843 414 VAL A N 1
ATOM 6373 C CA . VAL A 1 414 ? 57.478 2.650 23.834 1.000 40.071 414 VAL A CA 1
ATOM 6374 C C . VAL A 1 414 ? 56.763 1.487 23.164 1.000 44.216 414 VAL A C 1
ATOM 6375 O O . VAL A 1 414 ? 57.449 0.660 22.540 1.000 37.827 414 VAL A O 1
ATOM 6388 N N . ASN A 1 415 ? 55.405 1.428 23.291 1.000 35.177 415 ASN A N 1
ATOM 6389 C CA . ASN A 1 415 ? 54.707 0.293 22.710 1.000 33.940 415 ASN A CA 1
ATOM 6390 C C . ASN A 1 415 ? 53.512 0.798 21.919 1.000 33.393 415 ASN A C 1
ATOM 6391 O O . ASN A 1 415 ? 52.583 1.391 22.451 1.000 36.616 415 ASN A O 1
ATOM 6402 N N . SER A 1 416 ? 53.629 0.654 20.610 1.000 35.610 416 SER A N 1
ATOM 6403 C CA . SER A 1 416 ? 52.743 1.325 19.684 1.000 34.665 416 SER A CA 1
ATOM 6404 C C . SER A 1 416 ? 51.696 0.342 19.179 1.000 33.024 416 SER A C 1
ATOM 6405 O O . SER A 1 416 ? 50.913 0.757 18.376 1.000 32.620 416 SER A O 1
ATOM 6413 N N . HIS A 1 417 ? 51.703 -0.926 19.637 1.000 39.037 417 HIS A N 1
ATOM 6414 C CA . HIS A 1 417 ? 50.766 -1.961 19.189 1.000 44.614 417 HIS A CA 1
ATOM 6415 C C . HIS A 1 417 ? 49.790 -2.407 20.301 1.000 39.917 417 HIS A C 1
ATOM 6416 O O . HIS A 1 417 ? 48.793 -3.087 20.027 1.000 37.795 417 HIS A O 1
ATOM 6431 N N . THR A 1 418 ? 50.078 -2.083 21.568 1.000 35.936 418 THR A N 1
ATOM 6432 C CA . THR A 1 418 ? 49.472 -2.765 22.709 1.000 35.822 418 THR A CA 1
ATOM 6433 C C . THR A 1 418 ? 48.076 -2.224 23.025 1.000 37.113 418 THR A C 1
ATOM 6434 O O . THR A 1 418 ? 47.209 -3.012 23.443 1.000 35.994 418 THR A O 1
ATOM 6445 N N . ILE A 1 419 ? 47.919 -0.879 22.969 1.000 31.712 419 ILE A N 1
ATOM 6446 C CA . ILE A 1 419 ? 46.620 -0.243 23.147 1.000 33.347 419 ILE A CA 1
ATOM 6447 C C . ILE A 1 419 ? 45.624 -0.595 22.030 1.000 30.734 419 ILE A C 1
ATOM 6448 O O . ILE A 1 419 ? 45.889 -0.483 20.816 1.000 30.144 419 ILE A O 1
ATOM 6464 N N . GLY A 1 420 ? 44.387 -0.919 22.441 1.000 29.822 420 GLY A N 1
ATOM 6465 C CA . GLY A 1 420 ? 43.338 -1.105 21.472 1.000 25.543 420 GLY A CA 1
ATOM 6466 C C . GLY A 1 420 ? 43.406 -2.450 20.785 1.000 28.529 420 GLY A C 1
ATOM 6467 O O . GLY A 1 420 ? 43.701 -2.519 19.594 1.000 31.579 420 GLY A O 1
ATOM 6471 N N . ARG A 1 421 ? 42.851 -3.447 21.444 1.000 32.048 421 ARG A N 1
ATOM 6472 C CA . ARG A 1 421 ? 42.934 -4.806 20.969 1.000 35.510 421 ARG A CA 1
ATOM 6473 C C . ARG A 1 421 ? 41.583 -5.502 21.159 1.000 33.278 421 ARG A C 1
ATOM 6474 O O . ARG A 1 421 ? 40.856 -5.229 22.121 1.000 30.496 421 ARG A O 1
ATOM 6495 N N . TYR A 1 422 ? 41.291 -6.436 20.260 1.000 29.988 422 TYR A N 1
ATOM 6496 C CA . TYR A 1 422 ? 40.120 -7.284 20.337 1.000 34.036 422 TYR A CA 1
ATOM 6497 C C . TYR A 1 422 ? 38.874 -6.430 20.615 1.000 32.064 422 TYR A C 1
ATOM 6498 O O . TYR A 1 422 ? 38.066 -6.826 21.432 1.000 29.732 422 TYR A O 1
ATOM 6516 N N . ILE A 1 423 ? 38.724 -5.306 19.905 1.000 30.615 423 ILE A N 1
ATOM 6517 C CA . ILE A 1 423 ? 37.492 -4.522 19.987 1.000 34.018 423 ILE A CA 1
ATOM 6518 C C . ILE A 1 423 ? 36.293 -5.358 19.520 1.000 30.939 423 ILE A C 1
ATOM 6519 O O . ILE A 1 423 ? 36.302 -5.952 18.431 1.000 30.874 423 ILE A O 1
ATOM 6535 N N . SER A 1 424 ? 35.335 -5.518 20.425 1.000 25.853 424 SER A N 1
ATOM 6536 C CA . SER A 1 424 ? 34.374 -6.608 20.334 1.000 29.453 424 SER A CA 1
ATOM 6537 C C . SER A 1 424 ? 32.942 -6.095 20.515 1.000 32.294 424 SER A C 1
ATOM 6538 O O . SER A 1 424 ? 32.671 -5.286 21.426 1.000 31.873 424 SER A O 1
ATOM 6546 N N . THR A 1 425 ? 32.040 -6.697 19.735 1.000 30.209 425 THR A N 1
ATOM 6547 C CA . THR A 1 425 ? 30.611 -6.567 19.889 1.000 27.864 425 THR A CA 1
ATOM 6548 C C . THR A 1 425 ? 29.895 -7.905 19.631 1.000 29.466 425 THR A C 1
ATOM 6549 O O . THR A 1 425 ? 30.407 -8.760 18.912 1.000 30.707 425 THR A O 1
ATOM 6560 N N . LYS A 1 426 ? 28.691 -8.065 20.224 1.000 27.005 426 LYS A N 1
ATOM 6561 C CA . LYS A 1 426 ? 27.869 -9.243 20.073 1.000 27.771 426 LYS A CA 1
ATOM 6562 C C . LYS A 1 426 ? 27.587 -9.407 18.582 1.000 30.564 426 LYS A C 1
ATOM 6563 O O . LYS A 1 426 ? 27.314 -8.424 17.890 1.000 32.289 426 LYS A O 1
ATOM 6582 N N . ALA A 1 427 ? 27.590 -10.640 18.086 1.000 28.310 427 ALA A N 1
ATOM 6583 C CA . ALA A 1 427 ? 27.193 -10.862 16.695 1.000 29.925 427 ALA A CA 1
ATOM 6584 C C . ALA A 1 427 ? 25.692 -10.652 16.557 1.000 28.597 427 ALA A C 1
ATOM 6585 O O . ALA A 1 427 ? 24.932 -10.781 17.512 1.000 30.718 427 ALA A O 1
ATOM 6592 N N . VAL A 1 428 ? 25.244 -10.424 15.327 1.000 28.951 428 VAL A N 1
ATOM 6593 C CA . VAL A 1 428 ? 23.844 -10.317 15.008 1.000 29.463 428 VAL A CA 1
ATOM 6594 C C . VAL A 1 428 ? 23.207 -11.692 15.132 1.000 33.656 428 VAL A C 1
ATOM 6595 O O . VAL A 1 428 ? 23.596 -12.615 14.434 1.000 34.311 428 VAL A O 1
ATOM 6608 N N . GLY A 1 429 ? 22.262 -11.842 16.043 1.000 30.952 429 GLY A N 1
ATOM 6609 C CA . GLY A 1 429 ? 21.445 -13.037 16.098 1.000 35.651 429 GLY A CA 1
ATOM 6610 C C . GLY A 1 429 ? 22.127 -14.195 16.836 1.000 35.323 429 GLY A C 1
ATOM 6611 O O . GLY A 1 429 ? 21.551 -15.262 16.898 1.000 37.073 429 GLY A O 1
ATOM 6615 N N . SER A 1 430 ? 23.268 -13.973 17.477 1.000 33.732 430 SER A N 1
ATOM 6616 C CA . SER A 1 430 ? 23.925 -15.029 18.259 1.000 33.480 430 SER A CA 1
ATOM 6617 C C . SER A 1 430 ? 24.792 -14.421 19.353 1.000 31.083 430 SER A C 1
ATOM 6618 O O . SER A 1 430 ? 24.959 -13.211 19.408 1.000 31.245 430 SER A O 1
ATOM 6626 N N . ASN A 1 431 ? 25.430 -15.255 20.193 1.000 31.002 431 ASN A N 1
ATOM 6627 C CA . ASN A 1 431 ? 26.335 -14.709 21.216 1.000 30.462 431 ASN A CA 1
ATOM 6628 C C . ASN A 1 431 ? 27.787 -14.734 20.797 1.000 33.691 431 ASN A C 1
ATOM 6629 O O . ASN A 1 431 ? 28.645 -14.538 21.664 1.000 32.424 431 ASN A O 1
ATOM 6640 N N . ALA A 1 432 ? 28.070 -14.941 19.487 1.000 33.526 432 ALA A N 1
ATOM 6641 C CA . ALA A 1 432 ? 29.460 -14.975 19.041 1.000 36.301 432 ALA A CA 1
ATOM 6642 C C . ALA A 1 432 ? 30.037 -13.576 19.205 1.000 33.103 432 ALA A C 1
ATOM 6643 O O . ALA A 1 432 ? 29.295 -12.587 19.147 1.000 33.122 432 ALA A O 1
ATOM 6650 N N . ARG A 1 433 ? 31.355 -13.560 19.421 1.000 30.879 433 ARG A N 1
ATOM 6651 C CA . ARG A 1 433 ? 32.145 -12.354 19.455 1.000 33.576 433 ARG A CA 1
ATOM 6652 C C . ARG A 1 433 ? 32.496 -11.903 18.055 1.000 36.134 433 ARG A C 1
ATOM 6653 O O . ARG A 1 433 ? 33.100 -12.651 17.280 1.000 32.409 433 ARG A O 1
ATOM 6674 N N A MET A 1 434 ? 32.171 -10.636 17.759 0.500 33.746 434 MET A N 1
ATOM 6675 N N B MET A 1 434 ? 32.032 -10.712 17.691 0.500 33.378 434 MET A N 1
ATOM 6676 C CA A MET A 1 434 ? 32.399 -10.012 16.462 0.500 34.297 434 MET A CA 1
ATOM 6677 C CA B MET A 1 434 ? 32.457 -10.112 16.444 0.500 34.126 434 MET A CA 1
ATOM 6678 C C A MET A 1 434 ? 33.465 -8.928 16.620 0.500 35.274 434 MET A C 1
ATOM 6679 C C B MET A 1 434 ? 33.556 -9.105 16.761 0.500 34.840 434 MET A C 1
ATOM 6680 O O A MET A 1 434 ? 33.250 -7.934 17.319 0.500 31.154 434 MET A O 1
ATOM 6681 O O B MET A 1 434 ? 33.482 -8.377 17.742 0.500 31.014 434 MET A O 1
ATOM 6708 N N . ASP A 1 435 ? 34.604 -9.117 15.935 1.000 33.571 435 ASP A N 1
ATOM 6709 C CA . ASP A 1 435 ? 35.798 -8.334 16.180 1.000 32.425 435 ASP A CA 1
ATOM 6710 C C . ASP A 1 435 ? 35.698 -7.148 15.251 1.000 29.916 435 ASP A C 1
ATOM 6711 O O . ASP A 1 435 ? 35.611 -7.345 14.047 1.000 28.419 435 ASP A O 1
ATOM 6720 N N . VAL A 1 436 ? 35.787 -5.924 15.786 1.000 29.301 436 VAL A N 1
ATOM 6721 C CA . VAL A 1 436 ? 35.592 -4.729 14.969 1.000 30.931 436 VAL A CA 1
ATOM 6722 C C . VAL A 1 436 ? 36.806 -3.814 15.079 1.000 26.297 436 VAL A C 1
ATOM 6723 O O . VAL A 1 436 ? 36.737 -2.650 14.700 1.000 29.651 436 VAL A O 1
ATOM 6736 N N . THR A 1 437 ? 37.973 -4.366 15.466 1.000 29.764 437 THR A N 1
ATOM 6737 C CA . THR A 1 437 ? 39.171 -3.554 15.551 1.000 29.977 437 THR A CA 1
ATOM 6738 C C . THR A 1 437 ? 39.483 -2.854 14.219 1.000 33.779 437 THR A C 1
ATOM 6739 O O . THR A 1 437 ? 39.923 -1.696 14.193 1.000 30.758 437 THR A O 1
ATOM 6750 N N . ASP A 1 438 ? 39.319 -3.611 13.113 1.000 33.098 438 ASP A N 1
ATOM 6751 C CA . ASP A 1 438 ? 39.645 -3.097 11.793 1.000 39.285 438 ASP A CA 1
ATOM 6752 C C . ASP A 1 438 ? 38.713 -1.976 11.329 1.000 37.706 438 ASP A C 1
ATOM 6753 O O . ASP A 1 438 ? 39.030 -1.312 10.339 1.000 36.882 438 ASP A O 1
ATOM 6762 N N . LYS A 1 439 ? 37.631 -1.695 12.081 1.000 31.503 439 LYS A N 1
ATOM 6763 C CA . LYS A 1 439 ? 36.800 -0.520 11.816 1.000 33.276 439 LYS A CA 1
ATOM 6764 C C . LYS A 1 439 ? 37.357 0.719 12.498 1.000 30.450 439 LYS A C 1
ATOM 6765 O O . LYS A 1 439 ? 37.003 1.833 12.120 1.000 30.987 439 LYS A O 1
ATOM 6784 N N . TYR A 1 440 ? 38.014 0.525 13.644 1.000 30.348 440 TYR A N 1
ATOM 6785 C CA . TYR A 1 440 ? 38.535 1.638 14.435 1.000 30.994 440 TYR A CA 1
ATOM 6786 C C . TYR A 1 440 ? 39.970 2.026 14.074 1.000 34.478 440 TYR A C 1
ATOM 6787 O O . TYR A 1 440 ? 40.388 3.165 14.303 1.000 32.447 440 TYR A O 1
ATOM 6805 N N . LYS A 1 441 ? 40.728 1.084 13.490 1.000 31.823 441 LYS A N 1
ATOM 6806 C CA . LYS A 1 441 ? 42.110 1.419 13.151 1.000 35.165 441 LYS A CA 1
ATOM 6807 C C . LYS A 1 441 ? 42.562 0.627 11.933 1.000 37.016 441 LYS A C 1
ATOM 6808 O O . LYS A 1 441 ? 42.053 -0.457 11.639 1.000 30.174 441 LYS A O 1
ATOM 6827 N N . TYR A 1 442 ? 43.563 1.158 11.245 1.000 39.121 442 TYR A N 1
ATOM 6828 C CA . TYR A 1 442 ? 44.317 0.313 10.322 1.000 40.544 442 TYR A CA 1
ATOM 6829 C C . TYR A 1 442 ? 45.136 -0.729 11.073 1.000 39.035 442 TYR A C 1
ATOM 6830 O O . TYR A 1 442 ? 45.337 -0.574 12.259 1.000 42.787 442 TYR A O 1
ATOM 6848 N N . PRO A 1 443 ? 45.625 -1.819 10.415 1.000 41.961 443 PRO A N 1
ATOM 6849 C CA . PRO A 1 443 ? 46.220 -2.945 11.155 1.000 43.140 443 PRO A CA 1
ATOM 6850 C C . PRO A 1 443 ? 47.505 -2.543 11.901 1.000 47.890 443 PRO A C 1
ATOM 6851 O O . PRO A 1 443 ? 48.284 -1.737 11.402 1.000 51.956 443 PRO A O 1
ATOM 6862 N N . GLU A 1 444 ? 47.690 -3.046 13.127 1.000 42.276 444 GLU A N 1
ATOM 6863 C CA . GLU A 1 444 ? 48.929 -2.852 13.863 1.000 40.030 444 GLU A CA 1
ATOM 6864 C C . GLU A 1 444 ? 50.047 -3.461 13.006 1.000 45.558 444 GLU A C 1
ATOM 6865 O O . GLU A 1 444 ? 49.890 -4.558 12.468 1.000 43.122 444 GLU A O 1
ATOM 6877 N N . GLY A 1 445 ? 51.093 -2.668 12.757 1.000 47.192 445 GLY A N 1
ATOM 6878 C CA . GLY A 1 445 ? 52.253 -3.164 12.031 1.000 50.825 445 GLY A CA 1
ATOM 6879 C C . GLY A 1 445 ? 52.272 -2.639 10.602 1.000 50.747 445 GLY A C 1
ATOM 6880 O O . GLY A 1 445 ? 53.280 -2.729 9.919 1.000 48.781 445 GLY A O 1
ATOM 6884 N N . SER A 1 446 ? 51.145 -2.097 10.146 1.000 45.453 446 SER A N 1
ATOM 6885 C CA . SER A 1 446 ? 51.096 -1.457 8.847 1.000 44.450 446 SER A CA 1
ATOM 6886 C C . SER A 1 446 ? 51.698 -0.044 8.898 1.000 46.667 446 SER A C 1
ATOM 6887 O O . SER A 1 446 ? 51.823 0.597 9.981 1.000 41.393 446 SER A O 1
ATOM 6895 N N . ASP A 1 447 ? 52.132 0.359 7.678 1.000 48.779 447 ASP A N 1
ATOM 6896 C CA . ASP A 1 447 ? 52.621 1.697 7.369 1.000 54.433 447 ASP A CA 1
ATOM 6897 C C . ASP A 1 447 ? 51.453 2.661 7.610 1.000 51.443 447 ASP A C 1
ATOM 6898 O O . ASP A 1 447 ? 51.620 3.701 8.257 1.000 52.114 447 ASP A O 1
ATOM 6907 N N . GLN A 1 448 ? 50.256 2.248 7.153 1.000 47.794 448 GLN A N 1
ATOM 6908 C CA . GLN A 1 448 ? 49.020 3.038 7.244 1.000 48.924 448 GLN A CA 1
ATOM 6909 C C . GLN A 1 448 ? 48.737 3.438 8.700 1.000 38.142 448 GLN A C 1
ATOM 6910 O O . GLN A 1 448 ? 48.430 4.598 8.978 1.000 39.540 448 GLN A O 1
ATOM 6924 N N . GLU A 1 449 ? 48.875 2.481 9.603 1.000 33.957 449 GLU A N 1
ATOM 6925 C CA . GLU A 1 449 ? 48.539 2.722 10.996 1.000 35.866 449 GLU A CA 1
ATOM 6926 C C . GLU A 1 449 ? 49.457 3.846 11.490 1.000 40.141 449 GLU A C 1
ATOM 6927 O O . GLU A 1 449 ? 49.029 4.702 12.232 1.000 34.915 449 GLU A O 1
ATOM 6939 N N . ARG A 1 450 ? 50.738 3.870 11.065 1.000 44.950 450 ARG A N 1
ATOM 6940 C CA . ARG A 1 450 ? 51.675 4.849 11.615 1.000 43.051 450 ARG A CA 1
ATOM 6941 C C . ARG A 1 450 ? 51.401 6.224 10.991 1.000 36.485 450 ARG A C 1
ATOM 6942 O O . ARG A 1 450 ? 51.482 7.225 11.688 1.000 37.854 450 ARG A O 1
ATOM 6963 N N . GLN A 1 451 ? 51.160 6.251 9.677 1.000 39.797 451 GLN A N 1
ATOM 6964 C CA . GLN A 1 451 ? 50.752 7.427 8.909 1.000 47.305 451 GLN A CA 1
ATOM 6965 C C . GLN A 1 451 ? 49.500 8.091 9.518 1.000 43.777 451 GLN A C 1
ATOM 6966 O O . GLN A 1 451 ? 49.423 9.310 9.780 1.000 43.310 451 GLN A O 1
ATOM 6980 N N . VAL A 1 452 ? 48.483 7.286 9.753 1.000 40.427 452 VAL A N 1
ATOM 6981 C CA . VAL A 1 452 ? 47.296 7.822 10.431 1.000 43.190 452 VAL A CA 1
ATOM 6982 C C . VAL A 1 452 ? 47.651 8.312 11.837 1.000 41.422 452 VAL A C 1
ATOM 6983 O O . VAL A 1 452 ? 47.151 9.363 12.222 1.000 42.746 452 VAL A O 1
ATOM 6996 N N . PHE A 1 453 ? 48.564 7.646 12.566 1.000 40.408 453 PHE A N 1
ATOM 6997 C CA . PHE A 1 453 ? 48.846 8.131 13.906 1.000 41.527 453 PHE A CA 1
ATOM 6998 C C . PHE A 1 453 ? 49.458 9.543 13.820 1.000 47.497 453 PHE A C 1
ATOM 6999 O O . PHE A 1 453 ? 49.057 10.452 14.562 1.000 39.051 453 PHE A O 1
ATOM 7016 N N . GLN A 1 454 ? 50.401 9.740 12.866 1.000 49.584 454 GLN A N 1
ATOM 7017 C CA . GLN A 1 454 ? 51.111 11.008 12.711 1.000 43.486 454 GLN A CA 1
ATOM 7018 C C . GLN A 1 454 ? 50.121 12.100 12.310 1.000 39.028 454 GLN A C 1
ATOM 7019 O O . GLN A 1 454 ? 50.158 13.202 12.856 1.000 39.119 454 GLN A O 1
ATOM 7033 N N . LYS A 1 455 ? 49.267 11.806 11.309 1.000 40.321 455 LYS A N 1
ATOM 7034 C CA . LYS A 1 455 ? 48.192 12.724 10.935 1.000 45.269 455 LYS A CA 1
ATOM 7035 C C . LYS A 1 455 ? 47.356 13.167 12.137 1.000 40.799 455 LYS A C 1
ATOM 7036 O O . LYS A 1 455 ? 47.154 14.368 12.381 1.000 43.396 455 LYS A O 1
ATOM 7055 N N . ALA A 1 456 ? 46.867 12.199 12.903 1.000 34.224 456 ALA A N 1
ATOM 7056 C CA . ALA A 1 456 ? 46.026 12.573 14.052 1.000 40.371 456 ALA A CA 1
ATOM 7057 C C . ALA A 1 456 ? 46.801 13.497 14.987 1.000 40.291 456 ALA A C 1
ATOM 7058 O O . ALA A 1 456 ? 46.280 14.526 15.448 1.000 37.343 456 ALA A O 1
ATOM 7065 N N . LEU A 1 457 ? 48.069 13.110 15.257 1.000 38.881 457 LEU A N 1
ATOM 7066 C CA . LEU A 1 457 ? 48.858 13.837 16.216 1.000 44.374 457 LEU A CA 1
ATOM 7067 C C . LEU A 1 457 ? 48.984 15.264 15.695 1.000 47.936 457 LEU A C 1
ATOM 7068 O O . LEU A 1 457 ? 48.790 16.228 16.452 1.000 43.193 457 LEU A O 1
ATOM 7084 N N . GLY A 1 458 ? 49.286 15.327 14.384 1.000 44.665 458 GLY A N 1
ATOM 7085 C CA . GLY A 1 458 ? 49.400 16.559 13.640 1.000 46.396 458 GLY A CA 1
ATOM 7086 C C . GLY A 1 458 ? 48.271 17.530 13.992 1.000 53.861 458 GLY A C 1
ATOM 7087 O O . GLY A 1 458 ? 48.564 18.666 14.363 1.000 50.701 458 GLY A O 1
ATOM 7091 N N . LYS A 1 459 ? 47.007 17.053 13.931 1.000 48.019 459 LYS A N 1
ATOM 7092 C CA . LYS A 1 459 ? 45.847 17.904 14.127 1.000 55.519 459 LYS A CA 1
ATOM 7093 C C . LYS A 1 459 ? 45.599 18.375 15.559 1.000 58.089 459 LYS A C 1
ATOM 7094 O O . LYS A 1 459 ? 44.731 19.227 15.746 1.000 58.924 459 LYS A O 1
ATOM 7113 N N . LEU A 1 460 ? 46.287 17.853 16.577 1.000 58.906 460 LEU A N 1
ATOM 7114 C CA . LEU A 1 460 ? 45.959 18.291 17.933 1.000 70.349 460 LEU A CA 1
ATOM 7115 C C . LEU A 1 460 ? 47.177 18.955 18.589 1.000 76.235 460 LEU A C 1
ATOM 7116 O O . LEU A 1 460 ? 47.388 20.156 18.311 1.000 73.403 460 LEU A O 1
ATOM 7132 N N . LEU A 1 474 ? 65.858 14.246 24.698 1.000 72.910 474 LEU A N 1
ATOM 7133 C CA . LEU A 1 474 ? 66.557 13.274 23.808 1.000 75.199 474 LEU A CA 1
ATOM 7134 C C . LEU A 1 474 ? 66.723 11.924 24.513 1.000 74.956 474 LEU A C 1
ATOM 7135 O O . LEU A 1 474 ? 67.183 11.862 25.658 1.000 74.353 474 LEU A O 1
ATOM 7151 N N . GLU A 1 475 ? 66.367 10.855 23.780 1.000 66.662 475 GLU A N 1
ATOM 7152 C CA . GLU A 1 475 ? 66.608 9.474 24.174 1.000 64.284 475 GLU A CA 1
ATOM 7153 C C . GLU A 1 475 ? 67.775 8.898 23.354 1.000 64.154 475 GLU A C 1
ATOM 7154 O O . GLU A 1 475 ? 68.018 9.295 22.202 1.000 50.639 475 GLU A O 1
ATOM 7166 N N . THR A 1 476 ? 68.495 7.931 23.934 1.000 56.181 476 THR A N 1
ATOM 7167 C CA . THR A 1 476 ? 69.437 7.128 23.175 1.000 61.870 476 THR A CA 1
ATOM 7168 C C . THR A 1 476 ? 68.889 5.714 23.035 1.000 60.836 476 THR A C 1
ATOM 7169 O O . THR A 1 476 ? 68.684 5.079 24.065 1.000 58.268 476 THR A O 1
ATOM 7180 N N . GLU A 1 477 ? 68.670 5.218 21.797 1.000 52.988 477 GLU A N 1
ATOM 7181 C CA . GLU A 1 477 ? 68.272 3.820 21.613 1.000 63.316 477 GLU A CA 1
ATOM 7182 C C . GLU A 1 477 ? 69.496 2.972 21.941 1.000 73.677 477 GLU A C 1
ATOM 7183 O O . GLU A 1 477 ? 70.545 3.176 21.339 1.000 73.172 477 GLU A O 1
ATOM 7195 N N . GLU A 1 478 ? 69.374 2.062 22.917 1.000 93.335 478 GLU A N 1
ATOM 7196 C CA . GLU A 1 478 ? 70.475 1.179 23.288 1.000 92.580 478 GLU A CA 1
ATOM 7197 C C . GLU A 1 478 ? 70.367 -0.095 22.443 1.000 87.798 478 GLU A C 1
ATOM 7198 O O . GLU A 1 478 ? 69.406 -0.276 21.678 1.000 73.500 478 GLU A O 1
ATOM 7210 N N . GLN A 1 479 ? 71.382 -0.959 22.575 1.000 94.010 479 GLN A N 1
ATOM 7211 C CA . GLN A 1 479 ? 71.367 -2.282 21.964 1.000 99.140 479 GLN A CA 1
ATOM 7212 C C . GLN A 1 479 ? 70.102 -3.027 22.411 1.000 88.781 479 GLN A C 1
ATOM 7213 O O . GLN A 1 479 ? 69.577 -2.783 23.502 1.000 73.450 479 GLN A O 1
ATOM 7227 N N . GLU A 1 480 ? 69.596 -3.902 21.528 1.000 78.049 480 GLU A N 1
ATOM 7228 C CA . GLU A 1 480 ? 68.620 -4.924 21.876 1.000 71.741 480 GLU A CA 1
ATOM 7229 C C . GLU A 1 480 ? 68.965 -5.509 23.264 1.000 58.333 480 GLU A C 1
ATOM 7230 O O . GLU A 1 480 ? 70.098 -5.910 23.500 1.000 49.804 480 GLU A O 1
ATOM 7242 N N . PRO A 1 481 ? 68.038 -5.562 24.260 1.000 56.844 481 PRO A N 1
ATOM 7243 C CA . PRO A 1 481 ? 68.337 -6.206 25.544 1.000 54.925 481 PRO A CA 1
ATOM 7244 C C . PRO A 1 481 ? 68.893 -7.627 25.344 1.000 56.153 481 PRO A C 1
ATOM 7245 O O . PRO A 1 481 ? 68.505 -8.344 24.398 1.000 48.661 481 PRO A O 1
ATOM 7256 N N . SER A 1 482 ? 69.832 -8.008 26.229 1.000 47.420 482 SER A N 1
ATOM 7257 C CA . SER A 1 482 ? 70.295 -9.386 26.316 1.000 48.005 482 SER A CA 1
ATOM 7258 C C . SER A 1 482 ? 69.157 -10.314 26.772 1.000 50.265 482 SER A C 1
ATOM 7259 O O . SER A 1 482 ? 68.977 -11.400 26.207 1.000 47.407 482 SER A O 1
ATOM 7267 N N . ILE A 1 483 ? 68.379 -9.853 27.771 1.000 45.255 483 ILE A N 1
ATOM 7268 C CA . ILE A 1 483 ? 67.353 -10.661 28.423 1.000 50.442 483 ILE A CA 1
ATOM 7269 C C . ILE A 1 483 ? 65.964 -10.352 27.851 1.000 47.985 483 ILE A C 1
ATOM 7270 O O . ILE A 1 483 ? 65.565 -9.190 27.743 1.000 45.570 483 ILE A O 1
ATOM 7286 N N . ILE A 1 484 ? 65.266 -11.435 27.513 1.000 48.849 484 ILE A N 1
ATOM 7287 C CA . ILE A 1 484 ? 63.847 -11.433 27.193 1.000 49.912 484 ILE A CA 1
ATOM 7288 C C . ILE A 1 484 ? 63.123 -12.282 28.235 1.000 49.889 484 ILE A C 1
ATOM 7289 O O . ILE A 1 484 ? 63.643 -13.298 28.737 1.000 42.177 484 ILE A O 1
ATOM 7305 N N . GLY A 1 485 ? 61.906 -11.847 28.564 1.000 49.855 485 GLY A N 1
ATOM 7306 C CA . GLY A 1 485 ? 61.150 -12.524 29.599 1.000 47.878 485 GLY A CA 1
ATOM 7307 C C . GLY A 1 485 ? 59.670 -12.577 29.300 1.000 43.263 485 GLY A C 1
ATOM 7308 O O . GLY A 1 485 ? 59.198 -11.780 28.512 1.000 41.092 485 GLY A O 1
ATOM 7312 N N . LYS A 1 486 ? 58.974 -13.506 29.960 1.000 46.886 486 LYS A N 1
ATOM 7313 C CA . LYS A 1 486 ? 57.524 -13.552 29.933 1.000 47.466 486 LYS A CA 1
ATOM 7314 C C . LYS A 1 486 ? 57.015 -14.412 31.090 1.000 49.799 486 LYS A C 1
ATOM 7315 O O . LYS A 1 486 ? 57.662 -15.369 31.566 1.000 45.577 486 LYS A O 1
ATOM 7334 N N . LEU A 1 487 ? 55.838 -13.996 31.571 1.000 43.343 487 LEU A N 1
ATOM 7335 C CA . LEU A 1 487 ? 55.163 -14.632 32.676 1.000 39.895 487 LEU A CA 1
ATOM 7336 C C . LEU A 1 487 ? 54.146 -15.581 32.095 1.000 51.745 487 LEU A C 1
ATOM 7337 O O . LEU A 1 487 ? 53.431 -15.187 31.181 1.000 57.788 487 LEU A O 1
ATOM 7353 N N . LYS A 1 488 ? 54.080 -16.794 32.640 1.000 50.106 488 LYS A N 1
ATOM 7354 C CA . LYS A 1 488 ? 53.153 -17.804 32.156 1.000 51.473 488 LYS A CA 1
ATOM 7355 C C . LYS A 1 488 ? 52.389 -18.372 33.346 1.000 48.986 488 LYS A C 1
ATOM 7356 O O . LYS A 1 488 ? 52.912 -18.508 34.449 1.000 44.323 488 LYS A O 1
ATOM 7375 N N . VAL A 1 489 ? 51.171 -18.806 33.087 1.000 41.123 489 VAL A N 1
ATOM 7376 C CA . VAL A 1 489 ? 50.334 -19.330 34.150 1.000 43.388 489 VAL A CA 1
ATOM 7377 C C . VAL A 1 489 ? 50.509 -20.852 34.229 1.000 45.696 489 VAL A C 1
ATOM 7378 O O . VAL A 1 489 ? 50.451 -21.519 33.201 1.000 43.380 489 VAL A O 1
ATOM 7391 N N . ALA A 1 490 ? 50.652 -21.397 35.448 1.000 44.563 490 ALA A N 1
ATOM 7392 C CA . ALA A 1 490 ? 50.726 -22.841 35.604 1.000 47.689 490 ALA A CA 1
ATOM 7393 C C . ALA A 1 490 ? 49.440 -23.344 36.240 1.000 47.459 490 ALA A C 1
ATOM 7394 O O . ALA A 1 490 ? 49.181 -23.035 37.386 1.000 45.978 490 ALA A O 1
ATOM 7401 N N . GLY A 1 491 ? 48.634 -24.099 35.490 1.000 51.600 491 GLY A N 1
ATOM 7402 C CA . GLY A 1 491 ? 47.412 -24.686 36.036 1.000 57.963 491 GLY A CA 1
ATOM 7403 C C . GLY A 1 491 ? 46.263 -23.677 36.200 1.000 59.418 491 GLY A C 1
ATOM 7404 O O . GLY A 1 491 ? 46.168 -22.706 35.452 1.000 53.713 491 GLY A O 1
ATOM 7408 N N A MET A 1 492 ? 45.366 -23.927 37.149 0.500 60.201 492 MET A N 1
ATOM 7409 N N B MET A 1 492 ? 45.447 -23.944 37.246 0.500 60.369 492 MET A N 1
ATOM 7410 C CA A MET A 1 492 ? 44.089 -23.239 37.147 0.500 54.102 492 MET A CA 1
ATOM 7411 C CA B MET A 1 492 ? 44.193 -23.273 37.591 0.500 54.477 492 MET A CA 1
ATOM 7412 C C A MET A 1 492 ? 44.184 -22.002 38.042 0.500 45.053 492 MET A C 1
ATOM 7413 C C B MET A 1 492 ? 44.450 -21.811 37.932 0.500 45.620 492 MET A C 1
ATOM 7414 O O A MET A 1 492 ? 44.937 -21.991 39.007 0.500 42.116 492 MET A O 1
ATOM 7415 O O B MET A 1 492 ? 45.506 -21.486 38.470 0.500 41.269 492 MET A O 1
ATOM 7442 N N . LEU A 1 493 ? 43.472 -20.939 37.644 1.000 39.380 493 LEU A N 1
ATOM 7443 C CA . LEU A 1 493 ? 43.308 -19.696 38.399 1.000 39.019 493 LEU A CA 1
ATOM 7444 C C . LEU A 1 493 ? 41.860 -19.651 38.876 1.000 38.251 493 LEU A C 1
ATOM 7445 O O . LEU A 1 493 ? 40.933 -19.602 38.060 1.000 38.758 493 LEU A O 1
ATOM 7461 N N . ALA A 1 494 ? 41.671 -19.749 40.173 1.000 39.433 494 ALA A N 1
ATOM 7462 C CA . ALA A 1 494 ? 40.355 -19.894 40.750 1.000 40.227 494 ALA A CA 1
ATOM 7463 C C . ALA A 1 494 ? 40.390 -19.279 42.135 1.000 42.163 494 ALA A C 1
ATOM 7464 O O . ALA A 1 494 ? 41.341 -19.559 42.889 1.000 36.485 494 ALA A O 1
ATOM 7471 N N . VAL A 1 495 ? 39.374 -18.432 42.451 1.000 33.813 495 VAL A N 1
ATOM 7472 C CA . VAL A 1 495 ? 39.345 -17.805 43.769 1.000 35.298 495 VAL A CA 1
ATOM 7473 C C . VAL A 1 495 ? 39.204 -18.931 44.778 1.000 38.522 495 VAL A C 1
ATOM 7474 O O . VAL A 1 495 ? 38.332 -19.778 44.598 1.000 39.094 495 VAL A O 1
ATOM 7487 N N . GLY A 1 496 ? 40.135 -18.994 45.746 1.000 44.432 496 GLY A N 1
ATOM 7488 C CA . GLY A 1 496 ? 40.204 -20.091 46.696 1.000 46.181 496 GLY A CA 1
ATOM 7489 C C . GLY A 1 496 ? 41.422 -21.004 46.508 1.000 49.885 496 GLY A C 1
ATOM 7490 O O . GLY A 1 496 ? 41.777 -21.744 47.426 1.000 46.471 496 GLY A O 1
ATOM 7494 N N . LYS A 1 497 ? 42.007 -20.995 45.310 1.000 47.509 497 LYS A N 1
ATOM 7495 C CA . LYS A 1 497 ? 43.154 -21.823 44.971 1.000 48.359 497 LYS A CA 1
ATOM 7496 C C . LYS A 1 497 ? 44.378 -20.929 44.893 1.000 46.633 497 LYS A C 1
ATOM 7497 O O . LYS A 1 497 ? 44.278 -19.736 44.665 1.000 42.819 497 LYS A O 1
ATOM 7516 N N . GLU A 1 498 ? 45.545 -21.516 45.121 1.000 43.237 498 GLU A N 1
ATOM 7517 C CA . GLU A 1 498 ? 46.758 -20.730 45.035 1.000 42.733 498 GLU A CA 1
ATOM 7518 C C . GLU A 1 498 ? 46.951 -20.351 43.575 1.000 37.313 498 GLU A C 1
ATOM 7519 O O . GLU A 1 498 ? 46.424 -21.002 42.673 1.000 38.895 498 GLU A O 1
ATOM 7531 N N . VAL A 1 499 ? 47.756 -19.316 43.377 1.000 37.189 499 VAL A N 1
ATOM 7532 C CA . VAL A 1 499 ? 48.209 -18.895 42.067 1.000 40.741 499 VAL A CA 1
ATOM 7533 C C . VAL A 1 499 ? 49.612 -19.429 41.830 1.000 43.296 499 VAL A C 1
ATOM 7534 O O . VAL A 1 499 ? 50.495 -19.192 42.636 1.000 47.846 499 VAL A O 1
ATOM 7547 N N . ASN A 1 500 ? 49.805 -20.075 40.686 1.000 45.075 500 ASN A N 1
ATOM 7548 C CA . ASN A 1 500 ? 51.121 -20.464 40.223 1.000 48.261 500 ASN A CA 1
ATOM 7549 C C . ASN A 1 500 ? 51.355 -19.841 38.851 1.000 45.246 500 ASN A C 1
ATOM 7550 O O . ASN A 1 500 ? 50.562 -20.047 37.918 1.000 38.673 500 ASN A O 1
ATOM 7561 N N . LEU A 1 501 ? 52.491 -19.132 38.782 1.000 42.019 501 LEU A N 1
ATOM 7562 C CA . LEU A 1 501 ? 53.058 -18.551 37.580 1.000 42.706 501 LEU A CA 1
ATOM 7563 C C . LEU A 1 501 ? 54.479 -19.073 37.415 1.000 40.918 501 LEU A C 1
ATOM 7564 O O . LEU A 1 501 ? 55.092 -19.443 38.417 1.000 40.443 501 LEU A O 1
ATOM 7580 N N . VAL A 1 502 ? 54.996 -19.027 36.177 1.000 40.211 502 VAL A N 1
ATOM 7581 C CA . VAL A 1 502 ? 56.428 -19.143 35.921 1.000 44.729 502 VAL A CA 1
ATOM 7582 C C . VAL A 1 502 ? 56.916 -17.847 35.255 1.000 43.202 502 VAL A C 1
ATOM 7583 O O . VAL A 1 502 ? 56.299 -17.359 34.306 1.000 38.235 502 VAL A O 1
ATOM 7596 N N . LEU A 1 503 ? 58.033 -17.274 35.724 1.000 39.100 503 LEU A N 1
ATOM 7597 C CA . LEU A 1 503 ? 58.735 -16.289 34.916 1.000 41.281 503 LEU A CA 1
ATOM 7598 C C . LEU A 1 503 ? 59.764 -17.035 34.079 1.000 45.378 503 LEU A C 1
ATOM 7599 O O . LEU A 1 503 ? 60.618 -17.713 34.646 1.000 40.650 503 LEU A O 1
ATOM 7615 N N . LEU A 1 504 ? 59.740 -16.818 32.758 1.000 46.353 504 LEU A N 1
ATOM 7616 C CA . LEU A 1 504 ? 60.733 -17.390 31.857 1.000 47.015 504 LEU A CA 1
ATOM 7617 C C . LEU A 1 504 ? 61.675 -16.310 31.354 1.000 47.582 504 LEU A C 1
ATOM 7618 O O . LEU A 1 504 ? 61.231 -15.389 30.690 1.000 42.749 504 LEU A O 1
ATOM 7634 N N . LEU A 1 505 ? 62.978 -16.444 31.641 1.000 49.015 505 LEU A N 1
ATOM 7635 C CA . LEU A 1 505 ? 63.977 -15.544 31.070 1.000 50.849 505 LEU A CA 1
ATOM 7636 C C . LEU A 1 505 ? 64.919 -16.313 30.148 1.000 54.480 505 LEU A C 1
ATOM 7637 O O . LEU A 1 505 ? 65.284 -17.462 30.420 1.000 51.888 505 LEU A O 1
ATOM 7653 N N . LYS A 1 506 ? 65.356 -15.600 29.106 1.000 50.041 506 LYS A N 1
ATOM 7654 C CA . LYS A 1 506 ? 66.341 -16.088 28.162 1.000 53.623 506 LYS A CA 1
ATOM 7655 C C . LYS A 1 506 ? 67.387 -15.005 27.929 1.000 50.031 506 LYS A C 1
ATOM 7656 O O . LYS A 1 506 ? 67.099 -13.806 27.884 1.000 45.505 506 LYS A O 1
ATOM 7675 N N . ASN A 1 507 ? 68.616 -15.494 27.783 1.000 49.493 507 ASN A N 1
ATOM 7676 C CA . ASN A 1 507 ? 69.776 -14.673 27.532 1.000 49.487 507 ASN A CA 1
ATOM 7677 C C . ASN A 1 507 ? 70.162 -14.841 26.066 1.000 53.920 507 ASN A C 1
ATOM 7678 O O . ASN A 1 507 ? 70.633 -15.907 25.665 1.000 54.748 507 ASN A O 1
ATOM 7689 N N . LEU A 1 508 ? 69.996 -13.771 25.289 1.000 53.583 508 LEU A N 1
ATOM 7690 C CA . LEU A 1 508 ? 70.248 -13.811 23.857 1.000 64.247 508 LEU A CA 1
ATOM 7691 C C . LEU A 1 508 ? 71.649 -13.326 23.508 1.000 59.882 508 LEU A C 1
ATOM 7692 O O . LEU A 1 508 ? 72.014 -13.414 22.339 1.000 62.234 508 LEU A O 1
ATOM 7708 N N . SER A 1 509 ? 72.394 -12.755 24.462 1.000 57.611 509 SER A N 1
ATOM 7709 C CA . SER A 1 509 ? 73.689 -12.169 24.138 1.000 60.620 509 SER A CA 1
ATOM 7710 C C . SER A 1 509 ? 74.758 -13.269 24.074 1.000 60.497 509 SER A C 1
ATOM 7711 O O . SER A 1 509 ? 74.483 -14.440 24.337 1.000 61.912 509 SER A O 1
ATOM 7719 N N . ARG A 1 510 ? 75.978 -12.875 23.702 1.000 65.222 510 ARG A N 1
ATOM 7720 C CA . ARG A 1 510 ? 77.115 -13.790 23.569 1.000 72.732 510 ARG A CA 1
ATOM 7721 C C . ARG A 1 510 ? 77.842 -14.037 24.907 1.000 62.199 510 ARG A C 1
ATOM 7722 O O . ARG A 1 510 ? 78.724 -14.894 24.999 1.000 55.926 510 ARG A O 1
ATOM 7743 N N . ASP A 1 511 ? 77.540 -13.264 25.952 1.000 53.826 511 ASP A N 1
ATOM 7744 C CA . ASP A 1 511 ? 78.222 -13.445 27.218 1.000 56.742 511 ASP A CA 1
ATOM 7745 C C . ASP A 1 511 ? 77.286 -14.159 28.193 1.000 53.283 511 ASP A C 1
ATOM 7746 O O . ASP A 1 511 ? 76.084 -14.287 27.970 1.000 56.925 511 ASP A O 1
ATOM 7755 N N A THR A 1 512 ? 77.871 -14.637 29.290 0.500 50.478 512 THR A N 1
ATOM 7756 N N B THR A 1 512 ? 77.859 -14.668 29.278 0.500 51.621 512 THR A N 1
ATOM 7757 C CA A THR A 1 512 ? 77.089 -15.043 30.441 0.500 50.178 512 THR A CA 1
ATOM 7758 C CA B THR A 1 512 ? 77.043 -15.046 30.412 0.500 51.873 512 THR A CA 1
ATOM 7759 C C A THR A 1 512 ? 76.554 -13.753 31.052 0.500 51.085 512 THR A C 1
ATOM 7760 C C B THR A 1 512 ? 76.524 -13.746 31.006 0.500 51.868 512 THR A C 1
ATOM 7761 O O A THR A 1 512 ? 77.229 -12.721 30.980 0.500 52.348 512 THR A O 1
ATOM 7762 O O B THR A 1 512 ? 77.188 -12.710 30.897 0.500 52.867 512 THR A O 1
ATOM 7783 N N . LYS A 1 513 ? 75.353 -13.824 31.634 1.000 50.261 513 LYS A N 1
ATOM 7784 C CA . LYS A 1 513 ? 74.743 -12.652 32.232 1.000 53.093 513 LYS A CA 1
ATOM 7785 C C . LYS A 1 513 ? 74.187 -13.030 33.595 1.000 47.703 513 LYS A C 1
ATOM 7786 O O . LYS A 1 513 ? 73.627 -14.111 33.751 1.000 47.914 513 LYS A O 1
ATOM 7805 N N . THR A 1 514 ? 74.307 -12.121 34.569 1.000 42.665 514 THR A N 1
ATOM 7806 C CA . THR A 1 514 ? 73.573 -12.291 35.803 1.000 45.992 514 THR A CA 1
ATOM 7807 C C . THR A 1 514 ? 72.419 -11.278 35.890 1.000 44.959 514 THR A C 1
ATOM 7808 O O . THR A 1 514 ? 72.627 -10.053 35.936 1.000 42.684 514 THR A O 1
ATOM 7819 N N . VAL A 1 515 ? 71.211 -11.837 36.019 1.000 40.183 515 VAL A N 1
ATOM 7820 C CA . VAL A 1 515 ? 69.970 -11.074 35.972 1.000 40.190 515 VAL A CA 1
ATOM 7821 C C . VAL A 1 515 ? 69.454 -10.931 37.377 1.000 36.171 515 VAL A C 1
ATOM 7822 O O . VAL A 1 515 ? 69.270 -11.951 38.058 1.000 40.240 515 VAL A O 1
ATOM 7835 N N . THR A 1 516 ? 69.299 -9.687 37.830 1.000 37.970 516 THR A N 1
ATOM 7836 C CA . THR A 1 516 ? 68.580 -9.438 39.082 1.000 36.441 516 THR A CA 1
ATOM 7837 C C . THR A 1 516 ? 67.113 -9.143 38.767 1.000 38.802 516 THR A C 1
ATOM 7838 O O . THR A 1 516 ? 66.861 -8.269 37.934 1.000 36.523 516 THR A O 1
ATOM 7849 N N . VAL A 1 517 ? 66.208 -9.837 39.491 1.000 35.130 517 VAL A N 1
ATOM 7850 C CA . VAL A 1 517 ? 64.774 -9.826 39.246 1.000 35.265 517 VAL A CA 1
ATOM 7851 C C . VAL A 1 517 ? 64.054 -9.382 40.517 1.000 36.175 517 VAL A C 1
ATOM 7852 O O . VAL A 1 517 ? 64.210 -9.992 41.574 1.000 40.739 517 VAL A O 1
ATOM 7865 N N . ASN A 1 518 ? 63.194 -8.361 40.400 1.000 33.989 518 ASN A N 1
ATOM 7866 C CA . ASN A 1 518 ? 62.362 -7.894 41.508 1.000 32.318 518 ASN A CA 1
ATOM 7867 C C . ASN A 1 518 ? 60.909 -8.018 41.039 1.000 33.018 518 ASN A C 1
ATOM 7868 O O . ASN A 1 518 ? 60.620 -7.535 39.980 1.000 35.614 518 ASN A O 1
ATOM 7879 N N . MET A 1 519 ? 60.073 -8.659 41.828 1.000 32.458 519 MET A N 1
ATOM 7880 C CA . MET A 1 519 ? 58.768 -9.123 41.417 1.000 36.844 519 MET A CA 1
ATOM 7881 C C . MET A 1 519 ? 57.728 -8.656 42.428 1.000 37.313 519 MET A C 1
ATOM 7882 O O . MET A 1 519 ? 58.006 -8.634 43.625 1.000 36.861 519 MET A O 1
ATOM 7896 N N . THR A 1 520 ? 56.517 -8.255 41.964 1.000 33.133 520 THR A N 1
ATOM 7897 C CA . THR A 1 520 ? 55.424 -7.934 42.877 1.000 31.755 520 THR A CA 1
ATOM 7898 C C . THR A 1 520 ? 54.127 -8.451 42.272 1.000 31.686 520 THR A C 1
ATOM 7899 O O . THR A 1 520 ? 54.118 -8.784 41.081 1.000 31.449 520 THR A O 1
ATOM 7910 N N . ALA A 1 521 ? 53.128 -8.560 43.146 1.000 31.895 521 ALA A N 1
ATOM 7911 C CA . ALA A 1 521 ? 51.753 -8.851 42.801 1.000 31.008 521 ALA A CA 1
ATOM 7912 C C . ALA A 1 521 ? 50.877 -7.893 43.586 1.000 36.155 521 ALA A C 1
ATOM 7913 O O . ALA A 1 521 ? 51.007 -7.759 44.799 1.000 34.673 521 ALA A O 1
ATOM 7920 N N . TRP A 1 522 ? 49.974 -7.223 42.850 1.000 32.412 522 TRP A N 1
ATOM 7921 C CA . TRP A 1 522 ? 49.102 -6.210 43.407 1.000 35.091 522 TRP A CA 1
ATOM 7922 C C . TRP A 1 522 ? 47.672 -6.548 42.990 1.000 36.410 522 TRP A C 1
ATOM 7923 O O . TRP A 1 522 ? 47.448 -6.889 41.829 1.000 36.974 522 TRP A O 1
ATOM 7944 N N . THR A 1 523 ? 46.736 -6.544 43.938 1.000 31.230 523 THR A N 1
ATOM 7945 C CA . THR A 1 523 ? 45.339 -6.611 43.502 1.000 34.367 523 THR A CA 1
ATOM 7946 C C . THR A 1 523 ? 44.977 -5.251 42.887 1.000 31.691 523 THR A C 1
ATOM 7947 O O . THR A 1 523 ? 45.535 -4.197 43.207 1.000 33.441 523 THR A O 1
ATOM 7958 N N . ILE A 1 524 ? 44.066 -5.285 41.900 1.000 32.884 524 ILE A N 1
ATOM 7959 C CA . ILE A 1 524 ? 43.745 -4.093 41.144 1.000 30.294 524 ILE A CA 1
ATOM 7960 C C . ILE A 1 524 ? 42.246 -4.163 40.782 1.000 28.853 524 ILE A C 1
ATOM 7961 O O . ILE A 1 524 ? 41.641 -5.228 40.814 1.000 30.161 524 ILE A O 1
ATOM 7977 N N . ILE A 1 525 ? 41.690 -2.989 40.592 1.000 29.567 525 ILE A N 1
ATOM 7978 C CA . ILE A 1 525 ? 40.454 -2.783 39.820 1.000 29.387 525 ILE A CA 1
ATOM 7979 C C . ILE A 1 525 ? 40.776 -2.856 38.318 1.000 30.449 525 ILE A C 1
ATOM 7980 O O . ILE A 1 525 ? 41.877 -2.480 37.889 1.000 29.393 525 ILE A O 1
ATOM 7996 N N . TYR A 1 526 ? 39.785 -3.251 37.476 1.000 30.431 526 TYR A N 1
ATOM 7997 C CA . TYR A 1 526 ? 40.065 -3.497 36.067 1.000 28.925 526 TYR A CA 1
ATOM 7998 C C . TYR A 1 526 ? 40.574 -2.242 35.328 1.000 26.517 526 TYR A C 1
ATOM 7999 O O . TYR A 1 526 ? 41.108 -2.380 34.252 1.000 31.213 526 TYR A O 1
ATOM 8017 N N . ASN A 1 527 ? 40.384 -1.036 35.852 1.000 28.703 527 ASN A N 1
ATOM 8018 C CA . ASN A 1 527 ? 40.820 0.192 35.216 1.000 31.000 527 ASN A CA 1
ATOM 8019 C C . ASN A 1 527 ? 42.272 0.560 35.557 1.000 34.543 527 ASN A C 1
ATOM 8020 O O . ASN A 1 527 ? 42.734 1.638 35.182 1.000 33.429 527 ASN A O 1
ATOM 8031 N N . GLY A 1 528 ? 42.937 -0.314 36.310 1.000 34.295 528 GLY A N 1
ATOM 8032 C CA . GLY A 1 528 ? 44.297 -0.061 36.741 1.000 37.141 528 GLY A CA 1
ATOM 8033 C C . GLY A 1 528 ? 44.449 0.478 38.166 1.000 39.543 528 GLY A C 1
ATOM 8034 O O . GLY A 1 528 ? 45.587 0.589 38.660 1.000 41.403 528 GLY A O 1
ATOM 8038 N N . THR A 1 529 ? 43.348 0.838 38.831 1.000 38.863 529 THR A N 1
ATOM 8039 C CA . THR A 1 529 ? 43.456 1.249 40.228 1.000 39.208 529 THR A CA 1
ATOM 8040 C C . THR A 1 529 ? 44.135 0.145 41.049 1.000 37.902 529 THR A C 1
ATOM 8041 O O . THR A 1 529 ? 43.694 -1.014 41.121 1.000 33.671 529 THR A O 1
ATOM 8052 N N . LEU A 1 530 ? 45.220 0.554 41.695 1.000 37.892 530 LEU A N 1
ATOM 8053 C CA . LEU A 1 530 ? 45.955 -0.300 42.590 1.000 35.681 530 LEU A CA 1
ATOM 8054 C C . LEU A 1 530 ? 45.230 -0.414 43.920 1.000 36.761 530 LEU A C 1
ATOM 8055 O O . LEU A 1 530 ? 44.910 0.589 44.512 1.000 36.169 530 LEU A O 1
ATOM 8071 N N . VAL A 1 531 ? 45.027 -1.638 44.404 1.000 34.904 531 VAL A N 1
ATOM 8072 C CA . VAL A 1 531 ? 44.349 -1.832 45.663 1.000 36.739 531 VAL A CA 1
ATOM 8073 C C . VAL A 1 531 ? 45.389 -2.115 46.754 1.000 40.225 531 VAL A C 1
ATOM 8074 O O . VAL A 1 531 ? 45.571 -1.280 47.628 1.000 41.710 531 VAL A O 1
ATOM 8087 N N . HIS A 1 532 ? 46.073 -3.274 46.693 1.000 37.260 532 HIS A N 1
ATOM 8088 C CA . HIS A 1 532 ? 47.100 -3.561 47.701 1.000 36.208 532 HIS A CA 1
ATOM 8089 C C . HIS A 1 532 ? 48.115 -4.576 47.187 1.000 35.611 532 HIS A C 1
ATOM 8090 O O . HIS A 1 532 ? 47.785 -5.505 46.450 1.000 34.053 532 HIS A O 1
ATOM 8105 N N . GLU A 1 533 ? 49.371 -4.464 47.668 1.000 41.086 533 GLU A N 1
ATOM 8106 C CA . GLU A 1 533 ? 50.370 -5.489 47.418 1.000 39.204 533 GLU A CA 1
ATOM 8107 C C . GLU A 1 533 ? 49.985 -6.776 48.132 1.000 42.633 533 GLU A C 1
ATOM 8108 O O . GLU A 1 533 ? 49.570 -6.740 49.289 1.000 48.234 533 GLU A O 1
ATOM 8120 N N . VAL A 1 534 ? 50.109 -7.921 47.474 1.000 36.080 534 VAL A N 1
ATOM 8121 C CA . VAL A 1 534 ? 49.750 -9.157 48.154 1.000 41.126 534 VAL A CA 1
ATOM 8122 C C . VAL A 1 534 ? 50.920 -10.133 48.216 1.000 40.817 534 VAL A C 1
ATOM 8123 O O . VAL A 1 534 ? 50.752 -11.163 48.847 1.000 38.766 534 VAL A O 1
ATOM 8136 N N . TRP A 1 535 ? 52.003 -9.853 47.466 1.000 39.278 535 TRP A N 1
ATOM 8137 C CA . TRP A 1 535 ? 53.152 -10.736 47.352 1.000 41.119 535 TRP A CA 1
ATOM 8138 C C . TRP A 1 535 ? 54.302 -9.994 46.686 1.000 41.413 535 TRP A C 1
ATOM 8139 O O . TRP A 1 535 ? 54.103 -9.055 45.916 1.000 36.200 535 TRP A O 1
ATOM 8160 N N . LYS A 1 536 ? 55.526 -10.391 47.051 1.000 40.140 536 LYS A N 1
ATOM 8161 C CA . LYS A 1 536 ? 56.717 -9.812 46.449 1.000 42.647 536 LYS A CA 1
ATOM 8162 C C . LYS A 1 536 ? 57.891 -10.739 46.730 1.000 40.975 536 LYS A C 1
ATOM 8163 O O . LYS A 1 536 ? 57.882 -11.383 47.760 1.000 46.488 536 LYS A O 1
ATOM 8182 N N . ASP A 1 537 ? 58.817 -10.852 45.773 1.000 42.716 537 ASP A N 1
ATOM 8183 C CA . ASP A 1 537 ? 60.020 -11.651 45.933 1.000 46.493 537 ASP A CA 1
ATOM 8184 C C . ASP A 1 537 ? 61.127 -11.045 45.085 1.000 42.333 537 ASP A C 1
ATOM 8185 O O . ASP A 1 537 ? 60.879 -10.267 44.189 1.000 36.754 537 ASP A O 1
ATOM 8194 N N . SER A 1 538 ? 62.370 -11.413 45.363 1.000 44.524 538 SER A N 1
ATOM 8195 C CA . SER A 1 538 ? 63.478 -11.102 44.458 1.000 46.445 538 SER A CA 1
ATOM 8196 C C . SER A 1 538 ? 64.220 -12.386 44.095 1.000 38.791 538 SER A C 1
ATOM 8197 O O . SER A 1 538 ? 64.237 -13.341 44.861 1.000 44.806 538 SER A O 1
ATOM 8205 N N . ALA A 1 539 ? 64.943 -12.386 42.989 1.000 44.294 539 ALA A N 1
ATOM 8206 C CA . ALA A 1 539 ? 65.684 -13.575 42.607 1.000 43.127 539 ALA A CA 1
ATOM 8207 C C . ALA A 1 539 ? 66.861 -13.139 41.754 1.000 45.888 539 ALA A C 1
ATOM 8208 O O . ALA A 1 539 ? 66.828 -12.046 41.183 1.000 43.555 539 ALA A O 1
ATOM 8215 N N . THR A 1 540 ? 67.908 -13.983 41.720 1.000 42.772 540 THR A N 1
ATOM 8216 C CA . THR A 1 540 ? 69.076 -13.743 40.878 1.000 43.589 540 THR A CA 1
ATOM 8217 C C . THR A 1 540 ? 69.324 -15.030 40.110 1.000 47.164 540 THR A C 1
ATOM 8218 O O . THR A 1 540 ? 69.248 -16.103 40.711 1.000 49.270 540 THR A O 1
ATOM 8229 N N . MET A 1 541 ? 69.540 -14.889 38.793 1.000 50.744 541 MET A N 1
ATOM 8230 C CA . MET A 1 541 ? 69.535 -15.991 37.834 1.000 55.094 541 MET A CA 1
ATOM 8231 C C . MET A 1 541 ? 70.731 -15.779 36.912 1.000 61.371 541 MET A C 1
ATOM 8232 O O . MET A 1 541 ? 70.753 -14.788 36.183 1.000 70.709 541 MET A O 1
ATOM 8246 N N . SER A 1 542 ? 71.745 -16.651 37.004 1.000 61.115 542 SER A N 1
ATOM 8247 C CA . SER A 1 542 ? 72.887 -16.624 36.091 1.000 68.643 542 SER A CA 1
ATOM 8248 C C . SER A 1 542 ? 72.560 -17.424 34.820 1.000 65.673 542 SER A C 1
ATOM 8249 O O . SER A 1 542 ? 72.029 -18.535 34.884 1.000 64.602 542 SER A O 1
ATOM 8257 N N . LEU A 1 543 ? 72.838 -16.833 33.655 1.000 58.387 543 LEU A N 1
ATOM 8258 C CA . LEU A 1 543 ? 72.381 -17.390 32.389 1.000 62.531 543 LEU A CA 1
ATOM 8259 C C . LEU A 1 543 ? 73.547 -17.392 31.411 1.000 57.092 543 LEU A C 1
ATOM 8260 O O . LEU A 1 543 ? 74.163 -16.347 31.144 1.000 48.471 543 LEU A O 1
ATOM 8276 N N . ASP A 1 544 ? 73.779 -18.586 30.862 1.000 58.249 544 ASP A N 1
ATOM 8277 C CA . ASP A 1 544 ? 74.686 -18.775 29.741 1.000 61.144 544 ASP A CA 1
ATOM 8278 C C . ASP A 1 544 ? 74.081 -18.206 28.464 1.000 49.325 544 ASP A C 1
ATOM 8279 O O . ASP A 1 544 ? 72.869 -18.023 28.375 1.000 47.176 544 ASP A O 1
ATOM 8288 N N . PRO A 1 545 ? 74.925 -17.881 27.447 1.000 57.165 545 PRO A N 1
ATOM 8289 C CA . PRO A 1 545 ? 74.435 -17.509 26.119 1.000 58.131 545 PRO A CA 1
ATOM 8290 C C . PRO A 1 545 ? 73.407 -18.556 25.684 1.000 59.147 545 PRO A C 1
ATOM 8291 O O . PRO A 1 545 ? 73.645 -19.760 25.787 1.000 54.480 545 PRO A O 1
ATOM 8302 N N . GLU A 1 546 ? 72.215 -18.062 25.335 1.000 51.086 546 GLU A N 1
ATOM 8303 C CA . GLU A 1 546 ? 71.107 -18.859 24.839 1.000 55.357 546 GLU A CA 1
ATOM 8304 C C . GLU A 1 546 ? 70.365 -19.627 25.941 1.000 58.217 546 GLU A C 1
ATOM 8305 O O . GLU A 1 546 ? 69.283 -20.137 25.662 1.000 56.858 546 GLU A O 1
ATOM 8317 N N . GLU A 1 547 ? 70.840 -19.643 27.199 1.000 58.471 547 GLU A N 1
ATOM 8318 C CA . GLU A 1 547 ? 70.121 -20.366 28.247 1.000 61.595 547 GLU A CA 1
ATOM 8319 C C . GLU A 1 547 ? 68.786 -19.684 28.596 1.000 67.760 547 GLU A C 1
ATOM 8320 O O . GLU A 1 547 ? 68.728 -18.470 28.840 1.000 58.500 547 GLU A O 1
ATOM 8332 N N . GLU A 1 548 ? 67.703 -20.482 28.573 1.000 73.564 548 GLU A N 1
ATOM 8333 C CA . GLU A 1 548 ? 66.402 -20.107 29.110 1.000 66.214 548 GLU A CA 1
ATOM 8334 C C . GLU A 1 548 ? 66.295 -20.761 30.484 1.000 65.619 548 GLU A C 1
ATOM 8335 O O . GLU A 1 548 ? 66.837 -21.847 30.661 1.000 67.810 548 GLU A O 1
ATOM 8347 N N . ALA A 1 549 ? 65.678 -20.060 31.452 1.000 60.607 549 ALA A N 1
ATOM 8348 C CA . ALA A 1 549 ? 65.431 -20.577 32.791 1.000 57.305 549 ALA A CA 1
ATOM 8349 C C . ALA A 1 549 ? 64.047 -20.150 33.282 1.000 63.913 549 ALA A C 1
ATOM 8350 O O . ALA A 1 549 ? 63.454 -19.225 32.723 1.000 56.205 549 ALA A O 1
ATOM 8357 N N . GLU A 1 550 ? 63.581 -20.831 34.348 1.000 59.322 550 GLU A N 1
ATOM 8358 C CA . GLU A 1 550 ? 62.281 -20.615 34.975 1.000 60.814 550 GLU A CA 1
ATOM 8359 C C . GLU A 1 550 ? 62.494 -20.083 36.393 1.000 60.355 550 GLU A C 1
ATOM 8360 O O . GLU A 1 550 ? 63.537 -20.323 36.994 1.000 63.882 550 GLU A O 1
ATOM 8372 N N . HIS A 1 551 ? 61.518 -19.327 36.901 1.000 47.519 551 HIS A N 1
ATOM 8373 C CA . HIS A 1 551 ? 61.417 -18.946 38.304 1.000 43.425 551 HIS A CA 1
ATOM 8374 C C . HIS A 1 551 ? 59.957 -19.097 38.723 1.000 51.422 551 HIS A C 1
ATOM 8375 O O . HIS A 1 551 ? 59.099 -18.370 38.208 1.000 48.193 551 HIS A O 1
ATOM 8390 N N . PRO A 1 552 ? 59.616 -20.079 39.589 1.000 55.146 552 PRO A N 1
ATOM 8391 C CA . PRO A 1 552 ? 58.227 -20.303 39.998 1.000 55.568 552 PRO A CA 1
ATOM 8392 C C . PRO A 1 552 ? 57.772 -19.159 40.894 1.000 49.300 552 PRO A C 1
ATOM 8393 O O . PRO A 1 552 ? 58.585 -18.624 41.649 1.000 46.701 552 PRO A O 1
ATOM 8404 N N . ILE A 1 553 ? 56.476 -18.810 40.794 1.000 43.390 553 ILE A N 1
ATOM 8405 C CA . ILE A 1 553 ? 55.823 -17.804 41.628 1.000 45.004 553 ILE A CA 1
ATOM 8406 C C . ILE A 1 553 ? 54.543 -18.442 42.163 1.000 45.717 553 ILE A C 1
ATOM 8407 O O . ILE A 1 553 ? 53.746 -18.937 41.375 1.000 48.571 553 ILE A O 1
ATOM 8423 N N . LYS A 1 554 ? 54.403 -18.431 43.497 1.000 44.999 554 LYS A N 1
ATOM 8424 C CA . LYS A 1 554 ? 53.289 -19.022 44.209 1.000 44.974 554 LYS A CA 1
ATOM 8425 C C . LYS A 1 554 ? 52.695 -17.967 45.132 1.000 43.255 554 LYS A C 1
ATOM 8426 O O . LYS A 1 554 ? 53.402 -17.399 45.944 1.000 44.064 554 LYS A O 1
ATOM 8445 N N . ILE A 1 555 ? 51.395 -17.685 44.975 1.000 42.422 555 ILE A N 1
ATOM 8446 C CA . ILE A 1 555 ? 50.669 -16.790 45.871 1.000 42.458 555 ILE A CA 1
ATOM 8447 C C . ILE A 1 555 ? 49.510 -17.605 46.429 1.000 45.448 555 ILE A C 1
ATOM 8448 O O . ILE A 1 555 ? 48.759 -18.182 45.642 1.000 42.106 555 ILE A O 1
ATOM 8464 N N . SER A 1 556 ? 49.466 -17.706 47.773 1.000 41.701 556 SER A N 1
ATOM 8465 C CA . SER A 1 556 ? 48.473 -18.499 48.487 1.000 44.343 556 SER A CA 1
ATOM 8466 C C . SER A 1 556 ? 47.151 -17.752 48.472 1.000 43.617 556 SER A C 1
ATOM 8467 O O . SER A 1 556 ? 47.158 -16.538 48.268 1.000 34.761 556 SER A O 1
ATOM 8475 N N . TYR A 1 557 ? 46.069 -18.489 48.771 1.000 49.319 557 TYR A N 1
ATOM 8476 C CA . TYR A 1 557 ? 44.755 -17.897 48.968 1.000 45.940 557 TYR A CA 1
ATOM 8477 C C . TYR A 1 557 ? 44.824 -16.896 50.109 1.000 47.251 557 TYR A C 1
ATOM 8478 O O . TYR A 1 557 ? 44.360 -15.762 49.977 1.000 40.077 557 TYR A O 1
ATOM 8496 N N . ALA A 1 558 ? 45.454 -17.308 51.217 1.000 41.719 558 ALA A N 1
ATOM 8497 C CA . ALA A 1 558 ? 45.563 -16.456 52.383 1.000 42.962 558 ALA A CA 1
ATOM 8498 C C . ALA A 1 558 ? 46.223 -15.127 52.034 1.000 38.307 558 ALA A C 1
ATOM 8499 O O . ALA A 1 558 ? 45.910 -14.101 52.622 1.000 40.958 558 ALA A O 1
ATOM 8506 N N . GLN A 1 559 ? 47.176 -15.118 51.104 1.000 40.303 559 GLN A N 1
ATOM 8507 C CA . GLN A 1 559 ? 47.889 -13.879 50.775 1.000 39.936 559 GLN A CA 1
ATOM 8508 C C . GLN A 1 559 ? 47.040 -12.864 49.970 1.000 42.701 559 GLN A C 1
ATOM 8509 O O . GLN A 1 559 ? 47.266 -11.641 50.067 1.000 41.864 559 GLN A O 1
ATOM 8523 N N . TYR A 1 560 ? 46.120 -13.351 49.118 1.000 38.631 560 TYR A N 1
ATOM 8524 C CA . TYR A 1 560 ? 45.371 -12.478 48.195 1.000 39.707 560 TYR A CA 1
ATOM 8525 C C . TYR A 1 560 ? 43.934 -12.254 48.677 1.000 39.225 560 TYR A C 1
ATOM 8526 O O . TYR A 1 560 ? 43.341 -11.235 48.352 1.000 42.289 560 TYR A O 1
ATOM 8544 N N . GLU A 1 561 ? 43.422 -13.140 49.551 1.000 42.044 561 GLU A N 1
ATOM 8545 C CA . GLU A 1 561 ? 42.004 -13.255 49.872 1.000 43.561 561 GLU A CA 1
ATOM 8546 C C . GLU A 1 561 ? 41.500 -11.923 50.399 1.000 43.101 561 GLU A C 1
ATOM 8547 O O . GLU A 1 561 ? 40.401 -11.522 50.084 1.000 44.023 561 GLU A O 1
ATOM 8559 N N . LYS A 1 562 ? 42.326 -11.208 51.147 1.000 40.282 562 LYS A N 1
ATOM 8560 C CA . LYS A 1 562 ? 41.870 -10.051 51.893 1.000 50.900 562 LYS A CA 1
ATOM 8561 C C . LYS A 1 562 ? 41.753 -8.816 50.987 1.000 47.819 562 LYS A C 1
ATOM 8562 O O . LYS A 1 562 ? 40.961 -7.918 51.258 1.000 43.270 562 LYS A O 1
ATOM 8581 N N . TYR A 1 563 ? 42.479 -8.795 49.861 1.000 42.890 563 TYR A N 1
ATOM 8582 C CA . TYR A 1 563 ? 42.567 -7.581 49.080 1.000 40.261 563 TYR A CA 1
ATOM 8583 C C . TYR A 1 563 ? 42.051 -7.753 47.655 1.000 36.069 563 TYR A C 1
ATOM 8584 O O . TYR A 1 563 ? 42.148 -6.792 46.886 1.000 33.839 563 TYR A O 1
ATOM 8602 N N . LEU A 1 564 ? 41.609 -8.973 47.296 1.000 35.158 564 LEU A N 1
ATOM 8603 C CA . LEU A 1 564 ? 41.114 -9.224 45.943 1.000 32.398 564 LEU A CA 1
ATOM 8604 C C . LEU A 1 564 ? 39.725 -8.590 45.819 1.000 31.855 564 LEU A C 1
ATOM 8605 O O . LEU A 1 564 ? 38.904 -8.797 46.693 1.000 31.046 564 LEU A O 1
ATOM 8621 N N . LYS A 1 565 ? 39.457 -7.797 44.769 1.000 32.079 565 LYS A N 1
ATOM 8622 C CA . LYS A 1 565 ? 38.112 -7.210 44.663 1.000 32.040 565 LYS A CA 1
ATOM 8623 C C . LYS A 1 565 ? 37.238 -8.036 43.727 1.000 33.209 565 LYS A C 1
ATOM 8624 O O . LYS A 1 565 ? 37.690 -9.042 43.219 1.000 30.144 565 LYS A O 1
ATOM 8643 N N . SER A 1 566 ? 36.028 -7.547 43.365 1.000 31.158 566 SER A N 1
ATOM 8644 C CA . SER A 1 566 ? 35.117 -8.336 42.544 1.000 30.886 566 SER A CA 1
ATOM 8645 C C . SER A 1 566 ? 35.661 -8.532 41.142 1.000 29.926 566 SER A C 1
ATOM 8646 O O . SER A 1 566 ? 35.283 -9.488 40.447 1.000 33.541 566 SER A O 1
ATOM 8654 N N . ASP A 1 567 ? 36.621 -7.706 40.765 1.000 27.763 567 ASP A N 1
ATOM 8655 C CA . ASP A 1 567 ? 37.293 -7.893 39.492 1.000 33.132 567 ASP A CA 1
ATOM 8656 C C . ASP A 1 567 ? 38.088 -9.207 39.401 1.000 35.486 567 ASP A C 1
ATOM 8657 O O . ASP A 1 567 ? 38.367 -9.684 38.306 1.000 33.440 567 ASP A O 1
ATOM 8666 N N . ASN A 1 568 ? 38.506 -9.758 40.541 1.000 33.044 568 ASN A N 1
ATOM 8667 C CA . ASN A 1 568 ? 39.269 -10.999 40.570 1.000 33.371 568 ASN A CA 1
ATOM 8668 C C . ASN A 1 568 ? 40.610 -10.835 39.825 1.000 35.634 568 ASN A C 1
ATOM 8669 O O . ASN A 1 568 ? 41.114 -11.825 39.267 1.000 31.939 568 ASN A O 1
ATOM 8680 N N . MET A 1 569 ? 41.193 -9.607 39.833 1.000 27.696 569 MET A N 1
ATOM 8681 C CA . MET A 1 569 ? 42.408 -9.329 39.097 1.000 31.404 569 MET A CA 1
ATOM 8682 C C . MET A 1 569 ? 43.630 -9.172 40.024 1.000 30.902 569 MET A C 1
ATOM 8683 O O . MET A 1 569 ? 43.606 -8.457 41.037 1.000 28.035 569 MET A O 1
ATOM 8697 N N . ILE A 1 570 ? 44.734 -9.801 39.604 1.000 30.536 570 ILE A N 1
ATOM 8698 C CA . ILE A 1 570 ? 46.034 -9.532 40.215 1.000 33.898 570 ILE A CA 1
ATOM 8699 C C . ILE A 1 570 ? 46.956 -9.103 39.087 1.000 28.879 570 ILE A C 1
ATOM 8700 O O . ILE A 1 570 ? 46.979 -9.702 38.019 1.000 33.041 570 ILE A O 1
ATOM 8716 N N . ARG A 1 571 ? 47.676 -8.025 39.343 1.000 30.716 571 ARG A N 1
ATOM 8717 C CA . ARG A 1 571 ? 48.720 -7.545 38.477 1.000 27.554 571 ARG A CA 1
ATOM 8718 C C . ARG A 1 571 ? 50.080 -8.069 38.983 1.000 28.898 571 ARG A C 1
ATOM 8719 O O . ARG A 1 571 ? 50.474 -7.777 40.127 1.000 30.096 571 ARG A O 1
ATOM 8740 N N . ILE A 1 572 ? 50.801 -8.800 38.107 1.000 31.264 572 ILE A N 1
ATOM 8741 C CA . ILE A 1 572 ? 52.107 -9.376 38.418 1.000 32.361 572 ILE A CA 1
ATOM 8742 C C . ILE A 1 572 ? 53.140 -8.640 37.581 1.000 31.581 572 ILE A C 1
ATOM 8743 O O . ILE A 1 572 ? 53.005 -8.544 36.353 1.000 30.125 572 ILE A O 1
ATOM 8759 N N . THR A 1 573 ? 54.291 -8.350 38.191 1.000 33.065 573 THR A N 1
ATOM 8760 C CA . THR A 1 573 ? 55.316 -7.561 37.502 1.000 32.766 573 THR A CA 1
ATOM 8761 C C . THR A 1 573 ? 56.697 -8.082 37.903 1.000 33.699 573 THR A C 1
ATOM 8762 O O . THR A 1 573 ? 56.923 -8.249 39.097 1.000 34.429 573 THR A O 1
ATOM 8773 N N . ALA A 1 574 ? 57.560 -8.314 36.901 1.000 32.801 574 ALA A N 1
ATOM 8774 C CA . ALA A 1 574 ? 58.957 -8.672 37.133 1.000 33.714 574 ALA A CA 1
ATOM 8775 C C . ALA A 1 574 ? 59.840 -7.641 36.445 1.000 32.918 574 ALA A C 1
ATOM 8776 O O . ALA A 1 574 ? 59.868 -7.550 35.217 1.000 37.928 574 ALA A O 1
ATOM 8783 N N . VAL A 1 575 ? 60.583 -6.888 37.249 1.000 35.329 575 VAL A N 1
ATOM 8784 C CA . VAL A 1 575 ? 61.539 -5.960 36.686 1.000 34.218 575 VAL A CA 1
ATOM 8785 C C . VAL A 1 575 ? 62.930 -6.604 36.724 1.000 34.334 575 VAL A C 1
ATOM 8786 O O . VAL A 1 575 ? 63.438 -6.880 37.796 1.000 38.152 575 VAL A O 1
ATOM 8799 N N . CYS A 1 576 ? 63.529 -6.816 35.556 1.000 34.172 576 CYS A N 1
ATOM 8800 C CA . CYS A 1 576 ? 64.729 -7.621 35.427 1.000 36.682 576 CYS A CA 1
ATOM 8801 C C . CYS A 1 576 ? 65.880 -6.699 35.009 1.000 36.872 576 CYS A C 1
ATOM 8802 O O . CYS A 1 576 ? 65.686 -5.861 34.127 1.000 32.497 576 CYS A O 1
ATOM 8810 N N . LYS A 1 577 ? 67.087 -6.871 35.581 1.000 36.706 577 LYS A N 1
ATOM 8811 C CA . LYS A 1 577 ? 68.192 -6.046 35.120 1.000 37.267 577 LYS A CA 1
ATOM 8812 C C . LYS A 1 577 ? 69.507 -6.829 35.125 1.000 37.713 577 LYS A C 1
ATOM 8813 O O . LYS A 1 577 ? 69.788 -7.629 36.027 1.000 38.906 577 LYS A O 1
ATOM 8832 N N . VAL A 1 578 ? 70.300 -6.588 34.077 1.000 36.989 578 VAL A N 1
ATOM 8833 C CA . VAL A 1 578 ? 71.715 -6.955 34.104 1.000 43.645 578 VAL A CA 1
ATOM 8834 C C . VAL A 1 578 ? 72.596 -5.698 34.106 1.000 44.193 578 VAL A C 1
ATOM 8835 O O . VAL A 1 578 ? 72.207 -4.645 33.620 1.000 40.570 578 VAL A O 1
ATOM 8848 N N . PRO A 1 579 ? 73.861 -5.809 34.591 1.000 48.273 579 PRO A N 1
ATOM 8849 C CA . PRO A 1 579 ? 74.794 -4.684 34.597 1.000 49.479 579 PRO A CA 1
ATOM 8850 C C . PRO A 1 579 ? 74.986 -4.071 33.218 1.000 46.538 579 PRO A C 1
ATOM 8851 O O . PRO A 1 579 ? 75.144 -4.804 32.232 1.000 43.762 579 PRO A O 1
ATOM 8862 N N . ASP A 1 580 ? 74.883 -2.728 33.160 1.000 49.865 580 ASP A N 1
ATOM 8863 C CA . ASP A 1 580 ? 75.115 -1.952 31.947 1.000 49.316 580 ASP A CA 1
ATOM 8864 C C . ASP A 1 580 ? 74.058 -2.163 30.846 1.000 56.036 580 ASP A C 1
ATOM 8865 O O . ASP A 1 580 ? 74.319 -1.896 29.664 1.000 54.089 580 ASP A O 1
ATOM 8874 N N . GLU A 1 581 ? 72.844 -2.589 31.216 1.000 45.038 581 GLU A N 1
ATOM 8875 C CA . GLU A 1 581 ? 71.733 -2.608 30.282 1.000 46.905 581 GLU A CA 1
ATOM 8876 C C . GLU A 1 581 ? 70.501 -2.099 31.010 1.000 41.355 581 GLU A C 1
ATOM 8877 O O . GLU A 1 581 ? 70.386 -2.300 32.217 1.000 43.411 581 GLU A O 1
ATOM 8889 N N . SER A 1 582 ? 69.601 -1.443 30.277 1.000 44.755 582 SER A N 1
ATOM 8890 C CA . SER A 1 582 ? 68.363 -0.936 30.869 1.000 47.442 582 SER A CA 1
ATOM 8891 C C . SER A 1 582 ? 67.501 -2.086 31.407 1.000 45.803 582 SER A C 1
ATOM 8892 O O . SER A 1 582 ? 67.606 -3.234 30.961 1.000 41.570 582 SER A O 1
ATOM 8900 N N . GLU A 1 583 ? 66.636 -1.758 32.369 1.000 40.274 583 GLU A N 1
ATOM 8901 C CA . GLU A 1 583 ? 65.678 -2.714 32.908 1.000 42.876 583 GLU A CA 1
ATOM 8902 C C . GLU A 1 583 ? 64.822 -3.338 31.812 1.000 40.887 583 GLU A C 1
ATOM 8903 O O . GLU A 1 583 ? 64.653 -2.743 30.774 1.000 35.399 583 GLU A O 1
ATOM 8915 N N . VAL A 1 584 ? 64.354 -4.569 32.035 1.000 41.593 584 VAL A N 1
ATOM 8916 C CA . VAL A 1 584 ? 63.268 -5.150 31.246 1.000 40.933 584 VAL A CA 1
ATOM 8917 C C . VAL A 1 584 ? 62.080 -5.385 32.179 1.000 39.889 584 VAL A C 1
ATOM 8918 O O . VAL A 1 584 ? 62.240 -5.927 33.265 1.000 37.798 584 VAL A O 1
ATOM 8931 N N . VAL A 1 585 ? 60.872 -4.974 31.764 1.000 38.236 585 VAL A N 1
ATOM 8932 C CA . VAL A 1 585 ? 59.694 -5.107 32.618 1.000 36.273 585 VAL A CA 1
ATOM 8933 C C . VAL A 1 585 ? 58.831 -6.179 31.985 1.000 39.036 585 VAL A C 1
ATOM 8934 O O . VAL A 1 585 ? 58.536 -6.092 30.794 1.000 37.869 585 VAL A O 1
ATOM 8947 N N . VAL A 1 586 ? 58.540 -7.220 32.742 1.000 37.898 586 VAL A N 1
ATOM 8948 C CA . VAL A 1 586 ? 57.689 -8.306 32.299 1.000 36.189 586 VAL A CA 1
ATOM 8949 C C . VAL A 1 586 ? 56.404 -8.156 33.124 1.000 36.392 586 VAL A C 1
ATOM 8950 O O . VAL A 1 586 ? 56.460 -8.068 34.339 1.000 37.486 586 VAL A O 1
ATOM 8963 N N . GLU A 1 587 ? 55.250 -8.176 32.440 1.000 37.582 587 GLU A N 1
ATOM 8964 C CA . GLU A 1 587 ? 53.946 -7.740 32.936 1.000 38.594 587 GLU A CA 1
ATOM 8965 C C . GLU A 1 587 ? 52.917 -8.829 32.630 1.000 33.257 587 GLU A C 1
ATOM 8966 O O . GLU A 1 587 ? 52.894 -9.390 31.547 1.000 33.969 587 GLU A O 1
ATOM 8978 N N . ARG A 1 588 ? 52.077 -9.169 33.574 1.000 34.599 588 ARG A N 1
ATOM 8979 C CA . ARG A 1 588 ? 50.933 -10.000 33.226 1.000 33.995 588 ARG A CA 1
ATOM 8980 C C . ARG A 1 588 ? 49.857 -9.691 34.245 1.000 36.064 588 ARG A C 1
ATOM 8981 O O . ARG A 1 588 ? 50.134 -9.664 35.434 1.000 34.549 588 ARG A O 1
ATOM 9002 N N . ASP A 1 589 ? 48.657 -9.346 33.754 1.000 33.612 589 ASP A N 1
ATOM 9003 C CA . ASP A 1 589 ? 47.438 -9.277 34.547 1.000 32.064 589 ASP A CA 1
ATOM 9004 C C . ASP A 1 589 ? 46.731 -10.640 34.459 1.000 33.172 589 ASP A C 1
ATOM 9005 O O . ASP A 1 589 ? 46.618 -11.241 33.393 1.000 33.589 589 ASP A O 1
ATOM 9014 N N . ILE A 1 590 ? 46.320 -11.177 35.597 1.000 32.118 590 ILE A N 1
ATOM 9015 C CA . ILE A 1 590 ? 45.589 -12.433 35.616 1.000 35.898 590 ILE A CA 1
ATOM 9016 C C . ILE A 1 590 ? 44.189 -12.189 36.169 1.000 33.300 590 ILE A C 1
ATOM 9017 O O . ILE A 1 590 ? 44.004 -11.294 36.981 1.000 31.954 590 ILE A O 1
ATOM 9033 N N . ILE A 1 591 ? 43.257 -13.085 35.809 1.000 31.824 591 ILE A N 1
ATOM 9034 C CA . ILE A 1 591 ? 41.916 -13.054 36.358 1.000 32.202 591 ILE A CA 1
ATOM 9035 C C . ILE A 1 591 ? 41.649 -14.428 36.917 1.000 33.333 591 ILE A C 1
ATOM 9036 O O . ILE A 1 591 ? 41.874 -15.422 36.218 1.000 33.910 591 ILE A O 1
ATOM 9052 N N . LEU A 1 592 ? 41.184 -14.473 38.157 1.000 32.047 592 LEU A N 1
ATOM 9053 C CA . LEU A 1 592 ? 40.871 -15.748 38.797 1.000 38.656 592 LEU A CA 1
ATOM 9054 C C . LEU A 1 592 ? 39.384 -16.096 38.565 1.000 40.167 592 LEU A C 1
ATOM 9055 O O . LEU A 1 592 ? 38.534 -15.247 38.773 1.000 38.411 592 LEU A O 1
ATOM 9071 N N . ASP A 1 593 ? 39.074 -17.336 38.186 1.000 36.947 593 ASP A N 1
ATOM 9072 C CA . ASP A 1 593 ? 37.705 -17.788 37.984 1.000 42.032 593 ASP A CA 1
ATOM 9073 C C . ASP A 1 593 ? 36.902 -17.778 39.288 1.000 44.125 593 ASP A C 1
ATOM 9074 O O . ASP A 1 593 ? 37.373 -18.150 40.372 1.000 36.891 593 ASP A O 1
ATOM 9083 N N . ASN A 1 594 ? 35.623 -17.406 39.169 1.000 38.426 594 ASN A N 1
ATOM 9084 C CA . ASN A 1 594 ? 34.697 -17.623 40.263 1.000 33.041 594 ASN A CA 1
ATOM 9085 C C . ASN A 1 594 ? 34.298 -19.084 40.249 1.000 30.119 594 ASN A C 1
ATOM 9086 O O . ASN A 1 594 ? 34.439 -19.774 39.251 1.000 32.277 594 ASN A O 1
ATOM 9097 N N . PRO A 1 595 ? 33.746 -19.578 41.354 1.000 31.225 595 PRO A N 1
ATOM 9098 C CA . PRO A 1 595 ? 33.193 -20.923 41.355 1.000 35.988 595 PRO A CA 1
ATOM 9099 C C . PRO A 1 595 ? 32.022 -21.001 40.377 1.000 45.137 595 PRO A C 1
ATOM 9100 O O . PRO A 1 595 ? 31.407 -19.981 40.014 1.000 35.471 595 PRO A O 1
ATOM 9111 N N . THR A 1 596 ? 31.735 -22.233 39.973 1.000 42.886 596 THR A N 1
ATOM 9112 C CA . THR A 1 596 ? 30.773 -22.468 38.931 1.000 43.720 596 THR A CA 1
ATOM 9113 C C . THR A 1 596 ? 29.386 -22.190 39.486 1.000 38.468 596 THR A C 1
ATOM 9114 O O . THR A 1 596 ? 29.050 -22.522 40.613 1.000 35.436 596 THR A O 1
ATOM 9125 N N . LEU A 1 597 ? 28.562 -21.572 38.665 1.000 36.016 597 LEU A N 1
ATOM 9126 C CA . LEU A 1 597 ? 27.201 -21.274 39.075 1.000 32.393 597 LEU A CA 1
ATOM 9127 C C . LEU A 1 597 ? 26.371 -21.637 37.867 1.000 30.513 597 LEU A C 1
ATOM 9128 O O . LEU A 1 597 ? 26.693 -21.056 36.854 1.000 31.736 597 LEU A O 1
ATOM 9144 N N . THR A 1 598 ? 25.346 -22.523 37.988 1.000 31.112 598 THR A N 1
ATOM 9145 C CA . THR A 1 598 ? 24.592 -22.951 36.830 1.000 33.801 598 THR A CA 1
ATOM 9146 C C . THR A 1 598 ? 23.097 -22.735 37.015 1.000 33.769 598 THR A C 1
ATOM 9147 O O . THR A 1 598 ? 22.561 -22.785 38.116 1.000 31.884 598 THR A O 1
ATOM 9158 N N . LEU A 1 599 ? 22.425 -22.488 35.877 1.000 30.214 599 LEU A N 1
ATOM 9159 C CA . LEU A 1 599 ? 20.990 -22.396 35.806 1.000 30.101 599 LEU A CA 1
ATOM 9160 C C . LEU A 1 599 ? 20.545 -23.475 34.840 1.000 31.470 599 LEU A C 1
ATOM 9161 O O . LEU A 1 599 ? 21.199 -23.660 33.837 1.000 31.491 599 LEU A O 1
ATOM 9177 N N . GLU A 1 600 ? 19.453 -24.170 35.141 1.000 34.834 600 GLU A N 1
ATOM 9178 C CA . GLU A 1 600 ? 18.882 -25.034 34.121 1.000 37.505 600 GLU A CA 1
ATOM 9179 C C . GLU A 1 600 ? 17.376 -24.988 34.252 1.000 37.673 600 GLU A C 1
ATOM 9180 O O . GLU A 1 600 ? 16.838 -24.796 35.348 1.000 34.823 600 GLU A O 1
ATOM 9192 N N . VAL A 1 601 ? 16.705 -25.135 33.114 1.000 32.627 601 VAL A N 1
ATOM 9193 C CA . VAL A 1 601 ? 15.262 -25.222 33.114 1.000 31.932 601 VAL A CA 1
ATOM 9194 C C . VAL A 1 601 ? 14.903 -26.699 33.147 1.000 33.596 601 VAL A C 1
ATOM 9195 O O . VAL A 1 601 ? 15.516 -27.485 32.446 1.000 33.816 601 VAL A O 1
ATOM 9208 N N . LEU A 1 602 ? 13.886 -27.081 33.902 1.000 36.269 602 LEU A N 1
ATOM 9209 C CA . LEU A 1 602 ? 13.632 -28.508 34.081 1.000 42.417 602 LEU A CA 1
ATOM 9210 C C . LEU A 1 602 ? 12.517 -29.015 33.163 1.000 42.592 602 LEU A C 1
ATOM 9211 O O . LEU A 1 602 ? 12.305 -30.217 33.115 1.000 41.235 602 LEU A O 1
ATOM 9227 N N . ASN A 1 603 ? 11.820 -28.106 32.468 1.000 40.443 603 ASN A N 1
ATOM 9228 C CA . ASN A 1 603 ? 10.829 -28.413 31.440 1.000 37.490 603 ASN A CA 1
ATOM 9229 C C . ASN A 1 603 ? 11.064 -27.491 30.240 1.000 38.046 603 ASN A C 1
ATOM 9230 O O . ASN A 1 603 ? 11.724 -26.470 30.354 1.000 38.895 603 ASN A O 1
ATOM 9241 N N . GLU A 1 604 ? 10.429 -27.759 29.098 1.000 40.826 604 GLU A N 1
ATOM 9242 C CA . GLU A 1 604 ? 10.435 -26.784 28.016 1.000 44.825 604 GLU A CA 1
ATOM 9243 C C . GLU A 1 604 ? 9.638 -25.535 28.426 1.000 38.719 604 GLU A C 1
ATOM 9244 O O . GLU A 1 604 ? 8.609 -25.623 29.086 1.000 38.664 604 GLU A O 1
ATOM 9256 N N . ALA A 1 605 ? 10.124 -24.382 28.004 1.000 40.258 605 ALA A N 1
ATOM 9257 C CA . ALA A 1 605 ? 9.475 -23.114 28.266 1.000 36.763 605 ALA A CA 1
ATOM 9258 C C . ALA A 1 605 ? 8.408 -22.876 27.211 1.000 36.010 605 ALA A C 1
ATOM 9259 O O . ALA A 1 605 ? 8.715 -22.868 26.028 1.000 40.665 605 ALA A O 1
ATOM 9266 N N . ARG A 1 606 ? 7.180 -22.639 27.666 1.000 37.992 606 ARG A N 1
ATOM 9267 C CA . ARG A 1 606 ? 6.085 -22.206 26.804 1.000 43.346 606 ARG A CA 1
ATOM 9268 C C . ARG A 1 606 ? 5.435 -20.940 27.362 1.000 38.224 606 ARG A C 1
ATOM 9269 O O . ARG A 1 606 ? 5.254 -20.844 28.571 1.000 36.329 606 ARG A O 1
ATOM 9290 N N . VAL A 1 607 ? 5.000 -20.026 26.487 1.000 40.035 607 VAL A N 1
ATOM 9291 C CA . VAL A 1 607 ? 4.400 -18.765 26.909 1.000 36.970 607 VAL A CA 1
ATOM 9292 C C . VAL A 1 607 ? 3.238 -19.037 27.842 1.000 39.858 607 VAL A C 1
ATOM 9293 O O . VAL A 1 607 ? 2.494 -19.985 27.627 1.000 43.434 607 VAL A O 1
ATOM 9306 N N . ARG A 1 608 ? 3.118 -18.193 28.869 1.000 37.099 608 ARG A N 1
ATOM 9307 C CA . ARG A 1 608 ? 2.033 -18.200 29.847 1.000 42.645 608 ARG A CA 1
ATOM 9308 C C . ARG A 1 608 ? 2.026 -19.419 30.770 1.000 42.848 608 ARG A C 1
ATOM 9309 O O . ARG A 1 608 ? 1.140 -19.540 31.623 1.000 43.205 608 ARG A O 1
ATOM 9330 N N . LYS A 1 609 ? 2.998 -20.321 30.644 1.000 41.876 609 LYS A N 1
ATOM 9331 C CA . LYS A 1 609 ? 2.994 -21.486 31.512 1.000 44.678 609 LYS A CA 1
ATOM 9332 C C . LYS A 1 609 ? 4.224 -21.461 32.408 1.000 40.712 609 LYS A C 1
ATOM 9333 O O . LYS A 1 609 ? 5.316 -21.281 31.930 1.000 34.681 609 LYS A O 1
ATOM 9352 N N . PRO A 1 610 ? 4.066 -21.739 33.709 1.000 42.610 610 PRO A N 1
ATOM 9353 C CA . PRO A 1 610 ? 5.179 -21.715 34.647 1.000 45.958 610 PRO A CA 1
ATOM 9354 C C . PRO A 1 610 ? 6.236 -22.725 34.218 1.000 46.785 610 PRO A C 1
ATOM 9355 O O . PRO A 1 610 ? 5.872 -23.735 33.637 1.000 45.170 610 PRO A O 1
ATOM 9366 N N . VAL A 1 611 ? 7.528 -22.398 34.424 1.000 41.491 611 VAL A N 1
ATOM 9367 C CA . VAL A 1 611 ? 8.645 -23.312 34.161 1.000 48.517 611 VAL A CA 1
ATOM 9368 C C . VAL A 1 611 ? 9.587 -23.228 35.355 1.000 43.606 611 VAL A C 1
ATOM 9369 O O . VAL A 1 611 ? 9.961 -22.124 35.792 1.000 35.418 611 VAL A O 1
ATOM 9382 N N . ASN A 1 612 ? 9.901 -24.409 35.906 1.000 37.734 612 ASN A N 1
ATOM 9383 C CA . ASN A 1 612 ? 10.743 -24.505 37.088 1.000 38.629 612 ASN A CA 1
ATOM 9384 C C . ASN A 1 612 ? 12.201 -24.455 36.659 1.000 33.775 612 ASN A C 1
ATOM 9385 O O . ASN A 1 612 ? 12.644 -25.158 35.758 1.000 36.426 612 ASN A O 1
ATOM 9396 N N . VAL A 1 613 ? 12.969 -23.601 37.337 1.000 32.395 613 VAL A N 1
ATOM 9397 C CA . VAL A 1 613 ? 14.367 -23.412 37.034 1.000 31.750 613 VAL A CA 1
ATOM 9398 C C . VAL A 1 613 ? 15.122 -23.906 38.259 1.000 33.842 613 VAL A C 1
ATOM 9399 O O . VAL A 1 613 ? 14.589 -23.878 39.373 1.000 36.675 613 VAL A O 1
ATOM 9412 N N . GLN A 1 614 ? 16.357 -24.301 38.019 1.000 33.182 614 GLN A N 1
ATOM 9413 C CA . GLN A 1 614 ? 17.217 -24.819 39.054 1.000 33.034 614 GLN A CA 1
ATOM 9414 C C . GLN A 1 614 ? 18.563 -24.118 38.944 1.000 31.319 614 GLN A C 1
ATOM 9415 O O . GLN A 1 614 ? 19.232 -24.156 37.907 1.000 33.767 614 GLN A O 1
ATOM 9429 N N . MET A 1 615 ? 19.012 -23.600 40.099 1.000 32.415 615 MET A N 1
ATOM 9430 C CA . MET A 1 615 ? 20.339 -23.041 40.233 1.000 32.294 615 MET A CA 1
ATOM 9431 C C . MET A 1 615 ? 21.175 -24.012 41.074 1.000 31.560 615 MET A C 1
ATOM 9432 O O . MET A 1 615 ? 20.653 -24.550 42.055 1.000 33.648 615 MET A O 1
ATOM 9446 N N . LEU A 1 616 ? 22.407 -24.250 40.647 1.000 30.288 616 LEU A N 1
ATOM 9447 C CA . LEU A 1 616 ? 23.348 -25.109 41.373 1.000 36.278 616 LEU A CA 1
ATOM 9448 C C . LEU A 1 616 ? 24.565 -24.262 41.696 1.000 35.274 616 LEU A C 1
ATOM 9449 O O . LEU A 1 616 ? 25.063 -23.542 40.861 1.000 34.861 616 LEU A O 1
ATOM 9465 N N . PHE A 1 617 ? 25.062 -24.370 42.923 1.000 34.901 617 PHE A N 1
ATOM 9466 C CA . PHE A 1 617 ? 26.279 -23.694 43.298 1.000 34.040 617 PHE A CA 1
ATOM 9467 C C . PHE A 1 617 ? 27.008 -24.545 44.349 1.000 36.535 617 PHE A C 1
ATOM 9468 O O . PHE A 1 617 ? 26.357 -25.087 45.235 1.000 37.618 617 PHE A O 1
ATOM 9485 N N . SER A 1 618 ? 28.313 -24.734 44.155 1.000 36.803 618 SER A N 1
ATOM 9486 C CA . SER A 1 618 ? 29.162 -25.502 45.069 1.000 47.347 618 SER A CA 1
ATOM 9487 C C . SER A 1 618 ? 30.191 -24.584 45.729 1.000 39.689 618 SER A C 1
ATOM 9488 O O . SER A 1 618 ? 30.984 -23.914 45.076 1.000 37.639 618 SER A O 1
ATOM 9496 N N . ASN A 1 619 ? 30.200 -24.592 47.055 1.000 40.343 619 ASN A N 1
ATOM 9497 C CA . ASN A 1 619 ? 31.181 -23.821 47.787 1.000 41.649 619 ASN A CA 1
ATOM 9498 C C . ASN A 1 619 ? 32.525 -24.529 47.704 1.000 46.009 619 ASN A C 1
ATOM 9499 O O . ASN A 1 619 ? 32.650 -25.649 48.185 1.000 47.380 619 ASN A O 1
ATOM 9510 N N . PRO A 1 620 ? 33.580 -23.932 47.114 1.000 40.749 620 PRO A N 1
ATOM 9511 C CA . PRO A 1 620 ? 34.841 -24.635 46.964 1.000 48.267 620 PRO A CA 1
ATOM 9512 C C . PRO A 1 620 ? 35.760 -24.437 48.163 1.000 50.089 620 PRO A C 1
ATOM 9513 O O . PRO A 1 620 ? 36.807 -25.081 48.224 1.000 55.154 620 PRO A O 1
ATOM 9524 N N . LEU A 1 621 ? 35.366 -23.567 49.107 1.000 44.525 621 LEU A N 1
ATOM 9525 C CA . LEU A 1 621 ? 36.255 -23.194 50.198 1.000 44.064 621 LEU A CA 1
ATOM 9526 C C . LEU A 1 621 ? 36.156 -24.267 51.282 1.000 48.217 621 LEU A C 1
ATOM 9527 O O . LEU A 1 621 ? 35.238 -25.108 51.263 1.000 48.461 621 LEU A O 1
ATOM 9543 N N . ASP A 1 622 ? 37.121 -24.233 52.223 1.000 50.591 622 ASP A N 1
ATOM 9544 C CA . ASP A 1 622 ? 37.067 -25.048 53.430 1.000 53.971 622 ASP A CA 1
ATOM 9545 C C . ASP A 1 622 ? 36.434 -24.225 54.541 1.000 55.584 622 ASP A C 1
ATOM 9546 O O . ASP A 1 622 ? 36.479 -24.621 55.702 1.000 56.254 622 ASP A O 1
ATOM 9555 N N . GLU A 1 623 ? 35.905 -23.055 54.178 1.000 52.694 623 GLU A N 1
ATOM 9556 C CA . GLU A 1 623 ? 35.151 -22.237 55.106 1.000 49.720 623 GLU A CA 1
ATOM 9557 C C . GLU A 1 623 ? 33.721 -22.105 54.595 1.000 47.809 623 GLU A C 1
ATOM 9558 O O . GLU A 1 623 ? 33.447 -22.327 53.422 1.000 39.488 623 GLU A O 1
ATOM 9570 N N . PRO A 1 624 ? 32.761 -21.816 55.487 1.000 45.432 624 PRO A N 1
ATOM 9571 C CA . PRO A 1 624 ? 31.373 -21.631 55.061 1.000 48.589 624 PRO A CA 1
ATOM 9572 C C . PRO A 1 624 ? 31.212 -20.317 54.293 1.000 41.885 624 PRO A C 1
ATOM 9573 O O . PRO A 1 624 ? 31.971 -19.379 54.519 1.000 43.666 624 PRO A O 1
ATOM 9584 N N . VAL A 1 625 ? 30.202 -20.257 53.412 1.000 40.240 625 VAL A N 1
ATOM 9585 C CA . VAL A 1 625 ? 29.826 -18.963 52.838 1.000 39.231 625 VAL A CA 1
ATOM 9586 C C . VAL A 1 625 ? 28.458 -18.550 53.358 1.000 38.542 625 VAL A C 1
ATOM 9587 O O . VAL A 1 625 ? 27.562 -19.391 53.514 1.000 38.401 625 VAL A O 1
ATOM 9600 N N . ARG A 1 626 ? 28.338 -17.256 53.672 1.000 38.457 626 ARG A N 1
ATOM 9601 C CA . ARG A 1 626 ? 27.145 -16.729 54.307 1.000 41.930 626 ARG A CA 1
ATOM 9602 C C . ARG A 1 626 ? 26.658 -15.465 53.591 1.000 39.075 626 ARG A C 1
ATOM 9603 O O . ARG A 1 626 ? 27.351 -14.931 52.713 1.000 37.745 626 ARG A O 1
ATOM 9624 N N . ASP A 1 627 ? 25.449 -15.035 53.985 1.000 35.336 627 ASP A N 1
ATOM 9625 C CA . ASP A 1 627 ? 24.782 -13.880 53.390 1.000 42.444 627 ASP A CA 1
ATOM 9626 C C . ASP A 1 627 ? 24.561 -14.151 51.885 1.000 40.492 627 ASP A C 1
ATOM 9627 O O . ASP A 1 627 ? 24.812 -13.285 51.048 1.000 38.740 627 ASP A O 1
ATOM 9636 N N . CYS A 1 628 ? 24.115 -15.368 51.561 1.000 37.768 628 CYS A N 1
ATOM 9637 C CA . CYS A 1 628 ? 24.035 -15.816 50.183 1.000 33.605 628 CYS A CA 1
ATOM 9638 C C . CYS A 1 628 ? 22.749 -15.269 49.580 1.000 31.721 628 CYS A C 1
ATOM 9639 O O . CYS A 1 628 ? 21.696 -15.518 50.126 1.000 31.910 628 CYS A O 1
ATOM 9647 N N . VAL A 1 629 ? 22.850 -14.569 48.441 1.000 36.653 629 VAL A N 1
ATOM 9648 C CA . VAL A 1 629 ? 21.680 -14.011 47.773 1.000 34.443 629 VAL A CA 1
ATOM 9649 C C . VAL A 1 629 ? 21.739 -14.369 46.286 1.000 30.114 629 VAL A C 1
ATOM 9650 O O . VAL A 1 629 ? 22.762 -14.152 45.645 1.000 31.059 629 VAL A O 1
ATOM 9663 N N . LEU A 1 630 ? 20.634 -14.923 45.755 1.000 29.611 630 LEU A N 1
ATOM 9664 C CA . LEU A 1 630 ? 20.471 -15.054 44.312 1.000 28.381 630 LEU A CA 1
ATOM 9665 C C . LEU A 1 630 ? 19.511 -13.976 43.795 1.000 28.116 630 LEU A C 1
ATOM 9666 O O . LEU A 1 630 ? 18.396 -13.897 44.313 1.000 28.787 630 LEU A O 1
ATOM 9682 N N . MET A 1 631 ? 19.993 -13.161 42.816 1.000 28.036 631 MET A N 1
ATOM 9683 C CA A MET A 1 631 ? 19.191 -12.172 42.103 0.600 29.564 631 MET A CA 1
ATOM 9684 C CA B MET A 1 631 ? 19.140 -12.228 42.116 0.400 30.875 631 MET A CA 1
ATOM 9685 C C . MET A 1 631 ? 19.024 -12.681 40.664 1.000 29.400 631 MET A C 1
ATOM 9686 O O . MET A 1 631 ? 20.020 -12.940 40.001 1.000 26.236 631 MET A O 1
ATOM 9712 N N . VAL A 1 632 ? 17.800 -12.715 40.159 1.000 26.243 632 VAL A N 1
ATOM 9713 C CA . VAL A 1 632 ? 17.510 -13.244 38.837 1.000 27.073 632 VAL A CA 1
ATOM 9714 C C . VAL A 1 632 ? 16.606 -12.271 38.051 1.000 23.323 632 VAL A C 1
ATOM 9715 O O . VAL A 1 632 ? 15.691 -11.684 38.598 1.000 25.211 632 VAL A O 1
ATOM 9728 N N . GLU A 1 633 ? 16.852 -12.163 36.755 1.000 24.223 633 GLU A N 1
ATOM 9729 C CA . GLU A 1 633 ? 15.999 -11.356 35.886 1.000 26.175 633 GLU A CA 1
ATOM 9730 C C . GLU A 1 633 ? 16.170 -11.851 34.451 1.000 26.901 633 GLU A C 1
ATOM 9731 O O . GLU A 1 633 ? 17.091 -12.591 34.153 1.000 24.827 633 GLU A O 1
ATOM 9743 N N . GLY A 1 634 ? 15.264 -11.426 33.578 1.000 22.668 634 GLY A N 1
ATOM 9744 C CA . GLY A 1 634 ? 15.389 -11.669 32.135 1.000 24.353 634 GLY A CA 1
ATOM 9745 C C . GLY A 1 634 ? 14.081 -11.266 31.453 1.000 24.686 634 GLY A C 1
ATOM 9746 O O . GLY A 1 634 ? 12.997 -11.677 31.872 1.000 24.655 634 GLY A O 1
ATOM 9750 N N . SER A 1 635 ? 14.183 -10.352 30.507 1.000 22.600 635 SER A N 1
ATOM 9751 C CA . SER A 1 635 ? 12.969 -9.835 29.884 1.000 21.925 635 SER A CA 1
ATOM 9752 C C . SER A 1 635 ? 12.265 -10.946 29.123 1.000 23.656 635 SER A C 1
ATOM 9753 O O . SER A 1 635 ? 12.881 -11.703 28.376 1.000 25.693 635 SER A O 1
ATOM 9761 N N . GLY A 1 636 ? 10.964 -10.945 29.268 1.000 23.878 636 GLY A N 1
ATOM 9762 C CA . GLY A 1 636 ? 10.109 -11.970 28.682 1.000 25.235 636 GLY A CA 1
ATOM 9763 C C . GLY A 1 636 ? 10.018 -13.257 29.525 1.000 27.849 636 GLY A C 1
ATOM 9764 O O . GLY A 1 636 ? 9.277 -14.156 29.137 1.000 29.698 636 GLY A O 1
ATOM 9768 N N . LEU A 1 637 ? 10.839 -13.388 30.583 1.000 27.091 637 LEU A N 1
ATOM 9769 C CA . LEU A 1 637 ? 10.854 -14.593 31.408 1.000 28.211 637 LEU A CA 1
ATOM 9770 C C . LEU A 1 637 ? 10.317 -14.369 32.801 1.000 30.058 637 LEU A C 1
ATOM 9771 O O . LEU A 1 637 ? 9.674 -15.255 33.336 1.000 32.506 637 LEU A O 1
ATOM 9787 N N . LEU A 1 638 ? 10.610 -13.203 33.392 1.000 28.613 638 LEU A N 1
ATOM 9788 C CA . LEU A 1 638 ? 9.965 -12.806 34.633 1.000 31.021 638 LEU A CA 1
ATOM 9789 C C . LEU A 1 638 ? 9.860 -11.286 34.666 1.000 27.026 638 LEU A C 1
ATOM 9790 O O . LEU A 1 638 ? 10.537 -10.580 33.906 1.000 25.467 638 LEU A O 1
ATOM 9806 N N . LEU A 1 639 ? 8.942 -10.848 35.516 1.000 29.806 639 LEU A N 1
ATOM 9807 C CA . LEU A 1 639 ? 8.649 -9.424 35.665 1.000 27.538 639 LEU A CA 1
ATOM 9808 C C . LEU A 1 639 ? 9.538 -8.897 36.775 1.000 26.635 639 LEU A C 1
ATOM 9809 O O . LEU A 1 639 ? 9.446 -9.298 37.936 1.000 27.720 639 LEU A O 1
ATOM 9825 N N . GLY A 1 640 ? 10.458 -8.021 36.402 1.000 25.919 640 GLY A N 1
ATOM 9826 C CA . GLY A 1 640 ? 11.364 -7.457 37.386 1.000 27.005 640 GLY A CA 1
ATOM 9827 C C . GLY A 1 640 ? 12.436 -8.443 37.838 1.000 30.193 640 GLY A C 1
ATOM 9828 O O . GLY A 1 640 ? 12.754 -9.390 37.151 1.000 29.731 640 GLY A O 1
ATOM 9832 N N . ASN A 1 641 ? 12.910 -8.230 39.046 1.000 26.163 641 ASN A N 1
ATOM 9833 C CA . ASN A 1 641 ? 14.104 -8.865 39.588 1.000 28.377 641 ASN A CA 1
ATOM 9834 C C . ASN A 1 641 ? 13.695 -9.714 40.795 1.000 27.725 641 ASN A C 1
ATOM 9835 O O . ASN A 1 641 ? 13.278 -9.178 41.788 1.000 32.238 641 ASN A O 1
ATOM 9846 N N . LEU A 1 642 ? 13.871 -11.036 40.704 1.000 27.677 642 LEU A N 1
ATOM 9847 C CA . LEU A 1 642 ? 13.583 -11.961 41.780 1.000 29.118 642 LEU A CA 1
ATOM 9848 C C . LEU A 1 642 ? 14.772 -12.029 42.729 1.000 29.970 642 LEU A C 1
ATOM 9849 O O . LEU A 1 642 ? 15.890 -12.160 42.273 1.000 29.022 642 LEU A O 1
ATOM 9865 N N . LYS A 1 643 ? 14.517 -11.946 44.048 1.000 28.792 643 LYS A N 1
ATOM 9866 C CA . LYS A 1 643 ? 15.588 -12.133 45.031 1.000 35.128 643 LYS A CA 1
ATOM 9867 C C . LYS A 1 643 ? 15.286 -13.352 45.897 1.000 31.652 643 LYS A C 1
ATOM 9868 O O . LYS A 1 643 ? 14.168 -13.529 46.367 1.000 33.781 643 LYS A O 1
ATOM 9887 N N . ILE A 1 644 ? 16.273 -14.208 46.040 1.000 29.325 644 ILE A N 1
ATOM 9888 C CA . ILE A 1 644 ? 16.119 -15.407 46.845 1.000 34.438 644 ILE A CA 1
ATOM 9889 C C . ILE A 1 644 ? 17.250 -15.436 47.867 1.000 33.479 644 ILE A C 1
ATOM 9890 O O . ILE A 1 644 ? 18.420 -15.474 47.490 1.000 34.945 644 ILE A O 1
ATOM 9906 N N . ASP A 1 645 ? 16.877 -15.497 49.155 1.000 36.436 645 ASP A N 1
ATOM 9907 C CA . ASP A 1 645 ? 17.856 -15.682 50.214 1.000 42.262 645 ASP A CA 1
ATOM 9908 C C . ASP A 1 645 ? 18.239 -17.163 50.255 1.000 37.281 645 ASP A C 1
ATOM 9909 O O . ASP A 1 645 ? 17.394 -18.037 50.173 1.000 37.678 645 ASP A O 1
ATOM 9918 N N . VAL A 1 646 ? 19.539 -17.441 50.264 1.000 33.185 646 VAL A N 1
ATOM 9919 C CA . VAL A 1 646 ? 20.010 -18.808 50.268 1.000 37.397 646 VAL A CA 1
ATOM 9920 C C . VAL A 1 646 ? 20.739 -19.042 51.604 1.000 37.648 646 VAL A C 1
ATOM 9921 O O . VAL A 1 646 ? 21.589 -18.226 51.975 1.000 37.211 646 VAL A O 1
ATOM 9934 N N . PRO A 1 647 ? 20.437 -20.147 52.332 1.000 42.530 647 PRO A N 1
ATOM 9935 C CA . PRO A 1 647 ? 21.032 -20.386 53.650 1.000 44.770 647 PRO A CA 1
ATOM 9936 C C . PRO A 1 647 ? 22.530 -20.568 53.497 1.000 45.121 647 PRO A C 1
ATOM 9937 O O . PRO A 1 647 ? 23.007 -20.952 52.433 1.000 45.962 647 PRO A O 1
ATOM 9948 N N . THR A 1 648 ? 23.243 -20.235 54.578 1.000 48.804 648 THR A N 1
ATOM 9949 C CA . THR A 1 648 ? 24.675 -20.425 54.736 1.000 45.682 648 THR A CA 1
ATOM 9950 C C . THR A 1 648 ? 25.086 -21.799 54.215 1.000 40.746 648 THR A C 1
ATOM 9951 O O . THR A 1 648 ? 24.389 -22.779 54.435 1.000 43.890 648 THR A O 1
ATOM 9962 N N . LEU A 1 649 ? 26.171 -21.850 53.439 1.000 40.626 649 LEU A N 1
ATOM 9963 C CA . LEU A 1 649 ? 26.666 -23.098 52.861 1.000 47.954 649 LEU A CA 1
ATOM 9964 C C . LEU A 1 649 ? 27.937 -23.502 53.603 1.000 43.290 649 LEU A C 1
ATOM 9965 O O . LEU A 1 649 ? 28.842 -22.680 53.694 1.000 41.828 649 LEU A O 1
ATOM 9981 N N . GLY A 1 650 ? 27.969 -24.737 54.124 1.000 43.461 650 GLY A N 1
ATOM 9982 C CA . GLY A 1 650 ? 29.146 -25.274 54.803 1.000 42.875 650 GLY A CA 1
ATOM 9983 C C . GLY A 1 650 ? 30.292 -25.467 53.824 1.000 42.676 650 GLY A C 1
ATOM 9984 O O . GLY A 1 650 ? 30.089 -25.460 52.616 1.000 41.259 650 GLY A O 1
ATOM 9988 N N . PRO A 1 651 ? 31.534 -25.723 54.285 1.000 45.947 651 PRO A N 1
ATOM 9989 C CA . PRO A 1 651 ? 32.659 -25.866 53.353 1.000 46.281 651 PRO A CA 1
ATOM 9990 C C . PRO A 1 651 ? 32.433 -27.074 52.453 1.000 43.321 651 PRO A C 1
ATOM 9991 O O . PRO A 1 651 ? 31.978 -28.114 52.916 1.000 46.556 651 PRO A O 1
ATOM 10002 N N . LYS A 1 652 ? 32.659 -26.894 51.149 1.000 47.351 652 LYS A N 1
ATOM 10003 C CA . LYS A 1 652 ? 32.529 -27.946 50.147 1.000 43.693 652 LYS A CA 1
ATOM 10004 C C . LYS A 1 652 ? 31.100 -28.468 49.955 1.000 45.034 652 LYS A C 1
ATOM 10005 O O . LYS A 1 652 ? 30.907 -29.520 49.344 1.000 52.827 652 LYS A O 1
ATOM 10024 N N . GLU A 1 653 ? 30.110 -27.712 50.421 1.000 44.248 653 GLU A N 1
ATOM 10025 C CA . GLU A 1 653 ? 28.715 -28.091 50.348 1.000 47.916 653 GLU A CA 1
ATOM 10026 C C . GLU A 1 653 ? 28.145 -27.462 49.070 1.000 52.719 653 GLU A C 1
ATOM 10027 O O . GLU A 1 653 ? 28.643 -26.438 48.608 1.000 49.845 653 GLU A O 1
ATOM 10039 N N . GLY A 1 654 ? 27.124 -28.103 48.498 1.000 51.659 654 GLY A N 1
ATOM 10040 C CA . GLY A 1 654 ? 26.437 -27.586 47.325 1.000 47.165 654 GLY A CA 1
ATOM 10041 C C . GLY A 1 654 ? 25.026 -27.128 47.670 1.000 47.637 654 GLY A C 1
ATOM 10042 O O . GLY A 1 654 ? 24.366 -27.715 48.532 1.000 48.143 654 GLY A O 1
ATOM 10046 N N . SER A 1 655 ? 24.581 -26.064 46.985 1.000 39.095 655 SER A N 1
ATOM 10047 C CA . SER A 1 655 ? 23.248 -25.521 47.114 1.000 38.459 655 SER A CA 1
ATOM 10048 C C . SER A 1 655 ? 22.434 -25.873 45.858 1.000 37.159 655 SER A C 1
ATOM 10049 O O . SER A 1 655 ? 22.949 -25.877 44.737 1.000 37.151 655 SER A O 1
ATOM 10057 N N . ARG A 1 656 ? 21.167 -26.224 46.043 1.000 38.841 656 ARG A N 1
ATOM 10058 C CA . ARG A 1 656 ? 20.246 -26.452 44.948 1.000 40.405 656 ARG A CA 1
ATOM 10059 C C . ARG A 1 656 ? 19.043 -25.586 45.262 1.000 41.914 656 ARG A C 1
ATOM 10060 O O . ARG A 1 656 ? 18.404 -25.799 46.293 1.000 42.763 656 ARG A O 1
ATOM 10081 N N . VAL A 1 657 ? 18.782 -24.583 44.394 1.000 38.046 657 VAL A N 1
ATOM 10082 C CA . VAL A 1 657 ? 17.684 -23.661 44.588 1.000 37.355 657 VAL A CA 1
ATOM 10083 C C . VAL A 1 657 ? 16.737 -23.761 43.384 1.000 38.793 657 VAL A C 1
ATOM 10084 O O . VAL A 1 657 ? 17.183 -23.724 42.242 1.000 37.211 657 VAL A O 1
ATOM 10097 N N . ARG A 1 658 ? 15.439 -23.951 43.641 1.000 37.609 658 ARG A N 1
ATOM 10098 C CA . ARG A 1 658 ? 14.472 -24.046 42.568 1.000 38.429 658 ARG A CA 1
ATOM 10099 C C . ARG A 1 658 ? 13.509 -22.871 42.685 1.000 41.588 658 ARG A C 1
ATOM 10100 O O . ARG A 1 658 ? 13.144 -22.445 43.783 1.000 45.562 658 ARG A O 1
ATOM 10121 N N . PHE A 1 659 ? 13.121 -22.331 41.531 1.000 36.383 659 PHE A N 1
ATOM 10122 C CA . PHE A 1 659 ? 12.186 -21.235 41.489 1.000 36.712 659 PHE A CA 1
ATOM 10123 C C . PHE A 1 659 ? 11.451 -21.341 40.159 1.000 32.453 659 PHE A C 1
ATOM 10124 O O . PHE A 1 659 ? 12.027 -21.875 39.210 1.000 32.844 659 PHE A O 1
ATOM 10141 N N . ASP A 1 660 ? 10.207 -20.843 40.119 1.000 34.476 660 ASP A N 1
ATOM 10142 C CA . ASP A 1 660 ? 9.436 -20.762 38.884 1.000 35.790 660 ASP A CA 1
ATOM 10143 C C . ASP A 1 660 ? 9.688 -19.443 38.152 1.000 37.318 660 ASP A C 1
ATOM 10144 O O . ASP A 1 660 ? 9.966 -18.411 38.762 1.000 36.346 660 ASP A O 1
ATOM 10153 N N . ILE A 1 661 ? 9.576 -19.467 36.828 1.000 33.961 661 ILE A N 1
ATOM 10154 C CA . ILE A 1 661 ? 9.423 -18.243 36.068 1.000 36.061 661 ILE A CA 1
ATOM 10155 C C . ILE A 1 661 ? 8.176 -18.423 35.191 1.000 35.270 661 ILE A C 1
ATOM 10156 O O . ILE A 1 661 ? 7.616 -19.518 35.133 1.000 34.009 661 ILE A O 1
ATOM 10172 N N . LEU A 1 662 ? 7.765 -17.362 34.496 1.000 33.048 662 LEU A N 1
ATOM 10173 C CA . LEU A 1 662 ? 6.520 -17.359 33.725 1.000 36.116 662 LEU A CA 1
ATOM 10174 C C . LEU A 1 662 ? 6.755 -16.650 32.388 1.000 36.621 662 LEU A C 1
ATOM 10175 O O . LEU A 1 662 ? 6.651 -15.433 32.273 1.000 39.519 662 LEU A O 1
ATOM 10191 N N . PRO A 1 663 ? 7.212 -17.371 31.347 1.000 36.002 663 PRO A N 1
ATOM 10192 C CA . PRO A 1 663 ? 7.510 -16.737 30.061 1.000 36.557 663 PRO A CA 1
ATOM 10193 C C . PRO A 1 663 ? 6.278 -15.948 29.592 1.000 39.530 663 PRO A C 1
ATOM 10194 O O . PRO A 1 663 ? 5.128 -16.348 29.862 1.000 41.462 663 PRO A O 1
ATOM 10205 N N . SER A 1 664 ? 6.539 -14.741 29.055 1.000 38.877 664 SER A N 1
ATOM 10206 C CA . SER A 1 664 ? 5.482 -13.833 28.639 1.000 37.795 664 SER A CA 1
ATOM 10207 C C . SER A 1 664 ? 5.539 -13.595 27.150 1.000 38.206 664 SER A C 1
ATOM 10208 O O . SER A 1 664 ? 4.531 -13.125 26.598 1.000 41.208 664 SER A O 1
ATOM 10216 N N A ARG A 1 665 ? 6.715 -13.766 26.545 0.500 37.385 665 ARG A N 1
ATOM 10217 N N B ARG A 1 665 ? 6.693 -13.910 26.534 0.500 36.610 665 ARG A N 1
ATOM 10218 C CA A ARG A 1 665 ? 6.868 -13.619 25.106 0.500 41.136 665 ARG A CA 1
ATOM 10219 C CA B ARG A 1 665 ? 6.982 -13.593 25.139 0.500 39.820 665 ARG A CA 1
ATOM 10220 C C A ARG A 1 665 ? 7.542 -14.902 24.652 0.500 41.922 665 ARG A C 1
ATOM 10221 C C B ARG A 1 665 ? 7.807 -14.709 24.497 0.500 41.867 665 ARG A C 1
ATOM 10222 O O A ARG A 1 665 ? 8.177 -15.566 25.483 0.500 37.006 665 ARG A O 1
ATOM 10223 O O B ARG A 1 665 ? 8.926 -14.998 24.940 0.500 35.752 665 ARG A O 1
ATOM 10264 N N . SER A 1 666 ? 7.314 -15.248 23.379 1.000 41.630 666 SER A N 1
ATOM 10265 C CA . SER A 1 666 ? 8.010 -16.333 22.693 1.000 39.673 666 SER A CA 1
ATOM 10266 C C . SER A 1 666 ? 9.207 -15.772 21.945 1.000 38.747 666 SER A C 1
ATOM 10267 O O . SER A 1 666 ? 9.257 -14.584 21.640 1.000 41.030 666 SER A O 1
ATOM 10275 N N . GLY A 1 667 ? 10.147 -16.670 21.641 1.000 33.936 667 GLY A N 1
ATOM 10276 C CA . GLY A 1 667 ? 11.420 -16.385 21.019 1.000 35.167 667 GLY A CA 1
ATOM 10277 C C . GLY A 1 667 ? 12.573 -16.802 21.956 1.000 33.497 667 GLY A C 1
ATOM 10278 O O . GLY A 1 667 ? 12.350 -17.399 22.995 1.000 38.433 667 GLY A O 1
ATOM 10282 N N . THR A 1 668 ? 13.796 -16.474 21.573 1.000 34.228 668 THR A N 1
ATOM 10283 C CA . THR A 1 668 ? 14.968 -16.791 22.358 1.000 38.262 668 THR A CA 1
ATOM 10284 C C . THR A 1 668 ? 15.197 -15.679 23.389 1.000 39.531 668 THR A C 1
ATOM 10285 O O . THR A 1 668 ? 15.367 -14.520 23.038 1.000 36.411 668 THR A O 1
ATOM 10296 N N . LYS A 1 669 ? 15.088 -16.055 24.664 1.000 33.961 669 LYS A N 1
ATOM 10297 C CA . LYS A 1 669 ? 15.166 -15.120 25.778 1.000 31.002 669 LYS A CA 1
ATOM 10298 C C . LYS A 1 669 ? 16.406 -15.491 26.585 1.000 29.887 669 LYS A C 1
ATOM 10299 O O . LYS A 1 669 ? 17.064 -16.500 26.298 1.000 28.039 669 LYS A O 1
ATOM 10318 N N . GLN A 1 670 ? 16.773 -14.597 27.505 1.000 26.750 670 GLN A N 1
ATOM 10319 C CA . GLN A 1 670 ? 18.009 -14.743 28.256 1.000 26.241 670 GLN A CA 1
ATOM 10320 C C . GLN A 1 670 ? 17.717 -14.551 29.747 1.000 25.466 670 GLN A C 1
ATOM 10321 O O . GLN A 1 670 ? 17.290 -13.490 30.181 1.000 29.577 670 GLN A O 1
ATOM 10335 N N . LEU A 1 671 ? 17.989 -15.591 30.537 1.000 25.328 671 LEU A N 1
ATOM 10336 C CA . LEU A 1 671 ? 17.894 -15.593 31.977 1.000 25.603 671 LEU A CA 1
ATOM 10337 C C . LEU A 1 671 ? 19.287 -15.345 32.540 1.000 23.966 671 LEU A C 1
ATOM 10338 O O . LEU A 1 671 ? 20.248 -16.011 32.161 1.000 26.487 671 LEU A O 1
ATOM 10354 N N . LEU A 1 672 ? 19.339 -14.409 33.513 1.000 25.295 672 LEU A N 1
ATOM 10355 C CA . LEU A 1 672 ? 20.558 -13.970 34.124 1.000 24.065 672 LEU A CA 1
ATOM 10356 C C . LEU A 1 672 ? 20.413 -14.134 35.630 1.000 25.139 672 LEU A C 1
ATOM 10357 O O . LEU A 1 672 ? 19.360 -13.894 36.200 1.000 23.436 672 LEU A O 1
ATOM 10373 N N . ALA A 1 673 ? 21.533 -14.472 36.261 1.000 25.050 673 ALA A N 1
ATOM 10374 C CA . ALA A 1 673 ? 21.546 -14.585 37.716 1.000 24.578 673 ALA A CA 1
ATOM 10375 C C . ALA A 1 673 ? 22.876 -14.079 38.250 1.000 25.183 673 ALA A C 1
ATOM 10376 O O . ALA A 1 673 ? 23.914 -14.073 37.588 1.000 28.231 673 ALA A O 1
ATOM 10383 N N . ASP A 1 674 ? 22.774 -13.511 39.445 1.000 29.338 674 ASP A N 1
ATOM 10384 C CA . ASP A 1 674 ? 23.913 -13.095 40.247 1.000 26.294 674 ASP A CA 1
ATOM 10385 C C . ASP A 1 674 ? 23.811 -13.808 41.596 1.000 27.940 674 ASP A C 1
ATOM 10386 O O . ASP A 1 674 ? 22.755 -13.776 42.240 1.000 27.019 674 ASP A O 1
ATOM 10395 N N . PHE A 1 675 ? 24.919 -14.471 41.981 1.000 29.986 675 PHE A N 1
ATOM 10396 C CA . PHE A 1 675 ? 25.051 -15.096 43.280 1.000 29.631 675 PHE A CA 1
ATOM 10397 C C . PHE A 1 675 ? 26.180 -14.350 44.006 1.000 26.952 675 PHE A C 1
ATOM 10398 O O . PHE A 1 675 ? 27.328 -14.270 43.544 1.000 30.221 675 PHE A O 1
ATOM 10415 N N . SER A 1 676 ? 25.785 -13.814 45.158 1.000 28.494 676 SER A N 1
ATOM 10416 C CA . SER A 1 676 ? 26.623 -13.011 46.022 1.000 32.366 676 SER A CA 1
ATOM 10417 C C . SER A 1 676 ? 26.600 -13.600 47.434 1.000 32.511 676 SER A C 1
ATOM 10418 O O . SER A 1 676 ? 25.572 -14.067 47.957 1.000 32.433 676 SER A O 1
ATOM 10426 N N . CYS A 1 677 ? 27.785 -13.568 48.031 1.000 31.510 677 CYS A N 1
ATOM 10427 C CA . CYS A 1 677 ? 27.957 -14.021 49.398 1.000 37.124 677 CYS A CA 1
ATOM 10428 C C . CYS A 1 677 ? 29.234 -13.374 49.939 1.000 39.589 677 CYS A C 1
ATOM 10429 O O . CYS A 1 677 ? 29.956 -12.689 49.197 1.000 37.754 677 CYS A O 1
ATOM 10437 N N . ASN A 1 678 ? 29.538 -13.628 51.226 1.000 41.983 678 ASN A N 1
ATOM 10438 C CA . ASN A 1 678 ? 30.602 -12.875 51.877 1.000 40.457 678 ASN A CA 1
ATOM 10439 C C . ASN A 1 678 ? 31.942 -13.121 51.206 1.000 36.298 678 ASN A C 1
ATOM 10440 O O . ASN A 1 678 ? 32.762 -12.218 51.123 1.000 41.113 678 ASN A O 1
ATOM 10451 N N . LYS A 1 679 ? 32.180 -14.309 50.672 1.000 35.617 679 LYS A N 1
ATOM 10452 C CA . LYS A 1 679 ? 33.472 -14.624 50.089 1.000 34.940 679 LYS A CA 1
ATOM 10453 C C . LYS A 1 679 ? 33.539 -14.465 48.560 1.000 37.886 679 LYS A C 1
ATOM 10454 O O . LYS A 1 679 ? 34.639 -14.510 48.005 1.000 35.888 679 LYS A O 1
ATOM 10473 N N . PHE A 1 680 ? 32.374 -14.384 47.877 1.000 37.429 680 PHE A N 1
ATOM 10474 C CA . PHE A 1 680 ? 32.335 -14.253 46.438 1.000 33.260 680 PHE A CA 1
ATOM 10475 C C . PHE A 1 680 ? 31.270 -13.209 46.089 1.000 34.470 680 PHE A C 1
ATOM 10476 O O . PHE A 1 680 ? 30.080 -13.495 46.091 1.000 33.740 680 PHE A O 1
ATOM 10493 N N . PRO A 1 681 ? 31.653 -11.943 45.874 1.000 31.002 681 PRO A N 1
ATOM 10494 C CA . PRO A 1 681 ? 30.736 -10.971 45.316 1.000 34.986 681 PRO A CA 1
ATOM 10495 C C . PRO A 1 681 ? 30.544 -11.332 43.830 1.000 33.608 681 PRO A C 1
ATOM 10496 O O . PRO A 1 681 ? 31.478 -11.724 43.110 1.000 41.720 681 PRO A O 1
ATOM 10507 N N . ALA A 1 682 ? 29.305 -11.235 43.428 1.000 30.375 682 ALA A N 1
ATOM 10508 C CA . ALA A 1 682 ? 28.928 -11.155 42.024 1.000 29.095 682 ALA A CA 1
ATOM 10509 C C . ALA A 1 682 ? 29.441 -12.351 41.207 1.000 28.649 682 ALA A C 1
ATOM 10510 O O . ALA A 1 682 ? 30.128 -12.161 40.225 1.000 30.566 682 ALA A O 1
ATOM 10517 N N . ILE A 1 683 ? 28.938 -13.551 41.506 1.000 29.346 683 ILE A N 1
ATOM 10518 C CA . ILE A 1 683 ? 29.118 -14.669 40.597 1.000 26.637 683 ILE A CA 1
ATOM 10519 C C . ILE A 1 683 ? 27.996 -14.606 39.570 1.000 28.894 683 ILE A C 1
ATOM 10520 O O . ILE A 1 683 ? 26.859 -14.570 39.979 1.000 27.379 683 ILE A O 1
ATOM 10536 N N . LYS A 1 684 ? 28.339 -14.797 38.288 1.000 29.555 684 LYS A N 1
ATOM 10537 C CA . LYS A 1 684 ? 27.377 -14.578 37.201 1.000 29.661 684 LYS A CA 1
ATOM 10538 C C . LYS A 1 684 ? 27.012 -15.884 36.501 1.000 29.348 684 LYS A C 1
ATOM 10539 O O . LYS A 1 684 ? 27.828 -16.770 36.300 1.000 29.531 684 LYS A O 1
ATOM 10558 N N . ALA A 1 685 ? 25.756 -16.009 36.106 1.000 28.066 685 ALA A N 1
ATOM 10559 C CA . ALA A 1 685 ? 25.321 -17.118 35.282 1.000 29.138 685 ALA A CA 1
ATOM 10560 C C . ALA A 1 685 ? 24.358 -16.547 34.240 1.000 28.592 685 ALA A C 1
ATOM 10561 O O . ALA A 1 685 ? 23.686 -15.540 34.504 1.000 27.190 685 ALA A O 1
ATOM 10568 N N . MET A 1 686 ? 24.241 -17.246 33.112 1.000 28.935 686 MET A N 1
ATOM 10569 C CA . MET A 1 686 ? 23.374 -16.850 32.008 1.000 32.098 686 MET A CA 1
ATOM 10570 C C . MET A 1 686 ? 22.858 -18.141 31.368 1.000 31.109 686 MET A C 1
ATOM 10571 O O . MET A 1 686 ? 23.622 -19.105 31.262 1.000 29.816 686 MET A O 1
ATOM 10585 N N . LEU A 1 687 ? 21.586 -18.160 30.980 1.000 27.647 687 LEU A N 1
ATOM 10586 C CA . LEU A 1 687 ? 20.969 -19.272 30.278 1.000 28.248 687 LEU A CA 1
ATOM 10587 C C . LEU A 1 687 ? 20.055 -18.753 29.164 1.000 31.909 687 LEU A C 1
ATOM 10588 O O . LEU A 1 687 ? 19.114 -17.962 29.434 1.000 29.285 687 LEU A O 1
ATOM 10604 N N . SER A 1 688 ? 20.360 -19.192 27.924 1.000 32.208 688 SER A N 1
ATOM 10605 C CA . SER A 1 688 ? 19.500 -18.890 26.788 1.000 31.578 688 SER A CA 1
ATOM 10606 C C . SER A 1 688 ? 18.301 -19.805 26.919 1.000 32.075 688 SER A C 1
ATOM 10607 O O . SER A 1 688 ? 18.491 -20.983 27.195 1.000 29.800 688 SER A O 1
ATOM 10615 N N . ILE A 1 689 ? 17.079 -19.266 26.854 1.000 27.362 689 ILE A N 1
ATOM 10616 C CA . ILE A 1 689 ? 15.880 -20.079 27.003 1.000 30.003 689 ILE A CA 1
ATOM 10617 C C . ILE A 1 689 ? 14.979 -19.849 25.783 1.000 35.522 689 ILE A C 1
ATOM 10618 O O . ILE A 1 689 ? 14.564 -18.716 25.534 1.000 31.985 689 ILE A O 1
ATOM 10634 N N . ASP A 1 690 ? 14.686 -20.920 25.042 1.000 30.993 690 ASP A N 1
ATOM 10635 C CA . ASP A 1 690 ? 13.751 -20.878 23.924 1.000 36.889 690 ASP A CA 1
ATOM 10636 C C . ASP A 1 690 ? 12.330 -20.994 24.453 1.000 35.011 690 ASP A C 1
ATOM 10637 O O . ASP A 1 690 ? 11.975 -22.028 24.995 1.000 33.492 690 ASP A O 1
ATOM 10646 N N . VAL A 1 691 ? 11.522 -19.925 24.256 1.000 32.196 691 VAL A N 1
ATOM 10647 C CA . VAL A 1 691 ? 10.147 -19.930 24.710 1.000 33.172 691 VAL A CA 1
ATOM 10648 C C . VAL A 1 691 ? 9.275 -20.245 23.501 1.000 35.919 691 VAL A C 1
ATOM 10649 O O . VAL A 1 691 ? 9.292 -19.506 22.521 1.000 32.612 691 VAL A O 1
ATOM 10662 N N . ALA A 1 692 ? 8.576 -21.378 23.578 1.000 43.554 692 ALA A N 1
ATOM 10663 C CA . ALA A 1 692 ? 7.693 -21.841 22.509 1.000 42.813 692 ALA A CA 1
ATOM 10664 C C . ALA A 1 692 ? 6.328 -21.210 22.672 1.000 45.442 692 ALA A C 1
ATOM 10665 O O . ALA A 1 692 ? 5.910 -20.934 23.794 1.000 39.770 692 ALA A O 1
ATOM 10672 N N . GLU A 1 693 ? 5.618 -21.081 21.551 1.000 52.025 693 GLU A N 1
ATOM 10673 C CA . GLU A 1 693 ? 4.224 -20.675 21.600 1.000 56.837 693 GLU A CA 1
ATOM 10674 C C . GLU A 1 693 ? 3.437 -21.799 22.282 1.000 55.330 693 GLU A C 1
ATOM 10675 O O . GLU A 1 693 ? 3.842 -22.952 22.075 1.000 58.279 693 GLU A O 1
ATOM 10688 N N . GLU B 2 1 ? 20.410 -13.860 59.854 1.000 48.199 1 GLU B N 1
ATOM 10689 C CA . GLU B 2 1 ? 19.163 -13.067 59.840 1.000 43.524 1 GLU B CA 1
ATOM 10690 C C . GLU B 2 1 ? 19.492 -11.698 60.407 1.000 40.304 1 GLU B C 1
ATOM 10691 O O . GLU B 2 1 ? 20.377 -11.555 61.251 1.000 40.287 1 GLU B O 1
ATOM 10705 N N . VAL B 2 2 ? 18.713 -10.708 59.995 1.000 37.326 2 VAL B N 1
ATOM 10706 C CA . VAL B 2 2 ? 18.821 -9.383 60.571 1.000 36.951 2 VAL B CA 1
ATOM 10707 C C . VAL B 2 2 ? 18.177 -9.339 61.941 1.000 35.046 2 VAL B C 1
ATOM 10708 O O . VAL B 2 2 ? 17.026 -9.753 62.137 1.000 37.893 2 VAL B O 1
ATOM 10721 N N . GLN B 2 3 ? 18.899 -8.778 62.900 1.000 35.897 3 GLN B N 1
ATOM 10722 C CA . GLN B 2 3 ? 18.261 -8.485 64.170 1.000 37.560 3 GLN B CA 1
ATOM 10723 C C . GLN B 2 3 ? 18.429 -7.000 64.469 1.000 32.226 3 GLN B C 1
ATOM 10724 O O . GLN B 2 3 ? 19.526 -6.473 64.297 1.000 34.999 3 GLN B O 1
ATOM 10738 N N . LEU B 2 4 ? 17.351 -6.375 64.958 1.000 30.322 4 LEU B N 1
ATOM 10739 C CA . LEU B 2 4 ? 17.348 -5.007 65.449 1.000 30.225 4 LEU B CA 1
ATOM 10740 C C . LEU B 2 4 ? 16.754 -5.008 66.852 1.000 34.030 4 LEU B C 1
ATOM 10741 O O . LEU B 2 4 ? 15.641 -5.507 67.031 1.000 34.075 4 LEU B O 1
ATOM 10757 N N . VAL B 2 5 ? 17.476 -4.461 67.834 1.000 34.081 5 VAL B N 1
ATOM 10758 C CA . VAL B 2 5 ? 17.001 -4.506 69.213 1.000 33.065 5 VAL B CA 1
ATOM 10759 C C . VAL B 2 5 ? 16.936 -3.071 69.723 1.000 34.941 5 VAL B C 1
ATOM 10760 O O . VAL B 2 5 ? 17.971 -2.446 69.938 1.000 32.807 5 VAL B O 1
ATOM 10773 N N . GLU B 2 6 ? 15.731 -2.570 70.036 1.000 33.253 6 GLU B N 1
ATOM 10774 C CA . GLU B 2 6 ? 15.603 -1.218 70.559 1.000 32.624 6 GLU B CA 1
ATOM 10775 C C . GLU B 2 6 ? 15.715 -1.230 72.098 1.000 36.460 6 GLU B C 1
ATOM 10776 O O . GLU B 2 6 ? 15.341 -2.193 72.728 1.000 35.131 6 GLU B O 1
ATOM 10788 N N . SER B 2 7 ? 16.151 -0.129 72.693 1.000 36.275 7 SER B N 1
ATOM 10789 C CA . SER B 2 7 ? 16.129 0.020 74.133 1.000 39.186 7 SER B CA 1
ATOM 10790 C C . SER B 2 7 ? 15.984 1.495 74.487 1.000 40.394 7 SER B C 1
ATOM 10791 O O . SER B 2 7 ? 16.182 2.361 73.634 1.000 40.864 7 SER B O 1
ATOM 10799 N N . GLY B 2 8 ? 15.720 1.775 75.776 1.000 38.167 8 GLY B N 1
ATOM 10800 C CA . GLY B 2 8 ? 15.792 3.126 76.302 1.000 37.837 8 GLY B CA 1
ATOM 10801 C C . GLY B 2 8 ? 14.395 3.669 76.592 1.000 38.932 8 GLY B C 1
ATOM 10802 O O . GLY B 2 8 ? 14.245 4.798 77.073 1.000 39.480 8 GLY B O 1
ATOM 10806 N N . GLY B 2 9 ? 13.381 2.862 76.252 1.000 37.347 9 GLY B N 1
ATOM 10807 C CA . GLY B 2 9 ? 11.989 3.238 76.445 1.000 40.171 9 GLY B CA 1
ATOM 10808 C C . GLY B 2 9 ? 11.659 3.358 77.939 1.000 43.443 9 GLY B C 1
ATOM 10809 O O . GLY B 2 9 ? 12.357 2.785 78.755 1.000 41.268 9 GLY B O 1
ATOM 10813 N N . GLY B 2 10 ? 10.609 4.099 78.292 1.000 43.020 10 GLY B N 1
ATOM 10814 C CA . GLY B 2 10 ? 10.182 4.140 79.688 1.000 47.212 10 GLY B CA 1
ATOM 10815 C C . GLY B 2 10 ? 9.091 5.171 79.888 1.000 46.222 10 GLY B C 1
ATOM 10816 O O . GLY B 2 10 ? 8.598 5.711 78.900 1.000 37.955 10 GLY B O 1
ATOM 10820 N N . LEU B 2 11 ? 8.689 5.383 81.166 1.000 41.246 11 LEU B N 1
ATOM 10821 C CA . LEU B 2 11 ? 7.723 6.397 81.518 1.000 40.448 11 LEU B CA 1
ATOM 10822 C C . LEU B 2 11 ? 8.476 7.690 81.682 1.000 36.893 11 LEU B C 1
ATOM 10823 O O . LEU B 2 11 ? 9.457 7.701 82.395 1.000 40.655 11 LEU B O 1
ATOM 10839 N N . VAL B 2 12 ? 7.973 8.798 81.151 1.000 38.396 12 VAL B N 1
ATOM 10840 C CA . VAL B 2 12 ? 8.695 10.049 81.347 1.000 42.491 12 VAL B CA 1
ATOM 10841 C C . VAL B 2 12 ? 7.717 11.215 81.239 1.000 38.592 12 VAL B C 1
ATOM 10842 O O . VAL B 2 12 ? 6.642 11.094 80.634 1.000 39.719 12 VAL B O 1
ATOM 10855 N N . GLN B 2 13 ? 8.092 12.353 81.847 1.000 43.809 13 GLN B N 1
ATOM 10856 C CA . GLN B 2 13 ? 7.168 13.451 82.053 1.000 43.960 13 GLN B CA 1
ATOM 10857 C C . GLN B 2 13 ? 7.233 14.435 80.903 1.000 44.195 13 GLN B C 1
ATOM 10858 O O . GLN B 2 13 ? 8.297 14.649 80.343 1.000 38.964 13 GLN B O 1
ATOM 10872 N N . PRO B 2 14 ? 6.088 15.059 80.538 1.000 44.922 14 PRO B N 1
ATOM 10873 C CA . PRO B 2 14 ? 6.048 16.031 79.454 1.000 46.557 14 PRO B CA 1
ATOM 10874 C C . PRO B 2 14 ? 7.149 17.048 79.681 1.000 49.186 14 PRO B C 1
ATOM 10875 O O . PRO B 2 14 ? 7.374 17.437 80.825 1.000 54.871 14 PRO B O 1
ATOM 10886 N N . GLY B 2 15 ? 7.852 17.414 78.595 1.000 47.383 15 GLY B N 1
ATOM 10887 C CA . GLY B 2 15 ? 8.927 18.399 78.620 1.000 44.872 15 GLY B CA 1
ATOM 10888 C C . GLY B 2 15 ? 10.301 17.788 78.884 1.000 42.056 15 GLY B C 1
ATOM 10889 O O . GLY B 2 15 ? 11.309 18.400 78.553 1.000 41.807 15 GLY B O 1
ATOM 10893 N N . ARG B 2 16 ? 10.382 16.575 79.446 1.000 43.445 16 ARG B N 1
ATOM 10894 C CA . ARG B 2 16 ? 11.691 15.954 79.672 1.000 42.011 16 ARG B CA 1
ATOM 10895 C C . ARG B 2 16 ? 12.184 15.307 78.375 1.000 48.028 16 ARG B C 1
ATOM 10896 O O . ARG B 2 16 ? 11.510 15.436 77.334 1.000 46.177 16 ARG B O 1
ATOM 10917 N N . SER B 2 17 ? 13.337 14.609 78.473 1.000 47.187 17 SER B N 1
ATOM 10918 C CA . SER B 2 17 ? 14.046 14.002 77.353 1.000 45.782 17 SER B CA 1
ATOM 10919 C C . SER B 2 17 ? 14.207 12.505 77.547 1.000 42.584 17 SER B C 1
ATOM 10920 O O . SER B 2 17 ? 14.209 12.011 78.664 1.000 41.027 17 SER B O 1
ATOM 10928 N N . LEU B 2 18 ? 14.387 11.785 76.433 1.000 37.780 18 LEU B N 1
ATOM 10929 C CA . LEU B 2 18 ? 14.646 10.358 76.482 1.000 36.170 18 LEU B CA 1
ATOM 10930 C C . LEU B 2 18 ? 15.501 9.990 75.271 1.000 42.119 18 LEU B C 1
ATOM 10931 O O . LEU B 2 18 ? 15.344 10.595 74.223 1.000 40.468 18 LEU B O 1
ATOM 10947 N N . ARG B 2 19 ? 16.436 9.053 75.429 1.000 38.369 19 ARG B N 1
ATOM 10948 C CA . ARG B 2 19 ? 17.259 8.612 74.319 1.000 39.622 19 ARG B CA 1
ATOM 10949 C C . ARG B 2 19 ? 16.973 7.148 73.988 1.000 40.541 19 ARG B C 1
ATOM 10950 O O . ARG B 2 19 ? 17.109 6.257 74.847 1.000 40.806 19 ARG B O 1
ATOM 10971 N N . LEU B 2 20 ? 16.560 6.872 72.731 1.000 34.960 20 LEU B N 1
ATOM 10972 C CA . LEU B 2 20 ? 16.390 5.494 72.311 1.000 34.081 20 LEU B CA 1
ATOM 10973 C C . LEU B 2 20 ? 17.636 5.039 71.551 1.000 30.772 20 LEU B C 1
ATOM 10974 O O . LEU B 2 20 ? 18.267 5.847 70.878 1.000 36.257 20 LEU B O 1
ATOM 10990 N N . SER B 2 21 ? 17.946 3.738 71.651 1.000 31.698 21 SER B N 1
ATOM 10991 C CA . SER B 2 21 ? 19.052 3.077 70.979 1.000 35.168 21 SER B CA 1
ATOM 10992 C C . SER B 2 21 ? 18.541 1.847 70.239 1.000 33.254 21 SER B C 1
ATOM 10993 O O . SER B 2 21 ? 17.581 1.203 70.675 1.000 37.653 21 SER B O 1
ATOM 11001 N N . CYS B 2 22 ? 19.187 1.529 69.118 1.000 34.069 22 CYS B N 1
ATOM 11002 C CA . CYS B 2 22 ? 18.840 0.338 68.369 1.000 35.604 22 CYS B CA 1
ATOM 11003 C C . CYS B 2 22 ? 20.133 -0.308 67.911 1.000 35.006 22 CYS B C 1
ATOM 11004 O O . CYS B 2 22 ? 20.906 0.328 67.215 1.000 38.511 22 CYS B O 1
ATOM 11011 N N . THR B 2 23 ? 20.343 -1.569 68.254 1.000 35.791 23 THR B N 1
ATOM 11012 C CA . THR B 2 23 ? 21.545 -2.239 67.810 1.000 38.303 23 THR B CA 1
ATOM 11013 C C . THR B 2 23 ? 21.170 -3.147 66.669 1.000 39.050 23 THR B C 1
ATOM 11014 O O . THR B 2 23 ? 20.117 -3.797 66.726 1.000 38.070 23 THR B O 1
ATOM 11025 N N . ALA B 2 24 ? 22.023 -3.134 65.645 1.000 34.219 24 ALA B N 1
ATOM 11026 C CA . ALA B 2 24 ? 21.741 -3.844 64.416 1.000 35.124 24 ALA B CA 1
ATOM 11027 C C . ALA B 2 24 ? 22.777 -4.939 64.201 1.000 36.658 24 ALA B C 1
ATOM 11028 O O . ALA B 2 24 ? 23.961 -4.742 64.505 1.000 36.531 24 ALA B O 1
ATOM 11035 N N . SER B 2 25 ? 22.339 -6.109 63.739 1.000 33.412 25 SER B N 1
ATOM 11036 C CA . SER B 2 25 ? 23.304 -7.126 63.378 1.000 36.326 25 SER B CA 1
ATOM 11037 C C . SER B 2 25 ? 22.752 -7.920 62.225 1.000 31.987 25 SER B C 1
ATOM 11038 O O . SER B 2 25 ? 21.552 -7.906 62.020 1.000 34.138 25 SER B O 1
ATOM 11046 N N . GLY B 2 26 ? 23.627 -8.607 61.495 1.000 33.339 26 GLY B N 1
ATOM 11047 C CA . GLY B 2 26 ? 23.240 -9.575 60.484 1.000 34.229 26 GLY B CA 1
ATOM 11048 C C . GLY B 2 26 ? 23.081 -8.988 59.078 1.000 31.301 26 GLY B C 1
ATOM 11049 O O . GLY B 2 26 ? 22.489 -9.625 58.207 1.000 32.590 26 GLY B O 1
ATOM 11053 N N . PHE B 2 27 ? 23.590 -7.766 58.885 1.000 30.827 27 PHE B N 1
ATOM 11054 C CA . PHE B 2 27 ? 23.709 -7.152 57.566 1.000 31.152 27 PHE B CA 1
ATOM 11055 C C . PHE B 2 27 ? 24.754 -6.053 57.641 1.000 30.052 27 PHE B C 1
ATOM 11056 O O . PHE B 2 27 ? 25.187 -5.702 58.729 1.000 31.937 27 PHE B O 1
ATOM 11073 N N . THR B 2 28 ? 25.184 -5.548 56.502 1.000 28.092 28 THR B N 1
ATOM 11074 C CA . THR B 2 28 ? 26.191 -4.491 56.509 1.000 30.870 28 THR B CA 1
ATOM 11075 C C . THR B 2 28 ? 25.488 -3.177 56.823 1.000 30.287 28 THR B C 1
ATOM 11076 O O . THR B 2 28 ? 24.870 -2.593 55.936 1.000 30.504 28 THR B O 1
ATOM 11087 N N . PHE B 2 29 ? 25.654 -2.701 58.045 1.000 29.149 29 PHE B N 1
ATOM 11088 C CA . PHE B 2 29 ? 24.908 -1.592 58.609 1.000 30.465 29 PHE B CA 1
ATOM 11089 C C . PHE B 2 29 ? 25.033 -0.344 57.737 1.000 29.136 29 PHE B C 1
ATOM 11090 O O . PHE B 2 29 ? 24.023 0.354 57.430 1.000 29.186 29 PHE B O 1
ATOM 11107 N N . ASP B 2 30 ? 26.266 -0.058 57.343 1.000 30.669 30 ASP B N 1
ATOM 11108 C CA . ASP B 2 30 ? 26.546 1.207 56.686 1.000 30.034 30 ASP B CA 1
ATOM 11109 C C . ASP B 2 30 ? 26.056 1.203 55.235 1.000 29.011 30 ASP B C 1
ATOM 11110 O O . ASP B 2 30 ? 26.251 2.219 54.541 1.000 29.546 30 ASP B O 1
ATOM 11119 N N . ASP B 2 31 ? 25.457 0.087 54.761 1.000 26.822 31 ASP B N 1
ATOM 11120 C CA . ASP B 2 31 ? 24.968 0.090 53.385 1.000 26.684 31 ASP B CA 1
ATOM 11121 C C . ASP B 2 31 ? 23.588 0.722 53.280 1.000 29.013 31 ASP B C 1
ATOM 11122 O O . ASP B 2 31 ? 23.197 1.148 52.180 1.000 26.833 31 ASP B O 1
ATOM 11131 N N . TYR B 2 32 ? 22.873 0.875 54.403 1.000 28.624 32 TYR B N 1
ATOM 11132 C CA . TYR B 2 32 ? 21.445 1.171 54.338 1.000 24.621 32 TYR B CA 1
ATOM 11133 C C . TYR B 2 32 ? 21.025 2.393 55.158 1.000 26.292 32 TYR B C 1
ATOM 11134 O O . TYR B 2 32 ? 21.532 2.704 56.270 1.000 27.946 32 TYR B O 1
ATOM 11152 N N . ALA B 2 33 ? 19.972 3.049 54.662 1.000 24.901 33 ALA B N 1
ATOM 11153 C CA . ALA B 2 33 ? 19.306 4.044 55.470 1.000 23.751 33 ALA B CA 1
ATOM 11154 C C . ALA B 2 33 ? 18.636 3.291 56.623 1.000 25.980 33 ALA B C 1
ATOM 11155 O O . ALA B 2 33 ? 18.414 2.078 56.536 1.000 23.759 33 ALA B O 1
ATOM 11162 N N . MET B 2 34 ? 18.372 4.003 57.707 1.000 26.159 34 MET B N 1
ATOM 11163 C CA . MET B 2 34 ? 17.651 3.444 58.854 1.000 25.472 34 MET B CA 1
ATOM 11164 C C . MET B 2 34 ? 16.522 4.373 59.261 1.000 24.998 34 MET B C 1
ATOM 11165 O O . MET B 2 34 ? 16.599 5.585 59.065 1.000 26.232 34 MET B O 1
ATOM 11179 N N . HIS B 2 35 ? 15.483 3.815 59.896 1.000 27.058 35 HIS B N 1
ATOM 11180 C CA . HIS B 2 35 ? 14.331 4.624 60.258 1.000 25.744 35 HIS B CA 1
ATOM 11181 C C . HIS B 2 35 ? 13.891 4.340 61.703 1.000 26.044 35 HIS B C 1
ATOM 11182 O O . HIS B 2 35 ? 14.119 3.242 62.225 1.000 23.259 35 HIS B O 1
ATOM 11197 N N . TRP B 2 36 ? 13.149 5.307 62.259 1.000 25.087 36 TRP B N 1
ATOM 11198 C CA . TRP B 2 36 ? 12.273 5.116 63.418 1.000 25.935 36 TRP B CA 1
ATOM 11199 C C . TRP B 2 36 ? 10.832 5.293 62.962 1.000 25.182 36 TRP B C 1
ATOM 11200 O O . TRP B 2 36 ? 10.528 6.271 62.277 1.000 27.188 36 TRP B O 1
ATOM 11221 N N . VAL B 2 37 ? 9.975 4.358 63.367 1.000 22.423 37 VAL B N 1
ATOM 11222 C CA . VAL B 2 37 ? 8.552 4.396 63.129 1.000 24.618 37 VAL B CA 1
ATOM 11223 C C . VAL B 2 37 ? 7.881 4.158 64.477 1.000 27.019 37 VAL B C 1
ATOM 11224 O O . VAL B 2 37 ? 8.378 3.318 65.217 1.000 29.579 37 VAL B O 1
ATOM 11237 N N . ARG B 2 38 ? 6.766 4.843 64.771 1.000 25.903 38 ARG B N 1
ATOM 11238 C CA . ARG B 2 38 ? 6.107 4.606 66.041 1.000 28.202 38 ARG B CA 1
ATOM 11239 C C . ARG B 2 38 ? 4.649 4.236 65.862 1.000 30.485 38 ARG B C 1
ATOM 11240 O O . ARG B 2 38 ? 4.028 4.459 64.809 1.000 27.618 38 ARG B O 1
ATOM 11261 N N . GLN B 2 39 ? 4.076 3.617 66.924 1.000 26.492 39 GLN B N 1
ATOM 11262 C CA . GLN B 2 39 ? 2.693 3.200 66.861 1.000 24.729 39 GLN B CA 1
ATOM 11263 C C . GLN B 2 39 ? 2.073 3.394 68.233 1.000 26.247 39 GLN B C 1
ATOM 11264 O O . GLN B 2 39 ? 2.519 2.724 69.157 1.000 30.110 39 GLN B O 1
ATOM 11278 N N . ALA B 2 40 ? 1.086 4.285 68.327 1.000 29.342 40 ALA B N 1
ATOM 11279 C CA . ALA B 2 40 ? 0.327 4.489 69.567 1.000 31.113 40 ALA B CA 1
ATOM 11280 C C . ALA B 2 40 ? -0.583 3.284 69.794 1.000 33.081 40 ALA B C 1
ATOM 11281 O O . ALA B 2 40 ? -1.083 2.633 68.868 1.000 32.755 40 ALA B O 1
ATOM 11288 N N . PRO B 2 41 ? -0.843 2.875 71.051 1.000 35.510 41 PRO B N 1
ATOM 11289 C CA . PRO B 2 41 ? -1.548 1.624 71.269 1.000 34.875 41 PRO B CA 1
ATOM 11290 C C . PRO B 2 41 ? -2.888 1.610 70.529 1.000 36.819 41 PRO B C 1
ATOM 11291 O O . PRO B 2 41 ? -3.624 2.587 70.537 1.000 35.836 41 PRO B O 1
ATOM 11302 N N . GLY B 2 42 ? -3.156 0.478 69.896 1.000 36.971 42 GLY B N 1
ATOM 11303 C CA . GLY B 2 42 ? -4.296 0.258 69.018 1.000 38.108 42 GLY B CA 1
ATOM 11304 C C . GLY B 2 42 ? -4.433 1.206 67.814 1.000 40.312 42 GLY B C 1
ATOM 11305 O O . GLY B 2 42 ? -5.474 1.106 67.170 1.000 44.278 42 GLY B O 1
ATOM 11309 N N . LYS B 2 43 ? -3.413 2.024 67.455 1.000 33.274 43 LYS B N 1
ATOM 11310 C CA . LYS B 2 43 ? -3.484 2.908 66.293 1.000 32.885 43 LYS B CA 1
ATOM 11311 C C . LYS B 2 43 ? -2.545 2.451 65.155 1.000 31.840 43 LYS B C 1
ATOM 11312 O O . LYS B 2 43 ? -2.087 1.311 65.129 1.000 31.346 43 LYS B O 1
ATOM 11331 N N . GLY B 2 44 ? -2.303 3.365 64.213 1.000 27.246 44 GLY B N 1
ATOM 11332 C CA . GLY B 2 44 ? -1.588 3.086 62.972 1.000 32.365 44 GLY B CA 1
ATOM 11333 C C . GLY B 2 44 ? -0.090 3.342 63.098 1.000 27.296 44 GLY B C 1
ATOM 11334 O O . GLY B 2 44 ? 0.389 3.835 64.124 1.000 29.664 44 GLY B O 1
ATOM 11338 N N . LEU B 2 45 ? 0.654 3.024 62.048 1.000 29.445 45 LEU B N 1
ATOM 11339 C CA . LEU B 2 45 ? 2.092 3.290 62.002 1.000 24.598 45 LEU B CA 1
ATOM 11340 C C . LEU B 2 45 ? 2.302 4.718 61.559 1.000 27.726 45 LEU B C 1
ATOM 11341 O O . LEU B 2 45 ? 1.636 5.200 60.629 1.000 29.787 45 LEU B O 1
ATOM 11357 N N . GLU B 2 46 ? 3.198 5.413 62.272 1.000 26.120 46 GLU B N 1
ATOM 11358 C CA . GLU B 2 46 ? 3.571 6.785 61.951 1.000 27.359 46 GLU B CA 1
ATOM 11359 C C . GLU B 2 46 ? 5.076 6.849 61.795 1.000 26.143 46 GLU B C 1
ATOM 11360 O O . GLU B 2 46 ? 5.854 6.736 62.764 1.000 28.202 46 GLU B O 1
ATOM 11372 N N . TRP B 2 47 ? 5.551 7.142 60.579 1.000 25.735 47 TRP B N 1
ATOM 11373 C CA . TRP B 2 47 ? 6.978 7.308 60.441 1.000 22.485 47 TRP B CA 1
ATOM 11374 C C . TRP B 2 47 ? 7.464 8.513 61.231 1.000 23.300 47 TRP B C 1
ATOM 11375 O O . TRP B 2 47 ? 6.839 9.550 61.210 1.000 26.059 47 TRP B O 1
ATOM 11396 N N . VAL B 2 48 ? 8.645 8.386 61.847 1.000 24.438 48 VAL B N 1
ATOM 11397 C CA . VAL B 2 48 ? 9.214 9.420 62.693 1.000 29.564 48 VAL B CA 1
ATOM 11398 C C . VAL B 2 48 ? 10.421 10.064 62.027 1.000 27.579 48 VAL B C 1
ATOM 11399 O O . VAL B 2 48 ? 10.471 11.298 61.965 1.000 30.068 48 VAL B O 1
ATOM 11412 N N . SER B 2 49 ? 11.406 9.259 61.599 1.000 27.236 49 SER B N 1
ATOM 11413 C CA . SER B 2 49 ? 12.664 9.806 61.090 1.000 28.775 49 SER B CA 1
ATOM 11414 C C . SER B 2 49 ? 13.457 8.788 60.261 1.000 28.020 49 SER B C 1
ATOM 11415 O O . SER B 2 49 ? 13.309 7.586 60.466 1.000 26.487 49 SER B O 1
ATOM 11423 N N . ARG B 2 50 ? 14.291 9.305 59.348 1.000 26.520 50 ARG B N 1
ATOM 11424 C CA . ARG B 2 50 ? 15.191 8.516 58.518 1.000 27.439 50 ARG B CA 1
ATOM 11425 C C . ARG B 2 50 ? 16.573 9.144 58.548 1.000 28.406 50 ARG B C 1
ATOM 11426 O O . ARG B 2 50 ? 16.712 10.372 58.545 1.000 29.265 50 ARG B O 1
ATOM 11447 N N . ILE B 2 51 ? 17.582 8.282 58.526 1.000 27.004 51 ILE B N 1
ATOM 11448 C CA . ILE B 2 51 ? 18.945 8.740 58.331 1.000 26.878 51 ILE B CA 1
ATOM 11449 C C . ILE B 2 51 ? 19.569 7.907 57.210 1.000 26.811 51 ILE B C 1
ATOM 11450 O O . ILE B 2 51 ? 19.429 6.687 57.200 1.000 27.649 51 ILE B O 1
ATOM 11466 N N . SER B 2 52 ? 20.282 8.571 56.285 1.000 27.922 52 SER B N 1
ATOM 11467 C CA . SER B 2 52 ? 20.906 7.938 55.127 1.000 30.373 52 SER B CA 1
ATOM 11468 C C . SER B 2 52 ? 22.112 7.088 55.545 1.000 29.651 52 SER B C 1
ATOM 11469 O O . SER B 2 52 ? 22.559 7.148 56.691 1.000 27.944 52 SER B O 1
ATOM 11477 N N . TRP B 2 53 ? 22.562 6.213 54.657 1.000 27.302 53 TRP B N 1
ATOM 11478 C CA . TRP B 2 53 ? 23.662 5.290 54.900 1.000 28.263 53 TRP B CA 1
ATOM 11479 C C . TRP B 2 53 ? 24.920 6.000 55.436 1.000 32.407 53 TRP B C 1
ATOM 11480 O O . TRP B 2 53 ? 25.600 5.473 56.311 1.000 32.142 53 TRP B O 1
ATOM 11501 N N . ASN B 2 54 ? 25.220 7.182 54.906 1.000 31.299 54 ASN B N 1
ATOM 11502 C CA . ASN B 2 54 ? 26.435 7.913 55.244 1.000 34.582 54 ASN B CA 1
ATOM 11503 C C . ASN B 2 54 ? 26.129 9.054 56.213 1.000 35.775 54 ASN B C 1
ATOM 11504 O O . ASN B 2 54 ? 26.954 9.942 56.370 1.000 36.471 54 ASN B O 1
ATOM 11515 N N . SER B 2 55 ? 24.911 9.078 56.768 1.000 32.608 55 SER B N 1
ATOM 11516 C CA . SER B 2 55 ? 24.455 10.096 57.711 1.000 35.447 55 SER B CA 1
ATOM 11517 C C . SER B 2 55 ? 24.350 11.495 57.121 1.000 34.741 55 SER B C 1
ATOM 11518 O O . SER B 2 55 ? 24.056 12.400 57.872 1.000 36.789 55 SER B O 1
ATOM 11526 N N . ARG B 2 56 ? 24.531 11.683 55.819 1.000 34.878 56 ARG B N 1
ATOM 11527 C CA . ARG B 2 56 ? 24.552 13.027 55.279 1.000 37.899 56 ARG B CA 1
ATOM 11528 C C . ARG B 2 56 ? 23.144 13.535 54.963 1.000 39.954 56 ARG B C 1
ATOM 11529 O O . ARG B 2 56 ? 22.950 14.739 54.916 1.000 45.013 56 ARG B O 1
ATOM 11550 N N . SER B 2 57 ? 22.138 12.665 54.812 1.000 35.302 57 SER B N 1
ATOM 11551 C CA . SER B 2 57 ? 20.779 13.129 54.584 1.000 33.507 57 SER B CA 1
ATOM 11552 C C . SER B 2 57 ? 19.832 12.591 55.674 1.000 34.023 57 SER B C 1
ATOM 11553 O O . SER B 2 57 ? 19.763 11.384 55.874 1.000 29.411 57 SER B O 1
ATOM 11561 N N . ILE B 2 58 ? 19.081 13.484 56.346 1.000 35.169 58 ILE B N 1
ATOM 11562 C CA . ILE B 2 58 ? 18.246 13.138 57.491 1.000 32.879 58 ILE B CA 1
ATOM 11563 C C . ILE B 2 58 ? 16.884 13.739 57.238 1.000 34.061 58 ILE B C 1
ATOM 11564 O O . ILE B 2 58 ? 16.819 14.801 56.645 1.000 35.431 58 ILE B O 1
ATOM 11580 N N . ALA B 2 59 ? 15.799 13.050 57.604 1.000 31.926 59 ALA B N 1
ATOM 11581 C CA . ALA B 2 59 ? 14.483 13.674 57.505 1.000 31.085 59 ALA B CA 1
ATOM 11582 C C . ALA B 2 59 ? 13.651 13.352 58.744 1.000 30.371 59 ALA B C 1
ATOM 11583 O O . ALA B 2 59 ? 13.856 12.297 59.354 1.000 28.671 59 ALA B O 1
ATOM 11590 N N . TYR B 2 60 ? 12.674 14.225 59.037 1.000 28.365 60 TYR B N 1
ATOM 11591 C CA . TYR B 2 60 ? 11.812 14.074 60.202 1.000 30.302 60 TYR B CA 1
ATOM 11592 C C . TYR B 2 60 ? 10.358 14.246 59.819 1.000 30.995 60 TYR B C 1
ATOM 11593 O O . TYR B 2 60 ? 10.035 15.081 58.981 1.000 31.226 60 TYR B O 1
ATOM 11611 N N . ALA B 2 61 ? 9.466 13.554 60.528 1.000 31.780 61 ALA B N 1
ATOM 11612 C CA . ALA B 2 61 ? 8.051 13.865 60.428 1.000 33.823 61 ALA B CA 1
ATOM 11613 C C . ALA B 2 61 ? 7.790 15.280 60.947 1.000 33.600 61 ALA B C 1
ATOM 11614 O O . ALA B 2 61 ? 8.454 15.758 61.838 1.000 31.927 61 ALA B O 1
ATOM 11621 N N . ASP B 2 62 ? 6.833 15.987 60.362 1.000 35.614 62 ASP B N 1
ATOM 11622 C CA . ASP B 2 62 ? 6.566 17.333 60.852 1.000 39.886 62 ASP B CA 1
ATOM 11623 C C . ASP B 2 62 ? 6.278 17.315 62.354 1.000 43.926 62 ASP B C 1
ATOM 11624 O O . ASP B 2 62 ? 6.665 18.259 63.048 1.000 41.041 62 ASP B O 1
ATOM 11633 N N . SER B 2 63 ? 5.634 16.229 62.847 1.000 41.133 63 SER B N 1
ATOM 11634 C CA . SER B 2 63 ? 5.127 16.167 64.218 1.000 42.524 63 SER B CA 1
ATOM 11635 C 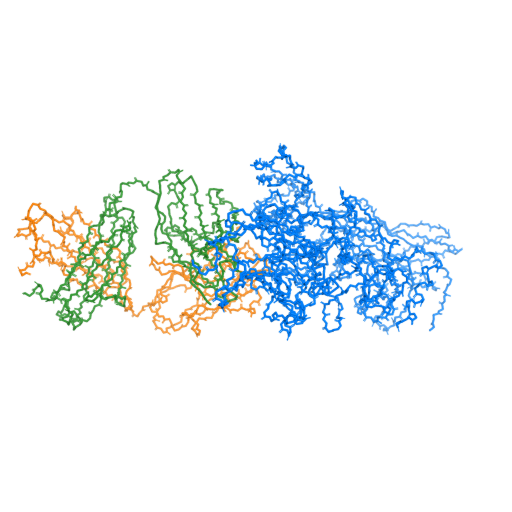C . SER B 2 63 ? 6.248 16.114 65.253 1.000 41.587 63 SER B C 1
ATOM 11636 O O . SER B 2 63 ? 5.971 16.179 66.450 1.000 42.019 63 SER B O 1
ATOM 11644 N N . VAL B 2 64 ? 7.504 15.960 64.812 1.000 38.287 64 VAL B N 1
ATOM 11645 C CA . VAL B 2 64 ? 8.623 15.781 65.728 1.000 36.865 64 VAL B CA 1
ATOM 11646 C C . VAL B 2 64 ? 9.784 16.696 65.395 1.000 35.821 64 VAL B C 1
ATOM 11647 O O . VAL B 2 64 ? 10.794 16.735 66.117 1.000 40.394 64 VAL B O 1
ATOM 11660 N N . LYS B 2 65 ? 9.651 17.439 64.303 1.000 41.794 65 LYS B N 1
ATOM 11661 C CA . LYS B 2 65 ? 10.734 18.259 63.798 1.000 48.342 65 LYS B CA 1
ATOM 11662 C C . LYS B 2 65 ? 11.092 19.328 64.827 1.000 49.798 65 LYS B C 1
ATOM 11663 O O . LYS B 2 65 ? 10.204 19.889 65.468 1.000 48.337 65 LYS B O 1
ATOM 11682 N N . GLY B 2 66 ? 12.397 19.538 65.042 1.000 51.822 66 GLY B N 1
ATOM 11683 C CA . GLY B 2 66 ? 12.871 20.473 66.060 1.000 52.471 66 GLY B CA 1
ATOM 11684 C C . GLY B 2 66 ? 13.056 19.868 67.460 1.000 51.738 66 GLY B C 1
ATOM 11685 O O . GLY B 2 66 ? 13.835 20.408 68.249 1.000 54.787 66 GLY B O 1
ATOM 11689 N N . ARG B 2 67 ? 12.307 18.796 67.788 1.000 45.595 67 ARG B N 1
ATOM 11690 C CA . ARG B 2 67 ? 12.302 18.163 69.103 1.000 39.816 67 ARG B CA 1
ATOM 11691 C C . ARG B 2 67 ? 13.148 16.887 69.115 1.000 44.337 67 ARG B C 1
ATOM 11692 O O . ARG B 2 67 ? 13.793 16.585 70.110 1.000 43.030 67 ARG B O 1
ATOM 11713 N N . PHE B 2 68 ? 13.129 16.090 68.024 1.000 42.022 68 PHE B N 1
ATOM 11714 C CA . PHE B 2 68 ? 13.857 14.826 67.995 1.000 40.330 68 PHE B CA 1
ATOM 11715 C C . PHE B 2 68 ? 15.075 14.910 67.074 1.000 36.351 68 PHE B C 1
ATOM 11716 O O . PHE B 2 68 ? 15.032 15.616 66.070 1.000 40.725 68 PHE B O 1
ATOM 11733 N N . THR B 2 69 ? 16.143 14.165 67.392 1.000 35.162 69 THR B N 1
ATOM 11734 C CA . THR B 2 69 ? 17.338 14.132 66.570 1.000 35.965 69 THR B CA 1
ATOM 11735 C C . THR B 2 69 ? 17.744 12.687 66.323 1.000 34.794 69 THR B C 1
ATOM 11736 O O . THR B 2 69 ? 17.867 11.927 67.263 1.000 32.834 69 THR B O 1
ATOM 11747 N N . ILE B 2 70 ? 17.861 12.289 65.045 1.000 33.108 70 ILE B N 1
ATOM 11748 C CA . ILE B 2 70 ? 18.331 10.939 64.736 1.000 31.287 70 ILE B CA 1
ATOM 11749 C C . ILE B 2 70 ? 19.844 10.949 64.515 1.000 29.816 70 ILE B C 1
ATOM 11750 O O . ILE B 2 70 ? 20.396 11.921 63.986 1.000 36.169 70 ILE B O 1
ATOM 11766 N N . SER B 2 71 ? 20.496 9.825 64.788 1.000 31.020 71 SER B N 1
ATOM 11767 C CA . SER B 2 71 ? 21.938 9.685 64.546 1.000 30.087 71 SER B CA 1
ATOM 11768 C C . SER B 2 71 ? 22.283 8.203 64.508 1.000 31.279 71 SER B C 1
ATOM 11769 O O . SER B 2 71 ? 21.482 7.351 64.877 1.000 30.110 71 SER B O 1
ATOM 11777 N N . ARG B 2 72 ? 23.488 7.889 64.051 1.000 30.278 72 ARG B N 1
ATOM 11778 C CA . ARG B 2 72 ? 23.926 6.511 63.993 1.000 34.795 72 ARG B CA 1
ATOM 11779 C C . ARG B 2 72 ? 25.436 6.468 64.223 1.000 32.994 72 ARG B C 1
ATOM 11780 O O . ARG B 2 72 ? 26.136 7.455 64.042 1.000 35.410 72 ARG B O 1
ATOM 11801 N N . ASP B 2 73 ? 25.933 5.269 64.540 1.000 34.902 73 ASP B N 1
ATOM 11802 C CA . ASP B 2 73 ? 27.335 5.062 64.838 1.000 35.241 73 ASP B CA 1
ATOM 11803 C C . ASP B 2 73 ? 27.768 3.747 64.222 1.000 33.274 73 ASP B C 1
ATOM 11804 O O . ASP B 2 73 ? 27.307 2.675 64.579 1.000 38.319 73 ASP B O 1
ATOM 11813 N N . SER B 2 74 ? 28.699 3.877 63.308 1.000 33.452 74 SER B N 1
ATOM 11814 C CA . SER B 2 74 ? 29.142 2.805 62.453 1.000 38.621 74 SER B CA 1
ATOM 11815 C C . SER B 2 74 ? 29.815 1.709 63.267 1.000 39.817 74 SER B C 1
ATOM 11816 O O . SER B 2 74 ? 29.481 0.535 63.125 1.000 40.781 74 SER B O 1
ATOM 11824 N N . ALA B 2 75 ? 30.760 2.096 64.138 1.000 44.854 75 ALA B N 1
ATOM 11825 C CA . ALA B 2 75 ? 31.565 1.109 64.844 1.000 39.742 75 ALA B CA 1
ATOM 11826 C C . ALA B 2 75 ? 30.710 0.326 65.830 1.000 40.673 75 ALA B C 1
ATOM 11827 O O . ALA B 2 75 ? 30.948 -0.857 66.073 1.000 46.511 75 ALA B O 1
ATOM 11834 N N . LYS B 2 76 ? 29.625 0.935 66.321 1.000 36.404 76 LYS B N 1
ATOM 11835 C CA . LYS B 2 76 ? 28.735 0.210 67.209 1.000 40.144 76 LYS B CA 1
ATOM 11836 C C . LYS B 2 76 ? 27.509 -0.398 66.520 1.000 36.948 76 LYS B C 1
ATOM 11837 O O . LYS B 2 76 ? 26.666 -1.008 67.199 1.000 39.401 76 LYS B O 1
ATOM 11856 N N . ASN B 2 77 ? 27.460 -0.280 65.186 1.000 36.191 77 ASN B N 1
ATOM 11857 C CA A ASN B 2 77 ? 26.305 -0.712 64.415 0.500 33.162 77 ASN B CA 1
ATOM 11858 C CA B ASN B 2 77 ? 26.302 -0.708 64.413 0.500 34.163 77 ASN B CA 1
ATOM 11859 C C . ASN B 2 77 ? 25.017 -0.327 65.148 1.000 30.752 77 ASN B C 1
ATOM 11860 O O . ASN B 2 77 ? 24.161 -1.198 65.346 1.000 32.581 77 ASN B O 1
ATOM 11880 N N . SER B 2 78 ? 24.857 0.970 65.514 1.000 29.880 78 SER B N 1
ATOM 11881 C CA . SER B 2 78 ? 23.699 1.409 66.281 1.000 32.958 78 SER B CA 1
ATOM 11882 C C . SER B 2 78 ? 23.025 2.653 65.718 1.000 31.950 78 SER B C 1
ATOM 11883 O O . SER B 2 78 ? 23.646 3.560 65.167 1.000 35.007 78 SER B O 1
ATOM 11891 N N . LEU B 2 79 ? 21.719 2.721 65.949 1.000 32.675 79 LEU B N 1
ATOM 11892 C CA . LEU B 2 79 ? 20.946 3.893 65.579 1.000 31.866 79 LEU B CA 1
ATOM 11893 C C . LEU B 2 79 ? 20.419 4.535 66.849 1.000 31.084 79 LEU B C 1
ATOM 11894 O O . LEU B 2 79 ? 20.050 3.794 67.770 1.000 34.917 79 LEU B O 1
ATOM 11910 N N . TYR B 2 80 ? 20.246 5.870 66.861 1.000 30.406 80 TYR B N 1
ATOM 11911 C CA . TYR B 2 80 ? 19.752 6.547 68.054 1.000 32.309 80 TYR B CA 1
ATOM 11912 C C . TYR B 2 80 ? 18.636 7.524 67.702 1.000 33.513 80 TYR B C 1
ATOM 11913 O O . TYR B 2 80 ? 18.532 8.016 66.570 1.000 33.104 80 TYR B O 1
ATOM 11931 N N . LEU B 2 81 ? 17.808 7.823 68.701 1.000 30.440 81 LEU B N 1
ATOM 11932 C CA . LEU B 2 81 ? 16.764 8.854 68.609 1.000 29.364 81 LEU B CA 1
ATOM 11933 C C . LEU B 2 81 ? 16.807 9.608 69.945 1.000 34.136 81 LEU B C 1
ATOM 11934 O O . LEU B 2 81 ? 16.502 9.006 70.977 1.000 33.223 81 LEU B O 1
ATOM 11950 N N . GLN B 2 82 ? 17.283 10.849 69.912 1.000 36.493 82 GLN B N 1
ATOM 11951 C CA . GLN B 2 82 ? 17.214 11.758 71.060 1.000 34.672 82 GLN B CA 1
ATOM 11952 C C . GLN B 2 82 ? 15.864 12.448 71.028 1.000 38.086 82 GLN B C 1
ATOM 11953 O O . GLN B 2 82 ? 15.576 13.191 70.093 1.000 37.446 82 GLN B O 1
ATOM 11967 N N A MET B 2 83 ? 15.024 12.208 72.044 0.500 36.205 83 MET B N 1
ATOM 11968 N N B MET B 2 83 ? 15.002 12.158 72.008 0.500 36.119 83 MET B N 1
ATOM 11969 C CA A MET B 2 83 ? 13.676 12.756 72.059 0.500 38.164 83 MET B CA 1
ATOM 11970 C CA B MET B 2 83 ? 13.702 12.801 72.037 0.500 38.111 83 MET B CA 1
ATOM 11971 C C A MET B 2 83 ? 13.551 13.793 73.177 0.500 40.505 83 MET B C 1
ATOM 11972 C C B MET B 2 83 ? 13.681 13.815 73.175 0.500 41.156 83 MET B C 1
ATOM 11973 O O A MET B 2 83 ? 13.537 13.410 74.336 0.500 39.110 83 MET B O 1
ATOM 11974 O O B MET B 2 83 ? 13.922 13.449 74.319 0.500 41.123 83 MET B O 1
ATOM 12001 N N . ASN B 2 84 ? 13.453 15.085 72.830 1.000 41.835 84 ASN B N 1
ATOM 12002 C CA . 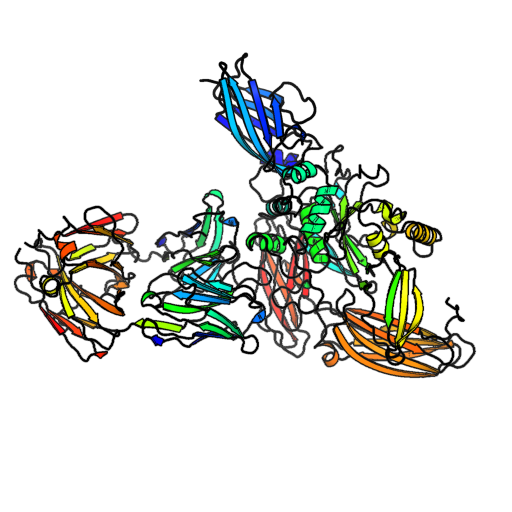ASN B 2 84 ? 13.358 16.162 73.805 1.000 44.488 84 ASN B CA 1
ATOM 12003 C C . ASN B 2 84 ? 11.949 16.743 73.723 1.000 46.634 84 ASN B C 1
ATOM 12004 O O . ASN B 2 84 ? 11.240 16.434 72.785 1.000 39.375 84 ASN B O 1
ATOM 12015 N N . SER B 2 85 ? 11.531 17.534 74.738 1.000 45.931 85 SER B N 1
ATOM 12016 C CA . SER B 2 85 ? 10.226 18.180 74.781 1.000 45.309 85 SER B CA 1
ATOM 12017 C C . SER B 2 85 ? 9.063 17.214 74.534 1.000 40.593 85 SER B C 1
ATOM 12018 O O . SER B 2 85 ? 8.101 17.550 73.859 1.000 43.130 85 SER B O 1
ATOM 12026 N N . LEU B 2 86 ? 9.071 16.065 75.208 1.000 41.382 86 LEU B N 1
ATOM 12027 C CA . LEU B 2 86 ? 8.072 15.052 74.956 1.000 38.266 86 LEU B CA 1
ATOM 12028 C C . LEU B 2 86 ? 6.700 15.554 75.343 1.000 41.434 86 LEU B C 1
ATOM 12029 O O . LEU B 2 86 ? 6.558 16.453 76.181 1.000 43.733 86 LEU B O 1
ATOM 12045 N N . ARG B 2 87 ? 5.699 14.869 74.806 1.000 38.739 87 ARG B N 1
ATOM 12046 C CA . ARG B 2 87 ? 4.310 15.232 74.984 1.000 41.024 87 ARG B CA 1
ATOM 12047 C C . ARG B 2 87 ? 3.506 13.965 75.125 1.000 39.753 87 ARG B C 1
ATOM 12048 O O . ARG B 2 87 ? 3.879 12.911 74.605 1.000 39.230 87 ARG B O 1
ATOM 12069 N N . THR B 2 88 ? 2.350 14.079 75.767 1.000 36.344 88 THR B N 1
ATOM 12070 C CA . THR B 2 88 ? 1.549 12.892 75.980 1.000 39.098 88 THR B CA 1
ATOM 12071 C C . THR B 2 88 ? 1.342 12.148 74.634 1.000 38.390 88 THR B C 1
ATOM 12072 O O . THR B 2 88 ? 1.389 10.910 74.594 1.000 36.090 88 THR B O 1
ATOM 12083 N N . GLU B 2 89 ? 1.155 12.916 73.553 1.000 41.023 89 GLU B N 1
ATOM 12084 C CA . GLU B 2 89 ? 0.931 12.401 72.194 1.000 45.318 89 GLU B CA 1
ATOM 12085 C C . GLU B 2 89 ? 2.097 11.553 71.660 1.000 42.111 89 GLU B C 1
ATOM 12086 O O . GLU B 2 89 ? 1.878 10.761 70.731 1.000 39.293 89 GLU B O 1
ATOM 12098 N N . ASP B 2 90 ? 3.321 11.773 72.185 1.000 36.863 90 ASP B N 1
ATOM 12099 C CA . ASP B 2 90 ? 4.483 10.973 71.831 1.000 37.910 90 ASP B CA 1
ATOM 12100 C C . ASP B 2 90 ? 4.432 9.552 72.395 1.000 36.834 90 ASP B C 1
ATOM 12101 O O . ASP B 2 90 ? 5.297 8.732 72.049 1.000 34.475 90 ASP B O 1
ATOM 12110 N N . THR B 2 91 ? 3.406 9.248 73.222 1.000 36.076 91 THR B N 1
ATOM 12111 C CA . THR B 2 91 ? 3.260 7.912 73.765 1.000 31.645 91 THR B CA 1
ATOM 12112 C C . THR B 2 91 ? 3.141 6.947 72.594 1.000 29.233 91 THR B C 1
ATOM 12113 O O . THR B 2 91 ? 2.222 7.095 71.807 1.000 31.452 91 THR B O 1
ATOM 12124 N N . ALA B 2 92 ? 3.978 5.905 72.552 1.000 29.710 92 ALA B N 1
ATOM 12125 C CA . ALA B 2 92 ? 3.899 4.908 71.492 1.000 31.326 92 ALA B CA 1
ATOM 12126 C C . ALA B 2 92 ? 4.930 3.821 71.724 1.000 29.727 92 ALA B C 1
ATOM 12127 O O . ALA B 2 92 ? 5.865 3.992 72.494 1.000 30.725 92 ALA B O 1
ATOM 12134 N N . LEU B 2 93 ? 4.790 2.723 70.971 1.000 30.364 93 LEU B N 1
ATOM 12135 C CA . LEU B 2 93 ? 5.871 1.794 70.755 1.000 28.854 93 LEU B CA 1
ATOM 12136 C C . LEU B 2 93 ? 6.733 2.304 69.602 1.000 30.613 93 LEU B C 1
ATOM 12137 O O . LEU B 2 93 ? 6.175 2.657 68.543 1.000 28.743 93 LEU B O 1
ATOM 12153 N N . TYR B 2 94 ? 8.045 2.389 69.852 1.000 30.216 94 TYR B N 1
ATOM 12154 C CA . TYR B 2 94 ? 9.033 2.941 68.930 1.000 29.148 94 TYR B CA 1
ATOM 12155 C C . TYR B 2 94 ? 9.829 1.805 68.336 1.000 30.905 94 TYR B C 1
ATOM 12156 O O . TYR B 2 94 ? 10.525 1.056 69.019 1.000 30.714 94 TYR B O 1
ATOM 12174 N N . TYR B 2 95 ? 9.681 1.653 67.017 1.000 28.502 95 TYR B N 1
ATOM 12175 C CA . TYR B 2 95 ? 10.337 0.594 66.265 1.000 27.900 95 TYR B CA 1
ATOM 12176 C C . TYR B 2 95 ? 11.528 1.126 65.486 1.000 26.828 95 TYR B C 1
ATOM 12177 O O . TYR B 2 95 ? 11.447 2.197 64.878 1.000 27.965 95 TYR B O 1
ATOM 12195 N N . CYS B 2 96 ? 12.620 0.377 65.505 1.000 27.629 96 CYS B N 1
ATOM 12196 C CA . CYS B 2 96 ? 13.799 0.564 64.682 1.000 28.582 96 CYS B CA 1
ATOM 12197 C C . CYS B 2 96 ? 13.581 -0.218 63.396 1.000 27.835 96 CYS B C 1
ATOM 12198 O O . CYS B 2 96 ? 13.093 -1.358 63.483 1.000 28.408 96 CYS B O 1
ATOM 12205 N N . ALA B 2 97 ? 13.897 0.372 62.201 1.000 26.740 97 ALA B N 1
ATOM 12206 C CA . ALA B 2 97 ? 13.674 -0.350 60.949 1.000 25.588 97 ALA B CA 1
ATOM 12207 C C . ALA B 2 97 ? 14.828 -0.123 59.968 1.000 25.013 97 ALA B C 1
ATOM 12208 O O . ALA B 2 97 ? 15.307 0.996 59.838 1.000 23.681 97 ALA B O 1
ATOM 12215 N N . LYS B 2 98 ? 15.301 -1.238 59.376 1.000 24.709 98 LYS B N 1
ATOM 12216 C CA . LYS B 2 98 ? 16.298 -1.266 58.325 1.000 23.585 98 LYS B CA 1
ATOM 12217 C C . LYS B 2 98 ? 15.614 -0.962 56.988 1.000 25.971 98 LYS B C 1
ATOM 12218 O O . LYS B 2 98 ? 14.545 -1.510 56.713 1.000 30.825 98 LYS B O 1
ATOM 12237 N N . ASP B 2 99 ? 16.231 -0.131 56.139 1.000 26.216 99 ASP B N 1
ATOM 12238 C CA . ASP B 2 99 ? 15.616 0.166 54.845 1.000 25.986 99 ASP B CA 1
ATOM 12239 C C . ASP B 2 99 ? 15.865 -1.038 53.936 1.000 24.876 99 ASP B C 1
ATOM 12240 O O . ASP B 2 99 ? 16.915 -1.675 54.015 1.000 26.708 99 ASP B O 1
ATOM 12249 N N . HIS B 2 100 ? 14.906 -1.321 53.064 1.000 24.704 100 HIS B N 1
ATOM 12250 C CA . HIS B 2 100 ? 14.973 -2.311 51.999 1.000 23.726 100 HIS B CA 1
ATOM 12251 C C . HIS B 2 100 ? 16.011 -1.959 50.914 1.000 25.588 100 HIS B C 1
ATOM 12252 O O . HIS B 2 100 ? 16.660 -2.846 50.365 1.000 24.328 100 HIS B O 1
ATOM 12267 N N . TYR B 2 101 ? 16.176 -0.675 50.585 1.000 25.224 101 TYR B N 1
ATOM 12268 C CA . TYR B 2 101 ? 16.826 -0.306 49.321 1.000 24.878 101 TYR B CA 1
ATOM 12269 C C . TYR B 2 101 ? 18.349 -0.229 49.482 1.000 25.612 101 TYR B C 1
ATOM 12270 O O . TYR B 2 101 ? 18.818 0.392 50.411 1.000 28.129 101 TYR B O 1
ATOM 12288 N N . LEU B 2 102 ? 19.084 -0.818 48.532 1.000 23.444 102 LEU B N 1
ATOM 12289 C CA . LEU B 2 102 ? 20.536 -0.767 48.461 1.000 23.964 102 LEU B CA 1
ATOM 12290 C C . LEU B 2 102 ? 20.971 0.017 47.229 1.000 23.349 102 LEU B C 1
ATOM 12291 O O . LEU B 2 102 ? 20.651 -0.373 46.100 1.000 21.881 102 LEU B O 1
ATOM 12307 N N . GLY B 2 103 ? 21.646 1.168 47.448 1.000 23.298 103 GLY B N 1
ATOM 12308 C CA . GLY B 2 103 ? 22.174 1.923 46.311 1.000 22.933 103 GLY B CA 1
ATOM 12309 C C . GLY B 2 103 ? 21.180 2.926 45.688 1.000 24.422 103 GLY B C 1
ATOM 12310 O O . GLY B 2 103 ? 21.504 3.493 44.642 1.000 23.086 103 GLY B O 1
ATOM 12314 N N . SER B 2 104 ? 19.970 3.115 46.248 1.000 21.959 104 SER B N 1
ATOM 12315 C CA . SER B 2 104 ? 19.124 4.206 45.775 1.000 21.837 104 SER B CA 1
ATOM 12316 C C . SER B 2 104 ? 18.349 4.845 46.911 1.000 22.334 104 SER B C 1
ATOM 12317 O O . SER B 2 104 ? 18.157 4.182 47.951 1.000 24.396 104 SER B O 1
ATOM 12325 N N . ASP B 2 105 ? 17.917 6.106 46.688 1.000 20.219 105 ASP B N 1
ATOM 12326 C CA . ASP B 2 105 ? 17.263 6.910 47.690 1.000 21.319 105 ASP B CA 1
ATOM 12327 C C . ASP B 2 105 ? 15.737 6.690 47.645 1.000 21.009 105 ASP B C 1
ATOM 12328 O O . ASP B 2 105 ? 14.966 7.639 47.604 1.000 21.865 105 ASP B O 1
ATOM 12337 N N . SER B 2 106 ? 15.301 5.430 47.695 1.000 20.444 106 SER B N 1
ATOM 12338 C CA . SER B 2 106 ? 13.921 5.081 47.918 1.000 23.479 106 SER B CA 1
ATOM 12339 C C . SER B 2 106 ? 13.814 4.520 49.334 1.000 24.960 106 SER B C 1
ATOM 12340 O O . SER B 2 106 ? 14.839 4.135 49.890 1.000 22.828 106 SER B O 1
ATOM 12348 N N . TYR B 2 107 ? 12.587 4.430 49.880 1.000 20.022 107 TYR B N 1
ATOM 12349 C CA . TYR B 2 107 ? 12.491 4.084 51.291 1.000 22.351 107 TYR B CA 1
ATOM 12350 C C . TYR B 2 107 ? 11.452 3.020 51.505 1.000 22.036 107 TYR B C 1
ATOM 12351 O O . TYR B 2 107 ? 10.306 3.195 51.095 1.000 23.495 107 TYR B O 1
ATOM 12369 N N . GLY B 2 108 ? 11.844 1.976 52.249 1.000 22.334 108 GLY B N 1
ATOM 12370 C CA . GLY B 2 108 ? 10.929 0.945 52.659 1.000 23.144 108 GLY B CA 1
ATOM 12371 C C . GLY B 2 108 ? 11.526 0.152 53.813 1.000 24.682 108 GLY B C 1
ATOM 12372 O O . GLY B 2 108 ? 12.710 0.273 54.021 1.000 26.617 108 GLY B O 1
ATOM 12376 N N . MET B 2 109 ? 10.694 -0.559 54.596 1.000 23.473 109 MET B N 1
ATOM 12377 C CA . MET B 2 109 ? 11.200 -1.082 55.877 1.000 22.372 109 MET B CA 1
ATOM 12378 C C . MET B 2 109 ? 11.225 -2.614 55.789 1.000 25.534 109 MET B C 1
ATOM 12379 O O . MET B 2 109 ? 10.196 -3.255 55.987 1.000 24.161 109 MET B O 1
ATOM 12393 N N . ASP B 2 110 ? 12.392 -3.204 55.473 1.000 22.942 110 ASP B N 1
ATOM 12394 C CA . ASP B 2 110 ? 12.474 -4.637 55.198 1.000 24.697 110 ASP B CA 1
ATOM 12395 C C . ASP B 2 110 ? 12.451 -5.468 56.483 1.000 23.481 110 ASP B C 1
ATOM 12396 O O . ASP B 2 110 ? 11.857 -6.537 56.483 1.000 26.524 110 ASP B O 1
ATOM 12405 N N . VAL B 2 111 ? 13.050 -4.932 57.537 1.000 25.229 111 VAL B N 1
ATOM 12406 C CA . VAL B 2 111 ? 13.106 -5.536 58.876 1.000 27.389 111 VAL B CA 1
ATOM 12407 C C . VAL B 2 111 ? 12.767 -4.515 59.942 1.000 25.347 111 VAL B C 1
ATOM 12408 O O . VAL B 2 111 ? 13.313 -3.414 59.969 1.000 26.484 111 VAL B O 1
ATOM 12421 N N . TRP B 2 112 ? 11.930 -4.941 60.890 1.000 26.216 112 TRP B N 1
ATOM 12422 C CA . TRP B 2 112 ? 11.556 -4.110 62.009 1.000 24.987 112 TRP B CA 1
ATOM 12423 C C . TRP B 2 112 ? 11.946 -4.819 63.325 1.000 30.889 112 TRP B C 1
ATOM 12424 O O . TRP B 2 112 ? 11.773 -6.026 63.458 1.000 28.974 112 TRP B O 1
ATOM 12445 N N . GLY B 2 113 ? 12.399 -4.056 64.304 1.000 29.037 113 GLY B N 1
ATOM 12446 C CA . GLY B 2 113 ? 12.549 -4.567 65.671 1.000 29.280 113 GLY B CA 1
ATOM 12447 C C . GLY B 2 113 ? 11.201 -4.761 66.340 1.000 30.455 113 GLY B C 1
ATOM 12448 O O . GLY B 2 113 ? 10.162 -4.421 65.781 1.000 29.458 113 GLY B O 1
ATOM 12452 N N . GLN B 2 114 ? 11.203 -5.347 67.544 1.000 30.864 114 GLN B N 1
ATOM 12453 C CA . GLN B 2 114 ? 9.984 -5.551 68.324 1.000 32.066 114 GLN B CA 1
ATOM 12454 C C . GLN B 2 114 ? 9.563 -4.267 69.053 1.000 30.008 114 GLN B C 1
ATOM 12455 O O . GLN B 2 114 ? 8.432 -4.161 69.553 1.000 34.124 114 GLN B O 1
ATOM 12469 N N . GLY B 2 115 ? 10.450 -3.282 69.078 1.000 29.136 115 GLY B N 1
ATOM 12470 C CA . GLY B 2 115 ? 10.148 -1.927 69.530 1.000 31.300 115 GLY B CA 1
ATOM 12471 C C . GLY B 2 115 ? 10.427 -1.719 71.021 1.000 34.818 115 GLY B C 1
ATOM 12472 O O . GLY B 2 115 ? 10.601 -2.677 71.780 1.000 31.855 115 GLY B O 1
ATOM 12476 N N . THR B 2 116 ? 10.499 -0.452 71.416 1.000 34.892 116 THR B N 1
ATOM 12477 C CA . THR B 2 116 ? 10.683 -0.104 72.813 1.000 36.979 116 THR B CA 1
ATOM 12478 C C . THR B 2 116 ? 9.567 0.864 73.183 1.000 40.834 116 THR B C 1
ATOM 12479 O O . THR B 2 116 ? 9.248 1.783 72.417 1.000 31.581 116 THR B O 1
ATOM 12490 N N . THR B 2 117 ? 8.958 0.624 74.361 1.000 35.510 117 THR B N 1
ATOM 12491 C CA . THR B 2 117 ? 7.740 1.331 74.739 1.000 35.666 117 THR B CA 1
ATOM 12492 C C . THR B 2 117 ? 8.043 2.662 75.414 1.000 35.912 117 THR B C 1
ATOM 12493 O O . THR B 2 117 ? 8.789 2.694 76.393 1.000 37.988 117 THR B O 1
ATOM 12504 N N . VAL B 2 118 ? 7.405 3.745 74.953 1.000 31.734 118 VAL B N 1
ATOM 12505 C CA . VAL B 2 118 ? 7.573 5.075 75.521 1.000 35.537 118 VAL B CA 1
ATOM 12506 C C . VAL B 2 118 ? 6.216 5.571 75.979 1.000 37.382 118 VAL B C 1
ATOM 12507 O O . VAL B 2 118 ? 5.303 5.677 75.169 1.000 38.635 118 VAL B O 1
ATOM 12520 N N . THR B 2 119 ? 6.064 5.824 77.295 1.000 37.152 119 THR B N 1
ATOM 12521 C CA . THR B 2 119 ? 4.827 6.384 77.836 1.000 32.604 119 THR B CA 1
ATOM 12522 C C . THR B 2 119 ? 5.156 7.775 78.364 1.000 38.735 119 THR B C 1
ATOM 12523 O O . THR B 2 119 ? 6.049 7.921 79.212 1.000 37.433 119 THR B O 1
ATOM 12534 N N . VAL B 2 120 ? 4.427 8.791 77.890 1.000 33.795 120 VAL B N 1
ATOM 12535 C CA . VAL B 2 120 ? 4.706 10.150 78.316 1.000 37.857 120 VAL B CA 1
ATOM 12536 C C . VAL B 2 120 ? 3.512 10.622 79.144 1.000 38.459 120 VAL B C 1
ATOM 12537 O O . VAL B 2 120 ? 2.415 10.745 78.606 1.000 39.817 120 VAL B O 1
ATOM 12550 N N . SER B 2 121 ? 3.733 10.913 80.441 1.000 37.055 121 SER B N 1
ATOM 12551 C CA . SER B 2 121 ? 2.664 11.293 81.356 1.000 35.319 121 SER B CA 1
ATOM 12552 C C . SER B 2 121 ? 3.264 11.993 82.571 1.000 34.808 121 SER B C 1
ATOM 12553 O O . SER B 2 121 ? 4.400 11.684 82.936 1.000 32.827 121 SER B O 1
ATOM 12561 N N . SER B 2 122 ? 2.563 13.038 83.022 1.000 36.205 122 SER B N 1
ATOM 12562 C CA . SER B 2 122 ? 2.878 13.731 84.269 1.000 41.739 122 SER B CA 1
ATOM 12563 C C . SER B 2 122 ? 2.221 13.042 85.450 1.000 40.925 122 SER B C 1
ATOM 12564 O O . SER B 2 122 ? 2.516 13.414 86.581 1.000 37.659 122 SER B O 1
ATOM 12572 N N . ALA B 2 123 ? 1.373 12.028 85.213 1.000 34.529 123 ALA B N 1
ATOM 12573 C CA . ALA B 2 123 ? 0.601 11.425 86.301 1.000 40.550 123 ALA B CA 1
ATOM 12574 C C . ALA B 2 123 ? 1.495 10.714 87.327 1.000 39.331 123 ALA B C 1
ATOM 12575 O O . ALA B 2 123 ? 2.507 10.117 86.986 1.000 34.426 123 ALA B O 1
ATOM 12582 N N . SER B 2 124 ? 1.051 10.805 88.592 1.000 40.076 124 SER B N 1
ATOM 12583 C CA . SER B 2 124 ? 1.387 9.900 89.681 1.000 40.636 124 SER B CA 1
ATOM 12584 C C . SER B 2 124 ? 0.349 8.806 89.772 1.000 34.499 124 SER B C 1
ATOM 12585 O O . SER B 2 124 ? -0.747 9.021 89.272 1.000 30.664 124 SER B O 1
ATOM 12593 N N . THR B 2 125 ? 0.650 7.758 90.552 1.000 33.310 125 THR B N 1
ATOM 12594 C CA . THR B 2 125 ? -0.318 6.724 90.876 1.000 32.508 125 THR B CA 1
ATOM 12595 C C . THR B 2 125 ? -1.584 7.380 91.405 1.000 31.511 125 THR B C 1
ATOM 12596 O O . THR B 2 125 ? -1.523 8.217 92.302 1.000 31.574 125 THR B O 1
ATOM 12607 N N . LYS B 2 126 ? -2.719 7.016 90.819 1.000 26.933 126 LYS B N 1
ATOM 12608 C CA . LYS B 2 126 ? -3.995 7.615 91.141 1.000 28.315 126 LYS B CA 1
ATOM 12609 C C . LYS B 2 126 ? -5.124 6.617 90.944 1.000 27.096 126 LYS B C 1
ATOM 12610 O O . LYS B 2 126 ? -5.296 6.040 89.870 1.000 27.054 126 LYS B O 1
ATOM 12629 N N . GLY B 2 127 ? -5.939 6.435 91.979 1.000 24.336 127 GLY B N 1
ATOM 12630 C CA . GLY B 2 127 ? -7.130 5.618 91.841 1.000 25.611 127 GLY B CA 1
ATOM 12631 C C . GLY B 2 127 ? -8.234 6.327 91.040 1.000 26.037 127 GLY B C 1
ATOM 12632 O O . GLY B 2 127 ? -8.284 7.565 90.935 1.000 27.118 127 GLY B O 1
ATOM 12636 N N . PRO B 2 128 ? -9.152 5.561 90.439 1.000 24.094 128 PRO B N 1
ATOM 12637 C CA . PRO B 2 128 ? -10.194 6.155 89.573 1.000 25.311 128 PRO B CA 1
ATOM 12638 C C . PRO B 2 128 ? -11.328 6.849 90.337 1.000 25.768 128 PRO B C 1
ATOM 12639 O O . PRO B 2 128 ? -11.582 6.588 91.500 1.000 27.328 128 PRO B O 1
ATOM 12650 N N . SER B 2 129 ? -12.088 7.680 89.605 1.000 25.569 129 SER B N 1
ATOM 12651 C CA . SER B 2 129 ? -13.400 8.105 90.007 1.000 27.165 129 SER B CA 1
ATOM 12652 C C . SER B 2 129 ? -14.402 7.358 89.138 1.000 27.436 129 SER B C 1
ATOM 12653 O O . SER B 2 129 ? -14.224 7.274 87.934 1.000 28.813 129 SER B O 1
ATOM 12661 N N . VAL B 2 130 ? -15.473 6.889 89.745 1.000 27.201 130 VAL B N 1
ATOM 12662 C CA . VAL B 2 130 ? -16.422 6.052 89.040 1.000 27.372 130 VAL B CA 1
ATOM 12663 C C . VAL B 2 130 ? -17.759 6.768 88.956 1.000 29.804 130 VAL B C 1
ATOM 12664 O O . VAL B 2 130 ? -18.267 7.294 89.920 1.000 28.693 130 VAL B O 1
ATOM 12677 N N . PHE B 2 131 ? -18.332 6.734 87.763 1.000 26.788 131 PHE B N 1
ATOM 12678 C CA . PHE B 2 131 ? -19.567 7.407 87.495 1.000 26.184 131 PHE B CA 1
ATOM 12679 C C . PHE B 2 131 ? -20.538 6.378 86.920 1.000 28.883 131 PHE B C 1
ATOM 12680 O O . PHE B 2 131 ? -20.150 5.472 86.187 1.000 26.927 131 PHE B O 1
ATOM 12697 N N . PRO B 2 132 ? -21.839 6.508 87.243 1.000 29.367 132 PRO B N 1
ATOM 12698 C CA . PRO B 2 132 ? -22.861 5.590 86.719 1.000 32.678 132 PRO B CA 1
ATOM 12699 C C . PRO B 2 132 ? -23.241 5.900 85.271 1.000 30.144 132 PRO B C 1
ATOM 12700 O O . PRO B 2 132 ? -23.369 7.065 84.893 1.000 32.135 132 PRO B O 1
ATOM 12711 N N . LEU B 2 133 ? -23.438 4.843 84.464 1.000 30.790 133 LEU B N 1
ATOM 12712 C CA . LEU B 2 133 ? -24.094 4.953 83.162 1.000 32.442 133 LEU B CA 1
ATOM 12713 C C . LEU B 2 133 ? -25.503 4.335 83.319 1.000 34.458 133 LEU B C 1
ATOM 12714 O O . LEU B 2 133 ? -25.699 3.124 83.252 1.000 31.424 133 LEU B O 1
ATOM 12730 N N . ALA B 2 134 ? -26.462 5.196 83.667 1.000 32.530 134 ALA B N 1
ATOM 12731 C CA . ALA B 2 134 ? -27.804 4.797 84.076 1.000 37.963 134 ALA B CA 1
ATOM 12732 C C . ALA B 2 134 ? -28.645 4.303 82.886 1.000 36.399 134 ALA B C 1
ATOM 12733 O O . ALA B 2 134 ? -28.621 4.891 81.809 1.000 35.338 134 ALA B O 1
ATOM 12740 N N . PRO B 2 135 ? -29.444 3.234 83.073 1.000 37.350 135 PRO B N 1
ATOM 12741 C CA . PRO B 2 135 ? -30.281 2.684 82.017 1.000 41.193 135 PRO B CA 1
ATOM 12742 C C . PRO B 2 135 ? -31.366 3.694 81.660 1.000 49.153 135 PRO B C 1
ATOM 12743 O O . PRO B 2 135 ? -31.851 4.397 82.558 1.000 41.052 135 PRO B O 1
ATOM 12754 N N . SER B 2 136 ? -31.599 3.740 80.333 1.000 70.909 136 SER B N 1
ATOM 12755 C CA . SER B 2 136 ? -32.618 4.483 79.603 1.000 78.736 136 SER B CA 1
ATOM 12756 C C . SER B 2 136 ? -33.917 4.528 80.388 1.000 75.003 136 SER B C 1
ATOM 12757 O O . SER B 2 136 ? -34.290 3.529 80.992 1.000 69.195 136 SER B O 1
ATOM 12765 N N . SER B 2 137 ? -34.583 5.692 80.312 1.000 89.735 137 SER B N 1
ATOM 12766 C CA . SER B 2 137 ? -35.982 5.853 80.681 1.000 89.254 137 SER B CA 1
ATOM 12767 C C . SER B 2 137 ? -36.856 4.887 79.884 1.000 95.638 137 SER B C 1
ATOM 12768 O O . SER B 2 137 ? -37.799 4.315 80.439 1.000 96.104 137 SER B O 1
ATOM 12776 N N . LYS B 2 138 ? -36.504 4.686 78.600 1.000 92.072 138 LYS B N 1
ATOM 12777 C CA . LYS B 2 138 ? -37.421 4.130 77.617 1.000 92.752 138 LYS B CA 1
ATOM 12778 C C . LYS B 2 138 ? -37.305 2.606 77.530 1.000 106.135 138 LYS B C 1
ATOM 12779 O O . LYS B 2 138 ? -37.302 2.039 76.432 1.000 97.547 138 LYS B O 1
ATOM 12798 N N . SER B 2 139 ? -37.289 1.950 78.702 1.000 119.436 139 SER B N 1
ATOM 12799 C CA . SER B 2 139 ? -37.054 0.517 78.807 1.000 115.830 139 SER B CA 1
ATOM 12800 C C . SER B 2 139 ? -38.327 -0.241 78.439 1.000 119.743 139 SER B C 1
ATOM 12801 O O . SER B 2 139 ? -39.155 -0.538 79.304 1.000 108.577 139 SER B O 1
ATOM 12809 N N . THR B 2 140 ? -38.466 -0.520 77.135 1.000 124.033 140 THR B N 1
ATOM 12810 C CA . THR B 2 140 ? -39.492 -1.418 76.629 1.000 128.923 140 THR B CA 1
ATOM 12811 C C . THR B 2 140 ? -39.384 -2.774 77.337 1.000 143.361 140 THR B C 1
ATOM 12812 O O . THR B 2 140 ? -38.477 -3.552 77.041 1.000 161.353 140 THR B O 1
ATOM 12823 N N . SER B 2 141 ? -40.300 -3.044 78.287 1.000 134.514 141 SER B N 1
ATOM 12824 C CA . SER B 2 141 ? -40.360 -4.334 78.968 1.000 126.573 141 SER B CA 1
ATOM 12825 C C . SER B 2 141 ? -40.821 -5.412 77.982 1.000 121.425 141 SER B C 1
ATOM 12826 O O . SER B 2 141 ? -41.584 -5.135 77.056 1.000 113.972 141 SER B O 1
ATOM 12834 N N . GLY B 2 142 ? -40.336 -6.644 78.194 1.000 111.363 142 GLY B N 1
ATOM 12835 C CA . GLY B 2 142 ? -40.224 -7.636 77.13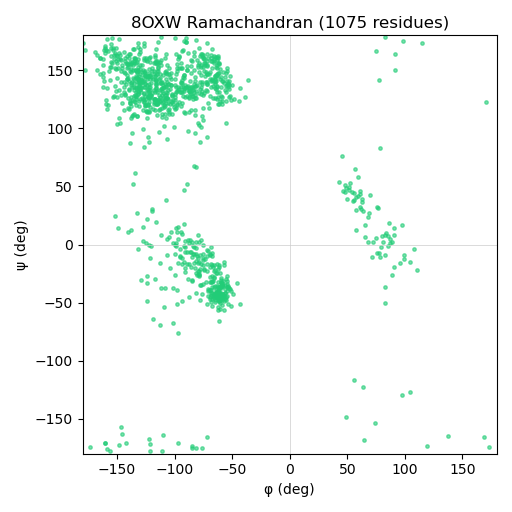5 1.000 100.513 142 GLY B CA 1
ATOM 12836 C C . GLY B 2 142 ? -39.031 -7.335 76.224 1.000 97.306 142 GLY B C 1
ATOM 12837 O O . GLY B 2 142 ? -39.086 -7.617 75.020 1.000 95.214 142 GLY B O 1
ATOM 12841 N N . GLY B 2 143 ? -37.982 -6.735 76.827 1.000 78.416 143 GLY B N 1
ATOM 12842 C CA . GLY B 2 143 ? -36.748 -6.339 76.155 1.000 69.745 143 GLY B CA 1
ATOM 12843 C C . GLY B 2 143 ? -35.598 -6.133 77.159 1.000 66.292 143 GLY B C 1
ATOM 12844 O O . GLY B 2 143 ? -35.741 -6.423 78.353 1.000 55.073 143 GLY B O 1
ATOM 12848 N N . THR B 2 144 ? -34.475 -5.584 76.665 1.000 61.088 144 THR B N 1
ATOM 12849 C CA . THR B 2 144 ? -33.237 -5.508 77.434 1.000 57.797 144 THR B CA 1
ATOM 12850 C C . THR B 2 144 ? -32.831 -4.044 77.684 1.000 53.541 144 THR B C 1
ATOM 12851 O O . THR B 2 144 ? -33.294 -3.090 77.060 1.000 44.840 144 THR B O 1
ATOM 12862 N N . ALA B 2 145 ? -31.966 -3.839 78.676 1.000 50.514 145 ALA B N 1
ATOM 12863 C CA . ALA B 2 145 ? -31.491 -2.503 78.985 1.000 46.807 145 ALA B CA 1
ATOM 12864 C C . ALA B 2 145 ? -29.983 -2.585 79.206 1.000 41.908 145 ALA B C 1
ATOM 12865 O O . ALA B 2 145 ? -29.567 -3.480 79.907 1.000 38.063 145 ALA B O 1
ATOM 12872 N N . ALA B 2 146 ? -29.196 -1.689 78.610 1.000 38.509 146 ALA B N 1
ATOM 12873 C CA . ALA B 2 146 ? -27.781 -1.588 78.988 1.000 37.235 146 ALA B CA 1
ATOM 12874 C C . ALA B 2 146 ? -27.574 -0.538 80.070 1.000 35.077 146 ALA B C 1
ATOM 12875 O O . ALA B 2 146 ? -28.195 0.524 80.096 1.000 35.721 146 ALA B O 1
ATOM 12882 N N . LEU B 2 147 ? -26.668 -0.860 81.003 1.000 34.496 147 LEU B N 1
ATOM 12883 C CA . LEU B 2 147 ? -26.246 0.061 82.033 1.000 33.004 147 LEU B CA 1
ATOM 12884 C C . LEU B 2 147 ? -24.767 -0.241 82.317 1.000 33.650 147 LEU B C 1
ATOM 12885 O O . LEU B 2 147 ? -24.259 -1.321 81.940 1.000 34.071 147 LEU B O 1
ATOM 12901 N N . GLY B 2 148 ? -24.075 0.749 82.902 1.000 31.361 148 GLY B N 1
ATOM 12902 C CA . GLY B 2 148 ? -22.631 0.615 83.047 1.000 31.391 148 GLY B CA 1
ATOM 12903 C C . GLY B 2 148 ? -22.049 1.512 84.135 1.000 29.111 148 GLY B C 1
ATOM 12904 O O . GLY B 2 148 ? -22.780 2.242 84.837 1.000 29.290 148 GLY B O 1
ATOM 12908 N N . CYS B 2 149 ? -20.715 1.433 84.192 1.000 29.113 149 CYS B N 1
ATOM 12909 C CA . CYS B 2 149 ? -19.863 2.348 84.945 1.000 29.620 149 CYS B CA 1
ATOM 12910 C C . CYS B 2 149 ? -18.792 2.953 84.049 1.000 26.979 149 CYS B C 1
ATOM 12911 O O . CYS B 2 149 ? -18.123 2.252 83.318 1.000 28.072 149 CYS B O 1
ATOM 12918 N N . LEU B 2 150 ? -18.535 4.263 84.222 1.000 25.365 150 LEU B N 1
ATOM 12919 C CA . LEU B 2 150 ? -17.443 4.950 83.591 1.000 25.226 150 LEU B CA 1
ATOM 12920 C C . LEU B 2 150 ? -16.356 5.078 84.661 1.000 27.875 150 LEU B C 1
ATOM 12921 O O . LEU B 2 150 ? -16.620 5.624 85.754 1.000 24.467 150 LEU B O 1
ATOM 12937 N N . VAL B 2 151 ? -15.186 4.510 84.356 1.000 26.950 151 VAL B N 1
ATOM 12938 C CA . VAL B 2 151 ? -14.105 4.452 85.326 1.000 27.163 151 VAL B CA 1
ATOM 12939 C C . VAL B 2 151 ? -13.034 5.410 84.857 1.000 26.839 151 VAL B C 1
ATOM 12940 O O . VAL B 2 151 ? -12.327 5.176 83.877 1.000 26.202 151 VAL B O 1
ATOM 12953 N N . LYS B 2 152 ? -12.992 6.571 85.485 1.000 24.252 152 LYS B N 1
ATOM 12954 C CA . LYS B 2 152 ? -12.266 7.686 84.937 1.000 25.753 152 LYS B CA 1
ATOM 12955 C C . LYS B 2 152 ? -10.943 7.993 85.674 1.000 25.155 152 LYS B C 1
ATOM 12956 O O . LYS B 2 152 ? -10.878 8.020 86.902 1.000 24.203 152 LYS B O 1
ATOM 12975 N N . ASP B 2 153 ? -9.960 8.454 84.916 1.000 23.882 153 ASP B N 1
ATOM 12976 C CA . ASP B 2 153 ? -8.795 9.184 85.403 1.000 26.171 153 ASP B CA 1
ATOM 12977 C C . ASP B 2 153 ? -7.987 8.363 86.403 1.000 27.353 153 ASP B C 1
ATOM 12978 O O . ASP B 2 153 ? -7.776 8.832 87.523 1.000 28.365 153 ASP B O 1
ATOM 12987 N N . TYR B 2 154 ? -7.516 7.175 86.005 1.000 25.926 154 TYR B N 1
ATOM 12988 C CA . TYR B 2 154 ? -6.587 6.416 86.808 1.000 25.171 154 TYR B CA 1
ATOM 12989 C C . TYR B 2 154 ? -5.225 6.194 86.158 1.000 26.745 154 TYR B C 1
ATOM 12990 O O . TYR B 2 154 ? -5.020 6.374 84.966 1.000 28.075 154 TYR B O 1
ATOM 13008 N N . PHE B 2 155 ? -4.262 5.814 87.001 1.000 26.062 155 PHE B N 1
ATOM 13009 C CA . PHE B 2 155 ? -2.872 5.711 86.594 1.000 25.582 155 PHE B CA 1
ATOM 13010 C C . PHE B 2 155 ? -2.151 4.850 87.619 1.000 28.851 155 PHE B C 1
ATOM 13011 O O . PHE B 2 155 ? -2.327 5.086 88.845 1.000 27.735 155 PHE B O 1
ATOM 13028 N N . PRO B 2 156 ? -1.299 3.882 87.199 1.000 29.047 156 PRO B N 1
ATOM 13029 C CA . PRO B 2 156 ? -1.173 3.385 85.819 1.000 31.648 156 PRO B CA 1
ATOM 13030 C C . PRO B 2 156 ? -2.217 2.315 85.569 1.000 27.328 156 PRO B C 1
ATOM 13031 O O . PRO B 2 156 ? -3.083 2.112 86.393 1.000 27.568 156 PRO B O 1
ATOM 13042 N N . GLU B 2 157 ? -2.154 1.666 84.399 1.000 29.444 157 GLU B N 1
ATOM 13043 C CA . GLU B 2 157 ? -2.982 0.500 84.158 1.000 31.102 157 GLU B CA 1
ATOM 13044 C C . GLU B 2 157 ? -2.571 -0.639 85.078 1.000 28.863 157 GLU B C 1
ATOM 13045 O O . GLU B 2 157 ? -1.428 -0.685 85.499 1.000 30.606 157 GLU B O 1
ATOM 13057 N N . PRO B 2 158 ? -3.419 -1.650 85.336 1.000 30.925 158 PRO B N 1
ATOM 13058 C CA . PRO B 2 158 ? -4.786 -1.722 84.807 1.000 28.412 158 PRO B CA 1
ATOM 13059 C C . PRO B 2 158 ? -5.850 -1.572 85.884 1.000 31.337 158 PRO B C 1
ATOM 13060 O O . PRO B 2 158 ? -5.525 -1.472 87.063 1.000 28.673 158 PRO B O 1
ATOM 13071 N N . VAL B 2 159 ? -7.114 -1.607 85.462 1.000 29.204 159 VAL B N 1
ATOM 13072 C CA . VAL B 2 159 ? -8.280 -1.669 86.327 1.000 30.302 159 VAL B CA 1
ATOM 13073 C C . VAL B 2 159 ? -9.009 -2.956 85.934 1.000 34.207 159 VAL B C 1
ATOM 13074 O O . VAL B 2 159 ? -9.065 -3.274 84.744 1.000 33.327 159 VAL B O 1
ATOM 13087 N N . THR B 2 160 ? -9.612 -3.660 86.883 1.000 31.735 160 THR B N 1
ATOM 13088 C CA . THR B 2 160 ? -10.558 -4.731 86.559 1.000 34.955 160 THR B CA 1
ATOM 13089 C C . THR B 2 160 ? -11.891 -4.412 87.221 1.000 31.117 160 THR B C 1
ATOM 13090 O O . THR B 2 160 ? -11.980 -3.602 88.143 1.000 30.125 160 THR B O 1
ATOM 13101 N N . VAL B 2 161 ? -12.956 -4.893 86.588 1.000 30.192 161 VAL B N 1
ATOM 13102 C CA . VAL B 2 161 ? -14.290 -4.541 86.990 1.000 30.858 161 VAL B CA 1
ATOM 13103 C C . VAL B 2 161 ? -15.096 -5.820 87.106 1.000 33.805 161 VAL B C 1
ATOM 13104 O O . VAL B 2 161 ? -15.076 -6.636 86.205 1.000 36.229 161 VAL B O 1
ATOM 13117 N N . SER B 2 162 ? -15.888 -5.937 88.170 1.000 34.848 162 SER B N 1
ATOM 13118 C CA . SER B 2 162 ? -16.844 -7.012 88.254 1.000 35.583 162 SER B CA 1
ATOM 13119 C C . SER B 2 162 ? -18.184 -6.350 88.530 1.000 35.743 162 SER B C 1
ATOM 13120 O O . SER B 2 162 ? -18.237 -5.135 88.788 1.000 34.413 162 SER B O 1
ATOM 13128 N N . TRP B 2 163 ? -19.247 -7.150 88.457 1.000 34.625 163 TRP B N 1
ATOM 13129 C CA . TRP B 2 163 ? -20.583 -6.681 88.807 1.000 34.496 163 TRP B CA 1
ATOM 13130 C C . TRP B 2 163 ? -21.237 -7.501 89.915 1.000 34.125 163 TRP B C 1
ATOM 13131 O O . TRP B 2 163 ? -21.164 -8.710 89.883 1.000 36.685 163 TRP B O 1
ATOM 13152 N N . ASN B 2 164 ? -21.906 -6.850 90.869 1.000 40.999 164 ASN B N 1
ATOM 13153 C CA . ASN B 2 164 ? -22.563 -7.562 91.963 1.000 45.614 164 ASN B CA 1
ATOM 13154 C C . ASN B 2 164 ? -21.620 -8.641 92.557 1.000 48.791 164 ASN B C 1
ATOM 13155 O O . ASN B 2 164 ? -21.984 -9.810 92.698 1.000 47.120 164 ASN B O 1
ATOM 13166 N N . SER B 2 165 ? -20.356 -8.249 92.792 1.000 48.577 165 SER B N 1
ATOM 13167 C CA . SER B 2 165 ? -19.291 -9.046 93.407 1.000 50.654 165 SER B CA 1
ATOM 13168 C C . SER B 2 165 ? -19.061 -10.379 92.698 1.000 49.670 165 SER B C 1
ATOM 13169 O O . SER B 2 165 ? -18.748 -11.383 93.335 1.000 52.969 165 SER B O 1
ATOM 13177 N N . GLY B 2 166 ? -19.160 -10.384 91.370 1.000 44.103 166 GLY B N 1
ATOM 13178 C CA . GLY B 2 166 ? -19.003 -11.597 90.582 1.000 42.862 166 GLY B CA 1
ATOM 13179 C C . GLY B 2 166 ? -20.283 -12.421 90.429 1.000 42.719 166 GLY B C 1
ATOM 13180 O O . GLY B 2 166 ? -20.251 -13.455 89.777 1.000 46.650 166 GLY B O 1
ATOM 13184 N N . ALA B 2 167 ? -21.405 -11.989 91.030 1.000 48.142 167 ALA B N 1
ATOM 13185 C CA . ALA B 2 167 ? -22.671 -12.699 90.859 1.000 53.790 167 ALA B CA 1
ATOM 13186 C C . ALA B 2 167 ? -23.268 -12.441 89.471 1.000 56.189 167 ALA B C 1
ATOM 13187 O O . ALA B 2 167 ? -24.082 -13.233 89.014 1.000 54.530 167 ALA B O 1
ATOM 13194 N N . LEU B 2 168 ? -22.877 -11.345 88.801 1.000 49.264 168 LEU B N 1
ATOM 13195 C CA . LEU B 2 168 ? -23.425 -11.008 87.494 1.000 45.311 168 LEU B CA 1
ATOM 13196 C C . LEU B 2 168 ? -22.312 -11.082 86.454 1.000 44.498 168 LEU B C 1
ATOM 13197 O O . LEU B 2 168 ? -21.418 -10.238 86.476 1.000 44.401 168 LEU B O 1
ATOM 13213 N N . THR B 2 169 ? -22.367 -12.063 85.550 1.000 41.466 169 THR B N 1
ATOM 13214 C CA . THR B 2 169 ? -21.338 -12.231 84.519 1.000 45.866 169 THR B CA 1
ATOM 13215 C C . THR B 2 169 ? -21.922 -12.226 83.095 1.000 47.936 169 THR B C 1
ATOM 13216 O O . THR B 2 169 ? -21.287 -11.765 82.119 1.000 41.507 169 THR B O 1
ATOM 13227 N N . SER B 2 170 ? -23.145 -12.757 82.964 1.000 48.327 170 SER B N 1
ATOM 13228 C CA . SER B 2 170 ? -23.813 -12.818 81.674 1.000 47.270 170 SER B CA 1
ATOM 13229 C C . SER B 2 170 ? -24.034 -11.412 81.113 1.000 42.596 170 SER B C 1
ATOM 13230 O O . SER B 2 170 ? -24.517 -10.521 81.789 1.000 45.674 170 SER B O 1
ATOM 13238 N N . GLY B 2 171 ? -23.665 -11.207 79.857 1.000 44.565 171 GLY B N 1
ATOM 13239 C CA . GLY B 2 171 ? -23.829 -9.930 79.184 1.000 47.096 171 GLY B CA 1
ATOM 13240 C C . GLY B 2 171 ? -22.832 -8.840 79.612 1.000 44.799 171 GLY B C 1
ATOM 13241 O O . GLY B 2 171 ? -22.988 -7.701 79.167 1.000 42.720 171 GLY B O 1
ATOM 13245 N N . VAL B 2 172 ? -21.834 -9.170 80.462 1.000 38.622 172 VAL B N 1
ATOM 13246 C CA . VAL B 2 172 ? -20.865 -8.177 80.926 1.000 39.552 172 VAL B CA 1
ATOM 13247 C C . VAL B 2 172 ? -19.792 -7.987 79.847 1.000 36.688 172 VAL B C 1
ATOM 13248 O O . VAL B 2 172 ? -19.272 -8.946 79.279 1.000 33.740 172 VAL B O 1
ATOM 13261 N N . HIS B 2 173 ? -19.427 -6.727 79.594 1.000 35.236 173 HIS B N 1
ATOM 13262 C CA . HIS B 2 173 ? -18.221 -6.456 78.826 1.000 32.847 173 HIS B CA 1
ATOM 13263 C C . HIS B 2 173 ? -17.471 -5.253 79.405 1.000 32.448 173 HIS B C 1
ATOM 13264 O O . HIS B 2 173 ? -18.024 -4.153 79.561 1.000 31.557 173 HIS B O 1
ATOM 13279 N N . THR B 2 174 ? -16.190 -5.484 79.706 1.000 29.093 174 THR B N 1
ATOM 13280 C CA . THR B 2 174 ? -15.308 -4.454 80.187 1.000 28.717 174 THR B CA 1
ATOM 13281 C C . THR B 2 174 ? -14.349 -4.148 79.062 1.000 32.847 174 THR B C 1
ATOM 13282 O O . THR B 2 174 ? -13.663 -5.027 78.556 1.000 31.393 174 THR B O 1
ATOM 13293 N N . PHE B 2 175 ? -14.320 -2.869 78.692 1.000 28.904 175 PHE B N 1
ATOM 13294 C CA . PHE B 2 175 ? -13.618 -2.409 77.527 1.000 29.175 175 PHE B CA 1
ATOM 13295 C C . PHE B 2 175 ? -12.173 -2.142 77.869 1.000 30.469 175 PHE B C 1
ATOM 13296 O O . PHE B 2 175 ? -11.824 -1.934 79.022 1.000 29.816 175 PHE B O 1
ATOM 13313 N N . PRO B 2 176 ? -11.286 -2.137 76.860 1.000 31.405 176 PRO B N 1
ATOM 13314 C CA . PRO B 2 176 ? -9.926 -1.611 77.030 1.000 29.630 176 PRO B CA 1
ATOM 13315 C C . PRO B 2 176 ? -9.957 -0.129 77.381 1.000 28.821 176 PRO B C 1
ATOM 13316 O O . PRO B 2 176 ? -10.923 0.569 77.125 1.000 27.738 176 PRO B O 1
ATOM 13327 N N . ALA B 2 177 ? -8.843 0.346 77.946 1.000 25.959 177 ALA B N 1
ATOM 13328 C CA . ALA B 2 177 ? -8.758 1.714 78.368 1.000 27.213 177 ALA B CA 1
ATOM 13329 C C . ALA B 2 177 ? -8.353 2.604 77.227 1.000 29.227 177 ALA B C 1
ATOM 13330 O O . ALA B 2 177 ? -7.727 2.142 76.260 1.000 28.405 177 ALA B O 1
ATOM 13337 N N . VAL B 2 178 ? -8.674 3.886 77.372 1.000 29.215 178 VAL B N 1
ATOM 13338 C CA . VAL B 2 178 ? -8.065 4.902 76.531 1.000 29.341 178 VAL B CA 1
ATOM 13339 C C . VAL B 2 178 ? -7.084 5.698 77.388 1.000 35.951 178 VAL B C 1
ATOM 13340 O O . VAL B 2 178 ? -7.345 5.931 78.579 1.000 29.342 178 VAL B O 1
ATOM 13353 N N . LEU B 2 179 ? -6.015 6.208 76.742 1.000 29.633 179 LEU B N 1
ATOM 13354 C CA . LEU B 2 179 ? -5.134 7.147 77.413 1.000 35.671 179 LEU B CA 1
ATOM 13355 C C . LEU B 2 179 ? -5.525 8.537 76.949 1.000 35.128 179 LEU B C 1
ATOM 13356 O O . LEU B 2 179 ? -5.542 8.843 75.757 1.000 34.439 179 LEU B O 1
ATOM 13372 N N . GLN B 2 180 ? -5.822 9.386 77.896 1.000 33.557 180 GLN B N 1
ATOM 13373 C CA . GLN B 2 180 ? -6.273 10.713 77.560 1.000 36.015 180 GLN B CA 1
ATOM 13374 C C . GLN B 2 180 ? -5.082 11.652 77.412 1.000 37.709 180 GLN B C 1
ATOM 13375 O O . GLN B 2 180 ? -3.969 11.361 77.866 1.000 35.795 180 GLN B O 1
ATOM 13389 N N . SER B 2 181 ? -5.342 12.814 76.803 1.000 38.163 181 SER B N 1
ATOM 13390 C CA . SER B 2 181 ? -4.308 13.823 76.609 1.000 43.239 181 SER B CA 1
ATOM 13391 C C . SER B 2 181 ? -3.767 14.332 77.943 1.000 41.605 181 SER B C 1
ATOM 13392 O O . SER B 2 181 ? -2.661 14.865 77.990 1.000 43.148 181 SER B O 1
ATOM 13400 N N . SER B 2 182 ? -4.541 14.158 79.028 1.000 38.928 182 SER B N 1
ATOM 13401 C CA . SER B 2 182 ? -4.094 14.480 80.375 1.000 38.500 182 SER B CA 1
ATOM 13402 C C . SER B 2 182 ? -2.982 13.555 80.890 1.000 36.159 182 SER B C 1
ATOM 13403 O O . SER B 2 182 ? -2.361 13.872 81.892 1.000 37.614 182 SER B O 1
ATOM 13411 N N . GLY B 2 183 ? -2.760 12.395 80.274 1.000 32.020 183 GLY B N 1
ATOM 13412 C CA . GLY B 2 183 ? -1.845 11.385 80.783 1.000 32.861 183 GLY B CA 1
ATOM 13413 C C . GLY B 2 183 ? -2.497 10.351 81.715 1.000 33.292 183 GLY B C 1
ATOM 13414 O O . GLY B 2 183 ? -1.774 9.535 82.282 1.000 36.476 183 GLY B O 1
ATOM 13418 N N . LEU B 2 184 ? -3.843 10.357 81.840 1.000 32.421 184 LEU B N 1
ATOM 13419 C CA . LEU B 2 184 ? -4.623 9.474 82.712 1.000 31.142 184 LEU B CA 1
ATOM 13420 C C . LEU B 2 184 ? -5.504 8.536 81.853 1.000 33.515 184 LEU B C 1
ATOM 13421 O O . LEU B 2 184 ? -5.967 8.933 80.781 1.000 32.188 184 LEU B O 1
ATOM 13437 N N . TYR B 2 185 ? -5.779 7.308 82.353 1.000 28.632 185 TYR B N 1
ATOM 13438 C CA . TYR B 2 185 ? -6.568 6.306 81.660 1.000 25.723 185 TYR B CA 1
ATOM 13439 C C . TYR B 2 185 ? -8.005 6.371 82.129 1.000 28.211 185 TYR B C 1
ATOM 13440 O O . TYR B 2 185 ? -8.308 6.756 83.253 1.000 27.145 185 TYR B O 1
ATOM 13458 N N . SER B 2 186 ? -8.883 5.970 81.229 1.000 25.392 186 SER B N 1
ATOM 13459 C CA . SER B 2 186 ? -10.275 5.702 81.535 1.000 25.095 186 SER B CA 1
ATOM 13460 C C . SER B 2 186 ? -10.747 4.473 80.766 1.000 27.885 186 SER B C 1
ATOM 13461 O O . SER B 2 186 ? -10.242 4.176 79.655 1.000 28.940 186 SER B O 1
ATOM 13469 N N . LEU B 2 187 ? -11.742 3.797 81.339 1.000 23.793 187 LEU B N 1
ATOM 13470 C CA . LEU B 2 187 ? -12.416 2.745 80.636 1.000 27.590 187 LEU B CA 1
ATOM 13471 C C . LEU B 2 187 ? -13.882 2.702 81.100 1.000 27.511 187 LEU B C 1
ATOM 13472 O O . LEU B 2 187 ? -14.302 3.450 82.000 1.000 29.321 187 LEU B O 1
ATOM 13488 N N . SER B 2 188 ? -14.657 1.811 80.483 1.000 25.661 188 SER B N 1
ATOM 13489 C CA . SER B 2 188 ? -16.021 1.579 80.855 1.000 24.837 188 SER B CA 1
ATOM 13490 C C . SER B 2 188 ? -16.297 0.083 80.902 1.000 23.951 188 SER B C 1
ATOM 13491 O O . SER B 2 188 ? -15.571 -0.690 80.312 1.000 25.142 188 SER B O 1
ATOM 13499 N N . SER B 2 189 ? -17.337 -0.276 81.657 1.000 25.490 189 SER B N 1
ATOM 13500 C CA . SER B 2 189 ? -17.869 -1.620 81.733 1.000 26.974 189 SER B CA 1
ATOM 13501 C C . SER B 2 189 ? -19.380 -1.522 81.551 1.000 30.368 189 SER B C 1
ATOM 13502 O O . SER B 2 189 ? -20.029 -0.650 82.126 1.000 31.948 189 SER B O 1
ATOM 13510 N N . VAL B 2 190 ? -19.938 -2.451 80.790 1.000 31.961 190 VAL B N 1
ATOM 13511 C CA . VAL B 2 190 ? -21.381 -2.428 80.484 1.000 30.589 190 VAL B CA 1
ATOM 13512 C C . VAL B 2 190 ? -21.964 -3.823 80.710 1.000 31.015 190 VAL B C 1
ATOM 13513 O O . VAL B 2 190 ? -21.198 -4.776 80.665 1.000 31.696 190 VAL B O 1
ATOM 13526 N N . VAL B 2 191 ? -23.242 -3.882 81.116 1.000 31.783 191 VAL B N 1
ATOM 13527 C CA . VAL B 2 191 ? -23.992 -5.115 81.264 1.000 35.978 191 VAL B CA 1
ATOM 13528 C C . VAL B 2 191 ? -25.387 -4.830 80.730 1.000 39.713 191 VAL B C 1
ATOM 13529 O O . VAL B 2 191 ? -25.889 -3.703 80.916 1.000 38.228 191 VAL B O 1
ATOM 13542 N N . THR B 2 192 ? -25.936 -5.841 80.022 1.000 46.278 192 THR B N 1
ATOM 13543 C CA . THR B 2 192 ? -27.259 -5.802 79.396 1.000 40.115 192 THR B CA 1
ATOM 13544 C C . THR B 2 192 ? -28.195 -6.665 80.229 1.000 42.991 192 THR B C 1
ATOM 13545 O O . THR B 2 192 ? -27.898 -7.807 80.541 1.000 44.272 192 THR B O 1
ATOM 13556 N N . VAL B 2 193 ? -29.271 -6.077 80.724 1.000 42.821 193 VAL B N 1
ATOM 13557 C CA . VAL B 2 193 ? -30.114 -6.838 81.619 1.000 48.301 193 VAL B CA 1
ATOM 13558 C C . VAL B 2 193 ? -31.565 -6.714 81.150 1.000 49.867 193 VAL B C 1
ATOM 13559 O O . VAL B 2 193 ? -31.868 -5.931 80.238 1.000 50.003 193 VAL B O 1
ATOM 13572 N N . PRO B 2 194 ? -32.465 -7.554 81.706 1.000 53.275 194 PRO B N 1
ATOM 13573 C CA . PRO B 2 194 ? -33.901 -7.433 81.468 1.000 52.353 194 PRO B CA 1
ATOM 13574 C C . PRO B 2 194 ? -34.445 -6.115 81.999 1.000 49.664 194 PRO B C 1
ATOM 13575 O O . PRO B 2 194 ? -34.175 -5.754 83.128 1.000 61.641 194 PRO B O 1
ATOM 13586 N N . SER B 2 195 ? -35.285 -5.442 81.221 1.000 56.745 195 SER B N 1
ATOM 13587 C CA . SER B 2 195 ? -35.933 -4.218 81.665 1.000 58.102 195 SER B CA 1
ATOM 13588 C C . SER B 2 195 ? -36.793 -4.414 82.909 1.000 54.850 195 SER B C 1
ATOM 13589 O O . SER B 2 195 ? -36.955 -3.480 83.706 1.000 53.618 195 SER B O 1
ATOM 13597 N N . SER B 2 196 ? -37.362 -5.617 83.071 1.000 59.028 196 SER B N 1
ATOM 13598 C CA . SER B 2 196 ? -38.245 -5.885 84.200 1.000 59.033 196 SER B CA 1
ATOM 13599 C C . SER B 2 196 ? -37.465 -5.971 85.516 1.000 61.968 196 SER B C 1
ATOM 13600 O O . SER B 2 196 ? -38.061 -5.816 86.582 1.000 63.175 196 SER B O 1
ATOM 13608 N N . SER B 2 197 ? -36.122 -6.136 85.454 1.000 62.951 197 SER B N 1
ATOM 13609 C CA . SER B 2 197 ? -35.302 -6.228 86.657 1.000 57.811 197 SER B CA 1
ATOM 13610 C C . SER B 2 197 ? -35.050 -4.849 87.285 1.000 55.885 197 SER B C 1
ATOM 13611 O O . SER B 2 197 ? -34.776 -4.741 88.470 1.000 50.335 197 SER B O 1
ATOM 13619 N N . LEU B 2 198 ? -35.184 -3.762 86.515 1.000 56.467 198 LEU B N 1
ATOM 13620 C CA . LEU B 2 198 ? -34.650 -2.477 86.946 1.000 51.206 198 LEU B CA 1
ATOM 13621 C C . LEU B 2 198 ? -35.249 -2.014 88.276 1.000 54.729 198 LEU B C 1
ATOM 13622 O O . LEU B 2 198 ? -34.571 -1.382 89.071 1.000 55.253 198 LEU B O 1
ATOM 13638 N N . GLY B 2 199 ? -36.527 -2.290 88.541 1.000 59.242 199 GLY B N 1
ATOM 13639 C CA . GLY B 2 199 ? -37.130 -1.817 89.778 1.000 57.784 199 GLY B CA 1
ATOM 13640 C C . GLY B 2 199 ? -36.704 -2.603 91.019 1.000 62.639 199 GLY B C 1
ATOM 13641 O O . GLY B 2 199 ? -36.898 -2.133 92.147 1.000 67.492 199 GLY B O 1
ATOM 13645 N N . THR B 2 200 ? -36.148 -3.812 90.841 1.000 69.984 200 THR B N 1
ATOM 13646 C CA . THR B 2 200 ? -36.058 -4.734 91.972 1.000 70.737 200 THR B CA 1
ATOM 13647 C C . THR B 2 200 ? -34.655 -5.303 92.185 1.000 67.347 200 THR B C 1
ATOM 13648 O O . THR B 2 200 ? -34.311 -5.617 93.319 1.000 72.762 200 THR B O 1
ATOM 13659 N N . GLN B 2 201 ? -33.862 -5.468 91.124 1.000 64.200 201 GLN B N 1
ATOM 13660 C CA . GLN B 2 201 ? -32.505 -5.995 91.249 1.000 62.108 201 GLN B CA 1
ATOM 13661 C C . GLN B 2 201 ? -31.521 -4.828 91.350 1.000 56.201 201 GLN B C 1
ATOM 13662 O O . GLN B 2 201 ? -31.584 -3.872 90.557 1.000 56.756 201 GLN B O 1
ATOM 13676 N N . THR B 2 202 ? -30.614 -4.892 92.336 1.000 55.973 202 THR B N 1
ATOM 13677 C CA . THR B 2 202 ? -29.623 -3.831 92.501 1.000 49.241 202 THR B CA 1
ATOM 13678 C C . THR B 2 202 ? -28.408 -4.139 91.618 1.000 45.423 202 THR B C 1
ATOM 13679 O O . THR B 2 202 ? -28.018 -5.306 91.431 1.000 38.454 202 THR B O 1
ATOM 13690 N N . TYR B 2 203 ? -27.865 -3.064 91.014 1.000 38.238 203 TYR B N 1
ATOM 13691 C CA . TYR B 2 203 ? -26.700 -3.186 90.140 1.000 37.210 203 TYR B CA 1
ATOM 13692 C C . TYR B 2 203 ? -25.567 -2.292 90.632 1.000 35.448 203 TYR B C 1
ATOM 13693 O O . TYR B 2 203 ? -25.709 -1.056 90.665 1.000 36.284 203 TYR B O 1
ATOM 13711 N N . ILE B 2 204 ? -24.436 -2.954 90.939 1.000 37.856 204 ILE B N 1
ATOM 13712 C CA . ILE B 2 204 ? -23.255 -2.326 91.520 1.000 33.196 204 ILE B CA 1
ATOM 13713 C C . ILE B 2 204 ? -22.035 -2.824 90.735 1.000 35.120 204 ILE B C 1
ATOM 13714 O O . ILE B 2 204 ? -21.815 -4.041 90.552 1.000 34.540 204 ILE B O 1
ATOM 13730 N N . CYS B 2 205 ? -21.249 -1.875 90.221 1.000 33.216 205 CYS B N 1
ATOM 13731 C CA . CYS B 2 205 ? -19.963 -2.244 89.635 1.000 33.135 205 CYS B CA 1
ATOM 13732 C C . CYS B 2 205 ? -18.919 -2.089 90.742 1.000 31.256 205 CYS B C 1
ATOM 13733 O O . CYS B 2 205 ? -19.043 -1.167 91.568 1.000 34.431 205 CYS B O 1
ATOM 13740 N N . ASN B 2 206 ? -18.022 -3.075 90.763 1.000 34.399 206 ASN B N 1
ATOM 13741 C CA . ASN B 2 206 ? -16.900 -3.192 91.685 1.000 33.745 206 ASN B CA 1
ATOM 13742 C C . ASN B 2 206 ? -15.595 -2.981 90.913 1.000 30.582 206 ASN B C 1
ATOM 13743 O O . ASN B 2 206 ? -15.220 -3.814 90.107 1.000 33.959 206 ASN B O 1
ATOM 13754 N N . VAL B 2 207 ? -14.906 -1.858 91.147 1.000 30.019 207 VAL B N 1
ATOM 13755 C CA . VAL B 2 207 ? -13.777 -1.473 90.339 1.000 29.406 207 VAL B CA 1
ATOM 13756 C C . VAL B 2 207 ? -12.524 -1.670 91.178 1.000 32.900 207 VAL B C 1
ATOM 13757 O O . VAL B 2 207 ? -12.466 -1.143 92.279 1.000 31.284 207 VAL B O 1
ATOM 13770 N N . ASN B 2 208 ? -11.529 -2.375 90.636 1.000 31.303 208 ASN B N 1
ATOM 13771 C CA . ASN B 2 208 ? -10.326 -2.687 91.382 1.000 31.437 208 ASN B CA 1
ATOM 13772 C C . ASN B 2 208 ? -9.160 -2.053 90.676 1.000 33.733 208 ASN B C 1
ATOM 13773 O O . ASN B 2 208 ? -8.949 -2.309 89.486 1.000 31.684 208 ASN B O 1
ATOM 13784 N N . HIS B 2 209 ? -8.419 -1.201 91.409 1.000 28.781 209 HIS B N 1
ATOM 13785 C CA . HIS B 2 209 ? -7.193 -0.631 90.890 1.000 26.232 209 HIS B CA 1
ATOM 13786 C C . HIS B 2 209 ? -6.035 -0.954 91.825 1.000 27.819 209 HIS B C 1
ATOM 13787 O O . HIS B 2 209 ? -5.769 -0.218 92.787 1.000 29.084 209 HIS B O 1
ATOM 13802 N N . LYS B 2 210 ? -5.338 -2.056 91.544 1.000 30.349 210 LYS B N 1
ATOM 13803 C CA . LYS B 2 210 ? -4.342 -2.558 92.489 1.000 33.741 210 LYS B CA 1
ATOM 13804 C C . LYS B 2 210 ? -3.207 -1.547 92.683 1.000 34.740 210 LYS B C 1
ATOM 13805 O O . LYS B 2 210 ? -2.659 -1.422 93.780 1.000 30.836 210 LYS B O 1
ATOM 13824 N N . PRO B 2 211 ? -2.712 -0.848 91.638 1.000 30.273 211 PRO B N 1
ATOM 13825 C CA . PRO B 2 211 ? -1.622 0.098 91.866 1.000 30.307 211 PRO B CA 1
ATOM 13826 C C . PRO B 2 211 ? -1.884 1.167 92.936 1.000 31.377 211 PRO B C 1
ATOM 13827 O O . PRO B 2 211 ? -0.907 1.582 93.589 1.000 31.113 211 PRO B O 1
ATOM 13838 N N . SER B 2 212 ? -3.159 1.583 93.143 1.000 27.401 212 SER B N 1
ATOM 13839 C CA . SER B 2 212 ? -3.498 2.573 94.159 1.000 26.544 212 SER B CA 1
ATOM 13840 C C . SER B 2 212 ? -4.030 1.892 95.420 1.000 28.426 212 SER B C 1
ATOM 13841 O O . SER B 2 212 ? -4.470 2.562 96.363 1.000 27.796 212 SER B O 1
ATOM 13849 N N . ASN B 2 213 ? -4.117 0.552 95.405 1.000 27.076 213 ASN B N 1
ATOM 13850 C CA . ASN B 2 213 ? -4.811 -0.165 96.453 1.000 28.717 213 ASN B CA 1
ATOM 13851 C C . ASN B 2 213 ? -6.178 0.473 96.700 1.000 30.829 213 ASN B C 1
ATOM 13852 O O . ASN B 2 213 ? -6.564 0.759 97.864 1.000 32.170 213 ASN B O 1
ATOM 13863 N N . THR B 2 214 ? -6.957 0.672 95.605 1.000 28.664 214 THR B N 1
ATOM 13864 C CA . THR B 2 214 ? -8.341 1.091 95.798 1.000 30.466 214 THR B CA 1
ATOM 13865 C C . THR B 2 214 ? -9.317 0.110 95.154 1.000 30.522 214 THR B C 1
ATOM 13866 O O . THR B 2 214 ? -9.083 -0.401 94.050 1.000 31.448 214 THR B O 1
ATOM 13877 N N A LYS B 2 215 ? -10.394 -0.158 95.899 0.500 30.997 215 LYS B N 1
ATOM 13878 N N B LYS B 2 215 ? -10.387 -0.179 95.899 0.500 32.119 215 LYS B N 1
ATOM 13879 C CA A LYS B 2 215 ? -11.592 -0.795 95.381 0.500 34.409 215 LYS B CA 1
ATOM 13880 C CA B LYS B 2 215 ? -11.582 -0.791 95.349 0.500 36.613 215 LYS B CA 1
ATOM 13881 C C A LYS B 2 215 ? -12.699 0.241 95.529 0.500 33.377 215 LYS B C 1
ATOM 13882 C C B LYS B 2 215 ? -12.686 0.244 95.519 0.500 34.500 215 LYS B C 1
ATOM 13883 O O A LYS B 2 215 ? -12.757 0.911 96.560 0.500 35.037 215 LYS B O 1
ATOM 13884 O O B LYS B 2 215 ? -12.731 0.912 96.552 0.500 36.203 215 LYS B O 1
ATOM 13921 N N . VAL B 2 216 ? -13.485 0.435 94.463 1.000 30.400 216 VAL B N 1
ATOM 13922 C CA . VAL B 2 216 ? -14.562 1.422 94.438 1.000 32.052 216 VAL B CA 1
ATOM 13923 C C . VAL B 2 216 ? -15.836 0.747 93.939 1.000 31.127 216 VAL B C 1
ATOM 13924 O O . VAL B 2 216 ? -15.844 0.106 92.899 1.000 38.351 216 VAL B O 1
ATOM 13937 N N . ASP B 2 217 ? -16.890 0.830 94.745 1.000 31.900 217 ASP B N 1
ATOM 13938 C CA . ASP B 2 217 ? -18.227 0.344 94.412 1.000 34.454 217 ASP B CA 1
ATOM 13939 C C . ASP B 2 217 ? -19.080 1.508 93.974 1.000 31.425 217 ASP B C 1
ATOM 13940 O O . ASP B 2 217 ? -19.026 2.605 94.567 1.000 34.099 217 ASP B O 1
ATOM 13949 N N . LYS B 2 218 ? -19.852 1.282 92.902 1.000 35.452 218 LYS B N 1
ATOM 13950 C CA . LYS B 2 218 ? -20.783 2.306 92.501 1.000 32.828 218 LYS B CA 1
ATOM 13951 C C . LYS B 2 218 ? -22.111 1.632 92.181 1.000 36.982 218 LYS B C 1
ATOM 13952 O O . LYS B 2 218 ? -22.157 0.746 91.319 1.000 34.031 218 LYS B O 1
ATOM 13971 N N . ARG B 2 219 ? -23.169 2.095 92.874 1.000 36.099 219 ARG B N 1
ATOM 13972 C CA . ARG B 2 219 ? -24.545 1.666 92.584 1.000 40.832 219 ARG B CA 1
ATOM 13973 C C . ARG B 2 219 ? -25.027 2.412 91.357 1.000 37.151 219 ARG B C 1
ATOM 13974 O O . ARG B 2 219 ? -24.840 3.628 91.260 1.000 35.042 219 ARG B O 1
ATOM 13995 N N . VAL B 2 220 ? -25.652 1.678 90.411 1.000 39.129 220 VAL B N 1
ATOM 13996 C CA . VAL B 2 220 ? -26.132 2.261 89.161 1.000 38.380 220 VAL B CA 1
ATOM 13997 C C . VAL B 2 220 ? -27.668 2.150 89.165 1.000 38.924 220 VAL B C 1
ATOM 13998 O O . VAL B 2 220 ? -28.187 1.036 89.080 1.000 31.800 220 VAL B O 1
ATOM 14011 N N A GLU B 2 221 ? -28.325 3.322 89.259 0.500 38.748 221 GLU B N 1
ATOM 14012 N N B GLU B 2 221 ? -28.367 3.275 89.291 0.500 40.080 221 GLU B N 1
ATOM 14013 C CA A GLU B 2 221 ? -29.763 3.460 89.497 0.500 39.316 221 GLU B CA 1
ATOM 14014 C CA B GLU B 2 221 ? -29.808 3.219 89.488 0.500 40.880 221 GLU B CA 1
ATOM 14015 C C A GLU B 2 221 ? -30.439 3.772 88.163 0.500 42.680 221 GLU B C 1
ATOM 14016 C C B GLU B 2 221 ? -30.498 3.838 88.280 0.500 43.517 221 GLU B C 1
ATOM 14017 O O A GLU B 2 221 ? -29.852 4.450 87.316 0.500 40.070 221 GLU B O 1
ATOM 14018 O O B GLU B 2 221 ? -30.000 4.807 87.692 0.500 38.688 221 GLU B O 1
ATOM 14041 N N . PRO B 2 222 ? -31.685 3.285 87.916 1.000 50.590 222 PRO B N 1
ATOM 14042 C CA . PRO B 2 222 ? -32.493 3.792 86.807 1.000 44.079 222 PRO B CA 1
ATOM 14043 C C . PRO B 2 222 ? -32.788 5.283 86.959 1.000 48.287 222 PRO B C 1
ATOM 14044 O O . PRO B 2 222 ? -32.932 5.783 88.079 1.000 50.039 222 PRO B O 1
ATOM 14055 N N . LYS B 2 223 ? -32.882 5.962 85.802 1.000 56.711 223 LYS B N 1
ATOM 14056 C CA . LYS B 2 223 ? -33.239 7.371 85.711 1.000 61.938 223 LYS B CA 1
ATOM 14057 C C . LYS B 2 223 ? -34.722 7.556 86.019 1.000 67.352 223 LYS B C 1
ATOM 14058 O O . LYS B 2 223 ? -35.533 6.805 85.479 1.000 57.553 223 LYS B O 1
ATOM 14077 N N . SER B 2 224 ? -35.020 8.556 86.881 1.000 82.095 224 SER B N 1
ATOM 14078 C CA . SER B 2 224 ? -36.374 9.008 87.187 1.000 95.998 224 SER B CA 1
ATOM 14079 C C . SER B 2 224 ? -37.043 9.539 85.920 1.000 100.287 224 SER B C 1
ATOM 14080 O O . SER B 2 224 ? -37.990 8.933 85.417 1.000 92.862 224 SER B O 1
ATOM 14088 N N . CYS B 2 225 ? -36.504 10.653 85.403 1.000 104.140 225 CYS B N 1
ATOM 14089 C CA . CYS B 2 225 ? -37.049 11.349 84.247 1.000 108.069 225 CYS B CA 1
ATOM 14090 C C . CYS B 2 225 ? -36.518 10.714 82.952 1.000 103.375 225 CYS B C 1
ATOM 14091 O O . CYS B 2 225 ? -35.343 11.009 82.565 1.000 90.458 225 CYS B O 1
ATOM 14100 N N . ASN C 3 1 ? 4.206 16.684 49.491 1.000 49.040 1 ASN C N 1
ATOM 14101 C CA . ASN C 3 1 ? 3.670 15.719 50.487 1.000 54.609 1 ASN C CA 1
ATOM 14102 C C . ASN C 3 1 ? 2.351 15.142 49.974 1.000 50.321 1 ASN C C 1
ATOM 14103 O O . ASN C 3 1 ? 1.714 15.648 49.041 1.000 43.485 1 ASN C O 1
ATOM 14116 N N . PHE C 3 2 ? 1.960 14.026 50.583 1.000 38.918 2 PHE C N 1
ATOM 14117 C CA . PHE C 3 2 ? 0.729 13.398 50.202 1.000 33.537 2 PHE C CA 1
ATOM 14118 C C . PHE C 3 2 ? 0.304 12.491 51.325 1.000 28.435 2 PHE C C 1
ATOM 14119 O O . PHE C 3 2 ? 1.091 12.151 52.224 1.000 30.568 2 PHE C O 1
ATOM 14136 N N . MET C 3 3 ? -0.933 12.048 51.166 1.000 27.085 3 MET C N 1
ATOM 14137 C CA . MET C 3 3 ? -1.484 11.026 52.022 1.000 27.389 3 MET C CA 1
ATOM 14138 C C . MET C 3 3 ? -1.761 9.774 51.221 1.000 24.976 3 MET C C 1
ATOM 14139 O O . MET C 3 3 ? -1.958 9.833 50.010 1.000 26.111 3 MET C O 1
ATOM 14153 N N . LEU C 3 4 ? -1.800 8.648 51.923 1.000 22.180 4 LEU C N 1
ATOM 14154 C CA . LEU C 3 4 ? -2.252 7.384 51.359 1.000 22.094 4 LEU C CA 1
ATOM 14155 C C . LEU C 3 4 ? -3.520 6.930 52.095 1.000 23.626 4 LEU C C 1
ATOM 14156 O O . LEU C 3 4 ? -3.516 6.718 53.316 1.000 24.841 4 LEU C O 1
ATOM 14172 N N . THR C 3 5 ? -4.599 6.767 51.349 1.000 24.307 5 THR C N 1
ATOM 14173 C CA . THR C 3 5 ? -5.877 6.415 51.943 1.000 24.405 5 THR C CA 1
ATOM 14174 C C . THR C 3 5 ? -6.199 4.966 51.643 1.000 20.660 5 THR C C 1
ATOM 14175 O O . THR C 3 5 ? -6.215 4.556 50.498 1.000 22.768 5 THR C O 1
ATOM 14186 N N . GLN C 3 6 ? -6.482 4.182 52.672 1.000 23.003 6 GLN C N 1
ATOM 14187 C CA . GLN C 3 6 ? -6.881 2.779 52.541 1.000 22.355 6 GLN C CA 1
ATOM 14188 C C . GLN C 3 6 ? -8.305 2.636 53.119 1.000 24.025 6 GLN C C 1
ATOM 14189 O O . GLN C 3 6 ? -8.665 3.349 54.050 1.000 24.159 6 GLN C O 1
ATOM 14203 N N . PRO C 3 7 ? -9.079 1.638 52.718 1.000 23.730 7 PRO C N 1
ATOM 14204 C CA . PRO C 3 7 ? -10.348 1.370 53.407 1.000 24.269 7 PRO C CA 1
ATOM 14205 C C . PRO C 3 7 ? -10.109 0.988 54.876 1.000 26.923 7 PRO C C 1
ATOM 14206 O O . PRO C 3 7 ? -9.118 0.367 55.205 1.000 23.618 7 PRO C O 1
ATOM 14217 N N . HIS C 3 8 ? -11.040 1.355 55.758 1.000 25.695 8 HIS C N 1
ATOM 14218 C CA . HIS C 3 8 ? -10.875 1.007 57.160 1.000 26.557 8 HIS C CA 1
ATOM 14219 C C . HIS C 3 8 ? -10.804 -0.515 57.316 1.000 22.741 8 HIS C C 1
ATOM 14220 O O . HIS C 3 8 ? -10.027 -1.019 58.104 1.000 23.211 8 HIS C O 1
ATOM 14235 N N . SER C 3 9 ? -11.661 -1.230 56.602 1.000 23.642 9 SER C N 1
ATOM 14236 C CA . SER C 3 9 ? -11.704 -2.664 56.697 1.000 24.022 9 SER C CA 1
ATOM 14237 C C . SER C 3 9 ? -12.179 -3.294 55.400 1.000 26.459 9 SER C C 1
ATOM 14238 O O . SER C 3 9 ? -12.862 -2.657 54.594 1.000 26.039 9 SER C O 1
ATOM 14246 N N . VAL C 3 10 ? -11.821 -4.563 55.228 1.000 24.128 10 VAL C N 1
ATOM 14247 C CA . VAL C 3 10 ? -12.294 -5.416 54.152 1.000 26.029 10 VAL C CA 1
ATOM 14248 C C . VAL C 3 10 ? -12.550 -6.800 54.734 1.000 27.922 10 VAL C C 1
ATOM 14249 O O . VAL C 3 10 ? -11.980 -7.152 55.777 1.000 26.874 10 VAL C O 1
ATOM 14262 N N . SER C 3 11 ? -13.352 -7.610 54.037 1.000 23.402 11 SER C N 1
ATOM 14263 C CA . SER C 3 11 ? -13.518 -8.990 54.463 1.000 24.902 11 SER C CA 1
ATOM 14264 C C . SER C 3 11 ? -13.947 -9.853 53.303 1.000 27.512 11 SER C C 1
ATOM 14265 O O . SER C 3 11 ? -14.591 -9.347 52.376 1.000 24.418 11 SER C O 1
ATOM 14273 N N . GLU C 3 12 ? -13.591 -11.133 53.418 1.000 27.273 12 GLU C N 1
ATOM 14274 C CA . GLU C 3 12 ? -13.967 -12.153 52.459 1.000 28.828 12 GLU C CA 1
ATOM 14275 C C . GLU C 3 12 ? -13.822 -13.505 53.126 1.000 31.235 12 GLU C C 1
ATOM 14276 O O . GLU C 3 12 ? -13.228 -13.615 54.198 1.000 26.153 12 GLU C O 1
ATOM 14288 N N . SER C 3 13 ? -14.423 -14.522 52.501 1.000 29.934 13 SER C N 1
ATOM 14289 C CA . SER C 3 13 ? -14.465 -15.861 53.052 1.000 27.772 13 SER C CA 1
ATOM 14290 C C . SER C 3 13 ? -13.181 -16.612 52.723 1.000 30.338 13 SER C C 1
ATOM 14291 O O . SER C 3 13 ? -12.489 -16.298 51.748 1.000 28.065 13 SER C O 1
ATOM 14299 N N . PRO C 3 14 ? -12.911 -17.716 53.454 1.000 26.334 14 PRO C N 1
ATOM 14300 C CA . PRO C 3 14 ? -11.762 -18.547 53.169 1.000 27.796 14 PRO C CA 1
ATOM 14301 C C . PRO C 3 14 ? -11.784 -19.022 51.732 1.000 30.488 14 PRO C C 1
ATOM 14302 O O . PRO C 3 14 ? -12.860 -19.370 51.261 1.000 31.565 14 PRO C O 1
ATOM 14313 N N . GLY C 3 15 ? -10.604 -19.125 51.107 1.000 29.681 15 GLY C N 1
ATOM 14314 C CA . GLY C 3 15 ? -10.505 -19.603 49.736 1.000 31.790 15 GLY C CA 1
ATOM 14315 C C . GLY C 3 15 ? -10.867 -18.575 48.662 1.000 31.687 15 GLY C C 1
ATOM 14316 O O . GLY C 3 15 ? -10.546 -18.791 47.511 1.000 34.210 15 GLY C O 1
ATOM 14320 N N . LYS C 3 16 ? -11.443 -17.425 49.021 1.000 31.801 16 LYS C N 1
ATOM 14321 C CA . LYS C 3 16 ? -11.698 -16.346 48.074 1.000 32.384 16 LYS C CA 1
ATOM 14322 C C . LYS C 3 16 ? -10.521 -15.355 47.965 1.000 30.551 16 LYS C C 1
ATOM 14323 O O . LYS C 3 16 ? -9.448 -15.576 48.526 1.000 30.901 16 LYS C O 1
ATOM 14342 N N . THR C 3 17 ? -10.687 -14.371 47.080 1.000 33.322 17 THR C N 1
ATOM 14343 C CA . THR C 3 17 ? -9.718 -13.328 46.809 1.000 30.425 17 THR C CA 1
ATOM 14344 C C . THR C 3 17 ? -10.265 -11.999 47.327 1.000 31.497 17 THR C C 1
ATOM 14345 O O . THR C 3 17 ? -11.456 -11.735 47.229 1.000 29.825 17 THR C O 1
ATOM 14356 N N . VAL C 3 18 ? -9.398 -11.177 47.938 1.000 29.263 18 VAL C N 1
ATOM 14357 C CA . VAL C 3 18 ? -9.752 -9.858 48.425 1.000 28.424 18 VAL C CA 1
ATOM 14358 C C . VAL C 3 18 ? -8.635 -8.899 48.033 1.000 27.212 18 VAL C C 1
ATOM 14359 O O . VAL C 3 18 ? -7.477 -9.317 47.903 1.000 25.871 18 VAL C O 1
ATOM 14372 N N . THR C 3 19 ? -9.014 -7.633 47.921 1.000 24.134 19 THR C N 1
ATOM 14373 C CA . THR C 3 19 ? -8.139 -6.568 47.467 1.000 27.085 19 THR C CA 1
ATOM 14374 C C . THR C 3 19 ? -8.251 -5.396 48.442 1.000 25.364 19 THR C C 1
ATOM 14375 O O . THR C 3 19 ? -9.346 -5.049 48.853 1.000 27.731 19 THR C O 1
ATOM 14386 N N . ILE C 3 20 ? -7.096 -4.859 48.861 1.000 24.602 20 ILE C N 1
ATOM 14387 C CA . ILE C 3 20 ? -6.994 -3.668 49.662 1.000 22.961 20 ILE C CA 1
ATOM 14388 C C . ILE C 3 20 ? -6.341 -2.576 48.816 1.000 25.252 20 ILE C C 1
ATOM 14389 O O . ILE C 3 20 ? -5.218 -2.748 48.373 1.000 23.957 20 ILE C O 1
ATOM 14405 N N . SER C 3 21 ? -7.018 -1.435 48.672 1.000 24.375 21 SER C N 1
ATOM 14406 C CA . SER C 3 21 ? -6.565 -0.329 47.851 1.000 24.759 21 SER C CA 1
ATOM 14407 C C . SER C 3 21 ? -5.868 0.664 48.760 1.000 27.445 21 SER C C 1
ATOM 14408 O O . SER C 3 21 ? -6.070 0.653 49.991 1.000 28.067 21 SER C O 1
ATOM 14416 N N . CYS C 3 22 ? -5.058 1.484 48.130 1.000 23.709 22 CYS C N 1
ATOM 14417 C CA . CYS C 3 22 ? -4.219 2.508 48.743 1.000 23.663 22 CYS C CA 1
ATOM 14418 C C . CYS C 3 22 ? -4.124 3.667 47.753 1.000 23.961 22 CYS C C 1
ATOM 14419 O O . CYS C 3 22 ? -3.390 3.558 46.763 1.000 24.854 22 CYS C O 1
ATOM 14426 N N . THR C 3 23 ? -4.838 4.756 48.017 1.000 23.260 23 THR C N 1
ATOM 14427 C CA . THR C 3 23 ? -4.984 5.834 47.044 1.000 25.028 23 THR C CA 1
ATOM 14428 C C . THR C 3 23 ? -4.064 6.983 47.444 1.000 26.251 23 THR C C 1
ATOM 14429 O O . THR C 3 23 ? -4.120 7.418 48.594 1.000 25.563 23 THR C O 1
ATOM 14440 N N . ARG C 3 24 ? -3.224 7.488 46.500 1.000 23.534 24 ARG C N 1
ATOM 14441 C CA . ARG C 3 24 ? -2.351 8.612 46.795 1.000 25.029 24 ARG C CA 1
ATOM 14442 C C . ARG C 3 24 ? -3.049 9.954 46.535 1.000 25.815 24 ARG C C 1
ATOM 14443 O O . ARG C 3 24 ? -3.630 10.176 45.472 1.000 28.686 24 ARG C O 1
ATOM 14464 N N . SER C 3 25 ? -2.969 10.883 47.482 1.000 27.125 25 SER C N 1
ATOM 14465 C CA . SER C 3 25 ? -3.792 12.080 47.431 1.000 28.466 25 SER C CA 1
ATOM 14466 C C . SER C 3 25 ? -3.326 13.091 46.410 1.000 31.782 25 SER C C 1
ATOM 14467 O O . SER C 3 25 ? -4.150 13.890 45.929 1.000 31.712 25 SER C O 1
ATOM 14475 N N . SER C 3 26 ? -2.006 13.181 46.203 1.000 30.060 26 SER C N 1
ATOM 14476 C CA . SER C 3 26 ? -1.458 14.063 45.208 1.000 34.013 26 SER C CA 1
ATOM 14477 C C . SER C 3 26 ? -0.089 13.538 44.768 1.000 32.610 26 SER C C 1
ATOM 14478 O O . SER C 3 26 ? 0.577 12.839 45.522 1.000 31.930 26 SER C O 1
ATOM 14486 N N . GLY C 3 27 ? 0.249 13.895 43.523 1.000 29.900 27 GLY C N 1
ATOM 14487 C CA . GLY C 3 27 ? 1.338 13.295 42.777 1.000 30.824 27 GLY C CA 1
ATOM 14488 C C . GLY C 3 27 ? 0.910 11.923 42.313 1.000 28.850 27 GLY C C 1
ATOM 14489 O O . GLY C 3 27 ? -0.081 11.426 42.807 1.000 32.992 27 GLY C O 1
ATOM 14493 N N . SER C 3 28 ? 1.658 11.339 41.395 1.000 26.187 28 SER C N 1
ATOM 14494 C CA . SER C 3 28 ? 1.331 10.071 40.761 1.000 26.703 28 SER C CA 1
ATOM 14495 C C . SER C 3 28 ? 1.787 8.923 41.652 1.000 25.163 28 SER C C 1
ATOM 14496 O O . SER C 3 28 ? 2.923 8.921 42.149 1.000 23.080 28 SER C O 1
ATOM 14504 N N . ILE C 3 29 ? 0.925 7.903 41.748 1.000 25.038 29 ILE C N 1
ATOM 14505 C CA . ILE C 3 29 ? 1.242 6.706 42.502 1.000 25.037 29 ILE C CA 1
ATOM 14506 C C . ILE C 3 29 ? 2.489 6.048 41.916 1.000 24.747 29 ILE C C 1
ATOM 14507 O O . ILE C 3 29 ? 3.325 5.455 42.629 1.000 22.521 29 ILE C O 1
ATOM 14523 N N . ASP C 3 30 ? 2.735 6.225 40.613 1.000 25.468 30 ASP C N 1
ATOM 14524 C CA . ASP C 3 30 ? 3.864 5.458 40.111 1.000 29.426 30 ASP C CA 1
ATOM 14525 C C . ASP C 3 30 ? 5.147 6.268 40.214 1.000 24.852 30 ASP C C 1
ATOM 14526 O O . ASP C 3 30 ? 6.150 5.787 39.720 1.000 25.804 30 ASP C O 1
ATOM 14535 N N . SER C 3 31 ? 5.134 7.479 40.771 1.000 21.197 31 SER C N 1
ATOM 14536 C CA . SER C 3 31 ? 6.373 8.247 40.940 1.000 22.529 31 SER C CA 1
ATOM 14537 C C . SER C 3 31 ? 7.340 7.589 41.922 1.000 21.336 31 SER C C 1
ATOM 14538 O O . SER C 3 31 ? 8.534 7.816 41.862 1.000 23.902 31 SER C O 1
ATOM 14546 N N . ASN C 3 32 ? 6.819 6.852 42.886 1.000 23.090 32 ASN C N 1
ATOM 14547 C CA . ASN C 3 32 ? 7.619 6.297 43.976 1.000 23.247 32 ASN C CA 1
ATOM 14548 C C . ASN C 3 32 ? 7.132 4.888 44.314 1.000 21.924 32 ASN C C 1
ATOM 14549 O O . ASN C 3 32 ? 5.934 4.575 44.212 1.000 22.237 32 ASN C O 1
ATOM 14560 N N . TYR C 3 33 ? 8.046 3.986 44.711 1.000 20.964 33 TYR C N 1
ATOM 14561 C CA . TYR C 3 33 ? 7.664 2.612 45.020 1.000 20.875 33 TYR C CA 1
ATOM 14562 C C . TYR C 3 33 ? 6.679 2.508 46.225 1.000 22.980 33 TYR C C 1
ATOM 14563 O O . TYR C 3 33 ? 6.677 3.305 47.170 1.000 21.832 33 TYR C O 1
ATOM 14581 N N . VAL C 3 34 ? 5.812 1.523 46.147 1.000 19.524 34 VAL C N 1
ATOM 14582 C CA . VAL C 3 34 ? 4.906 1.159 47.208 1.000 20.278 34 VAL C CA 1
ATOM 14583 C C . VAL C 3 34 ? 5.317 -0.178 47.827 1.000 22.038 34 VAL C C 1
ATOM 14584 O O . VAL C 3 34 ? 5.612 -1.173 47.133 1.000 21.477 34 VAL C O 1
ATOM 14597 N N . GLN C 3 35 ? 5.278 -0.176 49.165 1.000 20.275 35 GLN C N 1
ATOM 14598 C CA . GLN C 3 35 ? 5.401 -1.365 49.995 1.000 20.163 35 GLN C CA 1
ATOM 14599 C C . GLN C 3 35 ? 4.079 -1.658 50.705 1.000 19.807 35 GLN C C 1
ATOM 14600 O O . GLN C 3 35 ? 3.320 -0.764 51.082 1.000 20.266 35 GLN C O 1
ATOM 14614 N N . TRP C 3 36 ? 3.921 -2.928 51.024 1.000 20.739 36 TRP C N 1
ATOM 14615 C CA . TRP C 3 36 ? 2.882 -3.413 51.911 1.000 20.074 36 TRP C CA 1
ATOM 14616 C C . TRP C 3 36 ? 3.454 -4.179 53.088 1.000 21.023 36 TRP C C 1
ATOM 14617 O O . TRP C 3 36 ? 4.386 -4.975 52.895 1.000 23.680 36 TRP C O 1
ATOM 14638 N N . TYR C 3 37 ? 2.776 -4.025 54.215 1.000 21.913 37 TYR C N 1
ATOM 14639 C CA . TYR C 3 37 ? 3.145 -4.708 55.462 1.000 22.511 37 TYR C CA 1
ATOM 14640 C C . TYR C 3 37 ? 1.928 -5.373 56.086 1.000 24.454 37 TYR C C 1
ATOM 14641 O O . TYR C 3 37 ? 0.834 -4.853 55.988 1.000 21.383 37 TYR C O 1
ATOM 14659 N N . GLN C 3 38 ? 2.167 -6.542 56.723 1.000 23.953 38 GLN C N 1
ATOM 14660 C CA . GLN C 3 38 ? 1.204 -7.229 57.553 1.000 24.735 38 GLN C CA 1
ATOM 14661 C C . GLN C 3 38 ? 1.588 -7.018 59.017 1.000 25.232 38 GLN C C 1
ATOM 14662 O O . GLN C 3 38 ? 2.766 -7.108 59.353 1.000 25.551 38 GLN C O 1
ATOM 14676 N N . GLN C 3 39 ? 0.580 -6.770 59.860 1.000 26.497 39 GLN C N 1
ATOM 14677 C CA . GLN C 3 39 ? 0.812 -6.703 61.285 1.000 25.144 39 GLN C CA 1
ATOM 14678 C C . GLN C 3 39 ? -0.249 -7.508 62.048 1.000 27.317 39 GLN C C 1
ATOM 14679 O O . GLN C 3 39 ? -1.465 -7.308 61.940 1.000 26.942 39 GLN C O 1
ATOM 14693 N N . ARG C 3 40 ? 0.255 -8.500 62.798 1.000 32.289 40 ARG C N 1
ATOM 14694 C CA . ARG C 3 40 ? -0.583 -9.233 63.715 1.000 32.814 40 ARG C CA 1
ATOM 14695 C C . ARG C 3 40 ? -0.484 -8.615 65.115 1.000 35.982 40 ARG C C 1
ATOM 14696 O O . ARG C 3 40 ? 0.536 -8.067 65.511 1.000 36.967 40 ARG C O 1
ATOM 14717 N N . PRO C 3 41 ? -1.507 -8.816 65.973 1.000 41.378 41 PRO C N 1
ATOM 14718 C CA . PRO C 3 41 ? -1.549 -8.192 67.298 1.000 38.595 41 PRO C CA 1
ATOM 14719 C C . PRO C 3 41 ? -0.387 -8.700 68.140 1.000 33.587 41 PRO C C 1
ATOM 14720 O O . PRO C 3 41 ? -0.099 -9.896 68.152 1.000 39.063 41 PRO C O 1
ATOM 14731 N N . GLY C 3 42 ? 0.325 -7.770 68.762 1.000 36.348 42 GLY C N 1
ATOM 14732 C CA . GLY C 3 42 ? 1.430 -8.104 69.628 1.000 36.011 42 GLY C CA 1
ATOM 14733 C C . GLY C 3 42 ? 2.765 -8.211 68.924 1.000 42.547 42 GLY C C 1
ATOM 14734 O O . GLY C 3 42 ? 3.741 -8.509 69.585 1.000 37.028 42 GLY C O 1
ATOM 14738 N N . SER C 3 43 ? 2.801 -7.938 67.599 1.000 37.603 43 SER C N 1
ATOM 14739 C CA . SER C 3 43 ? 3.952 -8.196 66.774 1.000 34.635 43 SER C CA 1
ATOM 14740 C C . SER C 3 43 ? 4.259 -6.981 65.915 1.000 31.398 43 SER C C 1
ATOM 14741 O O . SER C 3 43 ? 3.376 -6.215 65.583 1.000 29.750 43 SER C O 1
ATOM 14749 N N . ALA C 3 44 ? 5.532 -6.802 65.645 1.000 33.295 44 ALA C N 1
ATOM 14750 C CA . ALA C 3 44 ? 6.003 -5.804 64.725 1.000 34.636 44 ALA C CA 1
ATOM 14751 C C . ALA C 3 44 ? 5.417 -6.114 63.337 1.000 28.617 44 ALA C C 1
ATOM 14752 O O . ALA C 3 44 ? 5.210 -7.280 62.969 1.000 28.671 44 ALA C O 1
ATOM 14759 N N . PRO C 3 45 ? 5.316 -5.097 62.468 1.000 25.023 45 PRO C N 1
ATOM 14760 C CA . PRO C 3 45 ? 4.951 -5.348 61.078 1.000 26.272 45 PRO C CA 1
ATOM 14761 C C . PRO C 3 45 ? 6.001 -6.200 60.394 1.000 25.315 45 PRO C C 1
ATOM 14762 O O . PRO C 3 45 ? 7.166 -6.084 60.732 1.000 27.332 45 PRO C O 1
ATOM 14773 N N . THR C 3 46 ? 5.592 -6.979 59.390 1.000 25.069 46 THR C N 1
ATOM 14774 C CA . THR C 3 46 ? 6.475 -7.632 58.446 1.000 26.204 46 THR C CA 1
ATOM 14775 C C . THR C 3 46 ? 6.121 -7.255 57.003 1.000 24.484 46 THR C C 1
ATOM 14776 O O . THR C 3 46 ? 4.963 -6.998 56.678 1.000 25.091 46 THR C O 1
ATOM 14787 N N . ILE C 3 47 ? 7.161 -7.152 56.168 1.000 24.094 47 ILE C N 1
ATOM 14788 C CA . ILE C 3 47 ? 6.963 -6.731 54.792 1.000 25.403 47 ILE C CA 1
ATOM 14789 C C . ILE C 3 47 ? 6.406 -7.896 53.953 1.000 24.462 47 ILE C C 1
ATOM 14790 O O . ILE C 3 47 ? 6.851 -9.060 54.085 1.000 26.498 47 ILE C O 1
ATOM 14806 N N . VAL C 3 48 ? 5.386 -7.606 53.115 1.000 23.721 48 VAL C N 1
ATOM 14807 C CA . VAL C 3 48 ? 4.788 -8.656 52.283 1.000 24.442 48 VAL C CA 1
ATOM 14808 C C . VAL C 3 48 ? 4.983 -8.349 50.790 1.000 25.071 48 VAL C C 1
ATOM 14809 O O . VAL C 3 48 ? 4.967 -9.314 50.011 1.000 26.544 48 VAL C O 1
ATOM 14822 N N . ILE C 3 49 ? 5.050 -7.050 50.418 1.000 23.656 49 ILE C N 1
ATOM 14823 C CA . ILE C 3 49 ? 5.381 -6.566 49.073 1.000 23.371 49 ILE C CA 1
ATOM 14824 C C . ILE C 3 49 ? 6.368 -5.416 49.151 1.000 22.838 49 ILE C C 1
ATOM 14825 O O . ILE C 3 49 ? 6.236 -4.509 49.955 1.000 22.425 49 ILE C O 1
ATOM 14841 N N . HIS C 3 50 ? 7.339 -5.414 48.241 1.000 20.565 50 HIS C N 1
ATOM 14842 C CA . HIS C 3 50 ? 8.186 -4.249 48.054 1.000 22.478 50 HIS C CA 1
ATOM 14843 C C . HIS C 3 50 ? 8.287 -3.917 46.569 1.000 22.012 50 HIS C C 1
ATOM 14844 O O . HIS C 3 50 ? 7.995 -4.772 45.712 1.000 22.519 50 HIS C O 1
ATOM 14859 N N . GLU C 3 51 ? 8.657 -2.666 46.302 1.000 21.891 51 GLU C N 1
ATOM 14860 C CA . GLU C 3 51 ? 8.861 -2.159 44.944 1.000 24.171 51 GLU C CA 1
ATOM 14861 C C . GLU C 3 51 ? 7.626 -2.407 44.081 1.000 22.976 51 GLU C C 1
ATOM 14862 O O . GLU C 3 51 ? 7.754 -2.918 42.970 1.000 20.473 51 GLU C O 1
ATOM 14874 N N . ASP C 3 52 ? 6.449 -2.112 44.620 1.000 22.455 52 ASP C N 1
ATOM 14875 C CA . ASP C 3 52 ? 5.166 -2.100 43.932 1.000 21.973 52 ASP C CA 1
ATOM 14876 C C . ASP C 3 52 ? 4.591 -3.503 43.853 1.000 21.286 52 ASP C C 1
ATOM 14877 O O . ASP C 3 52 ? 3.406 -3.709 44.127 1.000 20.797 52 ASP C O 1
ATOM 14886 N N . ASN C 3 53 ? 5.403 -4.451 43.385 1.000 23.127 53 ASN C N 1
ATOM 14887 C CA . ASN C 3 53 ? 4.879 -5.768 43.034 1.000 25.350 53 ASN C CA 1
ATOM 14888 C C . ASN C 3 53 ? 5.858 -6.943 43.227 1.000 27.779 53 ASN C C 1
ATOM 14889 O O . ASN C 3 53 ? 5.577 -8.082 42.777 1.000 27.512 53 ASN C O 1
ATOM 14900 N N . GLN C 3 54 ? 6.964 -6.740 43.957 1.000 25.970 54 GLN C N 1
ATOM 14901 C CA . GLN C 3 54 ? 7.850 -7.847 44.224 1.000 25.488 54 GLN C CA 1
ATOM 14902 C C . GLN C 3 54 ? 7.585 -8.443 45.607 1.000 29.476 54 GLN C C 1
ATOM 14903 O O . GLN C 3 54 ? 7.142 -7.800 46.545 1.000 26.347 54 GLN C O 1
ATOM 14917 N N . ARG C 3 55 ? 7.874 -9.733 45.732 1.000 31.053 55 ARG C N 1
ATOM 14918 C CA . ARG C 3 55 ? 7.541 -10.513 46.907 1.000 36.122 55 ARG C CA 1
ATOM 14919 C C . ARG C 3 55 ? 8.847 -10.850 47.627 1.000 33.969 55 ARG C C 1
ATOM 14920 O O . ARG C 3 55 ? 9.774 -11.308 47.002 1.000 39.044 55 ARG C O 1
ATOM 14941 N N . PRO C 3 56 ? 9.023 -10.566 48.924 1.000 33.147 56 PRO C N 1
ATOM 14942 C CA . PRO C 3 56 ? 10.181 -11.059 49.674 1.000 32.174 56 PRO C CA 1
ATOM 14943 C C . PRO C 3 56 ? 10.230 -12.571 49.718 1.000 36.919 56 PRO C C 1
ATOM 14944 O O . PRO C 3 56 ? 9.189 -13.217 49.612 1.000 34.209 56 PRO C O 1
ATOM 14955 N N . SER C 3 57 ? 11.453 -13.093 49.911 1.000 46.187 57 SER C N 1
ATOM 14956 C CA . SER C 3 57 ? 11.695 -14.473 50.323 1.000 47.215 57 SER C CA 1
ATOM 14957 C C . SER C 3 57 ? 10.744 -14.884 51.440 1.000 44.045 57 SER C C 1
ATOM 14958 O O . SER C 3 57 ? 10.675 -14.245 52.483 1.000 41.150 57 SER C O 1
ATOM 14966 N N . GLY C 3 58 ? 9.996 -15.954 51.210 1.000 40.511 58 GLY C N 1
ATOM 14967 C CA . GLY C 3 58 ? 9.177 -16.523 52.252 1.000 44.004 58 GLY C CA 1
ATOM 14968 C C . GLY C 3 58 ? 7.716 -16.102 52.161 1.000 39.605 58 GLY C C 1
ATOM 14969 O O . GLY C 3 58 ? 6.879 -16.582 52.907 1.000 38.656 58 GLY C O 1
ATOM 14973 N N . VAL C 3 59 ? 7.405 -15.098 51.343 1.000 34.880 59 VAL C N 1
ATOM 14974 C CA . VAL C 3 59 ? 6.011 -14.687 51.288 1.000 34.422 59 VAL C CA 1
ATOM 14975 C C . VAL C 3 59 ? 5.320 -15.583 50.275 1.000 32.376 59 VAL C C 1
ATOM 14976 O O . VAL C 3 59 ? 5.777 -15.617 49.147 1.000 35.617 59 VAL C O 1
ATOM 14989 N N . PRO C 3 60 ? 4.172 -16.217 50.590 1.000 34.408 60 PRO C N 1
ATOM 14990 C CA . PRO C 3 60 ? 3.433 -17.029 49.619 1.000 40.598 60 PRO C CA 1
ATOM 14991 C C . PRO C 3 60 ? 3.005 -16.268 48.375 1.000 41.986 60 PRO C C 1
ATOM 14992 O O . PRO C 3 60 ? 2.663 -15.074 48.455 1.000 36.460 60 PRO C O 1
ATOM 15003 N N . ASP C 3 61 ? 2.942 -16.990 47.258 1.000 40.018 61 ASP C N 1
ATOM 15004 C CA . ASP C 3 61 ? 2.631 -16.411 45.961 1.000 41.397 61 ASP C CA 1
ATOM 15005 C C . ASP C 3 61 ? 1.155 -16.008 45.892 1.000 33.726 61 ASP C C 1
ATOM 15006 O O . ASP C 3 61 ? 0.780 -15.310 44.966 1.000 39.233 61 ASP C O 1
ATOM 15015 N N . ARG C 3 62 ? 0.375 -16.316 46.938 1.000 34.861 62 ARG C N 1
ATOM 15016 C CA . ARG C 3 62 ? -1.013 -15.858 47.103 1.000 35.075 62 ARG C CA 1
ATOM 15017 C C . ARG C 3 62 ? -1.120 -14.343 47.278 1.000 30.714 62 ARG C C 1
ATOM 15018 O O . ARG C 3 62 ? -2.200 -13.779 47.104 1.000 30.668 62 ARG C O 1
ATOM 15039 N N . PHE C 3 63 ? -0.021 -13.714 47.735 1.000 27.740 63 PHE C N 1
ATOM 15040 C CA . PHE C 3 63 ? 0.055 -12.278 47.955 1.000 28.158 63 PHE C CA 1
ATOM 15041 C C . PHE C 3 63 ? 0.599 -11.574 46.705 1.000 27.903 63 PHE C C 1
ATOM 15042 O O . PHE C 3 63 ? 1.700 -11.874 46.297 1.000 29.105 63 PHE C O 1
ATOM 15059 N N . SER C 3 64 ? -0.087 -10.548 46.185 1.000 27.601 64 SER C N 1
ATOM 15060 C CA . SER C 3 64 ? 0.492 -9.876 45.023 1.000 27.466 64 SER C CA 1
ATOM 15061 C C . SER C 3 64 ? 0.246 -8.380 45.143 1.000 25.095 64 SER C C 1
ATOM 15062 O O . SER C 3 64 ? -0.688 -7.943 45.804 1.000 27.443 64 SER C O 1
ATOM 15070 N N . GLY C 3 65 ? 1.110 -7.573 44.561 1.000 24.806 65 GLY C N 1
ATOM 15071 C CA . GLY C 3 65 ? 0.846 -6.154 44.556 1.000 21.532 65 GLY C CA 1
ATOM 15072 C C . GLY C 3 65 ? 0.727 -5.612 43.159 1.000 22.939 65 GLY C C 1
ATOM 15073 O O . GLY C 3 65 ? 1.402 -6.111 42.261 1.000 23.901 65 GLY C O 1
ATOM 15077 N N . SER C 3 66 ? -0.048 -4.541 43.031 1.000 23.827 66 SER C N 1
ATOM 15078 C CA . SER C 3 66 ? -0.258 -3.898 41.758 1.000 25.592 66 SER C CA 1
ATOM 15079 C C . SER C 3 66 ? -0.362 -2.400 41.937 1.000 28.271 66 SER C C 1
ATOM 15080 O O . SER C 3 66 ? -0.585 -1.879 43.052 1.000 24.291 66 SER C O 1
ATOM 15088 N N . ILE C 3 67 ? -0.261 -1.720 40.792 1.000 25.387 67 ILE C N 1
ATOM 15089 C CA . ILE C 3 67 ? -0.440 -0.283 40.712 1.000 25.996 67 ILE C CA 1
ATOM 15090 C C . ILE C 3 67 ? -1.445 0.009 39.604 1.000 28.626 67 ILE C C 1
ATOM 15091 O O . ILE C 3 67 ? -1.346 -0.585 38.536 1.000 28.530 67 ILE C O 1
ATOM 15107 N N . ASP C 3 68 ? -2.334 0.971 39.861 1.000 25.832 68 ASP C N 1
ATOM 15108 C CA . ASP C 3 68 ? -3.330 1.424 38.894 1.000 28.022 68 ASP C CA 1
ATOM 15109 C C . ASP C 3 68 ? -3.248 2.939 38.756 1.000 28.026 68 ASP C C 1
ATOM 15110 O O . ASP C 3 68 ? -3.748 3.694 39.591 1.000 26.055 68 ASP C O 1
ATOM 15119 N N . THR C 3 69 ? -2.564 3.372 37.684 1.000 29.111 69 THR C N 1
ATOM 15120 C CA . THR C 3 69 ? -2.389 4.772 37.342 1.000 29.643 69 THR C CA 1
ATOM 15121 C C . THR C 3 69 ? -3.726 5.515 37.247 1.000 30.405 69 THR C C 1
ATOM 15122 O O . THR C 3 69 ? -3.812 6.675 37.662 1.000 30.592 69 THR C O 1
ATOM 15133 N N . SER C 3 70 ? -4.748 4.856 36.680 1.000 32.360 70 SER C N 1
ATOM 15134 C CA . SER C 3 70 ? -6.022 5.544 36.443 1.000 36.076 70 SER C CA 1
ATOM 15135 C C . SER C 3 70 ? -6.698 5.956 37.740 1.000 34.407 70 SER C C 1
ATOM 15136 O O . SER C 3 70 ? -7.292 7.021 37.796 1.000 33.915 70 SER C O 1
ATOM 15144 N N . SER C 3 71 ? -6.593 5.154 38.806 1.000 32.502 71 SER C N 1
ATOM 15145 C CA . SER C 3 71 ? -7.202 5.556 40.092 1.000 32.105 71 SER C CA 1
ATOM 15146 C C . SER C 3 71 ? -6.193 6.177 41.080 1.000 33.455 71 SER C C 1
ATOM 15147 O O . SER C 3 71 ? -6.506 6.448 42.240 1.000 28.361 71 SER C O 1
ATOM 15155 N N . ASN C 3 72 ? -4.929 6.293 40.636 1.000 28.358 72 ASN C N 1
ATOM 15156 C CA . ASN C 3 72 ? -3.808 6.774 41.427 1.000 26.591 72 ASN C CA 1
ATOM 15157 C C . ASN C 3 72 ? -3.672 5.940 42.706 1.000 24.403 72 ASN C C 1
ATOM 15158 O O . ASN C 3 72 ? -3.513 6.500 43.786 1.000 25.109 72 ASN C O 1
ATOM 15169 N N . SER C 3 73 ? -3.787 4.625 42.556 1.000 24.122 73 SER C N 1
ATOM 15170 C CA . SER C 3 73 ? -3.824 3.743 43.697 1.000 27.132 73 SER C CA 1
ATOM 15171 C C . SER C 3 73 ? -2.893 2.542 43.512 1.000 25.540 73 SER C C 1
ATOM 15172 O O . SER C 3 73 ? -2.522 2.066 42.414 1.000 26.406 73 SER C O 1
ATOM 15180 N N . ALA C 3 74 ? -2.488 1.985 44.636 1.000 24.820 74 ALA C N 1
ATOM 15181 C CA . ALA C 3 74 ? -1.860 0.685 44.675 1.000 21.844 74 ALA C CA 1
ATOM 15182 C C . ALA C 3 74 ? -2.823 -0.324 45.290 1.000 22.498 74 ALA C C 1
ATOM 15183 O O . ALA C 3 74 ? -3.701 0.072 46.062 1.000 26.054 74 ALA C O 1
ATOM 15190 N N . SER C 3 75 ? -2.589 -1.624 45.054 1.000 21.932 75 SER C N 1
ATOM 15191 C CA . SER C 3 75 ? -3.450 -2.645 45.625 1.000 22.402 75 SER C CA 1
ATOM 15192 C C . SER C 3 75 ? -2.623 -3.849 46.076 1.000 24.429 75 SER C C 1
ATOM 15193 O O . SER C 3 75 ? -1.727 -4.306 45.393 1.000 25.207 75 SER C O 1
ATOM 15201 N N . LEU C 3 76 ? -3.045 -4.413 47.200 1.000 23.900 76 LEU C N 1
ATOM 15202 C CA . LEU C 3 76 ? -2.570 -5.687 47.669 1.000 23.950 76 LEU C CA 1
ATOM 15203 C C . LEU C 3 76 ? -3.697 -6.681 47.467 1.000 26.195 76 LEU C C 1
ATOM 15204 O O . LEU C 3 76 ? -4.803 -6.413 47.917 1.000 23.819 76 LEU C O 1
ATOM 15220 N N . THR C 3 77 ? -3.414 -7.798 46.822 1.000 23.669 77 THR C N 1
ATOM 15221 C CA . THR C 3 77 ? -4.457 -8.754 46.501 1.000 23.545 77 THR C CA 1
ATOM 15222 C C . THR C 3 77 ? -4.039 -10.044 47.133 1.000 24.957 77 THR C C 1
ATOM 15223 O O . THR C 3 77 ? -2.859 -10.369 47.072 1.000 26.739 77 THR C O 1
ATOM 15234 N N . ILE C 3 78 ? -4.945 -10.658 47.894 1.000 27.061 78 ILE C N 1
ATOM 15235 C CA . ILE C 3 78 ? -4.638 -11.936 48.498 1.000 26.304 78 ILE C CA 1
ATOM 15236 C C . ILE C 3 78 ? -5.625 -12.967 47.937 1.000 29.072 78 ILE C C 1
ATOM 15237 O O . ILE C 3 78 ? -6.812 -12.829 48.226 1.000 27.516 78 ILE C O 1
ATOM 15253 N N . SER C 3 79 ? -5.110 -14.021 47.281 1.000 29.279 79 SER C N 1
ATOM 15254 C CA . SER C 3 79 ? -5.937 -15.113 46.767 1.000 31.834 79 SER C CA 1
ATOM 15255 C C . SER C 3 79 ? -5.911 -16.311 47.719 1.000 35.119 79 SER C C 1
ATOM 15256 O O . SER C 3 79 ? -5.068 -16.438 48.640 1.000 34.797 79 SER C O 1
ATOM 15264 N N . GLY C 3 80 ? -6.872 -17.218 47.524 1.000 34.545 80 GLY C N 1
ATOM 15265 C CA . GLY C 3 80 ? -6.930 -18.396 48.365 1.000 32.350 80 GLY C CA 1
ATOM 15266 C C . GLY C 3 80 ? -6.832 -18.064 49.858 1.000 30.990 80 GLY C C 1
ATOM 15267 O O . GLY C 3 80 ? -6.085 -18.743 50.577 1.000 29.735 80 GLY C O 1
ATOM 15271 N N . LEU C 3 81 ? -7.633 -17.086 50.340 1.000 29.346 81 LEU C N 1
ATOM 15272 C CA . LEU C 3 81 ? -7.516 -16.608 51.723 1.000 31.148 81 LEU C CA 1
ATOM 15273 C C . LEU C 3 81 ? -7.584 -17.770 52.694 1.000 29.877 81 LEU C C 1
ATOM 15274 O O . LEU C 3 81 ? -8.487 -18.618 52.599 1.000 28.797 81 LEU C O 1
ATOM 15290 N N . LYS C 3 82 ? -6.693 -17.694 53.671 1.000 29.042 82 LYS C N 1
ATOM 15291 C CA . LYS C 3 82 ? -6.671 -18.605 54.794 1.000 28.778 82 LYS C CA 1
ATOM 15292 C C . LYS C 3 82 ? -6.971 -17.810 56.055 1.000 26.355 82 LYS C C 1
ATOM 15293 O O . LYS C 3 82 ? -6.800 -16.558 56.107 1.000 23.834 82 LYS C O 1
ATOM 15312 N N . THR C 3 83 ? -7.431 -18.529 57.085 1.000 25.371 83 THR C N 1
ATOM 15313 C CA . THR C 3 83 ? -7.796 -17.851 58.306 1.000 26.789 83 THR C CA 1
ATOM 15314 C C . THR C 3 83 ? -6.612 -17.066 58.876 1.000 29.570 83 THR C C 1
ATOM 15315 O O . THR C 3 83 ? -6.827 -16.017 59.462 1.000 29.306 83 THR C O 1
ATOM 15326 N N . GLU C 3 84 ? -5.369 -17.525 58.670 1.000 29.831 84 GLU C N 1
ATOM 15327 C CA . GLU C 3 84 ? -4.195 -16.832 59.204 1.000 33.154 84 GLU C CA 1
ATOM 15328 C C . GLU C 3 84 ? -3.939 -15.490 58.517 1.000 29.086 84 GLU C C 1
ATOM 15329 O O . GLU C 3 84 ? -3.144 -14.697 59.038 1.000 27.792 84 GLU C O 1
ATOM 15341 N N . ASP C 3 85 ? -4.659 -15.186 57.417 1.000 25.644 85 ASP C N 1
ATOM 15342 C CA . ASP C 3 85 ? -4.386 -13.946 56.690 1.000 25.635 85 ASP C CA 1
ATOM 15343 C C . ASP C 3 85 ? -5.082 -12.793 57.382 1.000 27.602 85 ASP C C 1
ATOM 15344 O O . ASP C 3 85 ? -4.787 -11.640 57.071 1.000 25.064 85 ASP C O 1
ATOM 15353 N N . GLU C 3 86 ? -6.029 -13.126 58.297 1.000 25.617 86 GLU C N 1
ATOM 15354 C CA . GLU C 3 86 ? -6.665 -12.094 59.101 1.000 25.958 86 GLU C CA 1
ATOM 15355 C C . GLU C 3 86 ? -5.599 -11.342 59.901 1.000 24.913 86 GLU C C 1
ATOM 15356 O O . GLU C 3 86 ? -4.863 -11.938 60.692 1.000 26.516 86 GLU C O 1
ATOM 15368 N N . ALA C 3 87 ? -5.515 -10.021 59.693 1.000 24.529 87 ALA C N 1
ATOM 15369 C CA . ALA C 3 87 ? -4.434 -9.180 60.181 1.000 23.834 87 ALA C CA 1
ATOM 15370 C C . ALA C 3 87 ? -4.694 -7.738 59.759 1.000 23.060 87 ALA C C 1
ATOM 15371 O O . ALA C 3 87 ? -5.631 -7.440 58.988 1.000 23.615 87 ALA C O 1
ATOM 15378 N N . ASP C 3 88 ? -3.865 -6.807 60.247 1.000 22.383 88 ASP C N 1
ATOM 15379 C CA . ASP C 3 88 ? -3.916 -5.449 59.728 1.000 22.876 88 ASP C CA 1
ATOM 15380 C C . ASP C 3 88 ? -2.892 -5.347 58.585 1.000 24.697 88 ASP C C 1
ATOM 15381 O O . ASP C 3 88 ? -1.805 -5.965 58.653 1.000 24.863 88 ASP C O 1
ATOM 15390 N N . TYR C 3 89 ? -3.240 -4.554 57.544 1.000 21.418 89 TYR C N 1
ATOM 15391 C CA . TYR C 3 89 ? -2.290 -4.357 56.453 1.000 22.491 89 TYR C CA 1
ATOM 15392 C C . TYR C 3 89 ? -2.100 -2.877 56.189 1.000 22.167 89 TYR C C 1
ATOM 15393 O O . TYR C 3 89 ? -3.080 -2.126 56.225 1.000 21.530 89 TYR C O 1
ATOM 15411 N N . TYR C 3 90 ? -0.859 -2.480 55.924 1.000 20.443 90 TYR C N 1
ATOM 15412 C CA . TYR C 3 90 ? -0.522 -1.102 55.701 1.000 21.080 90 TYR C CA 1
ATOM 15413 C C . TYR C 3 90 ? 0.208 -0.975 54.362 1.000 21.169 90 TYR C C 1
ATOM 15414 O O . TYR C 3 90 ? 1.131 -1.713 54.100 1.000 19.602 90 TYR C O 1
ATOM 15432 N N . CYS C 3 91 ? -0.136 0.074 53.607 1.000 21.501 91 CYS C N 1
ATOM 15433 C CA . CYS C 3 91 ? 0.674 0.471 52.460 1.000 21.381 91 CYS C CA 1
ATOM 15434 C C . CYS C 3 91 ? 1.634 1.583 52.869 1.000 21.912 91 CYS C C 1
ATOM 15435 O O . CYS C 3 91 ? 1.422 2.249 53.872 1.000 20.672 91 CYS C O 1
ATOM 15442 N N . GLN C 3 92 ? 2.684 1.799 52.059 1.000 20.267 92 GLN C N 1
ATOM 15443 C CA . GLN C 3 92 ? 3.674 2.806 52.377 1.000 18.728 92 GLN C CA 1
ATOM 15444 C C . GLN C 3 92 ? 4.354 3.246 51.083 1.000 18.456 92 GLN C C 1
ATOM 15445 O O . GLN C 3 92 ? 4.750 2.414 50.287 1.000 19.451 92 GLN C O 1
ATOM 15459 N N . SER C 3 93 ? 4.633 4.539 50.989 1.000 20.073 93 SER C N 1
ATOM 15460 C CA . SER C 3 93 ? 5.465 5.081 49.932 1.000 21.266 93 SER C CA 1
ATOM 15461 C C . SER C 3 93 ? 6.243 6.250 50.517 1.000 23.369 93 SER C C 1
ATOM 15462 O O . SER C 3 93 ? 6.476 6.270 51.737 1.000 21.495 93 SER C O 1
ATOM 15470 N N . TYR C 3 94 ? 6.704 7.185 49.674 1.000 22.573 94 TYR C N 1
ATOM 15471 C CA . TYR C 3 94 ? 7.612 8.241 50.089 1.000 23.324 94 TYR C CA 1
ATOM 15472 C C . TYR C 3 94 ? 7.693 9.289 48.986 1.000 25.749 94 TYR C C 1
ATOM 15473 O O . TYR C 3 94 ? 7.306 9.002 47.861 1.000 24.522 94 TYR C O 1
ATOM 15491 N N . ASP C 3 95 ? 8.205 10.493 49.319 1.000 28.731 95 ASP C N 1
ATOM 15492 C CA . ASP C 3 95 ? 8.800 11.436 48.352 1.000 37.701 95 ASP C CA 1
ATOM 15493 C C . ASP C 3 95 ? 10.296 11.482 48.649 1.000 36.780 95 ASP C C 1
ATOM 15494 O O . ASP C 3 95 ? 10.854 10.822 49.528 1.000 34.421 95 ASP C O 1
ATOM 15503 N N . PRO C 3 96 ? 11.081 12.298 47.955 1.000 48.558 96 PRO C N 1
ATOM 15504 C CA . PRO C 3 96 ? 12.493 12.426 48.357 1.000 52.169 96 PRO C CA 1
ATOM 15505 C C . PRO C 3 96 ? 12.794 12.862 49.800 1.000 59.403 96 PRO C C 1
ATOM 15506 O O . PRO C 3 96 ? 13.896 12.671 50.288 1.000 76.510 96 PRO C O 1
ATOM 15517 N N . SER C 3 97 ? 11.837 13.391 50.542 1.000 52.205 97 SER C N 1
ATOM 15518 C CA . SER C 3 97 ? 12.068 13.504 51.972 1.000 59.260 97 SER C CA 1
ATOM 15519 C C . SER C 3 97 ? 11.406 12.311 52.691 1.000 55.753 97 SER C C 1
ATOM 15520 O O . SER C 3 97 ? 12.057 11.292 53.024 1.000 48.683 97 SER C O 1
ATOM 15528 N N . ASN C 3 98 ? 10.074 12.425 52.789 1.000 42.444 98 ASN C N 1
ATOM 15529 C CA . ASN C 3 98 ? 9.297 11.845 53.874 1.000 41.763 98 ASN C CA 1
ATOM 15530 C C . ASN C 3 98 ? 8.656 10.524 53.455 1.000 30.823 98 ASN C C 1
ATOM 15531 O O . ASN C 3 98 ? 8.307 10.354 52.293 1.000 27.462 98 ASN C O 1
ATOM 15542 N N . VAL C 3 99 ? 8.554 9.622 54.432 1.000 28.709 99 VAL C N 1
ATOM 15543 C CA . VAL C 3 99 ? 7.917 8.331 54.326 1.000 28.290 99 VAL C CA 1
ATOM 15544 C C . VAL C 3 99 ? 6.467 8.519 54.717 1.000 28.524 99 VAL C C 1
ATOM 15545 O O . VAL C 3 99 ? 6.206 9.207 55.698 1.000 28.113 99 VAL C O 1
ATOM 15558 N N . VAL C 3 100 ? 5.562 7.935 53.940 1.000 24.414 100 VAL C N 1
ATOM 15559 C CA . VAL C 3 100 ? 4.134 8.032 54.179 1.000 24.662 100 VAL C CA 1
ATOM 15560 C C . VAL C 3 100 ? 3.590 6.630 54.325 1.000 25.451 100 VAL C C 1
ATOM 15561 O O . VAL C 3 100 ? 3.744 5.802 53.425 1.000 22.399 100 VAL C O 1
ATOM 15574 N N . PHE C 3 101 ? 2.864 6.406 55.439 1.000 24.447 101 PHE C N 1
ATOM 15575 C CA . PHE C 3 101 ? 2.054 5.218 55.611 1.000 22.666 101 PHE C CA 1
ATOM 15576 C C . PHE C 3 101 ? 0.570 5.515 55.399 1.000 23.189 101 PHE C C 1
ATOM 15577 O O . PHE C 3 101 ? 0.096 6.583 55.763 1.000 22.308 101 PHE C O 1
ATOM 15594 N N . GLY C 3 102 ? -0.116 4.535 54.772 1.000 22.380 102 GLY C N 1
ATOM 15595 C CA . GLY C 3 102 ? -1.547 4.402 54.783 1.000 22.451 102 GLY C CA 1
ATOM 15596 C C . GLY C 3 102 ? -2.042 4.160 56.230 1.000 23.475 102 GLY C C 1
ATOM 15597 O O . GLY C 3 102 ? -1.252 3.833 57.122 1.000 23.278 102 GLY C O 1
ATOM 15601 N N . GLY C 3 103 ? -3.333 4.391 56.452 1.000 24.173 103 GLY C N 1
ATOM 15602 C CA . GLY C 3 103 ? -3.904 4.412 57.805 1.000 26.305 103 GLY C CA 1
ATOM 15603 C C . GLY C 3 103 ? -4.185 2.996 58.300 1.000 26.921 103 GLY C C 1
ATOM 15604 O O . GLY C 3 103 ? -4.635 2.817 59.430 1.000 26.213 103 GLY C O 1
ATOM 15608 N N . GLY C 3 104 ? -3.950 1.992 57.442 1.000 23.420 104 GLY C N 1
ATOM 15609 C CA . GLY C 3 104 ? -4.190 0.581 57.787 1.000 23.145 104 GLY C CA 1
ATOM 15610 C C . GLY C 3 104 ? -5.595 0.083 57.421 1.000 22.574 104 GLY C C 1
ATOM 15611 O O . GLY C 3 104 ? -6.559 0.865 57.472 1.000 25.619 104 GLY C O 1
ATOM 15615 N N . THR C 3 105 ? -5.706 -1.221 57.112 1.000 22.789 105 THR C N 1
ATOM 15616 C CA . THR C 3 105 ? -6.986 -1.875 56.793 1.000 24.453 105 THR C CA 1
ATOM 15617 C C . THR C 3 105 ? -7.009 -3.135 57.656 1.000 22.547 105 THR C C 1
ATOM 15618 O O . THR C 3 105 ? -6.063 -3.904 57.596 1.000 22.245 105 THR C O 1
ATOM 15629 N N A LYS C 3 106 ? -8.090 -3.348 58.411 0.500 21.749 106 LYS C N 1
ATOM 15630 N N B LYS C 3 106 ? -8.066 -3.360 58.446 0.500 22.153 106 LYS C N 1
ATOM 15631 C CA A LYS C 3 106 ? -8.321 -4.646 59.019 0.500 21.498 106 LYS C CA 1
ATOM 15632 C CA B LYS C 3 106 ? -8.234 -4.681 59.028 0.500 22.191 106 LYS C CA 1
ATOM 15633 C C A LYS C 3 106 ? -8.921 -5.596 57.984 0.500 22.658 106 LYS C C 1
ATOM 15634 C C B LYS C 3 106 ? -8.901 -5.593 58.005 0.500 23.124 106 LYS C C 1
ATOM 15635 O O A LYS C 3 106 ? -10.014 -5.362 57.451 0.500 23.590 106 LYS C O 1
ATOM 15636 O O B LYS C 3 106 ? -10.006 -5.328 57.511 0.500 24.499 106 LYS C O 1
ATOM 15673 N N . LEU C 3 107 ? -8.228 -6.695 57.731 1.000 22.711 107 LEU C N 1
ATOM 15674 C CA . LEU C 3 107 ? -8.772 -7.758 56.913 1.000 23.892 107 LEU C CA 1
ATOM 15675 C C . LEU C 3 107 ? -9.347 -8.808 57.843 1.000 25.095 107 LEU C C 1
ATOM 15676 O O . LEU C 3 107 ? -8.584 -9.414 58.590 1.000 24.567 107 LEU C O 1
ATOM 15692 N N . THR C 3 108 ? -10.665 -9.043 57.730 1.000 23.871 108 THR C N 1
ATOM 15693 C CA . THR C 3 108 ? -11.330 -10.151 58.392 1.000 25.877 108 THR C CA 1
ATOM 15694 C C . THR C 3 108 ? -11.540 -11.298 57.400 1.000 27.664 108 THR C C 1
ATOM 15695 O O . THR C 3 108 ? -12.086 -11.095 56.302 1.000 26.372 108 THR C O 1
ATOM 15706 N N . VAL C 3 109 ? -11.097 -12.498 57.761 1.000 25.454 109 VAL C N 1
ATOM 15707 C CA . VAL C 3 109 ? -11.502 -13.668 56.997 1.000 25.653 109 VAL C CA 1
ATOM 15708 C C . VAL C 3 109 ? -12.771 -14.202 57.655 1.000 26.865 109 VAL C C 1
ATOM 15709 O O . VAL C 3 109 ? -12.757 -14.599 58.808 1.000 24.829 109 VAL C O 1
ATOM 15722 N N . LEU C 3 110 ? -13.907 -14.121 56.939 1.000 26.017 110 LEU C N 1
ATOM 15723 C CA . LEU C 3 110 ? -15.211 -14.335 57.529 1.000 25.213 110 LEU C CA 1
ATOM 15724 C C . LEU C 3 110 ? -15.338 -15.756 58.065 1.000 24.407 110 LEU C C 1
ATOM 15725 O O . LEU C 3 110 ? -15.151 -16.727 57.323 1.000 24.589 110 LEU C O 1
ATOM 15741 N N . GLY C 3 111 ? -15.612 -15.870 59.387 1.000 24.765 111 GLY C N 1
ATOM 15742 C CA . GLY C 3 111 ? -15.806 -17.169 60.022 1.000 26.470 111 GLY C CA 1
ATOM 15743 C C . GLY C 3 111 ? -17.099 -17.310 60.825 1.000 23.591 111 GLY C C 1
ATOM 15744 O O . GLY C 3 111 ? -17.332 -18.364 61.404 1.000 26.827 111 GLY C O 1
ATOM 15748 N N . GLN C 3 112 ? -17.942 -16.279 60.822 1.000 24.363 112 GLN C N 1
ATOM 15749 C CA . GLN C 3 112 ? -19.214 -16.300 61.535 1.000 26.119 112 GLN C CA 1
ATOM 15750 C C . GLN C 3 112 ? -20.165 -15.331 60.830 1.000 24.760 112 GLN C C 1
ATOM 15751 O O . GLN C 3 112 ? -19.699 -14.577 59.982 1.000 24.160 112 GLN C O 1
ATOM 15765 N N . PRO C 3 113 ? -21.499 -15.292 61.128 1.000 29.55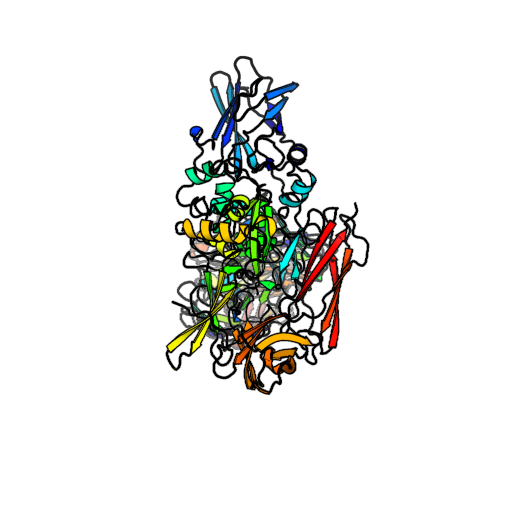2 113 PRO C N 1
ATOM 15766 C CA . PRO C 3 113 ? -22.386 -14.368 60.419 1.000 32.115 113 PRO C CA 1
ATOM 15767 C C . PRO C 3 113 ? -22.055 -12.897 60.701 1.000 32.738 113 PRO C C 1
ATOM 15768 O O . PRO C 3 113 ? -21.715 -12.543 61.838 1.000 27.678 113 PRO C O 1
ATOM 15779 N N . LYS C 3 114 ? -22.227 -12.050 59.686 1.000 30.548 114 LYS C N 1
ATOM 15780 C CA . LYS C 3 114 ? -22.159 -10.620 59.886 1.000 30.450 114 LYS C CA 1
ATOM 15781 C C . LYS C 3 114 ? -23.260 -10.240 60.871 1.000 32.281 114 LYS C C 1
ATOM 15782 O O . LYS C 3 114 ? -24.319 -10.843 60.898 1.000 27.570 114 LYS C O 1
ATOM 15801 N N . ALA C 3 115 ? -22.961 -9.271 61.756 1.000 28.298 115 ALA C N 1
ATOM 15802 C CA . ALA C 3 115 ? -23.860 -8.882 62.832 1.000 29.102 115 ALA C CA 1
ATOM 15803 C C . ALA C 3 115 ? -23.674 -7.391 63.038 1.000 29.283 115 ALA C C 1
ATOM 15804 O O . ALA C 3 115 ? -22.529 -6.937 63.146 1.000 29.113 115 ALA C O 1
ATOM 15811 N N . ALA C 3 116 ? -24.800 -6.663 62.881 1.000 28.263 116 ALA C N 1
ATOM 15812 C CA . ALA C 3 116 ? -24.902 -5.226 63.041 1.000 29.969 116 ALA C CA 1
ATOM 15813 C C . ALA C 3 116 ? -24.699 -4.829 64.485 1.000 27.834 116 ALA C C 1
ATOM 15814 O O . ALA C 3 116 ? -25.146 -5.508 65.385 1.000 25.787 116 ALA C O 1
ATOM 15821 N N . PRO C 3 117 ? -24.020 -3.710 64.761 1.000 24.759 117 PRO C N 1
ATOM 15822 C CA . PRO C 3 117 ? -23.763 -3.323 66.152 1.000 27.620 117 PRO C CA 1
ATOM 15823 C C . PRO C 3 117 ? -25.002 -2.841 66.891 1.000 28.629 117 PRO C C 1
ATOM 15824 O O . PRO C 3 117 ? -25.890 -2.180 66.324 1.000 25.897 117 PRO C O 1
ATOM 15835 N N . SER C 3 118 ? -25.051 -3.128 68.173 1.000 28.570 118 SER C N 1
ATOM 15836 C CA . SER C 3 118 ? -26.019 -2.433 69.011 1.000 29.421 118 SER C CA 1
ATOM 15837 C C . SER C 3 118 ? -25.304 -1.234 69.645 1.000 26.786 118 SER C C 1
ATOM 15838 O O . SER C 3 118 ? -24.122 -1.325 69.933 1.000 29.391 118 SER C O 1
ATOM 15846 N N . VAL C 3 119 ? -25.927 -0.058 69.670 1.000 26.838 119 VAL C N 1
ATOM 15847 C CA . VAL C 3 119 ? -25.272 1.158 70.128 1.000 26.398 119 VAL C CA 1
ATOM 15848 C C . VAL C 3 119 ? -26.080 1.765 71.259 1.000 27.581 119 VAL C C 1
ATOM 15849 O O . VAL C 3 119 ? -27.280 1.939 71.118 1.000 25.386 119 VAL C O 1
ATOM 15862 N N . THR C 3 120 ? -25.417 2.110 72.367 1.000 24.542 120 THR C N 1
ATOM 15863 C CA . THR C 3 120 ? -26.035 2.880 73.406 1.000 26.443 120 THR C CA 1
ATOM 15864 C C . THR C 3 120 ? -25.174 4.083 73.709 1.000 25.762 120 THR C C 1
ATOM 15865 O O . THR C 3 120 ? -23.978 3.942 73.979 1.000 25.643 120 THR C O 1
ATOM 15876 N N . LEU C 3 121 ? -25.809 5.239 73.718 1.000 25.255 121 LEU C N 1
ATOM 15877 C CA . LEU C 3 121 ? -25.155 6.497 73.985 1.000 26.485 121 LEU C CA 1
ATOM 15878 C C . LEU C 3 121 ? -25.644 7.017 75.319 1.000 27.794 121 LEU C C 1
ATOM 15879 O O . LEU C 3 121 ? -26.841 7.222 75.506 1.000 27.454 121 LEU C O 1
ATOM 15895 N N . PHE C 3 122 ? -24.708 7.148 76.277 1.000 26.045 122 PHE C N 1
ATOM 15896 C CA . PHE C 3 122 ? -25.040 7.663 77.603 1.000 24.879 122 PHE C CA 1
ATOM 15897 C C . PHE C 3 122 ? -24.674 9.147 77.714 1.000 25.423 122 PHE C C 1
ATOM 15898 O O . PHE C 3 122 ? -23.585 9.575 77.350 1.000 28.810 122 PHE C O 1
ATOM 15915 N N . PRO C 3 123 ? -25.556 9.987 78.280 1.000 28.622 123 PRO C N 1
ATOM 15916 C CA . PRO C 3 123 ? -25.230 11.382 78.544 1.000 30.060 123 PRO C CA 1
ATOM 15917 C C . PRO C 3 123 ? -24.376 11.446 79.799 1.000 30.156 123 PRO C C 1
ATOM 15918 O O . PRO C 3 123 ? -24.248 10.451 80.514 1.000 29.725 123 PRO C O 1
ATOM 15929 N N . PRO C 3 124 ? -23.790 12.619 80.087 1.000 33.584 124 PRO C N 1
ATOM 15930 C CA . PRO C 3 124 ? -23.004 12.787 81.316 1.000 30.099 124 PRO C CA 1
ATOM 15931 C C . PRO C 3 124 ? -23.884 12.459 82.521 1.000 29.737 124 PRO C C 1
ATOM 15932 O O . PRO C 3 124 ? -25.014 12.860 82.556 1.000 29.946 124 PRO C O 1
ATOM 15943 N N . SER C 3 125 ? -23.374 11.767 83.537 1.000 30.774 125 SER C N 1
ATOM 15944 C CA . SER C 3 125 ? -24.107 11.573 84.795 1.000 31.117 125 SER C CA 1
ATOM 15945 C C . SER C 3 125 ? -24.189 12.860 85.637 1.000 34.045 125 SER C C 1
ATOM 15946 O O . SER C 3 125 ? -23.357 13.762 85.544 1.000 33.477 125 SER C O 1
ATOM 15954 N N . SER C 3 126 ? -25.222 13.003 86.481 1.000 34.563 126 SER C N 1
ATOM 15955 C CA . SER C 3 126 ? -25.257 14.187 87.333 1.000 40.524 126 SER C CA 1
ATOM 15956 C C . SER C 3 126 ? -24.014 14.259 88.234 1.000 34.991 126 SER C C 1
ATOM 15957 O O . SER C 3 126 ? -23.485 15.340 88.492 1.000 40.389 126 SER C O 1
ATOM 15965 N N . GLU C 3 127 ? -23.489 13.108 88.661 1.000 34.459 127 GLU C N 1
ATOM 15966 C CA . GLU C 3 127 ? -22.285 13.100 89.475 1.000 36.355 127 GLU C CA 1
ATOM 15967 C C . GLU C 3 127 ? -21.127 13.766 88.755 1.000 33.027 127 GLU C C 1
ATOM 15968 O O . GLU C 3 127 ? -20.361 14.521 89.368 1.000 34.745 127 GLU C O 1
ATOM 15980 N N . GLU C 3 128 ? -20.966 13.488 87.450 1.000 35.080 128 GLU C N 1
ATOM 15981 C CA . GLU C 3 128 ? -19.833 14.043 86.731 1.000 30.217 128 GLU C CA 1
ATOM 15982 C C . GLU C 3 128 ? -20.013 15.554 86.537 1.000 31.289 128 GLU C C 1
ATOM 15983 O O . GLU C 3 128 ? -19.068 16.353 86.707 1.000 31.735 128 GLU C O 1
ATOM 15995 N N . LEU C 3 129 ? -21.229 15.931 86.153 1.000 31.796 129 LEU C N 1
ATOM 15996 C CA . LEU C 3 129 ? -21.589 17.332 86.019 1.000 39.130 129 LEU C CA 1
ATOM 15997 C C . LEU C 3 129 ? -21.385 18.050 87.365 1.000 40.706 129 LEU C C 1
ATOM 15998 O O . LEU C 3 129 ? -20.955 19.187 87.395 1.000 47.128 129 LEU C O 1
ATOM 16014 N N . GLN C 3 130 ? -21.608 17.367 88.485 1.000 37.234 130 GLN C N 1
ATOM 16015 C CA . GLN C 3 130 ? -21.368 18.018 89.759 1.000 45.613 130 GLN C CA 1
ATOM 16016 C C . GLN C 3 130 ? -19.866 18.186 90.021 1.000 46.109 130 GLN C C 1
ATOM 16017 O O . GLN C 3 130 ? -19.478 19.080 90.733 1.000 51.145 130 GLN C O 1
ATOM 16031 N N . ALA C 3 131 ? -19.008 17.379 89.393 1.000 42.238 131 ALA C N 1
ATOM 16032 C CA . ALA C 3 131 ? -17.568 17.538 89.455 1.000 41.927 131 ALA C CA 1
ATOM 16033 C C . ALA C 3 131 ? -17.036 18.410 88.320 1.000 46.249 131 ALA C C 1
ATOM 16034 O O . ALA C 3 131 ? -15.842 18.307 87.980 1.000 44.256 131 ALA C O 1
ATOM 16041 N N . ASN C 3 132 ? -17.941 19.187 87.689 1.000 41.706 132 ASN C N 1
ATOM 16042 C CA . ASN C 3 132 ? -17.575 20.137 86.653 1.000 40.278 132 ASN C CA 1
ATOM 16043 C C . ASN C 3 132 ? -16.933 19.464 85.442 1.000 38.596 132 ASN C C 1
ATOM 16044 O O . ASN C 3 132 ? -16.115 20.073 84.761 1.000 39.457 132 ASN C O 1
ATOM 16055 N N . LYS C 3 133 ? -17.344 18.226 85.124 1.000 38.435 133 LYS C N 1
ATOM 16056 C CA . LYS C 3 133 ? -16.890 17.572 83.897 1.000 39.331 133 LYS C CA 1
ATOM 16057 C C . LYS C 3 133 ? -18.093 16.978 83.166 1.000 32.717 133 LYS C C 1
ATOM 16058 O O . LYS C 3 133 ? -19.168 16.907 83.724 1.000 31.645 133 LYS C O 1
ATOM 16077 N N . ALA C 3 134 ? -17.866 16.467 81.949 1.000 34.132 134 ALA C N 1
ATOM 16078 C CA . ALA C 3 134 ? -18.927 15.897 81.132 1.000 34.505 134 ALA C CA 1
ATOM 16079 C C . ALA C 3 134 ? -18.295 14.974 80.099 1.000 31.315 134 ALA C C 1
ATOM 16080 O O . ALA C 3 134 ? -17.401 15.388 79.340 1.000 38.093 134 ALA C O 1
ATOM 16087 N N . THR C 3 135 ? -18.708 13.712 80.145 1.000 28.221 135 THR C N 1
ATOM 16088 C CA . THR C 3 135 ? -18.279 12.721 79.167 1.000 30.398 135 THR C CA 1
ATOM 16089 C C . THR C 3 135 ? -19.515 12.068 78.551 1.000 27.647 135 THR C C 1
ATOM 16090 O O . THR C 3 135 ? -20.362 11.569 79.238 1.000 29.684 135 THR C O 1
ATOM 16101 N N . LEU C 3 136 ? -19.574 12.064 77.228 1.000 26.736 136 LEU C N 1
ATOM 16102 C CA . LEU C 3 136 ? -20.549 11.259 76.508 1.000 27.913 136 LEU C CA 1
ATOM 16103 C C . LEU C 3 136 ? -19.886 9.910 76.231 1.000 23.787 136 LEU C C 1
ATOM 16104 O O . LEU C 3 136 ? -18.756 9.890 75.777 1.000 29.604 136 LEU C O 1
ATOM 16120 N N . VAL C 3 137 ? -20.601 8.818 76.469 1.000 25.122 137 VAL C N 1
ATOM 16121 C CA . VAL C 3 137 ? -20.069 7.477 76.361 1.000 23.673 137 VAL C CA 1
ATOM 16122 C C . VAL C 3 137 ? -20.939 6.692 75.375 1.000 23.852 137 VAL C C 1
ATOM 16123 O O . VAL C 3 137 ? -22.094 6.402 75.640 1.000 23.939 137 VAL C O 1
ATOM 16136 N N . CYS C 3 138 ? -20.339 6.321 74.254 1.000 23.897 138 CYS C N 1
ATOM 16137 C CA . CYS C 3 138 ? -20.976 5.553 73.205 1.000 25.022 138 CYS C CA 1
ATOM 16138 C C . CYS C 3 138 ? -20.424 4.124 73.205 1.000 25.104 138 CYS C C 1
ATOM 16139 O O . CYS C 3 138 ? -19.230 3.907 72.899 1.000 24.699 138 CYS C O 1
ATOM 16146 N N . LEU C 3 139 ? -21.254 3.162 73.634 1.000 22.016 139 LEU C N 1
ATOM 16147 C CA . LEU C 3 139 ? -20.854 1.780 73.787 1.000 25.696 139 LEU C CA 1
ATOM 16148 C C . LEU C 3 139 ? -21.467 0.955 72.671 1.000 25.256 139 LEU C C 1
ATOM 16149 O O . LEU C 3 139 ? -22.592 1.245 72.291 1.000 28.207 139 LEU C O 1
ATOM 16165 N N . ILE C 3 140 ? -20.633 0.161 72.010 1.000 23.749 140 ILE C N 1
ATOM 16166 C CA . ILE C 3 140 ? -20.954 -0.464 70.733 1.000 22.873 140 ILE C CA 1
ATOM 16167 C C . ILE C 3 140 ? -20.738 -1.955 70.894 1.000 25.138 140 ILE C C 1
ATOM 16168 O O . ILE C 3 140 ? -19.661 -2.394 71.246 1.000 26.315 140 ILE C O 1
ATOM 16184 N N . SER C 3 141 ? -21.766 -2.769 70.727 1.000 26.786 141 SER C N 1
ATOM 16185 C CA . SER C 3 141 ? -21.549 -4.187 71.008 1.000 25.898 141 SER C CA 1
ATOM 16186 C C . SER C 3 141 ? -22.148 -5.127 69.975 1.000 25.688 141 SER C C 1
ATOM 16187 O O . SER C 3 141 ? -22.989 -4.757 69.151 1.000 26.487 141 SER C O 1
ATOM 16195 N N . ASP C 3 142 ? -21.752 -6.394 70.090 1.000 25.409 142 ASP C N 1
ATOM 16196 C CA . ASP C 3 142 ? -22.368 -7.486 69.342 1.000 27.193 142 ASP C CA 1
ATOM 16197 C C . ASP C 3 142 ? -22.196 -7.338 67.817 1.000 25.705 142 ASP C C 1
ATOM 16198 O O . ASP C 3 142 ? -23.093 -7.710 67.066 1.000 28.482 142 ASP C O 1
ATOM 16207 N N . PHE C 3 143 ? -21.036 -6.887 67.322 1.000 22.996 143 PHE C N 1
ATOM 16208 C CA . PHE C 3 143 ? -20.867 -6.780 65.883 1.000 22.519 143 PHE C CA 1
ATOM 16209 C C . PHE C 3 143 ? -19.781 -7.701 65.330 1.000 24.148 143 PHE C C 1
ATOM 16210 O O . PHE C 3 143 ? -18.846 -8.155 66.004 1.000 24.316 143 PHE C O 1
ATOM 16227 N N . TYR C 3 144 ? -19.928 -7.971 64.020 1.000 21.793 144 TYR C N 1
ATOM 16228 C CA . TYR C 3 144 ? -18.954 -8.759 63.275 1.000 22.427 144 TYR C CA 1
ATOM 16229 C C . TYR C 3 144 ? -19.127 -8.425 61.794 1.000 22.743 144 TYR C C 1
ATOM 16230 O O . TYR C 3 144 ? -20.279 -8.345 61.357 1.000 25.777 144 TYR C O 1
ATOM 16248 N N . PRO C 3 145 ? -18.057 -8.192 61.022 1.000 25.127 145 PRO C N 1
ATOM 16249 C CA . PRO C 3 145 ? -16.667 -8.184 61.476 1.000 23.827 145 PRO C CA 1
ATOM 16250 C C . PRO C 3 145 ? -16.325 -7.117 62.511 1.000 25.040 145 PRO C C 1
ATOM 16251 O O . PRO C 3 145 ? -17.052 -6.120 62.663 1.000 25.421 145 PRO C O 1
ATOM 16262 N N . GLY C 3 146 ? -15.192 -7.329 63.203 1.000 26.182 146 GLY C N 1
ATOM 16263 C CA . GLY C 3 146 ? -14.777 -6.410 64.268 1.000 26.111 146 GLY C CA 1
ATOM 16264 C C . GLY C 3 146 ? -14.068 -5.138 63.765 1.000 24.660 146 GLY C C 1
ATOM 16265 O O . GLY C 3 146 ? -12.912 -4.874 64.117 1.000 24.634 146 GLY C O 1
ATOM 16269 N N . ALA C 3 147 ? -14.811 -4.288 63.063 1.000 22.991 147 ALA C N 1
ATOM 16270 C CA . ALA C 3 147 ? -14.299 -3.017 62.581 1.000 22.877 147 ALA C CA 1
ATOM 16271 C C . ALA C 3 147 ? -15.474 -2.071 62.466 1.000 23.504 147 ALA C C 1
ATOM 16272 O O . ALA C 3 147 ? -16.452 -2.395 61.808 1.000 23.989 147 ALA C O 1
ATOM 16279 N N . VAL C 3 148 ? -15.373 -0.886 63.065 1.000 23.118 148 VAL C N 1
ATOM 16280 C CA . VAL C 3 148 ? -16.363 0.145 62.883 1.000 21.594 148 VAL C CA 1
ATOM 16281 C C . VAL C 3 148 ? -15.629 1.461 62.748 1.000 24.481 148 VAL C C 1
ATOM 16282 O O . VAL C 3 148 ? -14.504 1.568 63.218 1.000 24.191 148 VAL C O 1
ATOM 16295 N N . THR C 3 149 ? -16.329 2.485 62.256 1.000 27.145 149 THR C N 1
ATOM 16296 C CA . THR C 3 149 ? -15.879 3.870 62.404 1.000 28.211 149 THR C CA 1
ATOM 16297 C C . THR C 3 149 ? -16.957 4.656 63.148 1.000 27.004 149 THR C C 1
ATOM 16298 O O . THR C 3 149 ? -18.146 4.434 62.995 1.000 27.239 149 THR C O 1
ATOM 16309 N N . VAL C 3 150 ? -16.503 5.602 63.962 1.000 25.288 150 VAL C N 1
ATOM 16310 C CA . VAL C 3 150 ? -17.350 6.342 64.865 1.000 25.358 150 VAL C CA 1
ATOM 16311 C C . VAL C 3 150 ? -17.227 7.823 64.526 1.000 28.587 150 VAL C C 1
ATOM 16312 O O . VAL C 3 150 ? -16.125 8.325 64.437 1.000 28.053 150 VAL C O 1
ATOM 16325 N N . ALA C 3 151 ? -18.361 8.488 64.290 1.000 28.870 151 ALA C N 1
ATOM 16326 C CA . ALA C 3 151 ? -18.355 9.920 64.019 1.000 31.898 151 ALA C CA 1
ATOM 16327 C C . ALA C 3 151 ? -19.221 10.585 65.083 1.000 29.846 151 ALA C C 1
ATOM 16328 O O . ALA C 3 151 ? -20.313 10.118 65.364 1.000 29.865 151 ALA C O 1
ATOM 16335 N N . TRP C 3 152 ? -18.729 11.663 65.689 1.000 27.814 152 TRP C N 1
ATOM 16336 C CA . TRP C 3 152 ? -19.514 12.393 66.659 1.000 29.578 152 TRP C CA 1
ATOM 16337 C C . TRP C 3 152 ? -20.002 13.673 65.986 1.000 29.472 152 TRP C C 1
ATOM 16338 O O . TRP C 3 152 ? -19.266 14.272 65.201 1.000 28.476 152 TRP C O 1
ATOM 16359 N N . LYS C 3 153 ? -21.193 14.067 66.399 1.000 29.948 153 LYS C N 1
ATOM 16360 C CA . LYS C 3 153 ? -21.792 15.315 66.012 1.000 30.861 153 LYS C CA 1
ATOM 16361 C C . LYS C 3 153 ? -22.196 16.105 67.254 1.000 30.311 153 LYS C C 1
ATOM 16362 O O . LYS C 3 153 ? -22.832 15.616 68.201 1.000 32.371 153 LYS C O 1
ATOM 16381 N N . ALA C 3 154 ? -21.880 17.387 67.196 1.000 31.630 154 ALA C N 1
ATOM 16382 C CA . ALA C 3 154 ? -22.472 18.410 68.055 1.000 30.418 154 ALA C CA 1
ATOM 16383 C C . ALA C 3 154 ? -23.551 19.125 67.237 1.000 29.852 154 ALA C C 1
ATOM 16384 O O . ALA C 3 154 ? -23.245 19.676 66.201 1.000 30.330 154 ALA C O 1
ATOM 16391 N N . ASP C 3 155 ? -24.827 19.065 67.665 1.000 30.857 155 ASP C N 1
ATOM 16392 C CA . ASP C 3 155 ? -25.947 19.374 66.779 1.000 34.278 155 ASP C CA 1
ATOM 16393 C C . ASP C 3 155 ? -25.820 18.463 65.547 1.000 36.939 155 ASP C C 1
ATOM 16394 O O . ASP C 3 155 ? -25.921 17.257 65.761 1.000 35.859 155 ASP C O 1
ATOM 16403 N N . SER C 3 156 ? -25.623 18.985 64.304 1.000 32.080 156 SER C N 1
ATOM 16404 C CA . SER C 3 156 ? -25.499 18.145 63.125 1.000 35.783 156 SER C CA 1
ATOM 16405 C C . SER C 3 156 ? -24.121 18.268 62.498 1.000 36.363 156 SER C C 1
ATOM 16406 O O . SER C 3 156 ? -23.897 17.834 61.367 1.000 39.834 156 SER C O 1
ATOM 16414 N N . SER C 3 157 ? -23.157 18.747 63.286 1.000 33.743 157 SER C N 1
ATOM 16415 C CA . SER C 3 157 ? -21.853 19.081 62.755 1.000 30.369 157 SER C CA 1
ATOM 16416 C C . SER C 3 157 ? -20.770 18.178 63.388 1.000 33.584 157 SER C C 1
ATOM 16417 O O . SER C 3 157 ? -20.853 17.813 64.569 1.000 33.210 157 SER C O 1
ATOM 16425 N N . PRO C 3 158 ? -19.716 17.811 62.629 1.000 30.934 158 PRO C N 1
ATOM 16426 C CA . PRO C 3 158 ? -18.643 16.957 63.139 1.000 35.317 158 PRO C CA 1
ATOM 16427 C C . PRO C 3 158 ? -17.882 17.563 64.317 1.000 36.662 158 PRO C C 1
ATOM 16428 O O . PRO C 3 158 ? -17.701 18.791 64.375 1.000 34.393 158 PRO C O 1
ATOM 16439 N N . VAL C 3 159 ? -17.408 16.679 65.223 1.000 31.735 159 VAL C N 1
ATOM 16440 C CA . VAL C 3 159 ? -16.532 17.059 66.304 1.000 32.400 159 VAL C CA 1
ATOM 16441 C C . VAL C 3 159 ? -15.531 15.926 66.507 1.000 34.714 159 VAL C C 1
ATOM 16442 O O . VAL C 3 159 ? -15.886 14.752 66.490 1.000 34.006 159 VAL C O 1
ATOM 16455 N N . LYS C 3 160 ? -14.242 16.262 66.551 1.000 31.039 160 LYS C N 1
ATOM 16456 C CA . LYS C 3 160 ? -13.236 15.228 66.735 1.000 38.288 160 LYS C CA 1
ATOM 16457 C C . LYS C 3 160 ? -12.384 15.554 67.946 1.000 39.045 160 LYS C C 1
ATOM 16458 O O . LYS C 3 160 ? -11.827 14.640 68.521 1.000 37.463 160 LYS C O 1
ATOM 16477 N N . ALA C 3 161 ? -12.233 16.828 68.330 1.000 40.841 161 ALA C N 1
ATOM 16478 C CA . ALA C 3 161 ? -11.374 17.125 69.478 1.000 43.420 161 ALA C CA 1
ATOM 16479 C C . ALA C 3 161 ? -12.042 16.591 70.742 1.000 39.645 161 ALA C C 1
ATOM 16480 O O . ALA C 3 161 ? -13.252 16.723 70.914 1.000 45.545 161 ALA C O 1
ATOM 16487 N N . GLY C 3 162 ? -11.271 15.924 71.619 1.000 38.816 162 GLY C N 1
ATOM 16488 C CA . GLY C 3 162 ? -11.848 15.376 72.838 1.000 35.204 162 GLY C CA 1
ATOM 16489 C C . GLY C 3 162 ? -12.514 14.004 72.624 1.000 34.705 162 GLY C C 1
ATOM 16490 O O . GLY C 3 162 ? -13.114 13.483 73.535 1.000 29.932 162 GLY C O 1
ATOM 16494 N N . VAL C 3 163 ? -12.331 13.380 71.453 1.000 38.643 163 VAL C N 1
ATOM 16495 C CA . VAL C 3 163 ? -12.813 12.025 71.195 1.000 35.024 163 VAL C CA 1
ATOM 16496 C C . VAL C 3 163 ? -11.697 11.016 71.442 1.000 35.453 163 VAL C C 1
ATOM 16497 O O . VAL C 3 163 ? -10.593 11.189 70.940 1.000 35.350 163 VAL C O 1
ATOM 16510 N N . GLU C 3 164 ? -12.007 9.914 72.158 1.000 32.502 164 GLU C N 1
ATOM 16511 C CA . GLU C 3 164 ? -11.103 8.785 72.215 1.000 31.000 164 GLU C CA 1
ATOM 16512 C C . GLU C 3 164 ? -11.934 7.533 71.917 1.000 31.541 164 GLU C C 1
ATOM 16513 O O . GLU C 3 164 ? -13.039 7.386 72.430 1.000 31.069 164 GLU C O 1
ATOM 16525 N N . THR C 3 165 ? -11.377 6.646 71.084 1.000 27.255 165 THR C N 1
ATOM 16526 C CA . THR C 3 165 ? -12.030 5.457 70.614 1.000 30.140 165 THR C CA 1
ATOM 16527 C C . THR C 3 165 ? -11.118 4.254 70.848 1.000 28.291 165 THR C C 1
ATOM 16528 O O . THR C 3 165 ? -9.901 4.306 70.663 1.000 33.006 165 THR C O 1
ATOM 16539 N N . THR C 3 166 ? -11.704 3.190 71.362 1.000 27.581 166 THR C N 1
ATOM 16540 C CA . THR C 3 166 ? -11.013 1.921 71.491 1.000 28.512 166 THR C CA 1
ATOM 16541 C C . THR C 3 166 ? -11.130 1.125 70.198 1.000 29.769 166 THR C C 1
ATOM 16542 O O . THR C 3 166 ? -12.178 1.138 69.542 1.000 24.697 166 THR C O 1
ATOM 16553 N N . THR C 3 167 ? -10.082 0.355 69.926 1.000 30.477 167 THR C N 1
ATOM 16554 C CA . THR C 3 167 ? -10.063 -0.645 68.852 1.000 30.827 167 THR C CA 1
ATOM 16555 C C . THR C 3 167 ? -10.944 -1.822 69.237 1.000 27.142 167 THR C C 1
ATOM 16556 O O . THR C 3 167 ? -10.991 -2.219 70.384 1.000 27.037 167 THR C O 1
ATOM 16567 N N . PRO C 3 168 ? -11.761 -2.399 68.344 1.000 26.829 168 PRO C N 1
ATOM 16568 C CA . PRO C 3 168 ? -12.699 -3.435 68.760 1.000 25.006 168 PRO C CA 1
ATOM 16569 C C . PRO C 3 168 ? -12.036 -4.631 69.392 1.000 27.192 168 PRO C C 1
ATOM 16570 O O . PRO C 3 168 ? -10.976 -5.043 68.952 1.000 28.265 168 PRO C O 1
ATOM 16581 N N . SER C 3 169 ? -12.660 -5.182 70.436 1.000 27.472 169 SER C N 1
ATOM 16582 C CA . SER C 3 169 ? -12.157 -6.440 70.968 1.000 29.692 169 SER C CA 1
ATOM 16583 C C . SER C 3 169 ? -13.330 -7.365 71.228 1.000 27.565 169 SER C C 1
ATOM 16584 O O . SER C 3 169 ? -14.499 -6.963 71.291 1.000 27.949 169 SER C O 1
ATOM 16592 N N . LYS C 3 170 ? -12.990 -8.639 71.315 1.000 28.077 170 LYS C N 1
ATOM 16593 C CA . LYS C 3 170 ? -13.951 -9.699 71.423 1.000 28.881 170 LYS C CA 1
ATOM 16594 C C . LYS C 3 170 ? -14.658 -9.676 72.750 1.000 32.457 170 LYS C C 1
ATOM 16595 O O . LYS C 3 170 ? -14.065 -9.426 73.793 1.000 36.886 170 LYS C O 1
ATOM 16614 N N . GLN C 3 171 ? -15.925 -9.996 72.675 1.000 27.615 171 GLN C N 1
ATOM 16615 C CA . GLN C 3 171 ? -16.754 -10.280 73.823 1.000 32.735 171 GLN C CA 1
ATOM 16616 C C . GLN C 3 171 ? -16.707 -11.775 74.149 1.000 33.120 171 GLN C C 1
ATOM 16617 O O . GLN C 3 171 ? -16.166 -12.546 73.373 1.000 34.794 171 GLN C O 1
ATOM 16631 N N . SER C 3 172 ? -17.334 -12.153 75.274 1.000 38.772 172 SER C N 1
ATOM 16632 C CA . SER C 3 172 ? -17.524 -13.547 75.667 1.000 44.870 172 SER C CA 1
ATOM 16633 C C . SER C 3 172 ? -18.165 -14.372 74.560 1.000 48.333 172 SER C C 1
ATOM 16634 O O . SER C 3 172 ? -17.853 -15.548 74.442 1.000 44.948 172 SER C O 1
ATOM 16642 N N . ASN C 3 173 ? -19.115 -13.768 73.815 1.000 42.057 173 ASN C N 1
ATOM 16643 C CA . ASN C 3 173 ? -19.863 -14.503 72.806 1.000 37.659 173 ASN C CA 1
ATOM 16644 C C . ASN C 3 173 ? -19.128 -14.554 71.474 1.000 36.309 173 ASN C C 1
ATOM 16645 O O . ASN C 3 173 ? -19.640 -15.072 70.499 1.000 40.042 173 ASN C O 1
ATOM 16656 N N . ASN C 3 174 ? -17.927 -13.996 71.405 1.000 35.635 174 ASN C N 1
ATOM 16657 C CA . ASN C 3 174 ? -17.071 -14.096 70.228 1.000 34.799 174 ASN C CA 1
ATOM 16658 C C . ASN C 3 174 ? -17.465 -13.079 69.154 1.000 31.423 174 ASN C C 1
ATOM 16659 O O . ASN C 3 174 ? -16.807 -12.983 68.140 1.000 33.432 174 ASN C O 1
ATOM 16670 N N . LYS C 3 175 ? -18.454 -12.214 69.396 1.000 31.287 175 LYS C N 1
ATOM 16671 C CA . LYS C 3 175 ? -18.588 -11.006 68.580 1.000 28.715 175 LYS C CA 1
ATOM 16672 C C . LYS C 3 175 ? -17.675 -9.922 69.152 1.000 31.200 175 LYS C C 1
ATOM 16673 O O . LYS C 3 175 ? -17.001 -10.178 70.151 1.000 30.236 175 LYS C O 1
ATOM 16692 N N . TYR C 3 176 ? -17.744 -8.712 68.587 1.000 27.645 176 TYR C N 1
ATOM 16693 C CA . TYR C 3 176 ? -16.899 -7.609 68.992 1.000 24.641 176 TYR C CA 1
ATOM 16694 C C . TYR C 3 176 ? -17.678 -6.485 69.688 1.000 24.944 176 TYR C C 1
ATOM 16695 O O . TYR C 3 176 ? -18.852 -6.249 69.403 1.000 26.152 176 TYR C O 1
ATOM 16713 N N . ALA C 3 177 ? -16.926 -5.683 70.456 1.000 23.658 177 ALA C N 1
ATOM 16714 C CA . ALA C 3 177 ? -17.425 -4.469 71.063 1.000 23.301 177 ALA C CA 1
ATOM 16715 C C . ALA C 3 177 ? -16.393 -3.400 70.948 1.000 23.932 177 ALA C C 1
ATOM 16716 O O . ALA C 3 177 ? -15.206 -3.679 70.812 1.000 26.701 177 ALA C O 1
ATOM 16723 N N . ALA C 3 178 ? -16.846 -2.153 71.006 1.000 23.686 178 ALA C N 1
ATOM 16724 C CA . ALA C 3 178 ? -15.957 -1.016 71.038 1.000 22.348 178 ALA C CA 1
ATOM 16725 C C . ALA C 3 178 ? -16.576 0.108 71.837 1.000 21.767 178 ALA C C 1
ATOM 16726 O O . ALA C 3 178 ? -17.790 0.139 72.033 1.000 20.895 178 ALA C O 1
ATOM 16733 N N . SER C 3 179 ? -15.728 1.084 72.208 1.000 24.161 179 SER C N 1
ATOM 16734 C CA . SER C 3 179 ? -16.192 2.214 72.977 1.000 23.428 179 SER C CA 1
ATOM 16735 C C . SER C 3 179 ? -15.644 3.499 72.387 1.000 24.348 179 SER C C 1
ATOM 16736 O O . SER C 3 179 ? -14.530 3.542 71.795 1.000 25.105 179 SER C O 1
ATOM 16744 N N . SER C 3 180 ? -16.420 4.546 72.571 1.000 23.918 180 SER C N 1
ATOM 16745 C CA . SER C 3 180 ? -15.914 5.844 72.194 1.000 26.336 180 SER C CA 1
ATOM 16746 C C . SER C 3 180 ? -16.465 6.875 73.159 1.000 26.203 180 SER C C 1
ATOM 16747 O O . SER C 3 180 ? -17.573 6.742 73.668 1.000 25.723 180 SER C O 1
ATOM 16755 N N . TYR C 3 181 ? -15.664 7.915 73.361 1.000 25.056 181 TYR C N 1
ATOM 16756 C CA . TYR C 3 181 ? -15.877 8.957 74.351 1.000 28.263 181 TYR C CA 1
ATOM 16757 C C . TYR C 3 181 ? -15.723 10.335 73.722 1.000 28.743 181 TYR C C 1
ATOM 16758 O O . TYR C 3 181 ? -14.799 10.587 72.924 1.000 31.416 181 TYR C O 1
ATOM 16776 N N . LEU C 3 182 ? -16.601 11.228 74.134 1.000 26.447 182 LEU C N 1
ATOM 16777 C CA . LEU C 3 182 ? -16.489 12.645 73.813 1.000 27.507 182 LEU C CA 1
ATOM 16778 C C . LEU C 3 182 ? -16.440 13.429 75.128 1.000 27.454 182 LEU C C 1
ATOM 16779 O O . LEU C 3 182 ? -17.417 13.478 75.873 1.000 29.764 182 LEU C O 1
ATOM 16795 N N . SER C 3 183 ? -15.295 14.058 75.397 1.000 27.118 183 SER C N 1
ATOM 16796 C CA . SER C 3 183 ? -15.131 14.884 76.583 1.000 29.687 183 SER C CA 1
ATOM 16797 C C . SER C 3 183 ? -15.594 16.305 76.293 1.000 31.667 183 SER C C 1
ATOM 16798 O O . SER C 3 183 ? -15.144 16.898 75.331 1.000 32.011 183 SER C O 1
ATOM 16806 N N . LEU C 3 184 ? -16.485 16.834 77.127 1.000 31.913 184 LEU C N 1
ATOM 16807 C CA . LEU C 3 184 ? -16.962 18.200 76.933 1.000 32.279 184 LEU C CA 1
ATOM 16808 C C . LEU C 3 184 ? -16.864 18.938 78.263 1.000 31.747 184 LEU C C 1
ATOM 16809 O O . LEU C 3 184 ? -16.952 18.318 79.308 1.000 31.712 184 LEU C O 1
ATOM 16825 N N . THR C 3 185 ? -16.940 20.270 78.202 1.000 35.164 185 THR C N 1
ATOM 16826 C CA . THR C 3 185 ? -17.246 21.076 79.380 1.000 36.090 185 THR C CA 1
ATOM 16827 C C . THR C 3 185 ? -18.729 20.942 79.653 1.000 37.563 185 THR C C 1
ATOM 16828 O O . THR C 3 185 ? -19.500 20.699 78.728 1.000 35.272 185 THR C O 1
ATOM 16839 N N . PRO C 3 186 ? -19.174 21.095 80.916 1.000 37.138 186 PRO C N 1
ATOM 16840 C CA . PRO C 3 186 ? -20.597 21.190 81.223 1.000 34.795 186 PRO C CA 1
ATOM 16841 C C . PRO C 3 186 ? -21.332 22.278 80.440 1.000 35.893 186 PRO C C 1
ATOM 16842 O O . PRO C 3 186 ? -22.484 22.070 80.018 1.000 38.324 186 PRO C O 1
ATOM 16853 N N . GLU C 3 187 ? -20.611 23.357 80.133 1.000 37.196 187 GLU C N 1
ATOM 16854 C CA . GLU C 3 187 ? -21.159 24.483 79.382 1.000 44.523 187 GLU C CA 1
ATOM 16855 C C . GLU C 3 187 ? -21.449 24.077 77.925 1.000 43.130 187 GLU C C 1
ATOM 16856 O O . GLU C 3 187 ? -22.453 24.476 77.345 1.000 40.946 187 GLU C O 1
ATOM 16868 N N . GLN C 3 188 ? -20.586 23.277 77.315 1.000 40.977 188 GLN C N 1
ATOM 16869 C CA . GLN C 3 188 ? -20.820 22.798 75.957 1.000 36.752 188 GLN C CA 1
ATOM 16870 C C . GLN C 3 188 ? -21.996 21.840 75.915 1.000 36.248 188 GLN C C 1
ATOM 16871 O O . GLN C 3 188 ? -22.862 21.944 75.050 1.000 38.793 188 GLN C O 1
ATOM 16885 N N . TRP C 3 189 ? -22.070 20.964 76.914 1.000 36.279 189 TRP C N 1
ATOM 16886 C CA . TRP C 3 189 ? -23.159 19.997 77.012 1.000 36.589 189 TRP C CA 1
ATOM 16887 C C . TRP C 3 189 ? -24.499 20.731 77.084 1.000 39.487 189 TRP C C 1
ATOM 16888 O O . TRP C 3 189 ? -25.435 20.407 76.349 1.000 36.039 189 TRP C O 1
ATOM 16909 N N . LYS C 3 190 ? -24.582 21.749 77.952 1.000 39.041 190 LYS C N 1
ATOM 16910 C CA . LYS C 3 190 ? -25.849 22.391 78.288 1.000 42.052 190 LYS C CA 1
ATOM 16911 C C . LYS C 3 190 ? -26.260 23.360 77.189 1.000 37.266 190 LYS C C 1
ATOM 16912 O O . LYS C 3 190 ? -27.447 23.624 77.043 1.000 39.674 190 LYS C O 1
ATOM 16931 N N . SER C 3 191 ? -25.277 23.818 76.402 1.000 37.375 191 SER C N 1
ATOM 16932 C CA . SER C 3 191 ? -25.380 24.790 75.316 1.000 43.192 191 SER C CA 1
ATOM 16933 C C . SER C 3 191 ? -25.926 24.265 73.999 1.000 44.329 191 SER C C 1
ATOM 16934 O O . SER C 3 191 ? -26.247 25.076 73.124 1.000 40.767 191 SER C O 1
ATOM 16942 N N . HIS C 3 192 ? -25.762 22.970 73.722 1.000 37.984 192 HIS C N 1
ATOM 16943 C CA . HIS C 3 192 ? -26.082 22.489 72.392 1.000 33.272 192 HIS C CA 1
ATOM 16944 C C . HIS C 3 192 ? -27.479 21.903 72.523 1.000 33.382 192 HIS C C 1
ATOM 16945 O O . HIS C 3 192 ? -27.839 21.450 73.607 1.000 34.822 192 HIS C O 1
ATOM 16960 N N . ARG C 3 193 ? -28.197 21.859 71.402 1.000 32.776 193 ARG C N 1
ATOM 16961 C CA . ARG C 3 193 ? -29.464 21.157 71.276 1.000 38.787 193 ARG C CA 1
ATOM 16962 C C . ARG C 3 193 ? -29.291 19.655 71.527 1.000 32.694 193 ARG C C 1
ATOM 16963 O O . ARG C 3 193 ? -30.078 19.067 72.271 1.000 32.235 193 ARG C O 1
ATOM 16984 N N . SER C 3 194 ? -28.229 19.036 70.962 1.000 32.428 194 SER C N 1
ATOM 16985 C CA . SER C 3 194 ? -28.038 17.596 71.173 1.000 30.399 194 SER C CA 1
ATOM 16986 C C . SER C 3 194 ? -26.655 17.157 70.689 1.000 29.220 194 SER C C 1
ATOM 16987 O O . SER C 3 194 ? -26.005 17.921 70.028 1.000 32.535 194 SER C O 1
ATOM 16995 N N . TYR C 3 195 ? -26.202 15.938 71.077 1.000 29.531 195 TYR C N 1
ATOM 16996 C CA . TYR C 3 195 ? -24.956 15.356 70.592 1.000 26.283 195 TYR C CA 1
ATOM 16997 C C . TYR C 3 195 ? -25.351 13.984 70.050 1.000 23.001 195 TYR C C 1
ATOM 16998 O O . TYR C 3 195 ? -26.232 13.318 70.601 1.000 24.622 195 TYR C O 1
ATOM 17016 N N . SER C 3 196 ? -24.653 13.533 69.032 1.000 24.735 196 SER C N 1
ATOM 17017 C CA . SER C 3 196 ? -24.877 12.236 68.444 1.000 27.515 196 SER C CA 1
ATOM 17018 C C . SER C 3 196 ? -23.583 11.445 68.294 1.000 27.769 196 SER C C 1
ATOM 17019 O O . SER C 3 196 ? -22.518 11.998 68.003 1.000 27.899 196 SER C O 1
ATOM 17027 N N . CYS C 3 197 ? -23.748 10.139 68.437 1.000 24.843 197 CYS C N 1
ATOM 17028 C CA . CYS C 3 197 ? -22.745 9.148 68.129 1.000 25.786 197 CYS C CA 1
ATOM 17029 C C . CYS C 3 197 ? -23.205 8.360 66.910 1.000 23.932 197 CYS C C 1
ATOM 17030 O O . CYS C 3 197 ? -24.218 7.682 67.005 1.000 24.709 197 CYS C O 1
ATOM 17037 N N . GLN C 3 198 ? -22.404 8.356 65.855 1.000 25.346 198 GLN C N 1
ATOM 17038 C CA . GLN C 3 198 ? -22.742 7.647 64.627 1.000 30.371 198 GLN C CA 1
ATOM 17039 C C . GLN C 3 198 ? -21.744 6.543 64.338 1.000 25.184 198 GLN C C 1
ATOM 17040 O O . GLN C 3 198 ? -20.543 6.772 64.191 1.000 26.280 198 GLN C O 1
ATOM 17054 N N . VAL C 3 199 ? -22.269 5.322 64.221 1.000 24.890 199 VAL C N 1
ATOM 17055 C CA . VAL C 3 199 ? -21.417 4.160 64.101 1.000 24.300 199 VAL C CA 1
ATOM 17056 C C . VAL C 3 199 ? -21.647 3.536 62.717 1.000 25.957 199 VAL C C 1
ATOM 17057 O O . VAL C 3 199 ? -22.773 3.148 62.433 1.000 26.059 199 VAL C O 1
ATOM 17070 N N . THR C 3 200 ? -20.594 3.435 61.904 1.000 25.347 200 THR C N 1
ATOM 17071 C CA . THR C 3 200 ? -20.696 2.836 60.580 1.000 25.985 200 THR C CA 1
ATOM 17072 C C . THR C 3 200 ? -20.059 1.468 60.577 1.000 26.014 200 THR C C 1
ATOM 17073 O O . THR C 3 200 ? -18.936 1.290 61.052 1.000 27.283 200 THR C O 1
ATOM 17084 N N . HIS C 3 201 ? -20.833 0.495 60.159 1.000 26.179 201 HIS C N 1
ATOM 17085 C CA . HIS C 3 201 ? -20.425 -0.894 60.177 1.000 24.432 201 HIS C CA 1
ATOM 17086 C C . HIS C 3 201 ? -20.877 -1.526 58.862 1.000 26.271 201 HIS C C 1
ATOM 17087 O O . HIS C 3 201 ? -22.056 -1.487 58.568 1.000 26.707 201 HIS C O 1
ATOM 17102 N N . GLU C 3 202 ? -19.912 -2.016 58.082 1.000 31.101 202 GLU C N 1
ATOM 17103 C CA . GLU C 3 202 ? -20.185 -2.684 56.806 1.000 33.467 202 GLU C CA 1
ATOM 17104 C C . GLU C 3 202 ? -21.100 -1.795 55.943 1.000 34.158 202 GLU C C 1
ATOM 17105 O O . GLU C 3 202 ? -22.136 -2.250 55.443 1.000 30.553 202 GLU C O 1
ATOM 17117 N N . GLY C 3 203 ? -20.695 -0.509 55.829 1.000 31.810 203 GLY C N 1
ATOM 17118 C CA . GLY C 3 203 ? -21.372 0.469 54.965 1.000 36.739 203 GLY C CA 1
ATOM 17119 C C . GLY C 3 203 ? -22.737 0.929 55.470 1.000 39.384 203 GLY C C 1
ATOM 17120 O O . GLY C 3 203 ? -23.339 1.749 54.797 1.000 44.970 203 GLY C O 1
ATOM 17124 N N . SER C 3 204 ? -23.212 0.480 56.656 1.000 32.616 204 SER C N 1
ATOM 17125 C CA . SER C 3 204 ? -24.473 0.940 57.220 1.000 33.566 204 SER C CA 1
ATOM 17126 C C . SER C 3 204 ? -24.210 1.743 58.491 1.000 37.656 204 SER C C 1
ATOM 17127 O O . SER C 3 204 ? -23.376 1.320 59.290 1.000 33.454 204 SER C O 1
ATOM 17135 N N . THR C 3 205 ? -24.983 2.819 58.724 1.000 33.844 205 THR C N 1
ATOM 17136 C CA . THR C 3 205 ? -24.760 3.694 59.874 1.000 35.969 205 THR C CA 1
ATOM 17137 C C . THR C 3 205 ? -25.905 3.569 60.875 1.000 36.667 205 THR C C 1
ATOM 17138 O O . THR C 3 205 ? -27.079 3.557 60.526 1.000 43.505 205 THR C O 1
ATOM 17149 N N . VAL C 3 206 ? -25.558 3.446 62.153 1.000 33.001 206 VAL C N 1
ATOM 17150 C CA . VAL C 3 206 ? -26.512 3.506 63.263 1.000 36.453 206 VAL C CA 1
ATOM 17151 C C . VAL C 3 206 ? -26.221 4.826 63.993 1.000 39.133 206 VAL C C 1
ATOM 17152 O O . VAL C 3 206 ? -25.059 5.110 64.299 1.000 37.476 206 VAL C O 1
ATOM 17165 N N . GLU C 3 207 ? -27.229 5.617 64.350 1.000 33.067 207 GLU C N 1
ATOM 17166 C CA . GLU C 3 207 ? -26.942 6.852 65.071 1.000 34.407 207 GLU C CA 1
ATOM 17167 C C . GLU C 3 207 ? -27.724 6.850 66.373 1.000 34.923 207 GLU C C 1
ATOM 17168 O O . GLU C 3 207 ? -28.847 6.381 66.405 1.000 34.110 207 GLU C O 1
ATOM 17180 N N . LYS C 3 208 ? -27.143 7.397 67.451 1.000 28.425 208 LYS C N 1
ATOM 17181 C CA . LYS C 3 208 ? -27.899 7.605 68.648 1.000 27.293 208 LYS C CA 1
ATOM 17182 C C . LYS C 3 208 ? -27.634 9.034 69.089 1.000 28.514 208 LYS C C 1
ATOM 17183 O O . LYS C 3 208 ? -26.547 9.566 68.780 1.000 27.513 208 LYS C O 1
ATOM 17202 N N . THR C 3 209 ? -28.624 9.611 69.798 1.000 27.804 209 THR C N 1
ATOM 17203 C CA . THR C 3 209 ? -28.661 11.034 70.131 1.000 29.137 209 THR C CA 1
ATOM 17204 C C . THR C 3 209 ? -29.102 11.287 71.560 1.000 29.965 209 THR C C 1
ATOM 17205 O O . THR C 3 209 ? -29.951 10.569 72.058 1.000 33.600 209 THR C O 1
ATOM 17216 N N . VAL C 3 210 ? -28.441 12.239 72.242 1.000 28.859 210 VAL C N 1
ATOM 17217 C CA . VAL C 3 210 ? -28.819 12.582 73.603 1.000 28.741 210 VAL C CA 1
ATOM 17218 C C . VAL C 3 210 ? -28.807 14.093 73.697 1.000 28.574 210 VAL C C 1
ATOM 17219 O O . VAL C 3 210 ? -28.128 14.769 72.911 1.000 28.374 210 VAL C O 1
ATOM 17232 N N . ALA C 3 211 ? -29.673 14.596 74.574 1.000 32.912 211 ALA C N 1
ATOM 17233 C CA . ALA C 3 211 ? -29.886 16.028 74.710 1.000 34.466 211 ALA C CA 1
ATOM 17234 C C . ALA C 3 211 ? -29.932 16.361 76.192 1.000 32.949 211 ALA C C 1
ATOM 17235 O O . ALA C 3 211 ? -30.486 15.627 77.004 1.000 36.107 211 ALA C O 1
ATOM 17242 N N . PRO C 3 212 ? -29.383 17.522 76.573 1.000 33.113 212 PRO C N 1
ATOM 17243 C CA . PRO C 3 212 ? -29.406 17.957 77.960 1.000 36.944 212 PRO C CA 1
ATOM 17244 C C . PRO C 3 212 ? -30.799 18.309 78.485 1.000 44.134 212 PRO C C 1
ATOM 17245 O O . PRO C 3 212 ? -30.936 18.505 79.675 1.000 46.871 212 PRO C O 1
ATOM 17256 N N . THR C 3 213 ? -31.815 18.380 77.611 1.000 43.595 213 THR C N 1
ATOM 17257 C CA . THR C 3 213 ? -33.186 18.633 78.041 1.000 58.924 213 THR C CA 1
ATOM 17258 C C . THR C 3 213 ? -34.002 17.345 78.132 1.000 67.667 213 THR C C 1
ATOM 17259 O O . THR C 3 213 ? -35.215 17.433 78.248 1.000 85.542 213 THR C O 1
ATOM 17270 N N . GLU C 3 214 ? -33.362 16.168 78.109 1.000 74.876 214 GLU C N 1
ATOM 17271 C CA . GLU C 3 214 ? -34.080 14.898 78.175 1.000 86.117 214 GLU C CA 1
ATOM 17272 C C . GLU C 3 214 ? -34.101 14.314 79.587 1.000 109.231 214 GLU C C 1
ATOM 17273 O O . GLU C 3 214 ? -35.081 13.682 79.987 1.000 103.586 214 GLU C O 1
ATOM 17285 N N . CYS C 3 215 ? -32.968 14.445 80.292 1.000 141.463 215 CYS C N 1
ATOM 17286 C CA . CYS C 3 215 ? -32.850 13.953 81.657 1.000 168.379 215 CYS C CA 1
ATOM 17287 C C . CYS C 3 215 ? -33.422 14.985 82.633 1.000 180.207 215 CYS C C 1
ATOM 17288 O O . CYS C 3 215 ? -33.463 14.729 83.836 1.000 203.303 215 CYS C O 1
ATOM 17296 N N . SER C 3 216 ? -33.879 16.136 82.105 1.000 170.282 216 SER C N 1
ATOM 17297 C CA . SER C 3 216 ? -34.625 17.128 82.870 1.000 154.856 216 SER C CA 1
ATOM 17298 C C . SER C 3 216 ? -36.066 16.647 83.103 1.000 151.423 216 SER C C 1
ATOM 17299 O O . SER C 3 216 ? -36.970 17.199 82.437 1.000 146.770 216 SER C O 1
#

GO terms:
  GO:0005509 calcium ion binding (F, IDA)
  GO:0005737 cytoplasm (C, IDA)
  GO:0003810 protein-glutamine gamma-glutamyltransferase activity (F, IDA)
  GO:0018149 peptide cross-linking (P, IDA)
  GO:0003810 protein-glutamine gamma-glutamyltransferase activity (F, EXP)
  GO:0005515 protein binding (F, IPI)
  GO:0005198 structural molecule activity (F, IDA)
  GO:0031234 extrinsic component of cytoplasmic side of plasma membrane (C, IDA)
  GO:0003824 catalytic activity (F, IDA)
  GO:0032991 protein-containing complex (C, IDA)
  GO:0030216 keratinocyte differentiation (P, IEP)
  GO:0016746 acyltransferase activity (F, TAS)
  GO:0030216 keratinocyte differentiation (P, TAS)
  GO:0031069 hair follicle morphogenesis (P, TAS)
  GO:0070062 extracellular exosome (C, HDA)

Nearest PDB structures (foldseek):
  8oxw-assembly1_A  TM=1.001E+00  e=0.000E+00  Homo sapiens
  8oxv-assembly1_A  TM=1.001E+00  e=0.000E+00  Homo sapiens
  1nug-assembly2_B  TM=9.981E-01  e=0.000E+00  Homo sapiens
  1l9m-assembly1_B  TM=9.969E-01  e=0.000E+00  Homo sapiens
  8oxx-assembly1_A  TM=9.590E-01  e=1.925E-91  Homo sapiens

Sequence (1120 aa):
AALGVQSINWQTAFNRQAHHTDKFSSQELILRRGQNFQVLMIMNKGLGSNERLEFIVSTGPYPSESAMTKAVFPLSNGSSGGWSAVLQASNGNTLTISISSSPASAPIGRYTMALQIFSQGGISSVKLGTFILLFNPWLNVDSVFMGNHAEREEYVQEDAGIIFVGSTNRIGMIGWNFGQFEEDILSICLSILDRSLNNFRRRDAATDVASRNDPKYVGRVLSAMINSNDDNGVLAGNWSGTYTGGRRDPRSWNGSVEILKNWKKSGFSPVRYGQCWVFAGTLNTALRSSLGIPSRVITNFNSAHDTDRNLSVDVYYDPMGNPLDKGSDSVWNFHVWNEGWFVRSDLGPSYGGWQVLDATPQERSQGVFQCGPASVIGVREGDVQLNFDMPFIFAEVNADRITWLYDNTTGKQWKNSVNSHTIGRYISTKAVGSNARMMDVTDKYKYPEGSDQERQVFQKALGKLLETEEQEPSIIGKLKVAGMMLAVGKEVNLVLLLKNLSRDTTKTVTVNMTAWTIIYNGTLVHEVWKDSATMSLDPEEEAEHPIKISYAQYEKYLKSDNMIRITAVCKVPDESEVVVERDIILDNPTLTLEVLNEARVRKPVNVQMLFSNPLDEPVRDCVLMMVEGSGLLLGNLKIDVPTLGPKEGSRVRFDILPSRRSGTKQLLADFSCNKFPAIKAMLSIDVAEEVQLVESGGGLVQPGRSLRLSCTASGFTFDDYAMHWVRQAPGKGLEWVSRISWNSRSIAYADSVKGRFTISRDSAKNNSLYLQMMNSLRTEDTALYYCAKDHYLGSDSYGMDVWGQGTTVTVSSASTKGPSVFPLAPSSKSTSGGTAALGCLVKDYFPEPVTVSWNSGALTSGVHTFPAVLQSSGLYSLSSVVTVPSSSLGTQTYICNVNHKPSNTKKVDKRVEEPKSCNFMLTQPHSVSESPGKTVTISCTRSSGSIDSNYVQWYQQRPGSAPTIVIHEDNQRPSGVPDRFSGSIDTSSNSASLTISGLKTEDEADYYCQSYDPSNVVFGGGTKKLTVLGQPKAAPSVTLFPPSSEELQANKATLVCLISDFYPGAVTVAWKADSSPVKAGVETTTPSKQSNNKYAASSYLSLTPEQWKSHRSYSCQVTHEGSTVEKTVAPTECS

Organism: Homo sapiens (NCBI:txid9606)

Radius of gyration: 37.47 Å; Cα contacts (8 Å, |Δi|>4): 3035; chains: 3; bounding box: 119×59×96 Å

Secondary structure (DSSP, 8-state):
----EEEEE--HHHHHHHTT-TTSS-SS-EEETTS-EEEEEEESSPPPTT-EEEEEEEESSS--TTTTSEEEEEEESS--SSSEEEEEEEETTEEEEEEE--TTPPPEEEEEEEEEEETTEEEEEEEEEEEEE--TTSTTSTT----HHHHIIIII--EEEEEEEETTEEEEEEEE--TTSTTHHHHHHHHHTTSHHHHH-HHHHHHHTT-HHHHHHHHHHHTBSTTT--SEEE--SS--TTS--GGG--BSHHHHHHHHHTTS--EEEE-HHHHHHHHHHHHHHHT--EEEEEEEEEEE-SSSSSEEEEEE-TTS-EE--SS-EEEEEEEEEEEEE--TTT-GGG-EEEEE--S--SEETTEE----EEHHHHHHT-TTSSS-HHHHHHHHH-EEEEEEEETTTTEEEEEEEESSSSSEEEEEEPTTSS-EEE-HHHHSSPTTSHHHHHHHHHHHHH----PPP--SEEEEEEE-S--BTTS-EEEEEEEEE-SSS-EEEEEEEEEEEE-TTS-EEEEEEEEEEEEEE-TT-EEEEEEEE-HHHHTTT--TT-EEEEEEEEE-TTS--EEEEEEEEPBPPPEEEEESS-EETTS-EEEEEEEE--SSS-B-SEEEEEE-TTTSSS-EEEEE--B-TT-EEEEEEEE---S-EEEEEEEEEEETTEEEEEEEEEEEEE-/--EEEEE---EE-TT--EEEEEEEESS-GGGS-EEEEEE-TTS-EEEEEEE-TTS--EEE-GGGTTTEEEEEETTTTEEEEEE-S--GGG-EEEEEEEES-SSSS---EEEE---EEEEE--PPPB--EEEEE---S---SSSEEEEEEEEEEEBSS--EEEEGGGTB-TT-EEPPPEE-TTS-EEEEEEEEEEGGGTTTS--EEEEEEGGGTEEEEEE-PPP--/---EE--SEEEE-TTS-EEEEEEESSS-GGGS--EEEEE-TTS--EEEEBTTTB--TT--TTEEEEEEGGGTEEEEEE-S--GGG-EEEEEEEE-SS-EEE---EEEEE--S--BPPEEEEEPPPHHHHHTT-EEEEEEEEEEBSS--EEEEEETTEEE-TTEEEPPPEE-TTS-EEEEEEEEE-HHHHHHSS-EEEEEEETTEEEEEEE-TTT--

InterPro domains:
  IPR001102 Transglutaminase, N-terminal [PF00868] (7-117)
  IPR002931 Transglutaminase-like [PF01841] (269-355)
  IPR002931 Transglutaminase-like [SM00460] (265-357)
  IPR008958 Transglutaminase, C-terminal [PF00927] (485-587)
  IPR008958 Transglutaminase, C-terminal [PF00927] (595-692)
  IPR013783 Immunoglobulin-like fold [G3DSA:2.60.40.10] (2-143)
  IPR013783 Immunoglobulin-like fold [G3DSA:2.60.40.10] (482-595)
  IPR013783 Immunoglobulin-like fold [G3DSA:2.60.40.10] (596-692)
  IPR013808 Transglutaminase, active site [PS00547] (271-288)
  IPR014756 Immunoglobulin E-set [SSF81296] (3-139)
  IPR023608 Protein-glutamine gamma-glutamyltransferase, animal [PIRSF000459] (1-692)
  IPR036238 Transglutaminase, C-terminal domain superfamily [SSF49309] (482-594)
  IPR036238 Transglutaminase, C-terminal domain superfamily [SSF49309] (594-692)
  IPR036985 Transglutaminase-like superfamily [G3DSA:3.90.260.10] (144-462)
  IPR038765 Papain-like cysteine peptidase superfamily [SSF54001] (142-459)
  IPR050779 Protein-glutamine gamma-glutamyltransferases [PTHR11590] (3-692)

Solvent-accessible surface area: 45561 Å² total; per-residue (Å²): 111,46,5,23,33,121,54,38,75,44,47,40,84,136,3,15,127,44,0,62,2,77,52,11,67,44,170,58,10,0,0,1,3,21,43,77,4,52,0,48,0,65,0,46,61,40,66,31,121,143,24,118,4,29,0,28,1,26,5,38,72,142,50,39,101,105,34,109,2,71,17,55,6,64,25,46,146,39,88,104,59,52,22,11,1,33,50,100,42,68,100,73,60,35,5,22,0,17,0,25,6,28,24,64,1,2,0,1,93,4,52,0,22,0,42,6,42,9,133,90,36,117,63,75,62,137,23,13,63,1,2,1,0,0,0,0,41,38,105,106,4,28,0,72,5,50,75,122,54,69,25,68,10,14,2,15,51,4,17,1,5,2,10,15,11,3,30,85,107,52,29,89,25,7,0,8,5,0,0,4,26,124,37,0,11,30,1,0,6,28,0,3,57,90,5,67,44,37,162,162,55,10,38,72,2,3,24,27,11,43,33,4,32,48,0,0,22,9,0,0,9,1,0,0,22,49,68,10,91,0,0,0,18,30,24,41,68,7,83,26,50,0,5,60,29,1,44,22,13,7,2,0,8,18,0,0,36,10,0,26,6,2,26,42,25,23,0,31,21,0,3,0,4,0,0,1,0,0,0,0,0,0,0,10,0,0,0,0,0,0,23,10,0,1,0,0,24,3,2,25,7,45,87,145,63,0,20,0,42,25,21,9,27,44,86,0,21,10,49,133,71,47,94,17,33,23,11,11,2,5,0,1,0,1,0,74,1,84,3,98,69,33,22,146,77,41,13,12,40,0,0,0,3,1,7,16,36,57,164,16,148,56,32,28,24,8,0,0,0,0,7,81,0,0,62,53,0,15,7,107,38,82,43,31,0,20,24,0,3,0,4,0,6,1,16,41,26,6,42,0,48,33,119,117,89,49,139,79,83,63,36,48,83,41,41,105,16,2,1,77,79,0,1,2,26,12,58,69,54,62,59,90,100,61,9,26,91,123,1,7,46,83,60,78,27,107,89,5,81,112,18,9,122,88,0,64,65,88,71,222,95,106,165,117,164,120,58,7,7,81,26,111,10,99,44,44,66,159,6,26,12,21,104,72,0,44,2,25,0,17,0,60,0,69,28,211,86,78,37,66,0,64,0,23,1,0,0,49,0,0,0,0,21,18,50,38,40,74,61,12,29,93,66,58,18,93,21,77,0,78,59,98,69,98,27,118,33,101,2,115,0,38,42,82,74,0,68,145,59,26,54,12,9,12,3,0,43,0,0,0,3,2,81,4,97,143,40,50,18,30,23,10,66,47,21,1,32,1,75,48,20,104,14,55,14,68,48,77,72,121,2,101,7,169,121,82,1,46,0,15,0,67,3,72,2,42,7,121,57,52,0,106,93,3,32,0,33,0,8,1,7,4,0,23,130,26,27,46,77,28,78,8,110,70,7,21,67,118,82,48,13,161,19,124,17,86,6,102,1,74,64,39,37,89,15,15,0,3,0,2,0,31,12,71,60,2,52,5,3,61,13,59,40,65,4,100,8,29,134,171,37,90,12,86,18,58,37,31,30,105,19,97,56,47,158,58,36,119,0,29,0,71,10,57,46,39,84,5,41,23,28,14,0,0,0,0,14,22,34,105,56,100,26,12,69,10,0,0,4,2,13,59,57,49,207,56,74,10,36,12,117,52,0,137,83,26,4,75,3,42,30,50,62,100,143,60,6,0,32,0,50,0,58,55,3,113,22,118,2,11,3,48,0,3,0,0,11,1,33,12,34,0,6,45,2,12,0,0,37,38,17,3,126,20,14,83,0,28,0,1,67,22,88,80,78,20,14,51,17,22,13,5,23,0,60,57,182,32,100,80,92,27,100,8,23,0,0,0,4,0,22,35,0,10,47,88,79,10,77,21,43,1,30,102,43,92,34,104,93,50,33,23,48,4,58,25,12,42,33,91,65,0,29,26,6,8,0,0,12,0,65,5,75,9,88,20,23,77,127,94,69,12,55,0,12,0,48,0,154,50,24,138,50,122,45,80,46,132,5,94,66,67,116,88,131,15,126,10,80,17,44,99,32,27,23,41,38,70,56,109,72,13,68,0,44,0,55,21,67,59,50,42,1,32,40,6,2,0,0,0,0,20,17,93,133,89,50,8,2,78,18,8,0,16,31,13,62,28,82,25,55,82,25,63,116,42,7,43,11,57,52,64,93,109,57,35,9,0,18,0,33,0,44,33,4,96,99,99,3,58,8,52,0,8,0,0,1,1,21,85,52,25,9,17,24,1,64,12,1,49,0,1,8,37,73,48,111,112,19,80,11,61,10,43,15,6,20,9,16,87,71,1,44,164,60,100,118,2,8,0,0,0,8,0,23,50,0,12,1,1,5,12,63,32,43,5,42,17,61,101,65,107,35,178,89,42,38,57,40,9,74,26,38,108,23,117,83,75,68,19,1,0,0,0,8,0,55,14,68,10,112,76,5,129,88,53,211,19,3,7,0,36,0,47,10,76,78,73,78,42,93,87,66,12,12,22,112,102,56,111

B-factor: mean 37.77, std 15.41, range [16.86, 203.3]